Protein AF-0000000072469603 (afdb_homodimer)

Sequence (844 aa):
MTFILDPLVYPNVIKQSRQLDFHEFSNKVSPVTFGYPPVDHRFPGLKEDISRTFKLLQGDSLTPLTESMMGNLMMVLRQDHLEEGGGWRSCSMFQFCYAIMFEATFLTMYGGPAPGQRHSGMDQLRENFIKFDNMFPLLIAQIPIWLLGRTSANREMLLNYLLPKKLSHWTNTSQFIKRRSELFDRYDSLRDIDKAAHHFAVLWASAGNTTPATFWAMYYLVSHPEALQVVRQELHDVLKLSGVEFSGSEDVALSREQLDRLLCLESSINESLRLCSSSMNIRVAQEDFSLRLDAERSVDVRKGDVVTLYPKRMHLDPDIYPDPETFRFDRYMQDGAEKTDFYKDGQKLKYYLMPFGSGSTMCPGRYFALNEIKQFLSLLLLYFDLELEEGQARATLDPGRAGLGILLPAADVRFRYRMRRVMTFILDPLVYPNVIKQSRQLDFHEFSNKVSPVTFGYPPVDHRFPGLKEDISRTFKLLQGDSLTPLTESMMGNLMMVLRQDHLEEGGGWRSCSMFQFCYAIMFEATFLTMYGGPAPGQRHSGMDQLRENFIKFDNMFPLLIAQIPIWLLGRTSANREMLLNYLLPKKLSHWTNTSQFIKRRSELFDRYDSLRDIDKAAHHFAVLWASAGNTTPATFWAMYYLVSHPEALQVVRQELHDVLKLSGVEFSGSEDVALSREQLDRLLCLESSINESLRLCSSSMNIRVAQEDFSLRLDAERSVDVRKGDVVTLYPKRMHLDPDIYPDPETFRFDRYMQDGAEKTDFYKDGQKLKYYLMPFGSGSTMCPGRYFALNEIKQFLSLLLLYFDLELEEGQARATLDPGRAGLGILLPAADVRFRYRMRRV

pLDDT: mean 95.2, std 4.29, range [66.5, 98.94]

Organism: Betta splendens (NCBI:txid158456)

Nearest PDB structures (foldseek):
  3v8d-assembly1_A  TM=9.490E-01  e=1.876E-37  Homo sapiens
  3sn5-assembly1_A  TM=9.528E-01  e=4.565E-37  Homo sapiens
  3v8d-assembly1_B  TM=9.501E-01  e=5.505E-37  Homo sapiens
  3dax-assembly1_B  TM=9.534E-01  e=1.859E-36  Homo sapiens
  3b99-assembly1_A  TM=8.969E-01  e=4.036E-24  Danio rerio

Foldseek 3Di:
DAEDEDLQLVVLVLVPPVFWDPCVLCLVQLCQLLPADRPDPLPPCLVVLLVVLLCCLDDPNVFLLLQQLLVLLLLLCCVPPLDPPDDKDKDFLLVVLLLRLLQSLCCSAQNALDVSDGDPCSVVLSVLLVLLLLCVVVSSVVDRQVVVPCNVVSSQVQLVCQFPVNSVNGPNHRPSNVSLVVSVVVPPPQDRSNSSSVVVSVSCVRRVFLSQLLSLLVQQLQVPVVLLVVLLVLLCVLCVVVVHDDDLVDRDGDGPVSLVLSALSLLSSLLSLLQFWQAKAKIFGQAWDWRDSDPPDIDTDHGGDIYIYTCNSLQQDCQFPPVSNDRDSCSQPDPSDGRQFTDHPRHGRPPNGQQQYDHPPGHSNVSVSSSSSSSNSSVCSSFKDKHWDPDDDDWDFDCSCRNPHGTHTPDTTMMMMDTDRD/DAEDEDLQLVVLVQVPPVFWDPCVLCLVQLCQLLPADRPDPLPPCLVVLLVVLLCCLDDPNVFLLLQQLLVLLLLLCCVPPLDPPDDKDKDFLLVVLLLRLLQSLCCSAQNALDVSDGDDCSVVLSVLLVLLLLCVVVSSVVDRQVVVPCNVVSSQVQLVCQFPVNSVNGPNHRPSLVSLVVSVVVPPPQDRSNSSSVVVSVSCVRRVFLSQLLSLLLQQLQVPVVLLVVLLVLLCVLCVVVVHDDDLVDRDGDGPVSLVLSALSLLSSLLSLLQFWQAKAKIFGQAWDWRDSDPPDIDTDHHGDIYIYTCNSLQQDCQFPPVSNDRDSCSQPDPSDGRQFTDHPRHGRPPNGQQQYDHPPGHSNVSVSSSSSSSNSNVCSRFKDKHWDPDDDDWDFDCSCRNPHGTHTPDTTMMMMDTDRD

Structure (mmCIF, N/CA/C/O backbone):
data_AF-0000000072469603-model_v1
#
loop_
_entity.id
_entity.type
_entity.pdbx_description
1 polymer 'Cytochrome P450 7A1 isoform X3'
#
loop_
_atom_site.group_PDB
_atom_site.id
_atom_site.type_symbol
_atom_site.label_atom_id
_atom_site.label_alt_id
_atom_site.label_comp_id
_atom_site.label_asym_id
_atom_site.label_entity_id
_atom_site.label_seq_id
_atom_site.pdbx_PDB_ins_code
_atom_site.Cartn_x
_atom_site.Cartn_y
_atom_site.Cartn_z
_atom_site.occupancy
_atom_site.B_iso_or_equiv
_atom_site.auth_seq_id
_atom_site.auth_comp_id
_atom_site.auth_asym_id
_atom_site.auth_atom_id
_atom_site.pdbx_PDB_model_num
ATOM 1 N N . MET A 1 1 ? 19 0.831 10.367 1 82.31 1 MET A N 1
ATOM 2 C CA . MET A 1 1 ? 18.094 1.813 10.953 1 82.31 1 MET A CA 1
ATOM 3 C C . MET A 1 1 ? 17.875 1.544 12.438 1 82.31 1 MET A C 1
ATOM 5 O O . MET A 1 1 ? 17.688 0.396 12.844 1 82.31 1 MET A O 1
ATOM 9 N N . THR A 1 2 ? 18.094 2.562 13.242 1 88.94 2 THR A N 1
ATOM 10 C CA . THR A 1 2 ? 17.906 2.484 14.688 1 88.94 2 THR A CA 1
ATOM 11 C C . THR A 1 2 ? 16.672 3.254 15.117 1 88.94 2 THR A C 1
ATOM 13 O O . THR A 1 2 ? 16.5 4.426 14.773 1 88.94 2 THR A O 1
ATOM 16 N N . PHE A 1 3 ? 15.789 2.588 15.883 1 91.94 3 PHE A N 1
ATOM 17 C CA . PHE A 1 3 ? 14.586 3.219 16.422 1 91.94 3 PHE A CA 1
ATOM 18 C C . PHE A 1 3 ? 14.766 3.564 17.891 1 91.94 3 PHE A C 1
ATOM 20 O O . PHE A 1 3 ? 15.125 2.703 18.703 1 91.94 3 PHE A O 1
ATOM 27 N N . ILE A 1 4 ? 14.578 4.789 18.172 1 94.19 4 ILE A N 1
ATOM 28 C CA . ILE A 1 4 ? 14.547 5.234 19.562 1 94.19 4 ILE A CA 1
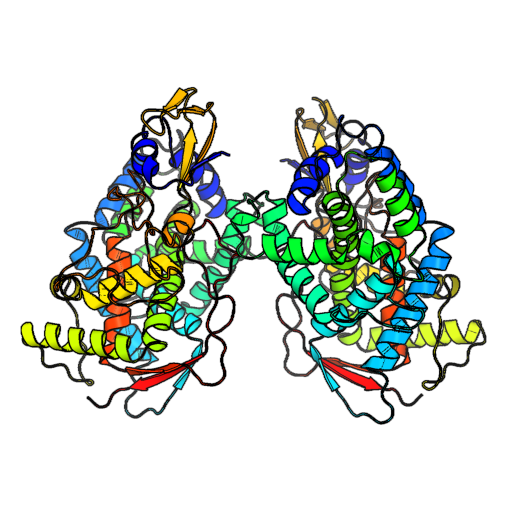ATOM 29 C C . ILE A 1 4 ? 13.094 5.305 20.031 1 94.19 4 ILE A C 1
ATOM 31 O O . ILE A 1 4 ? 12.328 6.16 19.594 1 94.19 4 ILE A O 1
ATOM 35 N N . LEU A 1 5 ? 12.711 4.488 21.047 1 92.88 5 LEU A N 1
ATOM 36 C CA . LEU A 1 5 ? 11.297 4.336 21.375 1 92.88 5 LEU A CA 1
ATOM 37 C C . LEU A 1 5 ? 10.992 4.938 22.75 1 92.88 5 LEU A C 1
ATOM 39 O O . LEU A 1 5 ? 9.828 5.156 23.094 1 92.88 5 LEU A O 1
ATOM 43 N N . ASP A 1 6 ? 12.023 5.211 23.609 1 95.06 6 ASP A N 1
ATOM 44 C CA . ASP A 1 6 ? 11.836 5.836 24.906 1 95.06 6 ASP A CA 1
ATOM 45 C C . ASP A 1 6 ? 11.688 7.352 24.781 1 95.06 6 ASP A C 1
ATOM 47 O O . ASP A 1 6 ? 12.656 8.047 24.469 1 95.06 6 ASP A O 1
ATOM 51 N N . PRO A 1 7 ? 10.453 7.871 25.078 1 97.12 7 PRO A N 1
ATOM 52 C CA . PRO A 1 7 ? 10.25 9.305 24.875 1 97.12 7 PRO A CA 1
ATOM 53 C C . PRO A 1 7 ? 11.07 10.156 25.844 1 97.12 7 PRO A C 1
ATOM 55 O O . PRO A 1 7 ? 11.266 11.352 25.609 1 97.12 7 PRO A O 1
ATOM 58 N N . LEU A 1 8 ? 11.57 9.539 26.922 1 97.19 8 LEU A N 1
ATOM 59 C CA . LEU A 1 8 ? 12.367 10.273 27.891 1 97.19 8 LEU A CA 1
ATOM 60 C C . LEU A 1 8 ? 13.695 10.719 27.281 1 97.19 8 LEU A C 1
ATOM 62 O O . LEU A 1 8 ? 14.289 11.703 27.734 1 97.19 8 LEU A O 1
ATOM 66 N N . VAL A 1 9 ? 14.133 10.094 26.25 1 97.25 9 VAL A N 1
ATOM 67 C CA . VAL A 1 9 ? 15.438 10.422 25.688 1 97.25 9 VAL A CA 1
ATOM 68 C C . VAL A 1 9 ? 15.258 11.188 24.375 1 97.25 9 VAL A C 1
ATOM 70 O O . VAL A 1 9 ? 16.25 11.586 23.75 1 97.25 9 VAL A O 1
ATOM 73 N N . TYR A 1 10 ? 14 11.508 23.938 1 97.44 10 TYR A N 1
ATOM 74 C CA . TYR A 1 10 ? 13.742 12.234 22.703 1 97.44 10 TYR A CA 1
ATOM 75 C C . TYR A 1 10 ? 14.477 13.57 22.688 1 97.44 10 TYR A C 1
ATOM 77 O O . TYR A 1 10 ? 15.102 13.938 21.703 1 97.44 10 TYR A O 1
ATOM 85 N N . PRO A 1 11 ? 14.438 14.359 23.812 1 97.31 11 PRO A N 1
ATOM 86 C CA . PRO A 1 11 ? 15.109 15.664 23.812 1 97.31 11 PRO A CA 1
ATOM 87 C C . PRO A 1 11 ? 16.594 15.555 23.5 1 97.31 11 PRO A C 1
ATOM 89 O O . PRO A 1 11 ? 17.141 16.391 22.766 1 97.31 11 PRO A O 1
ATOM 92 N N . ASN A 1 12 ? 17.25 14.508 23.953 1 96.69 12 ASN A N 1
ATOM 93 C CA . ASN A 1 12 ? 18.688 14.336 23.734 1 96.69 12 ASN A CA 1
ATOM 94 C C . ASN A 1 12 ? 19 13.992 22.281 1 96.69 12 ASN A C 1
ATOM 96 O O . ASN A 1 12 ? 20.047 14.383 21.766 1 96.69 12 ASN A O 1
ATOM 100 N N . VAL A 1 13 ? 18.125 13.297 21.672 1 96.75 13 VAL A N 1
ATOM 101 C CA . VAL A 1 13 ? 18.312 12.93 20.266 1 96.75 13 VAL A CA 1
ATOM 102 C C . VAL A 1 13 ? 18.016 14.133 19.375 1 96.75 13 VAL A C 1
ATOM 104 O O . VAL A 1 13 ? 18.781 14.43 18.453 1 96.75 13 VAL A O 1
ATOM 107 N N . ILE A 1 14 ? 16.922 14.859 19.703 1 96.81 14 ILE A N 1
ATOM 108 C CA . ILE A 1 14 ? 16.422 15.961 18.875 1 96.81 14 ILE A CA 1
ATOM 109 C C . ILE A 1 14 ? 17.422 17.125 18.922 1 96.81 14 ILE A C 1
ATOM 111 O O . ILE A 1 14 ? 17.578 17.844 17.938 1 96.81 14 ILE A O 1
ATOM 115 N N . LYS A 1 15 ? 18.172 17.25 19.938 1 94.88 15 LYS A N 1
ATOM 116 C CA . LYS A 1 15 ? 19.125 18.344 20.125 1 94.88 15 LYS A CA 1
ATOM 117 C C . LYS A 1 15 ? 20.359 18.156 19.25 1 94.88 15 LYS A C 1
ATOM 119 O O . LYS A 1 15 ? 21.109 19.094 19.016 1 94.88 15 LYS A O 1
ATOM 124 N N . GLN A 1 16 ? 20.547 16.938 18.734 1 93.88 16 GLN A N 1
ATOM 125 C CA . GLN A 1 16 ? 21.734 16.641 17.938 1 93.88 16 GLN A CA 1
ATOM 126 C C . GLN A 1 16 ? 21.5 17.016 16.469 1 93.88 16 GLN A C 1
ATOM 128 O O . GLN A 1 16 ? 21.75 16.203 15.578 1 93.88 16 GLN A O 1
ATOM 133 N N . SER A 1 17 ? 21.172 18.234 16.203 1 89.25 17 SER A N 1
ATOM 134 C CA . SER A 1 17 ? 20.734 18.656 14.883 1 89.25 17 SER A CA 1
ATOM 135 C C . SER A 1 17 ? 21.906 18.766 13.914 1 89.25 17 SER A C 1
ATOM 137 O O . SER A 1 17 ? 21.734 18.688 12.695 1 89.25 17 SER A O 1
ATOM 139 N N . ARG A 1 18 ? 23.094 18.875 14.406 1 91.06 18 ARG A N 1
ATOM 140 C CA . ARG A 1 18 ? 24.266 18.953 13.539 1 91.06 18 ARG A CA 1
ATOM 141 C C . ARG A 1 18 ? 24.656 17.578 13.016 1 91.06 18 ARG A C 1
ATOM 143 O O . ARG A 1 18 ? 25.031 17.438 11.844 1 91.06 18 ARG A O 1
ATOM 150 N N . GLN A 1 19 ? 24.516 16.609 13.891 1 94.62 19 GLN A N 1
ATOM 151 C CA . GLN A 1 19 ? 24.969 15.273 13.547 1 94.62 19 GLN A CA 1
ATOM 152 C C . GLN A 1 19 ? 23.844 14.453 12.922 1 94.62 19 GLN A C 1
ATOM 154 O O . GLN A 1 19 ? 24.094 13.5 12.188 1 94.62 19 GLN A O 1
ATOM 159 N N . LEU A 1 20 ? 22.625 14.781 13.234 1 95.44 20 LEU A N 1
ATOM 160 C CA . LEU A 1 20 ? 21.453 14.062 12.75 1 95.44 20 LEU A CA 1
ATOM 161 C C . LEU A 1 20 ? 20.578 14.977 11.883 1 95.44 20 LEU A C 1
ATOM 163 O O . LEU A 1 20 ? 19.953 15.914 12.383 1 95.44 20 LEU A O 1
ATOM 167 N N . ASP A 1 21 ? 20.516 14.578 10.578 1 93.69 21 ASP A N 1
ATOM 168 C CA . ASP A 1 21 ? 19.938 15.508 9.625 1 93.69 21 ASP A CA 1
ATOM 169 C C . ASP A 1 21 ? 18.75 14.875 8.898 1 93.69 21 ASP A C 1
ATOM 171 O O . ASP A 1 21 ? 18.859 13.781 8.336 1 93.69 21 ASP A O 1
ATOM 175 N N . PHE A 1 22 ? 17.656 15.578 8.906 1 93.31 22 PHE A N 1
ATOM 176 C CA . PHE A 1 22 ? 16.469 15.125 8.195 1 93.31 22 PHE A CA 1
ATOM 177 C C . PHE A 1 22 ? 16.594 15.391 6.699 1 93.31 22 PHE A C 1
ATOM 179 O O . PHE A 1 22 ? 16.109 14.617 5.879 1 93.31 22 PHE A O 1
ATOM 186 N N . HIS A 1 23 ? 17.266 16.375 6.242 1 90.88 23 HIS A N 1
ATOM 187 C CA . HIS A 1 23 ? 17.297 16.844 4.863 1 90.88 23 HIS A CA 1
ATOM 188 C C . HIS A 1 23 ? 18.047 15.867 3.965 1 90.88 23 HIS A C 1
ATOM 190 O O . HIS A 1 23 ? 17.766 15.781 2.766 1 90.88 23 HIS A O 1
ATOM 196 N N . GLU A 1 24 ? 18.953 15.141 4.574 1 90.88 24 GLU A N 1
ATOM 197 C CA . GLU A 1 24 ? 19.609 14.109 3.791 1 90.88 24 GLU A CA 1
ATOM 198 C C . GLU A 1 24 ? 18.609 13.078 3.266 1 90.88 24 GLU A C 1
ATOM 200 O O . GLU A 1 24 ? 18.734 12.625 2.127 1 90.88 24 GLU A O 1
ATOM 205 N N . PHE A 1 25 ? 17.719 12.797 4.031 1 91.88 25 PHE A N 1
ATOM 206 C CA . PHE A 1 25 ? 16.672 11.867 3.645 1 91.88 25 PHE A CA 1
ATOM 207 C C . PHE A 1 25 ? 15.703 12.508 2.664 1 91.88 25 PHE A C 1
ATOM 209 O O . PHE A 1 25 ? 15.43 11.961 1.598 1 91.88 25 PHE A O 1
ATOM 216 N N . SER A 1 26 ? 15.102 13.656 3.074 1 93.12 26 SER A N 1
ATOM 217 C CA . SER A 1 26 ? 14.078 14.305 2.266 1 93.12 26 SER A CA 1
ATOM 218 C C . SER A 1 26 ? 14.609 14.672 0.884 1 93.12 26 SER A C 1
ATOM 220 O O . SER A 1 26 ? 13.875 14.602 -0.106 1 93.12 26 SER A O 1
ATOM 222 N N . ASN A 1 27 ? 15.867 15.039 0.778 1 92.06 27 ASN A N 1
ATOM 223 C CA . ASN A 1 27 ? 16.453 15.398 -0.506 1 92.06 27 ASN A CA 1
ATOM 224 C C . ASN A 1 27 ? 16.625 14.18 -1.41 1 92.06 27 ASN A C 1
ATOM 226 O O . ASN A 1 27 ? 16.734 14.32 -2.631 1 92.06 27 ASN A O 1
ATOM 230 N N . LYS A 1 28 ? 16.656 13.141 -0.795 1 90.75 28 LYS A N 1
ATOM 231 C CA . LYS A 1 28 ? 16.781 11.906 -1.57 1 90.75 28 LYS A CA 1
ATOM 232 C C . LYS A 1 28 ? 15.43 11.477 -2.133 1 90.75 28 LYS A C 1
ATOM 234 O O . LYS A 1 28 ? 15.344 11 -3.268 1 90.75 28 LYS A O 1
ATOM 239 N N . VAL A 1 29 ? 14.391 11.664 -1.43 1 93.38 29 VAL A N 1
ATOM 240 C CA . VAL A 1 29 ? 13.141 11.023 -1.809 1 93.38 29 VAL A CA 1
ATOM 241 C C . VAL A 1 29 ? 12.203 12.047 -2.447 1 93.38 29 VAL A C 1
ATOM 243 O O . VAL A 1 29 ? 11.438 11.719 -3.355 1 93.38 29 VAL A O 1
ATOM 246 N N . SER A 1 30 ? 12.227 13.289 -2.045 1 96.06 30 SER A N 1
ATOM 247 C CA . SER A 1 30 ? 11.25 14.289 -2.469 1 96.06 30 SER A CA 1
ATOM 248 C C . SER A 1 30 ? 11.383 14.586 -3.957 1 96.06 30 SER A C 1
ATOM 250 O O . SER A 1 30 ? 10.383 14.594 -4.684 1 96.06 30 SER A O 1
ATOM 252 N N . PRO A 1 31 ? 12.617 14.812 -4.504 1 96.25 31 PRO A N 1
ATOM 253 C CA . PRO A 1 31 ? 12.734 15.133 -5.93 1 96.25 31 PRO A CA 1
ATOM 254 C C . PRO A 1 31 ? 12.18 14.031 -6.832 1 96.25 31 PRO A C 1
ATOM 256 O O . PRO A 1 31 ? 11.445 14.32 -7.777 1 96.25 31 PRO A O 1
ATOM 259 N N . VAL A 1 32 ? 12.422 12.82 -6.453 1 94.62 32 VAL A N 1
ATOM 260 C CA . VAL A 1 32 ? 11.984 11.695 -7.277 1 94.62 32 VAL A CA 1
ATOM 261 C C . VAL A 1 32 ? 10.477 11.516 -7.145 1 94.62 32 VAL A C 1
ATOM 263 O O . VAL A 1 32 ? 9.797 11.164 -8.109 1 94.62 32 VAL A O 1
ATOM 266 N N . THR A 1 33 ? 9.984 11.75 -6.008 1 97.06 33 THR A N 1
ATOM 267 C CA . THR A 1 33 ? 8.555 11.586 -5.738 1 97.06 33 THR A CA 1
ATOM 268 C C . THR A 1 33 ? 7.738 12.633 -6.492 1 97.06 33 THR A C 1
ATOM 270 O O . THR A 1 33 ? 6.785 12.289 -7.195 1 97.06 33 THR A O 1
ATOM 273 N N . PHE A 1 34 ? 8.172 13.859 -6.449 1 98.31 34 PHE A N 1
ATOM 274 C CA . PHE A 1 34 ? 7.324 14.938 -6.953 1 98.31 34 PHE A CA 1
ATOM 275 C C . PHE A 1 34 ? 7.754 15.352 -8.359 1 98.31 34 PHE A C 1
ATOM 277 O O . PHE A 1 34 ? 7.004 16.031 -9.062 1 98.31 34 PHE A O 1
ATOM 284 N N . GLY A 1 35 ? 8.914 15.055 -8.75 1 96.88 35 GLY A N 1
ATOM 285 C CA . GLY A 1 35 ? 9.289 15.211 -10.141 1 96.88 35 GLY A CA 1
ATOM 286 C C . GLY A 1 35 ? 10.102 16.469 -10.406 1 96.88 35 GLY A C 1
ATOM 287 O O . GLY A 1 35 ? 9.984 17.078 -11.469 1 96.88 35 GLY A O 1
ATOM 288 N N . TYR A 1 36 ? 10.828 16.984 -9.445 1 96.94 36 TYR A N 1
ATOM 289 C CA . TYR A 1 36 ? 11.758 18.094 -9.672 1 96.94 36 TYR A CA 1
ATOM 290 C C . TYR A 1 36 ? 13.203 17.641 -9.5 1 96.94 36 TYR A C 1
ATOM 292 O O . TYR A 1 36 ? 13.453 16.578 -8.906 1 96.94 36 TYR A O 1
ATOM 300 N N . PRO A 1 37 ? 14.141 18.391 -10.023 1 95.5 37 PRO A N 1
ATOM 301 C CA . PRO A 1 37 ? 15.547 18 -9.859 1 95.5 37 PRO A CA 1
ATOM 302 C C . PRO A 1 37 ? 16.031 18.125 -8.422 1 95.5 37 PRO A C 1
ATOM 304 O O . PRO A 1 37 ? 15.508 18.953 -7.66 1 95.5 37 PRO A O 1
ATOM 307 N N . PRO A 1 38 ? 17.016 17.297 -8.109 1 93.69 38 PRO A N 1
ATOM 308 C CA . PRO A 1 38 ? 17.609 17.438 -6.77 1 93.69 38 PRO A CA 1
ATOM 309 C C . PRO A 1 38 ? 18.094 18.859 -6.492 1 93.69 38 PRO A C 1
ATOM 311 O O . PRO A 1 38 ? 18.672 19.5 -7.375 1 93.69 38 PRO A O 1
ATOM 314 N N . VAL A 1 39 ? 17.812 19.297 -5.344 1 92.56 39 VAL A N 1
ATOM 315 C CA . VAL A 1 39 ? 18.25 20.641 -4.934 1 92.56 39 VAL A CA 1
ATOM 316 C C . VAL A 1 39 ? 19.672 20.562 -4.367 1 92.56 39 VAL A C 1
ATOM 318 O O . VAL A 1 39 ? 19.844 20.438 -3.154 1 92.56 39 VAL A O 1
ATOM 321 N N . ASP A 1 40 ? 20.578 20.641 -5.242 1 89.12 40 ASP A N 1
ATOM 322 C CA . ASP A 1 40 ? 21.984 20.484 -4.883 1 89.12 40 ASP A CA 1
ATOM 323 C C . ASP A 1 40 ? 22.812 21.641 -5.414 1 89.12 40 ASP A C 1
ATOM 325 O O . ASP A 1 40 ? 22.328 22.781 -5.508 1 89.12 40 ASP A O 1
ATOM 329 N N . HIS A 1 41 ? 24.109 21.344 -5.652 1 84.62 41 HIS A N 1
ATOM 330 C CA . HIS A 1 41 ? 25.062 22.375 -6.008 1 84.62 41 HIS A CA 1
ATOM 331 C C . HIS A 1 41 ? 24.703 23.047 -7.328 1 84.62 41 HIS A C 1
ATOM 333 O O . HIS A 1 41 ? 25.156 24.156 -7.617 1 84.62 41 HIS A O 1
ATOM 339 N N . ARG A 1 42 ? 23.812 22.531 -8.07 1 87.12 42 ARG A N 1
ATOM 340 C CA . ARG A 1 42 ? 23.391 23.094 -9.344 1 87.12 42 ARG A CA 1
ATOM 341 C C . ARG A 1 42 ? 22.453 24.281 -9.125 1 87.12 42 ARG A C 1
ATOM 343 O O . ARG A 1 42 ? 22.266 25.109 -10.023 1 87.12 42 ARG A O 1
ATOM 350 N N . PHE A 1 43 ? 21.891 24.312 -7.93 1 91.69 43 PHE A N 1
ATOM 351 C CA . PHE A 1 43 ? 20.984 25.391 -7.547 1 91.69 43 PHE A CA 1
ATOM 352 C C . PHE A 1 43 ? 21.453 26.062 -6.258 1 91.69 43 PHE A C 1
ATOM 354 O O . PHE A 1 43 ? 20.797 25.953 -5.219 1 91.69 43 PHE A O 1
ATOM 361 N N . PRO A 1 44 ? 22.516 26.797 -6.422 1 91.38 44 PRO A N 1
ATOM 362 C CA . PRO A 1 44 ? 23.094 27.375 -5.207 1 91.38 44 PRO A CA 1
ATOM 363 C C . PRO A 1 44 ? 22.141 28.312 -4.484 1 91.38 44 PRO A C 1
ATOM 365 O O . PRO A 1 44 ? 21.578 29.219 -5.105 1 91.38 44 PRO A O 1
ATOM 368 N N . GLY A 1 45 ? 21.906 28.016 -3.252 1 93.56 45 GLY A N 1
ATOM 369 C CA . GLY A 1 45 ? 21.109 28.906 -2.416 1 93.56 45 GLY A CA 1
ATOM 370 C C . GLY A 1 45 ? 19.641 28.547 -2.422 1 93.56 45 GLY A C 1
ATOM 371 O O . GLY A 1 45 ? 18.875 29.047 -1.593 1 93.56 45 GLY A O 1
ATOM 372 N N . LEU A 1 46 ? 19.266 27.75 -3.287 1 95 46 LEU A N 1
ATOM 373 C CA . LEU A 1 46 ? 17.844 27.469 -3.471 1 95 46 LEU A CA 1
ATOM 374 C C . LEU A 1 46 ? 17.25 26.828 -2.219 1 95 46 LEU A C 1
ATOM 376 O O . LEU A 1 46 ? 16.156 27.172 -1.796 1 95 46 LEU A O 1
ATOM 380 N N . LYS A 1 47 ? 18.031 25.906 -1.638 1 93.81 47 LYS A N 1
ATOM 381 C CA . LYS A 1 47 ? 17.562 25.234 -0.434 1 93.81 47 LYS A CA 1
ATOM 382 C C . LYS A 1 47 ? 17.266 26.234 0.681 1 93.81 47 LYS A C 1
ATOM 384 O O . LYS A 1 47 ? 16.203 26.172 1.308 1 93.81 47 LYS A O 1
ATOM 389 N N . GLU A 1 48 ? 18.141 27.141 0.894 1 93.75 48 GLU A N 1
ATOM 390 C CA . GLU A 1 48 ? 18 28.156 1.934 1 93.75 48 GLU A CA 1
ATOM 391 C C . GLU A 1 48 ? 16.844 29.109 1.612 1 93.75 48 GLU A C 1
ATOM 393 O O . GLU A 1 48 ? 16.094 29.5 2.502 1 93.75 48 GLU A O 1
ATOM 398 N N . ASP A 1 49 ? 16.781 29.453 0.386 1 95.81 49 ASP A N 1
A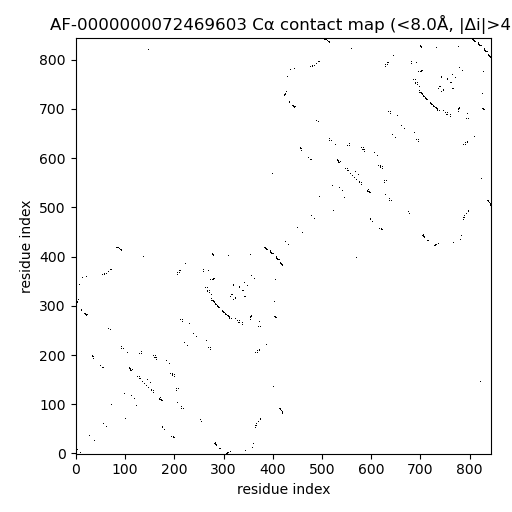TOM 399 C CA . ASP A 1 49 ? 15.734 30.391 -0.033 1 95.81 49 ASP A CA 1
ATOM 400 C C . ASP A 1 49 ? 14.344 29.766 0.133 1 95.81 49 ASP A C 1
ATOM 402 O O . ASP A 1 49 ? 13.406 30.438 0.566 1 95.81 49 ASP A O 1
ATOM 406 N N . ILE A 1 50 ? 14.266 28.531 -0.226 1 95.94 50 ILE A N 1
ATOM 407 C CA . ILE A 1 50 ? 13 27.812 -0.039 1 95.94 50 ILE A CA 1
ATOM 408 C C . ILE A 1 50 ? 12.633 27.797 1.443 1 95.94 50 ILE A C 1
ATOM 410 O O . ILE A 1 50 ? 11.492 28.078 1.812 1 95.94 50 ILE A O 1
ATOM 414 N N . SER A 1 51 ? 13.602 27.484 2.297 1 94.44 51 SER A N 1
ATOM 415 C CA . SER A 1 51 ? 13.391 27.422 3.738 1 94.44 51 SER A CA 1
ATOM 416 C C . SER A 1 51 ? 12.883 28.75 4.285 1 94.44 51 SER A C 1
ATOM 418 O O . SER A 1 51 ? 12.023 28.781 5.168 1 94.44 51 SER A O 1
ATOM 420 N N . ARG A 1 52 ? 13.289 29.812 3.756 1 95.56 52 ARG A N 1
ATOM 421 C CA . ARG A 1 52 ? 12.906 31.156 4.211 1 95.56 52 ARG A CA 1
ATOM 422 C C . ARG A 1 52 ? 11.453 31.453 3.875 1 95.56 52 ARG A C 1
ATOM 424 O O . ARG A 1 52 ? 10.773 32.156 4.617 1 95.56 52 ARG A O 1
ATOM 431 N N . THR A 1 53 ? 11.023 30.906 2.814 1 97.06 53 THR A N 1
ATOM 432 C CA . THR A 1 53 ? 9.648 31.188 2.414 1 97.06 53 THR A CA 1
ATOM 433 C C . THR A 1 53 ? 8.664 30.609 3.424 1 97.06 53 THR A C 1
ATOM 435 O O . THR A 1 53 ? 7.539 31.094 3.549 1 97.06 53 THR A O 1
ATOM 438 N N . PHE A 1 54 ? 9.078 29.609 4.16 1 96.69 54 PHE A N 1
ATOM 439 C CA . PHE A 1 54 ? 8.164 28.938 5.086 1 96.69 54 PHE A CA 1
ATOM 440 C C . PHE A 1 54 ? 7.832 29.844 6.262 1 96.69 54 PHE A C 1
ATOM 442 O O . PHE A 1 54 ? 6.855 29.609 6.977 1 96.69 54 PHE A O 1
ATOM 449 N N . LYS A 1 55 ? 8.555 30.922 6.453 1 95.38 55 LYS A N 1
ATOM 450 C CA . LYS A 1 55 ? 8.25 31.906 7.488 1 95.38 55 LYS A CA 1
ATOM 451 C C . LYS A 1 55 ? 6.918 32.594 7.219 1 95.38 55 LYS A C 1
ATOM 453 O O . LYS A 1 55 ? 6.27 33.094 8.148 1 95.38 55 LYS A O 1
ATOM 458 N N . LEU A 1 56 ? 6.52 32.562 5.977 1 96.88 56 LEU A N 1
ATOM 459 C CA . LEU A 1 56 ? 5.277 33.188 5.57 1 96.88 56 LEU A CA 1
ATOM 460 C C . LEU A 1 56 ? 4.07 32.375 5.988 1 96.88 56 LEU A C 1
ATOM 462 O O . LEU A 1 56 ? 2.928 32.812 5.836 1 96.88 56 LEU A O 1
ATOM 466 N N . LEU A 1 57 ? 4.355 31.203 6.566 1 96.88 57 LEU A N 1
ATOM 467 C CA . LEU A 1 57 ? 3.285 30.359 7.105 1 96.88 57 LEU A CA 1
ATOM 468 C C . LEU A 1 57 ? 3.176 30.531 8.617 1 96.88 57 LEU A C 1
ATOM 470 O O . LEU A 1 57 ? 2.395 29.844 9.266 1 96.88 57 LEU A O 1
ATOM 474 N N . GLN A 1 58 ? 3.934 31.484 9.18 1 94.62 58 GLN A N 1
ATOM 475 C CA . GLN A 1 58 ? 4.031 31.656 10.625 1 94.62 58 GLN A CA 1
ATOM 476 C C . GLN A 1 58 ? 3.906 33.125 11.016 1 94.62 58 GLN A C 1
ATOM 478 O O . GLN A 1 58 ? 3.895 34 10.141 1 94.62 58 GLN A O 1
ATOM 483 N N . GLY A 1 59 ? 3.695 33.312 12.289 1 93.38 59 GLY A N 1
ATOM 484 C CA . GLY A 1 59 ? 3.727 34.688 12.82 1 93.38 59 GLY A CA 1
ATOM 485 C C . GLY A 1 59 ? 2.645 35.562 12.242 1 93.38 59 GLY A C 1
ATOM 486 O O . GLY A 1 59 ? 1.489 35.156 12.125 1 93.38 59 GLY A O 1
ATOM 487 N N . ASP A 1 60 ? 3.037 36.719 11.844 1 94 60 ASP A N 1
ATOM 488 C CA . ASP A 1 60 ? 2.098 37.719 11.383 1 94 60 ASP A CA 1
ATOM 489 C C . ASP A 1 60 ? 1.5 37.344 10.031 1 94 60 ASP A C 1
ATOM 491 O O . ASP A 1 60 ? 0.36 37.719 9.727 1 94 60 ASP A O 1
ATOM 495 N N . SER A 1 61 ? 2.26 36.625 9.336 1 94.81 61 SER A N 1
ATOM 496 C CA . SER A 1 61 ? 1.805 36.25 8.008 1 94.81 61 SER A CA 1
ATOM 497 C C . SER A 1 61 ? 0.678 35.219 8.078 1 94.81 61 SER A C 1
ATOM 499 O O . SER A 1 61 ? -0.025 34.969 7.098 1 94.81 61 SER A O 1
ATOM 501 N N . LEU A 1 62 ? 0.482 34.688 9.227 1 96.31 62 LEU A N 1
ATOM 502 C CA . LEU A 1 62 ? -0.551 33.656 9.43 1 96.31 62 LEU A CA 1
ATOM 503 C C . LEU A 1 62 ? -1.94 34.312 9.383 1 96.31 62 LEU A C 1
ATOM 505 O O . LEU A 1 62 ? -2.91 33.656 8.992 1 96.31 62 LEU A O 1
ATOM 509 N N . THR A 1 63 ? -2.068 35.5 9.781 1 96.44 63 THR A N 1
ATOM 510 C CA . THR A 1 63 ? -3.359 36.188 9.922 1 96.44 63 THR A CA 1
ATOM 511 C C . THR A 1 63 ? -4.062 36.281 8.57 1 96.44 63 THR A C 1
ATOM 513 O O . THR A 1 63 ? -5.188 35.781 8.414 1 96.44 63 THR A O 1
ATOM 516 N N . PRO A 1 64 ? -3.348 36.844 7.586 1 96.62 64 PRO A N 1
ATOM 517 C CA . PRO A 1 64 ? -4.039 36.938 6.297 1 96.62 64 PRO A CA 1
ATOM 518 C C . PRO A 1 64 ? -4.355 35.562 5.719 1 96.62 64 PRO A C 1
ATOM 520 O O . PRO A 1 64 ? -5.383 35.375 5.062 1 96.62 64 PRO A O 1
ATOM 523 N N . LEU A 1 65 ? -3.49 34.625 5.887 1 97.06 65 LEU A N 1
ATOM 524 C CA . LEU A 1 65 ? -3.727 33.25 5.414 1 97.06 65 LEU A CA 1
ATOM 525 C C . LEU A 1 65 ? -4.957 32.656 6.082 1 97.06 65 LEU A C 1
ATOM 527 O O . LEU A 1 65 ? -5.781 32 5.422 1 97.06 65 LEU A O 1
ATOM 531 N N . THR A 1 66 ? -5.105 32.812 7.367 1 97.94 66 THR A N 1
ATOM 532 C CA . THR A 1 66 ? -6.23 32.312 8.148 1 97.94 66 THR A CA 1
ATOM 533 C C . THR A 1 66 ? -7.535 32.969 7.691 1 97.94 66 THR A C 1
ATOM 535 O O . THR A 1 66 ? -8.555 32.281 7.547 1 97.94 66 THR A O 1
ATOM 538 N N . GLU A 1 67 ? -7.449 34.219 7.449 1 97.81 67 GLU A N 1
ATOM 539 C CA . GLU A 1 67 ? -8.633 34.938 7 1 97.81 67 GLU A CA 1
ATOM 540 C C . GLU A 1 67 ? -9.078 34.469 5.621 1 97.81 67 GLU A C 1
ATOM 542 O O . GLU A 1 67 ? -10.273 34.281 5.379 1 97.81 67 GLU A O 1
ATOM 547 N N . SER A 1 68 ? -8.102 34.344 4.781 1 97.44 68 SER A N 1
ATOM 548 C CA . SER A 1 68 ? -8.406 33.844 3.443 1 97.44 68 SER A CA 1
ATOM 549 C C . SER A 1 68 ? -9.039 32.438 3.502 1 97.44 68 SER A C 1
ATOM 551 O O . SER A 1 68 ? -10.016 32.188 2.805 1 97.44 68 SER A O 1
ATOM 553 N N . MET A 1 69 ? -8.516 31.609 4.301 1 98.31 69 MET A N 1
ATOM 554 C CA . MET A 1 69 ? -9.031 30.25 4.465 1 98.31 69 MET A CA 1
ATOM 555 C C . MET A 1 69 ? -10.461 30.266 4.988 1 98.31 69 MET A C 1
ATOM 557 O O . MET A 1 69 ? -11.32 29.531 4.508 1 98.31 69 MET A O 1
ATOM 561 N N . MET A 1 70 ? -10.742 31.125 5.961 1 98.19 70 MET A N 1
ATOM 562 C CA . MET A 1 70 ? -12.078 31.266 6.523 1 98.19 70 MET A CA 1
ATOM 563 C C . MET A 1 70 ? -13.094 31.625 5.441 1 98.19 70 MET A C 1
ATOM 565 O O . M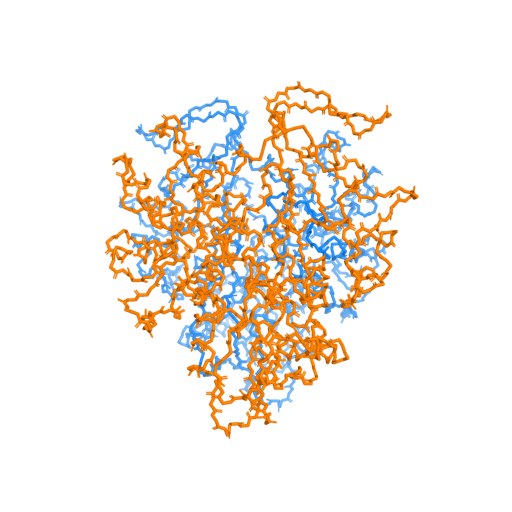ET A 1 70 ? -14.164 31.031 5.371 1 98.19 70 MET A O 1
ATOM 569 N N . GLY A 1 71 ? -12.695 32.594 4.617 1 97 71 GLY A N 1
ATOM 570 C CA . GLY A 1 71 ? -13.57 33 3.529 1 97 71 GLY A CA 1
ATOM 571 C C . GLY A 1 71 ? -13.82 31.891 2.518 1 97 71 GLY A C 1
ATOM 572 O O . GLY A 1 71 ? -14.953 31.688 2.07 1 97 71 GLY A O 1
ATOM 573 N N . ASN A 1 72 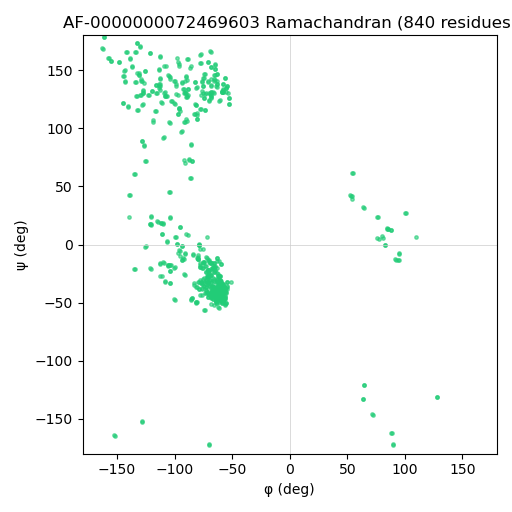? -12.781 31.219 2.145 1 97.81 72 ASN A N 1
ATOM 574 C CA . ASN A 1 72 ? -12.898 30.156 1.148 1 97.81 72 ASN A CA 1
ATOM 575 C C . ASN A 1 72 ? -13.695 28.969 1.681 1 97.81 72 ASN A C 1
ATOM 577 O O . ASN A 1 72 ? -14.492 28.375 0.952 1 97.81 72 ASN A O 1
ATOM 581 N N . LEU A 1 73 ? -13.484 28.594 2.941 1 98.25 73 LEU A N 1
ATOM 582 C CA . LEU A 1 73 ? -14.281 27.547 3.561 1 98.25 73 LEU A CA 1
ATOM 583 C C . LEU A 1 73 ? -15.766 27.906 3.555 1 98.25 73 LEU A C 1
ATOM 585 O O . LEU A 1 73 ? -16.609 27.078 3.199 1 98.25 73 LEU A O 1
ATOM 589 N N . MET A 1 74 ? -16.062 29.125 3.965 1 96.75 74 MET A N 1
ATOM 590 C CA . MET A 1 74 ? -17.438 29.594 4.012 1 96.75 74 MET A CA 1
ATOM 591 C C . MET A 1 74 ? -18.078 29.562 2.625 1 96.75 74 MET A C 1
ATOM 593 O O . MET A 1 74 ? -19.219 29.141 2.473 1 96.75 74 MET A O 1
ATOM 597 N N . MET A 1 75 ? -17.297 29.969 1.646 1 95.5 75 MET A N 1
ATOM 598 C CA . MET A 1 75 ? -17.797 30 0.275 1 95.5 75 MET A CA 1
ATOM 599 C C . MET A 1 75 ? -18.141 28.594 -0.21 1 95.5 75 MET A C 1
ATOM 601 O O . MET A 1 75 ? -19.234 28.359 -0.74 1 95.5 75 MET A O 1
ATOM 605 N N . VAL A 1 76 ? -17.219 27.641 -0.041 1 96.38 76 VAL A N 1
ATOM 606 C CA . VAL A 1 76 ? -17.422 26.266 -0.501 1 96.38 76 VAL A CA 1
ATOM 607 C C . VAL A 1 76 ? -18.609 25.641 0.234 1 96.38 76 VAL A C 1
ATOM 609 O O . VAL A 1 76 ? -19.469 25.016 -0.385 1 96.38 76 VAL A O 1
ATOM 612 N N . LEU A 1 77 ? -18.672 25.859 1.553 1 95.56 77 LEU A N 1
ATOM 613 C CA . LEU A 1 77 ? -19.75 25.297 2.354 1 95.56 77 LEU A CA 1
ATOM 614 C C . LEU A 1 77 ? -21.094 25.891 1.968 1 95.56 77 LEU A C 1
ATOM 616 O O . LEU A 1 77 ? -22.094 25.188 1.862 1 95.56 77 LEU A O 1
ATOM 620 N N . ARG A 1 78 ? -21.141 27.172 1.795 1 92.56 78 ARG A N 1
ATOM 621 C CA . ARG A 1 78 ? -22.359 27.875 1.447 1 92.56 78 ARG A CA 1
ATOM 622 C C . ARG A 1 78 ? -22.906 27.391 0.102 1 92.56 78 ARG A C 1
ATOM 624 O O . ARG A 1 78 ? -24.094 27.125 -0.031 1 92.56 78 ARG A O 1
ATOM 631 N N . GLN A 1 79 ? -22.062 27.234 -0.844 1 92.56 79 GLN A N 1
ATOM 632 C CA . GLN A 1 79 ? -22.469 26.922 -2.207 1 92.56 79 GLN A CA 1
ATOM 633 C C . GLN A 1 79 ? -22.859 25.453 -2.33 1 92.56 79 GLN A C 1
ATOM 635 O O . GLN A 1 79 ? -23.781 25.109 -3.059 1 92.56 79 GLN A O 1
ATOM 640 N N . ASP A 1 80 ? -22.234 24.625 -1.579 1 93.62 80 ASP A N 1
ATOM 641 C CA . ASP A 1 80 ? -22.406 23.203 -1.832 1 93.62 80 ASP A CA 1
ATOM 642 C C . ASP A 1 80 ? -23.328 22.578 -0.795 1 93.62 80 ASP A C 1
ATOM 644 O O . ASP A 1 80 ? -23.953 21.531 -1.055 1 93.62 80 ASP A O 1
ATOM 648 N N . HIS A 1 81 ? -23.438 23.203 0.365 1 92.94 81 HIS A N 1
ATOM 649 C CA . HIS A 1 81 ? -24.047 22.406 1.423 1 92.94 81 HIS A CA 1
ATOM 650 C C . HIS A 1 81 ? -25.094 23.203 2.189 1 92.94 81 HIS A C 1
ATOM 652 O O . HIS A 1 81 ? -25.938 22.641 2.889 1 92.94 81 HIS A O 1
ATOM 658 N N . LEU A 1 82 ? -24.953 24.562 2.086 1 88.31 82 LEU A N 1
ATOM 659 C CA . LEU A 1 82 ? -25.906 25.359 2.854 1 88.31 82 LEU A CA 1
ATOM 660 C C . LEU A 1 82 ? -27.141 25.703 2.025 1 88.31 82 LEU A C 1
ATOM 662 O O . LEU A 1 82 ? -27.094 26.594 1.172 1 88.31 82 LEU A O 1
ATOM 666 N N . GLU A 1 83 ? -27.938 24.734 1.812 1 78.12 83 GLU A N 1
ATOM 667 C CA . GLU A 1 83 ? -29.219 24.969 1.147 1 78.12 83 GLU A CA 1
ATOM 668 C C . GLU A 1 83 ? -30.359 25.078 2.16 1 78.12 83 GLU A C 1
ATOM 670 O O . GLU A 1 83 ? -30.5 24.219 3.037 1 78.12 83 GLU A O 1
ATOM 675 N N . GLU A 1 84 ? -31.078 26.125 1.983 1 68.75 84 GLU A N 1
ATOM 676 C CA . GLU A 1 84 ? -32.188 26.344 2.92 1 68.75 84 GLU A CA 1
ATOM 677 C C . GLU A 1 84 ? -33.281 25.312 2.744 1 68.75 84 GLU A C 1
ATOM 679 O O . GLU A 1 84 ? -33.688 25 1.619 1 68.75 84 GLU A O 1
ATOM 684 N N . GLY A 1 85 ? -33.688 24.734 3.871 1 66.5 85 GLY A N 1
ATOM 685 C CA . GLY A 1 85 ? -34.875 23.891 3.902 1 66.5 85 GLY A CA 1
ATOM 686 C C . GLY A 1 85 ? -34.594 22.453 3.516 1 66.5 85 GLY A C 1
ATOM 687 O O . GLY A 1 85 ? -35.531 21.672 3.25 1 66.5 85 GLY A O 1
ATOM 688 N N . GLY A 1 86 ? -33.375 22.125 3.484 1 70.81 86 GLY A N 1
ATOM 689 C CA . GLY A 1 86 ? -33.125 20.766 3.043 1 70.81 86 GLY A CA 1
ATOM 690 C C . GLY A 1 86 ? -33.125 19.766 4.18 1 70.81 86 GLY A C 1
ATOM 691 O O . GLY A 1 86 ? -32.938 20.141 5.34 1 70.81 86 GLY A O 1
ATOM 692 N N . GLY A 1 87 ? -33.625 18.531 4.125 1 88 87 GLY A N 1
ATOM 693 C CA . GLY A 1 87 ? -33.594 17.438 5.082 1 88 87 GLY A CA 1
ATOM 694 C C . GLY A 1 87 ? -32.219 16.812 5.254 1 88 87 GLY A C 1
ATOM 695 O O . GLY A 1 87 ? -31.219 17.453 4.98 1 88 87 GLY A O 1
ATOM 696 N N . TRP A 1 88 ? -32.188 15.797 5.93 1 94.19 88 TRP A N 1
ATOM 697 C CA . TRP A 1 88 ? -30.953 15.062 6.172 1 94.19 88 TRP A CA 1
ATOM 698 C C . TRP A 1 88 ? -30.328 14.609 4.859 1 94.19 88 TRP A C 1
ATOM 700 O O . TRP A 1 88 ? -31.016 14.109 3.969 1 94.19 88 TRP A O 1
ATOM 710 N N . ARG A 1 89 ? -29.078 14.867 4.754 1 95.25 89 ARG A N 1
ATOM 711 C CA . ARG A 1 89 ? -28.266 14.336 3.668 1 95.25 89 ARG A CA 1
ATOM 712 C C . ARG A 1 89 ? -27.234 13.344 4.191 1 95.25 89 ARG A C 1
ATOM 714 O O . ARG A 1 89 ? -26.656 13.555 5.258 1 95.25 89 ARG A O 1
ATOM 721 N N . SER A 1 90 ? -27.094 12.273 3.438 1 96.31 90 SER A N 1
ATOM 722 C CA . SER A 1 90 ? -26.156 11.234 3.828 1 96.31 90 SER A CA 1
ATOM 723 C C . SER A 1 90 ? -24.984 11.141 2.842 1 96.31 90 SER A C 1
ATOM 725 O O . SER A 1 90 ? -25.188 11.258 1.631 1 96.31 90 SER A O 1
ATOM 727 N N . CYS A 1 91 ? -23.75 11.008 3.389 1 96.12 91 CYS A N 1
ATOM 728 C CA . CYS A 1 91 ? -22.609 10.82 2.496 1 96.12 91 CYS A CA 1
ATOM 729 C C . CYS A 1 91 ? -21.422 10.242 3.25 1 96.12 91 CYS A C 1
ATOM 731 O O . CYS A 1 91 ? -21.516 9.938 4.441 1 96.12 91 CYS A O 1
ATOM 733 N N . SER A 1 92 ? -20.328 9.992 2.531 1 97.81 92 SER A N 1
ATOM 734 C CA . SER A 1 92 ? -19.047 9.594 3.109 1 97.81 92 SER A CA 1
ATOM 735 C C . SER A 1 92 ? -18.391 10.75 3.861 1 97.81 92 SER A C 1
ATOM 737 O O . SER A 1 92 ? -18.188 11.828 3.299 1 97.81 92 SER A O 1
ATOM 739 N N . MET A 1 93 ? -18.094 10.516 5.141 1 98.44 93 MET A N 1
ATOM 740 C CA . MET A 1 93 ? -17.5 11.578 5.953 1 98.44 93 MET A CA 1
ATOM 741 C C . MET A 1 93 ? -16.125 11.977 5.422 1 98.44 93 MET A C 1
ATOM 743 O O . MET A 1 93 ? -15.797 13.164 5.379 1 98.44 93 MET A O 1
ATOM 747 N N . PHE A 1 94 ? -15.375 10.961 5.027 1 98.06 94 PHE A N 1
ATOM 748 C CA . PHE A 1 94 ? -14.031 11.219 4.52 1 98.06 94 PHE A CA 1
ATOM 749 C C . PHE A 1 94 ? -14.086 12.031 3.23 1 98.06 94 PHE A C 1
ATOM 751 O O . PHE A 1 94 ? -13.336 13 3.07 1 98.06 94 PHE A O 1
ATOM 758 N N . GLN A 1 95 ? -14.953 11.68 2.33 1 97.06 95 GLN A N 1
ATOM 759 C CA . GLN A 1 95 ? -15.086 12.391 1.064 1 97.06 95 GLN A CA 1
ATOM 760 C C . GLN A 1 95 ? -15.594 13.812 1.283 1 97.06 95 GLN A C 1
ATOM 762 O O . GLN A 1 95 ? -15.195 14.734 0.572 1 97.06 95 GLN A O 1
ATOM 767 N N . PHE A 1 96 ? -16.5 13.922 2.266 1 98.19 96 PHE A N 1
ATOM 768 C CA . PHE A 1 96 ? -17.016 15.227 2.637 1 98.19 96 PHE A CA 1
ATOM 769 C C . PHE A 1 96 ? -15.883 16.156 3.07 1 98.19 96 PHE A C 1
ATOM 771 O O . PHE A 1 96 ? -15.766 17.281 2.562 1 98.19 96 PHE A O 1
ATOM 778 N N . CYS A 1 97 ? -15.039 15.695 3.965 1 98.44 97 CYS A N 1
ATOM 779 C CA . CYS A 1 97 ? -13.906 16.484 4.445 1 98.44 97 CYS A CA 1
ATOM 780 C C . CYS A 1 97 ? -12.93 16.781 3.316 1 98.44 97 CYS A C 1
ATOM 782 O O . CYS A 1 97 ? -12.469 17.922 3.178 1 98.44 97 CYS A O 1
ATOM 784 N N . TYR A 1 98 ? -12.68 15.773 2.535 1 97.69 98 TYR A N 1
ATOM 785 C CA . TYR A 1 98 ? -11.695 15.922 1.47 1 97.69 98 TYR A CA 1
ATOM 786 C C . TYR A 1 98 ? -12.156 16.953 0.44 1 97.69 98 TYR A C 1
ATOM 788 O O . TYR A 1 98 ? -11.375 17.781 -0.008 1 97.69 98 TYR A O 1
ATOM 796 N N . ALA A 1 99 ? -13.406 16.891 0.047 1 97.75 99 ALA A N 1
ATOM 797 C CA . ALA A 1 99 ? -13.938 17.797 -0.975 1 97.75 99 ALA A CA 1
ATOM 798 C C . ALA A 1 99 ? -13.844 19.25 -0.527 1 97.75 99 ALA A C 1
ATOM 800 O O . ALA A 1 99 ? -13.414 20.109 -1.293 1 97.75 99 ALA A O 1
ATOM 801 N N . ILE A 1 100 ? -14.148 19.5 0.665 1 98.38 100 ILE A N 1
ATOM 802 C CA . ILE A 1 100 ? -14.211 20.875 1.157 1 98.38 100 ILE A CA 1
ATOM 803 C C . ILE A 1 100 ? -12.805 21.375 1.481 1 98.38 100 ILE A C 1
ATOM 805 O O . ILE A 1 100 ? -12.398 22.438 1.009 1 98.38 100 ILE A O 1
ATOM 809 N N . MET A 1 101 ? -12.055 20.578 2.227 1 98.62 101 MET A N 1
ATOM 810 C CA . MET A 1 101 ? -10.742 21.016 2.699 1 98.62 101 MET A CA 1
ATOM 811 C C . MET A 1 101 ? -9.766 21.156 1.538 1 98.62 101 MET A C 1
ATOM 813 O O . MET A 1 101 ? -8.961 22.078 1.506 1 98.62 101 MET A O 1
ATOM 817 N N . PHE A 1 102 ? -9.82 20.188 0.611 1 98.62 102 PHE A N 1
ATOM 818 C CA . PHE A 1 102 ? -8.906 20.25 -0.521 1 98.62 102 PHE A CA 1
ATOM 819 C C . PHE A 1 102 ? -9.125 21.516 -1.332 1 98.62 102 PHE A C 1
ATOM 821 O O . PHE A 1 102 ? -8.172 22.234 -1.645 1 98.62 102 PHE A O 1
ATOM 828 N N . GLU A 1 103 ? -10.359 21.828 -1.626 1 98.38 103 GLU A N 1
ATOM 829 C CA . GLU A 1 103 ? -10.656 22.984 -2.459 1 98.38 103 GLU A CA 1
ATOM 830 C C . GLU A 1 103 ? -10.383 24.297 -1.711 1 98.38 103 GLU A C 1
ATOM 832 O O . GLU A 1 103 ? -9.797 25.219 -2.268 1 98.38 103 GLU A O 1
ATOM 837 N N . ALA A 1 104 ? -10.812 24.359 -0.501 1 98.38 104 ALA A N 1
ATOM 838 C CA . ALA A 1 104 ? -10.594 25.578 0.276 1 98.38 104 ALA A CA 1
ATOM 839 C C . ALA A 1 104 ? -9.102 25.859 0.453 1 98.38 104 ALA A C 1
ATOM 841 O O . ALA A 1 104 ? -8.656 27 0.351 1 98.38 104 ALA A O 1
ATOM 842 N N . THR A 1 105 ? -8.336 24.781 0.75 1 98.5 105 THR A N 1
ATOM 843 C CA . THR A 1 105 ? -6.887 24.922 0.898 1 98.5 105 THR A CA 1
ATOM 844 C C . THR A 1 105 ? -6.25 25.359 -0.418 1 98.5 105 THR A C 1
ATOM 846 O O . THR A 1 105 ? -5.391 26.25 -0.435 1 98.5 105 THR A O 1
ATOM 849 N N . PHE A 1 106 ? -6.711 24.797 -1.501 1 98.5 106 PHE A N 1
ATOM 850 C CA . PHE A 1 106 ? -6.184 25.141 -2.814 1 98.5 106 PHE A CA 1
ATOM 851 C C . PHE A 1 106 ? -6.445 26.609 -3.129 1 98.5 106 PHE A C 1
ATOM 853 O O . PHE A 1 106 ? -5.535 27.344 -3.531 1 98.5 106 PHE A O 1
ATOM 860 N N . LEU A 1 107 ? -7.648 27.062 -2.906 1 98.25 107 LEU A N 1
ATOM 861 C CA . LEU A 1 107 ? -8.023 28.453 -3.156 1 98.25 107 LEU A CA 1
ATOM 862 C C . LEU A 1 107 ? -7.211 29.391 -2.281 1 98.25 107 LEU A C 1
ATOM 864 O O . LEU A 1 107 ? -6.832 30.484 -2.721 1 98.25 107 LEU A O 1
ATOM 868 N N . THR A 1 108 ? -6.969 28.953 -1.094 1 98.31 108 THR A N 1
ATOM 869 C CA . THR A 1 108 ? -6.262 29.797 -0.14 1 98.31 108 THR A CA 1
ATOM 870 C C . THR A 1 108 ? -4.789 29.938 -0.519 1 98.31 108 THR A C 1
ATOM 872 O O . THR A 1 108 ? -4.211 31.016 -0.434 1 98.31 108 THR A O 1
ATOM 875 N N . MET A 1 109 ? -4.199 28.844 -0.953 1 98.06 109 MET A N 1
ATOM 876 C CA . MET A 1 109 ? -2.775 28.828 -1.277 1 98.06 109 MET A CA 1
ATOM 877 C C . MET A 1 109 ? -2.531 29.391 -2.676 1 98.06 109 MET A C 1
ATOM 879 O O . MET A 1 109 ? -1.761 30.344 -2.846 1 98.06 109 MET A O 1
ATOM 883 N N . TYR A 1 110 ? -3.248 28.922 -3.633 1 97.94 110 TYR A N 1
ATOM 884 C CA . TYR A 1 110 ? -2.904 29.172 -5.027 1 97.94 110 TYR A CA 1
ATOM 885 C C . TYR A 1 110 ? -3.855 30.188 -5.641 1 97.94 110 TYR A C 1
ATOM 887 O O . TYR A 1 110 ? -3.561 30.781 -6.691 1 97.94 110 TYR A O 1
ATOM 895 N N . GLY A 1 111 ? -4.965 30.391 -5.02 1 97 111 GLY A N 1
ATOM 896 C CA . GLY A 1 111 ? -5.93 31.344 -5.559 1 97 111 GLY A CA 1
ATOM 897 C C . GLY A 1 111 ? -6.918 30.703 -6.52 1 97 111 GLY A C 1
ATOM 898 O O . GLY A 1 111 ? -7.062 29.484 -6.551 1 97 111 GLY A O 1
ATOM 899 N N . GLY A 1 112 ? -7.727 31.594 -7.18 1 95.5 112 GLY A N 1
ATOM 900 C CA . GLY A 1 112 ? -8.75 31.172 -8.117 1 95.5 112 GLY A CA 1
ATOM 901 C C . GLY A 1 112 ? -8.727 31.953 -9.422 1 95.5 112 GLY A C 1
ATOM 902 O O . GLY A 1 112 ? -7.934 32.875 -9.578 1 95.5 112 GLY A O 1
ATOM 903 N N . PRO A 1 113 ? -9.562 31.5 -10.336 1 94.12 113 PRO A N 1
ATOM 904 C CA . PRO A 1 113 ? -9.562 32.156 -11.641 1 94.12 113 PRO A CA 1
ATOM 905 C C . PRO A 1 113 ? -9.969 33.625 -11.555 1 94.12 113 PRO A C 1
ATOM 907 O O . PRO A 1 113 ? -9.461 34.469 -12.312 1 94.12 113 PRO A O 1
ATOM 910 N N . ALA A 1 114 ? -10.945 33.875 -10.68 1 91.56 114 ALA A N 1
ATOM 911 C CA . ALA A 1 114 ? -11.391 35.25 -10.367 1 91.56 114 ALA A CA 1
ATOM 912 C C . ALA A 1 114 ? -11.875 35.344 -8.922 1 91.56 114 ALA A C 1
ATOM 914 O O . ALA A 1 114 ? -12.148 34.312 -8.281 1 91.56 114 ALA A O 1
ATOM 915 N N . PRO A 1 115 ? -11.82 36.594 -8.469 1 85.75 115 PRO A N 1
ATOM 916 C CA . PRO A 1 115 ? -12.297 36.719 -7.09 1 85.75 115 PRO A CA 1
ATOM 917 C C . PRO A 1 115 ? -13.688 36.125 -6.883 1 85.75 115 PRO A C 1
ATOM 919 O O . PRO A 1 115 ? -14.617 36.438 -7.637 1 85.75 115 PRO A O 1
ATOM 922 N N . GLY A 1 116 ? -13.797 35.281 -5.984 1 84.62 116 GLY A N 1
ATOM 923 C CA . GLY A 1 116 ? -15.078 34.688 -5.645 1 84.62 116 GLY A CA 1
ATOM 924 C C . GLY A 1 116 ? -15.453 33.531 -6.551 1 84.62 116 GLY A C 1
ATOM 925 O O . GLY A 1 116 ? -16.484 32.875 -6.348 1 84.62 116 GLY A O 1
ATOM 926 N N . GLN A 1 117 ? -14.625 33.25 -7.457 1 90.5 117 GLN A N 1
ATOM 927 C CA . GLN A 1 117 ? -14.922 32.156 -8.383 1 90.5 117 GLN A CA 1
ATOM 928 C C . GLN A 1 117 ? -14.102 30.906 -8.047 1 90.5 117 GLN A C 1
ATOM 930 O O . GLN A 1 117 ? -12.93 31.016 -7.676 1 90.5 117 GLN A O 1
ATOM 935 N N . ARG A 1 118 ? -14.719 29.797 -8.234 1 94.06 118 ARG A N 1
ATOM 936 C CA . ARG A 1 118 ? -14.094 28.5 -7.965 1 94.06 118 ARG A CA 1
ATOM 937 C C . ARG A 1 118 ? -13.547 27.891 -9.242 1 94.06 118 ARG A C 1
ATOM 939 O O . ARG A 1 118 ? -13.945 28.281 -10.344 1 94.06 118 ARG A O 1
ATOM 946 N N . HIS A 1 119 ? -12.656 26.969 -9.141 1 94.25 119 HIS A N 1
ATOM 947 C CA . HIS A 1 119 ? -12.055 26.297 -10.281 1 94.25 119 HIS A CA 1
ATOM 948 C C . HIS A 1 119 ? -13.008 25.266 -10.891 1 94.25 119 HIS A C 1
ATOM 950 O O . HIS A 1 119 ? -13.68 24.531 -10.156 1 94.25 119 HIS A O 1
ATOM 956 N N . SER A 1 120 ? -13.281 25.172 -12.312 1 89.19 120 SER A N 1
ATOM 957 C CA . SER A 1 120 ? -14.141 24.203 -12.984 1 89.19 120 SER A CA 1
ATOM 958 C C . SER A 1 120 ? -13.5 22.812 -12.992 1 89.19 120 SER A C 1
ATOM 960 O O . SER A 1 120 ? -14.18 21.812 -13.195 1 89.19 120 SER A O 1
ATOM 962 N N . GLY A 1 121 ? -12.5 22.312 -12.484 1 91.19 121 GLY A N 1
ATOM 963 C CA . GLY A 1 121 ? -11.797 21.047 -12.555 1 91.19 121 GLY A CA 1
ATOM 964 C C . GLY A 1 121 ? -11.297 20.562 -11.211 1 91.19 121 GLY A C 1
ATOM 965 O O . GLY A 1 121 ? -10.414 19.703 -11.141 1 91.19 121 GLY A O 1
ATOM 966 N N . MET A 1 122 ? -11.906 21.016 -10.242 1 95.12 122 MET A N 1
ATOM 967 C CA . MET A 1 122 ? -11.422 20.734 -8.891 1 95.12 122 MET A CA 1
ATOM 968 C C . MET A 1 122 ? -11.648 19.266 -8.531 1 95.12 122 MET A C 1
ATOM 970 O O . MET A 1 122 ? -10.82 18.656 -7.852 1 95.12 122 MET A O 1
ATOM 974 N N . ASP A 1 123 ? -12.727 18.688 -9.031 1 95.5 123 ASP A N 1
ATOM 975 C CA . ASP A 1 123 ? -13.023 17.281 -8.758 1 95.5 123 ASP A CA 1
ATOM 976 C C . ASP A 1 123 ? -11.961 16.375 -9.352 1 95.5 123 ASP A C 1
ATOM 978 O O . ASP A 1 123 ? -11.484 15.445 -8.688 1 95.5 123 ASP A O 1
ATOM 982 N N . GLN A 1 124 ? -11.648 16.688 -10.531 1 95.88 124 GLN A N 1
ATOM 983 C CA . GLN A 1 124 ? -10.633 15.883 -11.203 1 95.88 124 GLN A CA 1
ATOM 984 C C . GLN A 1 124 ? -9.273 16.062 -10.547 1 95.88 124 GLN A C 1
ATOM 986 O O . GLN A 1 124 ? -8.523 15.094 -10.391 1 95.88 124 GLN A O 1
ATOM 991 N N . LEU A 1 125 ? -8.93 17.297 -10.211 1 97.25 125 LEU A N 1
ATOM 992 C CA . LEU A 1 125 ? -7.672 17.578 -9.539 1 97.25 125 LEU A CA 1
ATOM 993 C C . LEU A 1 125 ? -7.578 16.812 -8.219 1 97.25 125 LEU A C 1
ATOM 995 O O . LEU A 1 125 ? -6.539 16.219 -7.914 1 97.25 125 LEU A O 1
ATOM 999 N N . ARG A 1 126 ? -8.648 16.812 -7.531 1 97.62 126 ARG A N 1
ATOM 1000 C CA . ARG A 1 126 ? -8.719 16.109 -6.25 1 97.62 126 ARG A CA 1
ATOM 1001 C C . ARG A 1 126 ? -8.57 14.602 -6.441 1 97.62 126 ARG A C 1
ATOM 1003 O O . ARG A 1 126 ? -7.832 13.945 -5.699 1 97.62 126 ARG A O 1
ATOM 1010 N N . GLU A 1 127 ? -9.227 14.062 -7.395 1 96.31 127 GLU A N 1
ATOM 1011 C CA . GLU A 1 127 ? -9.148 12.633 -7.676 1 96.31 127 GLU A CA 1
ATOM 1012 C C . GLU A 1 127 ? -7.727 12.219 -8.039 1 96.31 127 GLU A C 1
ATOM 1014 O O . GLU A 1 127 ? -7.234 11.195 -7.566 1 96.31 127 GLU A O 1
ATOM 1019 N N . ASN A 1 128 ? -7.086 13 -8.906 1 96.88 128 ASN A N 1
ATOM 1020 C CA . ASN A 1 128 ? -5.703 12.727 -9.281 1 96.88 128 ASN A CA 1
ATOM 1021 C C . ASN A 1 128 ? -4.773 12.812 -8.07 1 96.88 128 ASN A C 1
ATOM 1023 O O . ASN A 1 128 ? -3.832 12.023 -7.949 1 96.88 128 ASN A O 1
ATOM 1027 N N . PHE A 1 129 ? -5.078 13.742 -7.246 1 98.25 129 PHE A N 1
ATOM 1028 C CA . PHE A 1 129 ? -4.301 13.914 -6.027 1 98.25 129 PHE A CA 1
ATOM 1029 C C . PHE A 1 129 ? -4.414 12.688 -5.129 1 98.25 129 PHE A C 1
ATOM 1031 O O . PHE A 1 129 ? -3.408 12.188 -4.625 1 98.25 129 PHE A O 1
ATOM 1038 N N . ILE A 1 130 ? -5.625 12.25 -4.977 1 96.44 130 ILE A N 1
ATOM 1039 C CA . ILE A 1 130 ? -5.887 11.102 -4.109 1 96.44 130 ILE A CA 1
ATOM 1040 C C . ILE A 1 130 ? -5.195 9.859 -4.672 1 96.44 130 ILE A C 1
ATOM 1042 O O . ILE A 1 130 ? -4.555 9.109 -3.932 1 96.44 130 ILE A O 1
ATOM 1046 N N . LYS A 1 131 ? -5.324 9.641 -5.953 1 94.62 131 LYS A N 1
ATOM 1047 C CA . LYS A 1 131 ? -4.688 8.5 -6.602 1 94.62 131 LYS A CA 1
ATOM 1048 C C . LYS A 1 131 ? -3.172 8.539 -6.426 1 94.62 131 LYS A C 1
ATOM 1050 O O . LYS A 1 131 ? -2.541 7.512 -6.18 1 94.62 131 LYS A O 1
ATOM 1055 N N . PHE A 1 132 ? -2.562 9.711 -6.559 1 97.38 132 PHE A N 1
ATOM 1056 C CA . PHE A 1 132 ? -1.13 9.875 -6.344 1 97.38 132 PHE A CA 1
ATOM 1057 C C . PHE A 1 132 ? -0.763 9.586 -4.895 1 97.38 132 PHE A C 1
ATOM 1059 O O . PHE A 1 132 ? 0.195 8.859 -4.621 1 97.38 132 PHE A O 1
ATOM 1066 N N . ASP A 1 133 ? -1.525 10.18 -3.996 1 96.62 133 ASP A N 1
ATOM 1067 C CA . ASP A 1 133 ? -1.251 10.047 -2.568 1 96.62 133 ASP A CA 1
ATOM 1068 C C . ASP A 1 133 ? -1.354 8.586 -2.123 1 96.62 133 ASP A C 1
ATOM 1070 O O . ASP A 1 133 ? -0.627 8.156 -1.226 1 96.62 133 ASP A O 1
ATOM 1074 N N . ASN A 1 134 ? -2.238 7.859 -2.723 1 92.75 134 ASN A N 1
ATOM 1075 C CA . ASN A 1 134 ? -2.396 6.445 -2.398 1 92.75 134 ASN A CA 1
ATOM 1076 C C . ASN A 1 134 ? -1.114 5.66 -2.67 1 92.75 134 ASN A C 1
ATOM 1078 O O . ASN A 1 134 ? -0.869 4.629 -2.043 1 92.75 134 ASN A O 1
ATOM 1082 N N . MET A 1 135 ? -0.319 6.129 -3.598 1 94.12 135 MET A N 1
ATOM 1083 C CA . MET A 1 135 ? 0.917 5.449 -3.973 1 94.12 135 MET A CA 1
ATOM 1084 C C . MET A 1 135 ? 2.117 6.07 -3.266 1 94.12 135 MET A C 1
ATOM 1086 O O . MET A 1 135 ? 3.242 5.582 -3.398 1 94.12 135 MET A O 1
ATOM 1090 N N . PHE A 1 136 ? 1.908 7.07 -2.457 1 95.25 136 PHE A N 1
ATOM 1091 C CA . PHE A 1 136 ? 2.965 7.852 -1.822 1 95.25 136 PHE A CA 1
ATOM 1092 C C . PHE A 1 136 ? 3.855 6.957 -0.966 1 95.25 136 PHE A C 1
ATOM 1094 O O . PHE A 1 136 ? 5.082 7.098 -0.98 1 95.25 136 PHE A O 1
ATOM 1101 N N . PRO A 1 137 ? 3.264 5.949 -0.165 1 91.69 137 PRO A N 1
ATOM 1102 C CA . PRO A 1 137 ? 4.125 5.094 0.654 1 91.69 137 PRO A CA 1
ATOM 1103 C C . PRO A 1 137 ? 5.141 4.312 -0.175 1 91.69 137 PRO A C 1
ATOM 1105 O O . PRO A 1 137 ? 6.301 4.184 0.225 1 91.69 137 PRO A O 1
ATOM 1108 N N . LEU A 1 138 ? 4.742 3.896 -1.336 1 90.88 138 LEU A N 1
ATOM 1109 C CA . LEU A 1 138 ? 5.645 3.146 -2.203 1 90.88 138 LEU A CA 1
ATOM 1110 C C . LEU A 1 138 ? 6.66 4.074 -2.863 1 90.88 138 LEU A C 1
ATOM 1112 O O . LEU A 1 138 ? 7.809 3.689 -3.08 1 90.88 138 LEU A O 1
ATOM 1116 N N . LEU A 1 139 ? 6.242 5.285 -3.156 1 93.81 139 LEU A N 1
ATOM 1117 C CA . LEU A 1 139 ? 7.156 6.27 -3.723 1 93.81 139 LEU A CA 1
ATOM 1118 C C . LEU A 1 139 ? 8.25 6.637 -2.725 1 93.81 139 LEU A C 1
ATOM 1120 O O . LEU A 1 139 ? 9.43 6.699 -3.082 1 93.81 139 LEU A O 1
ATOM 1124 N N . ILE A 1 140 ? 7.836 6.781 -1.461 1 92 140 ILE A N 1
ATOM 1125 C CA . ILE A 1 140 ? 8.789 7.145 -0.417 1 92 140 ILE A CA 1
ATOM 1126 C C . ILE A 1 140 ? 9.719 5.965 -0.14 1 92 140 ILE A C 1
ATOM 1128 O O . ILE A 1 140 ? 10.883 6.156 0.234 1 92 140 ILE A O 1
ATOM 1132 N N . ALA A 1 141 ? 9.227 4.793 -0.401 1 86.88 141 ALA A N 1
ATOM 1133 C CA . ALA A 1 141 ? 10.055 3.592 -0.299 1 86.88 141 ALA A CA 1
ATOM 1134 C C . ALA A 1 141 ? 10.953 3.441 -1.521 1 86.88 141 ALA A C 1
ATOM 1136 O O . ALA A 1 141 ? 11.641 2.426 -1.674 1 86.88 141 ALA A O 1
ATOM 1137 N N . GLN A 1 142 ? 10.852 4.395 -2.477 1 86.62 142 GLN A N 1
ATOM 1138 C CA . GLN A 1 142 ? 11.734 4.535 -3.631 1 86.62 142 GLN A CA 1
ATOM 1139 C C . GLN A 1 142 ? 11.406 3.5 -4.703 1 86.62 142 GLN A C 1
ATOM 1141 O O . GLN A 1 142 ? 12.281 3.084 -5.461 1 86.62 142 GLN A O 1
ATOM 1146 N N . ILE A 1 143 ? 10.195 3.004 -4.691 1 85.12 143 ILE A N 1
ATOM 1147 C CA . ILE A 1 143 ? 9.727 2.24 -5.84 1 85.12 143 ILE A CA 1
ATOM 1148 C C . ILE A 1 143 ? 9.562 3.166 -7.043 1 85.12 143 ILE A C 1
ATOM 1150 O O . ILE A 1 143 ? 8.93 4.219 -6.945 1 85.12 143 ILE A O 1
ATOM 1154 N N . PRO A 1 144 ? 10.195 2.809 -8.18 1 88.56 144 PRO A N 1
ATOM 1155 C CA . PRO A 1 144 ? 10.086 3.684 -9.344 1 88.56 144 PRO A CA 1
ATOM 1156 C C . PRO A 1 144 ? 8.641 3.961 -9.742 1 88.56 144 PRO A C 1
ATOM 1158 O O . PRO A 1 144 ? 7.824 3.035 -9.82 1 88.56 144 PRO A O 1
ATOM 1161 N N . ILE A 1 145 ? 8.359 5.195 -10.016 1 92.88 145 ILE A N 1
ATOM 1162 C CA . ILE A 1 145 ? 6.988 5.645 -10.234 1 92.88 145 ILE A CA 1
ATOM 1163 C C . ILE A 1 145 ? 6.402 4.953 -11.461 1 92.88 145 ILE A C 1
ATOM 1165 O O . ILE A 1 145 ? 5.199 4.691 -11.523 1 92.88 145 ILE A O 1
ATOM 1169 N N . TRP A 1 146 ? 7.191 4.633 -12.438 1 88.38 146 TRP A N 1
ATOM 1170 C CA . TRP A 1 146 ? 6.699 4.035 -13.672 1 88.38 146 TRP A CA 1
ATOM 1171 C C . TRP A 1 146 ? 6.199 2.615 -13.438 1 88.38 146 TRP A C 1
ATOM 1173 O O . TRP A 1 146 ? 5.504 2.043 -14.273 1 88.38 146 TRP A O 1
ATOM 1183 N N . LEU A 1 147 ? 6.555 2.012 -12.289 1 85.25 147 LEU A N 1
ATOM 1184 C CA . LEU A 1 147 ? 6.066 0.684 -11.93 1 85.25 147 LEU A CA 1
ATOM 1185 C C . LEU A 1 147 ? 4.699 0.769 -11.266 1 85.25 147 LEU A C 1
ATOM 1187 O O . LEU A 1 147 ? 4.039 -0.254 -11.055 1 85.25 147 LEU A O 1
ATOM 1191 N N . LEU A 1 148 ? 4.277 1.938 -10.984 1 90.44 148 LEU A N 1
ATOM 1192 C CA . LEU A 1 148 ? 3.092 2.125 -10.156 1 90.44 148 LEU A CA 1
ATOM 1193 C C . LEU A 1 148 ? 1.896 2.537 -11.008 1 90.44 148 LEU A C 1
ATOM 1195 O O . LEU A 1 148 ? 1.204 3.508 -10.688 1 90.44 148 LEU A O 1
ATOM 1199 N N . GLY A 1 149 ? 1.718 1.901 -12.07 1 85.81 149 GLY A N 1
ATOM 1200 C CA . GLY A 1 149 ? 0.538 2.09 -12.898 1 85.81 149 GLY A CA 1
ATOM 1201 C C . GLY A 1 149 ? 0.446 3.48 -13.5 1 85.81 149 GLY A C 1
ATOM 1202 O O . GLY A 1 149 ? 1.386 3.947 -14.148 1 85.81 149 GLY A O 1
ATOM 1203 N N . ARG A 1 150 ? -0.672 4.145 -13.156 1 90.44 150 ARG A N 1
ATOM 1204 C CA . ARG A 1 150 ? -0.943 5.445 -13.75 1 90.44 150 ARG A CA 1
ATOM 1205 C C . ARG A 1 150 ? -0.454 6.574 -12.844 1 90.44 150 ARG A C 1
ATOM 1207 O O . ARG A 1 150 ? -0.832 7.734 -13.031 1 90.44 150 ARG A O 1
ATOM 1214 N N . THR A 1 151 ? 0.368 6.238 -11.891 1 95.44 151 THR A N 1
ATOM 1215 C CA . THR A 1 151 ? 0.801 7.238 -10.922 1 95.44 151 THR A CA 1
ATOM 1216 C C . THR A 1 151 ? 1.615 8.336 -11.602 1 95.44 151 THR A C 1
ATOM 1218 O O . THR A 1 151 ? 1.502 9.508 -11.242 1 95.44 151 THR A O 1
ATOM 1221 N N . SER A 1 152 ? 2.455 7.988 -12.586 1 95.62 152 SER A N 1
ATOM 1222 C CA . SER A 1 152 ? 3.223 8.977 -13.336 1 95.62 152 SER A CA 1
ATOM 1223 C C . SER A 1 152 ? 2.305 9.938 -14.086 1 95.62 152 SER A C 1
ATOM 1225 O O . SER A 1 152 ? 2.533 11.148 -14.086 1 95.62 152 SER A O 1
ATOM 1227 N N . ALA A 1 153 ? 1.308 9.367 -14.688 1 95.62 153 ALA A N 1
ATOM 1228 C CA . ALA A 1 153 ? 0.341 10.188 -15.414 1 95.62 153 ALA A CA 1
ATOM 1229 C C . ALA A 1 153 ? -0.431 11.102 -14.461 1 95.62 153 ALA A C 1
ATOM 1231 O O . ALA A 1 153 ? -0.697 12.258 -14.789 1 95.62 153 ALA A O 1
ATOM 1232 N N . ASN A 1 154 ? -0.827 10.531 -13.305 1 96.81 154 ASN A N 1
ATOM 1233 C CA . ASN A 1 154 ? -1.496 11.344 -12.297 1 96.81 154 ASN A CA 1
ATOM 1234 C C . ASN A 1 154 ? -0.625 12.516 -11.859 1 96.81 154 ASN A C 1
ATOM 1236 O O . ASN A 1 154 ? -1.109 13.641 -11.734 1 96.81 154 ASN A O 1
ATOM 1240 N N . ARG A 1 155 ? 0.625 12.227 -11.617 1 98.12 155 ARG A N 1
ATOM 1241 C CA . ARG A 1 155 ? 1.551 13.289 -11.234 1 98.12 155 ARG A CA 1
ATOM 1242 C C . ARG A 1 155 ? 1.645 14.352 -12.328 1 98.12 155 ARG A C 1
ATOM 1244 O O . ARG A 1 155 ? 1.635 15.547 -12.039 1 98.12 155 ARG A O 1
ATOM 1251 N N . GLU A 1 156 ? 1.729 13.922 -13.562 1 97.88 156 GLU A N 1
ATOM 1252 C CA . GLU A 1 156 ? 1.843 14.852 -14.68 1 97.88 156 GLU A CA 1
ATOM 1253 C C . GLU A 1 156 ? 0.619 15.758 -14.773 1 97.88 156 GLU A C 1
ATOM 1255 O O . GLU A 1 156 ? 0.741 16.953 -15.078 1 97.88 156 GLU A O 1
ATOM 1260 N N . MET A 1 157 ? -0.491 15.164 -14.539 1 97.56 157 MET A N 1
ATOM 1261 C CA . MET A 1 157 ? -1.719 15.953 -14.57 1 97.56 157 MET A CA 1
ATOM 1262 C C . MET A 1 157 ? -1.722 17 -13.469 1 97.56 157 MET A C 1
ATOM 1264 O O . MET A 1 157 ? -2.141 18.141 -13.68 1 97.56 157 MET A O 1
ATOM 1268 N N . LEU A 1 158 ? -1.251 16.625 -12.32 1 98.38 158 LEU A N 1
ATOM 1269 C CA . LEU A 1 158 ? -1.165 17.547 -11.203 1 98.38 158 LEU A CA 1
ATOM 1270 C C . LEU A 1 158 ? -0.158 18.656 -11.484 1 98.38 158 LEU A C 1
ATOM 1272 O O . LEU A 1 158 ? -0.424 19.828 -11.211 1 98.38 158 LEU A O 1
ATOM 1276 N N . LEU A 1 159 ? 0.975 18.297 -12.094 1 98.62 159 LEU A N 1
ATOM 1277 C CA . LEU A 1 159 ? 1.995 19.281 -12.438 1 98.62 159 LEU A CA 1
ATOM 1278 C C . LEU A 1 159 ? 1.474 20.25 -13.492 1 98.62 159 LEU A C 1
ATOM 1280 O O . LEU A 1 159 ? 1.681 21.469 -13.375 1 98.62 159 LEU A O 1
ATOM 1284 N N . ASN A 1 160 ? 0.78 19.703 -14.422 1 97.81 160 ASN A N 1
ATOM 1285 C CA . ASN A 1 160 ? 0.261 20.547 -15.492 1 97.81 160 ASN A CA 1
ATOM 1286 C C . ASN A 1 160 ? -0.728 21.578 -14.961 1 97.81 160 ASN A C 1
ATOM 1288 O O . ASN A 1 160 ? -0.808 22.688 -15.484 1 97.81 160 ASN A O 1
ATOM 1292 N N . TYR A 1 161 ? -1.388 21.203 -13.922 1 96.94 161 TYR A N 1
ATOM 1293 C CA . TYR A 1 161 ? -2.363 22.125 -13.336 1 96.94 161 TYR A CA 1
ATOM 1294 C C . TYR A 1 161 ? -1.669 23.266 -12.609 1 96.94 161 TYR A C 1
ATOM 1296 O O . TYR A 1 161 ? -2.264 24.328 -12.398 1 96.94 161 TYR A O 1
ATOM 1304 N N . LEU A 1 162 ? -0.394 23.109 -12.266 1 97.94 162 LEU A N 1
ATOM 1305 C CA . LEU A 1 162 ? 0.304 24.078 -11.43 1 97.94 162 LEU A CA 1
ATOM 1306 C C . LEU A 1 162 ? 1.43 24.75 -12.203 1 97.94 162 LEU A C 1
ATOM 1308 O O . LEU A 1 162 ? 2.363 25.297 -11.602 1 97.94 162 LEU A O 1
ATOM 1312 N N . LEU A 1 163 ? 1.328 24.688 -13.492 1 98.19 163 LEU A N 1
ATOM 1313 C CA . LEU A 1 163 ? 2.322 25.375 -14.32 1 98.19 163 LEU A CA 1
ATOM 1314 C C . LEU A 1 163 ? 2.279 26.875 -14.102 1 98.19 163 LEU A C 1
ATOM 1316 O O . LEU A 1 163 ? 1.205 27.453 -13.906 1 98.19 163 LEU A O 1
ATOM 1320 N N . PRO A 1 164 ? 3.439 27.516 -14.195 1 97.25 164 PRO A N 1
ATOM 1321 C CA . PRO A 1 164 ? 3.512 28.969 -13.984 1 97.25 164 PRO A CA 1
ATOM 1322 C C . PRO A 1 164 ? 2.545 29.75 -14.875 1 97.25 164 PRO A C 1
ATOM 1324 O O . PRO A 1 164 ? 1.971 30.75 -14.438 1 97.25 164 PRO A O 1
ATOM 1327 N N . LYS A 1 165 ? 2.361 29.281 -16.062 1 96.06 165 LYS A N 1
ATOM 1328 C CA . LYS A 1 165 ? 1.46 29.969 -16.984 1 96.06 165 LYS A CA 1
ATOM 1329 C C . LYS A 1 165 ? 0.036 30 -16.438 1 96.06 165 LYS A C 1
ATOM 1331 O O . LYS A 1 165 ? -0.695 30.969 -16.672 1 96.06 165 LYS A O 1
ATOM 1336 N N . LYS A 1 166 ? -0.348 29.031 -15.703 1 94.69 166 LYS A N 1
ATOM 1337 C CA . LYS A 1 166 ? -1.674 29 -15.094 1 94.69 166 LYS A CA 1
ATOM 1338 C C . LYS A 1 166 ? -1.694 29.766 -13.773 1 94.69 166 LYS A C 1
ATOM 1340 O O . LYS A 1 166 ? -2.578 30.594 -13.547 1 94.69 166 LYS A O 1
ATOM 1345 N N . LEU A 1 167 ? -0.706 29.516 -12.984 1 95.38 167 LEU A N 1
ATOM 1346 C CA . LEU A 1 167 ? -0.621 30.125 -11.664 1 95.38 167 LEU A CA 1
ATOM 1347 C C . LEU A 1 167 ? -0.619 31.641 -11.766 1 95.38 167 LEU A C 1
ATOM 1349 O O . LEU A 1 167 ? -1.192 32.344 -10.914 1 95.38 167 LEU A O 1
ATOM 1353 N N . SER A 1 168 ? -0.006 32.125 -12.789 1 94.56 168 SER A N 1
ATOM 1354 C CA . SER A 1 168 ? 0.155 33.594 -12.938 1 94.56 168 SER A CA 1
ATOM 1355 C C . SER A 1 168 ? -1.18 34.25 -13.227 1 94.56 168 SER A C 1
ATOM 1357 O O . SER A 1 168 ? -1.323 35.469 -13.031 1 94.56 168 SER A O 1
ATOM 1359 N N . HIS A 1 169 ? -2.182 33.5 -13.617 1 94.12 169 HIS A N 1
ATOM 1360 C CA . HIS A 1 169 ? -3.475 34.062 -13.992 1 94.12 169 HIS A CA 1
ATOM 1361 C C . HIS A 1 169 ? -4.449 34 -12.82 1 94.12 169 HIS A C 1
ATOM 1363 O O . HIS A 1 169 ? -5.535 34.594 -12.883 1 94.12 169 HIS A O 1
ATOM 1369 N N . TRP A 1 170 ? -4.074 33.375 -11.797 1 96.25 170 TRP A N 1
ATOM 1370 C CA . TRP A 1 170 ? -5.004 33.219 -10.68 1 96.25 170 TRP A CA 1
ATOM 1371 C C . TRP A 1 170 ? -4.922 34.406 -9.742 1 96.25 170 TRP 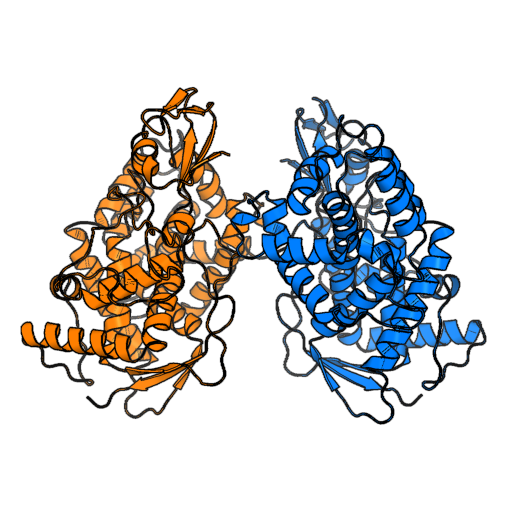A C 1
ATOM 1373 O O . TRP A 1 170 ? -3.912 35.125 -9.719 1 96.25 170 TRP A O 1
ATOM 1383 N N . THR A 1 171 ? -6.039 34.625 -9.117 1 95.81 171 THR A N 1
ATOM 1384 C CA . THR A 1 171 ? -6.164 35.75 -8.227 1 95.81 171 THR A CA 1
ATOM 1385 C C . THR A 1 171 ? -6.184 35.312 -6.766 1 95.81 171 THR A C 1
ATOM 1387 O O . THR A 1 171 ? -6.512 34.156 -6.469 1 95.81 171 THR A O 1
ATOM 1390 N N . ASN A 1 172 ? -5.734 36.25 -5.832 1 95.44 172 ASN A N 1
ATOM 1391 C CA . ASN A 1 172 ? -5.758 36.031 -4.391 1 95.44 172 ASN A CA 1
ATOM 1392 C C . ASN A 1 172 ? -4.844 34.875 -3.982 1 95.44 172 ASN A C 1
ATOM 1394 O O . ASN A 1 172 ? -5.195 34.094 -3.113 1 95.44 172 ASN A O 1
ATOM 1398 N N . THR A 1 173 ? -3.787 34.781 -4.766 1 97 173 THR A N 1
ATOM 1399 C CA . THR A 1 173 ? -2.75 33.812 -4.387 1 97 173 THR A CA 1
ATOM 1400 C C . THR A 1 173 ? -2.088 34.25 -3.074 1 97 173 THR A C 1
ATOM 1402 O O . THR A 1 173 ? -1.862 35.438 -2.832 1 97 173 THR A O 1
ATOM 1405 N N . SER A 1 174 ? -1.771 33.344 -2.252 1 97.88 174 SER A N 1
ATOM 1406 C CA . SER A 1 174 ? -1.148 33.656 -0.971 1 97.88 174 SER A CA 1
ATOM 1407 C C . SER A 1 174 ? 0.23 34.281 -1.165 1 97.88 174 SER A C 1
ATOM 1409 O O . SER A 1 174 ? 0.89 34.031 -2.178 1 97.88 174 SER A O 1
ATOM 1411 N N . GLN A 1 175 ? 0.624 35.062 -0.147 1 97.5 175 GLN A N 1
ATOM 1412 C CA . GLN A 1 175 ? 1.966 35.656 -0.186 1 97.5 175 GLN A CA 1
ATOM 1413 C C . GLN A 1 175 ? 3.029 34.562 -0.228 1 97.5 175 GLN A C 1
ATOM 1415 O O . GLN A 1 175 ? 4.078 34.719 -0.856 1 97.5 175 GLN A O 1
ATOM 1420 N N . PHE A 1 176 ? 2.775 33.438 0.349 1 98.12 176 PHE A N 1
ATOM 1421 C CA . PHE A 1 176 ? 3.684 32.312 0.39 1 98.12 176 PHE A CA 1
ATOM 1422 C C . PHE A 1 176 ? 3.947 31.766 -1.013 1 98.12 176 PHE A C 1
ATOM 1424 O O . PHE A 1 176 ? 5.102 31.656 -1.429 1 98.12 176 PHE A O 1
ATOM 1431 N N . ILE A 1 177 ? 2.904 31.547 -1.779 1 98.31 177 ILE A N 1
ATOM 1432 C CA . ILE A 1 177 ? 3.029 31 -3.123 1 98.31 177 ILE A CA 1
ATOM 1433 C C . ILE A 1 177 ? 3.609 32.062 -4.062 1 98.31 177 ILE A C 1
ATOM 1435 O O . ILE A 1 177 ? 4.418 31.734 -4.941 1 98.31 177 ILE A O 1
ATOM 1439 N N . LYS A 1 178 ? 3.225 33.312 -3.855 1 97.75 178 LYS A N 1
ATOM 1440 C CA . LYS A 1 178 ? 3.777 34.375 -4.672 1 97.75 178 LYS A CA 1
ATOM 1441 C C . LYS A 1 178 ? 5.293 34.469 -4.508 1 97.75 178 LYS A C 1
ATOM 1443 O O . LYS A 1 178 ? 6.023 34.562 -5.496 1 97.75 178 LYS A O 1
ATOM 1448 N N . ARG A 1 179 ? 5.691 34.438 -3.256 1 97.94 179 ARG A N 1
ATOM 1449 C CA . ARG A 1 179 ? 7.121 34.531 -2.979 1 97.94 179 ARG A CA 1
ATOM 1450 C C . ARG A 1 179 ? 7.871 33.344 -3.555 1 97.94 179 ARG A C 1
ATOM 1452 O O . ARG A 1 179 ? 8.977 33.5 -4.082 1 97.94 179 ARG A O 1
ATOM 1459 N N . ARG A 1 180 ? 7.348 32.188 -3.482 1 97.88 180 ARG A N 1
ATOM 1460 C CA . ARG A 1 180 ? 7.969 30.984 -4.023 1 97.88 180 ARG A CA 1
ATOM 1461 C C . ARG A 1 180 ? 8.062 31.047 -5.547 1 97.88 180 ARG A C 1
ATOM 1463 O O . ARG A 1 180 ? 9.086 30.688 -6.125 1 97.88 180 ARG A O 1
ATOM 1470 N N . SER A 1 181 ? 6.977 31.547 -6.145 1 97.75 181 SER A N 1
ATOM 1471 C CA . SER A 1 181 ? 6.992 31.703 -7.594 1 97.75 181 SER A CA 1
ATOM 1472 C C . SER A 1 181 ? 8.094 32.656 -8.031 1 97.75 181 SER A C 1
ATOM 1474 O O . SER A 1 181 ? 8.82 32.406 -8.984 1 97.75 181 SER A O 1
ATOM 1476 N N . GLU A 1 182 ? 8.211 33.719 -7.336 1 97.38 182 GLU A N 1
ATOM 1477 C CA . GLU A 1 182 ? 9.258 34.688 -7.625 1 97.38 182 GLU A CA 1
ATOM 1478 C C . GLU A 1 182 ? 10.648 34.094 -7.438 1 97.38 182 GLU A C 1
ATOM 1480 O O . GLU A 1 182 ? 11.547 34.344 -8.242 1 97.38 182 GLU A O 1
ATOM 1485 N N . LEU A 1 183 ? 10.719 33.375 -6.359 1 97.62 183 LEU A N 1
ATOM 1486 C CA . LEU A 1 183 ? 11.984 32.719 -6.059 1 97.62 183 LEU A CA 1
ATOM 1487 C C . LEU A 1 183 ? 12.398 31.781 -7.199 1 97.62 183 LEU A C 1
ATOM 1489 O O . LEU A 1 183 ? 13.539 31.844 -7.668 1 97.62 183 LEU A O 1
ATOM 1493 N N . PHE A 1 184 ? 11.516 30.938 -7.668 1 97.38 184 PHE A N 1
ATOM 1494 C CA . PHE A 1 184 ? 11.836 29.953 -8.695 1 97.38 184 PHE A CA 1
ATOM 1495 C C . PHE A 1 184 ? 12.148 30.625 -10.023 1 97.38 184 PHE A C 1
ATOM 1497 O O . PHE A 1 184 ? 12.953 30.125 -10.805 1 97.38 184 PHE A O 1
ATOM 1504 N N . ASP A 1 185 ? 11.578 31.766 -10.266 1 95.75 185 ASP A N 1
ATOM 1505 C CA . ASP A 1 185 ? 11.82 32.531 -11.492 1 95.75 185 ASP A CA 1
ATOM 1506 C C . ASP A 1 185 ? 13.258 33.031 -11.555 1 95.75 185 ASP A C 1
ATOM 1508 O O . ASP A 1 185 ? 13.758 33.344 -12.633 1 95.75 185 ASP A O 1
ATOM 1512 N N . ARG A 1 186 ? 13.898 33.094 -10.461 1 95.19 186 ARG A N 1
ATOM 1513 C CA . ARG A 1 186 ? 15.273 33.562 -10.414 1 95.19 186 ARG A CA 1
ATOM 1514 C C . ARG A 1 186 ? 16.25 32.469 -10.891 1 95.19 186 ARG A C 1
ATOM 1516 O O . ARG A 1 186 ? 17.406 32.75 -11.172 1 95.19 186 ARG A O 1
ATOM 1523 N N . TYR A 1 187 ? 15.742 31.297 -10.922 1 94.75 187 TYR A N 1
ATOM 1524 C CA . TYR A 1 187 ? 16.578 30.188 -11.344 1 94.75 187 TYR A CA 1
ATOM 1525 C C . TYR A 1 187 ? 16.219 29.734 -12.758 1 94.75 187 TYR A C 1
ATOM 1527 O O . TYR A 1 187 ? 15.312 28.922 -12.945 1 94.75 187 TYR A O 1
ATOM 1535 N N . ASP A 1 188 ? 17.031 30.062 -13.719 1 90.69 188 ASP A N 1
ATOM 1536 C CA . ASP A 1 188 ? 16.766 29.828 -15.133 1 90.69 188 ASP A CA 1
ATOM 1537 C C . ASP A 1 188 ? 16.844 28.344 -15.469 1 90.69 188 ASP A C 1
ATOM 1539 O O . ASP A 1 188 ? 16.219 27.875 -16.422 1 90.69 188 ASP A O 1
ATOM 1543 N N . SER A 1 189 ? 17.531 27.641 -14.656 1 92.12 189 SER A N 1
ATOM 1544 C CA . SER A 1 189 ? 17.734 26.219 -14.938 1 92.12 189 SER A CA 1
ATOM 1545 C C . SER A 1 189 ? 16.531 25.391 -14.523 1 92.12 189 SER A C 1
ATOM 1547 O O . SER A 1 189 ? 16.391 24.234 -14.914 1 92.12 189 SER A O 1
ATOM 1549 N N . LEU A 1 190 ? 15.617 26 -13.773 1 95.81 190 LEU A N 1
ATOM 1550 C CA . LEU A 1 190 ? 14.367 25.328 -13.445 1 95.81 190 LEU A CA 1
ATOM 1551 C C . LEU A 1 190 ? 13.352 25.469 -14.57 1 95.81 190 LEU A C 1
ATOM 1553 O O . LEU A 1 190 ? 12.93 26.594 -14.891 1 95.81 190 LEU A O 1
ATOM 1557 N N . ARG A 1 191 ? 13.062 24.438 -15.164 1 96.75 191 ARG A N 1
ATOM 1558 C CA . ARG A 1 191 ? 12.016 24.438 -16.188 1 96.75 191 ARG A CA 1
ATOM 1559 C C . ARG A 1 191 ? 10.648 24.672 -15.57 1 96.75 191 ARG A C 1
ATOM 1561 O O . ARG A 1 191 ? 10.477 24.547 -14.352 1 96.75 191 ARG A O 1
ATOM 1568 N N . ASP A 1 192 ? 9.672 24.984 -16.375 1 98 192 ASP A N 1
ATOM 1569 C CA . ASP A 1 192 ? 8.312 25.234 -15.898 1 98 192 ASP A CA 1
ATOM 1570 C C . ASP A 1 192 ? 7.758 24.016 -15.172 1 98 192 ASP A C 1
ATOM 1572 O O . ASP A 1 192 ? 7.109 24.141 -14.125 1 98 192 ASP A O 1
ATOM 1576 N N . ILE A 1 193 ? 8.008 22.859 -15.664 1 98.19 193 ILE A N 1
ATOM 1577 C CA . ILE A 1 193 ? 7.492 21.641 -15.055 1 98.19 193 ILE A CA 1
ATOM 1578 C C . ILE A 1 193 ? 8.18 21.406 -13.703 1 98.19 193 ILE A C 1
ATOM 1580 O O . ILE A 1 193 ? 7.566 20.875 -12.781 1 98.19 193 ILE A O 1
ATOM 1584 N N . ASP A 1 194 ? 9.445 21.812 -13.594 1 98 194 ASP A N 1
ATOM 1585 C CA . ASP A 1 194 ? 10.148 21.719 -12.32 1 98 194 ASP A CA 1
ATOM 1586 C C . ASP A 1 194 ? 9.523 22.625 -11.273 1 98 194 ASP A C 1
ATOM 1588 O O . ASP A 1 194 ? 9.352 22.234 -10.125 1 98 194 ASP A O 1
ATOM 1592 N N . LYS A 1 195 ? 9.234 23.844 -11.711 1 98.44 195 LYS A N 1
ATOM 1593 C CA . LYS A 1 195 ? 8.578 24.797 -10.82 1 98.44 195 LYS A CA 1
ATOM 1594 C C . LYS A 1 195 ? 7.219 24.281 -10.367 1 98.44 195 LYS A C 1
ATOM 1596 O O . LYS A 1 195 ? 6.879 24.359 -9.188 1 98.44 195 LYS A O 1
ATOM 1601 N N . ALA A 1 196 ? 6.5 23.719 -11.289 1 98.75 196 ALA A N 1
ATOM 1602 C CA . ALA A 1 196 ? 5.207 23.109 -10.977 1 98.75 196 ALA A CA 1
ATOM 1603 C C . ALA A 1 196 ? 5.359 21.984 -9.969 1 98.75 196 ALA A C 1
ATOM 1605 O O . ALA A 1 196 ? 4.527 21.828 -9.07 1 98.75 196 ALA A O 1
ATOM 1606 N N . ALA A 1 197 ? 6.41 21.219 -10.117 1 98.69 197 ALA A N 1
ATOM 1607 C CA . ALA A 1 197 ? 6.664 20.094 -9.219 1 98.69 197 ALA A CA 1
ATOM 1608 C C . ALA A 1 197 ? 6.91 20.578 -7.793 1 98.69 197 ALA A C 1
ATOM 1610 O O . ALA A 1 197 ? 6.453 19.953 -6.832 1 98.69 197 ALA A O 1
ATOM 1611 N N . HIS A 1 198 ? 7.602 21.672 -7.66 1 98.38 198 HIS A N 1
ATOM 1612 C CA . HIS A 1 198 ? 7.801 22.266 -6.348 1 98.38 198 HIS A CA 1
ATOM 1613 C C . HIS A 1 198 ? 6.477 22.719 -5.738 1 98.38 198 HIS A C 1
ATOM 1615 O O . HIS A 1 198 ? 6.242 22.531 -4.539 1 98.38 198 HIS A O 1
ATOM 1621 N N . HIS A 1 199 ? 5.66 23.312 -6.551 1 98.62 199 HIS A N 1
ATOM 1622 C CA . HIS A 1 199 ? 4.352 23.75 -6.07 1 98.62 199 HIS A CA 1
ATOM 1623 C C . HIS A 1 199 ? 3.469 22.547 -5.723 1 98.62 199 HIS A C 1
ATOM 1625 O O . HIS A 1 199 ? 2.695 22.609 -4.762 1 98.62 199 HIS A O 1
ATOM 1631 N N . PHE A 1 200 ? 3.604 21.531 -6.469 1 98.69 200 PHE A N 1
ATOM 1632 C CA . PHE A 1 200 ? 2.84 20.312 -6.168 1 98.69 200 PHE A CA 1
ATOM 1633 C C . PHE A 1 200 ? 3.273 19.719 -4.832 1 98.69 200 PHE A C 1
ATOM 1635 O O . PHE A 1 200 ? 2.438 19.25 -4.055 1 98.69 200 PHE A O 1
ATOM 1642 N N . ALA A 1 201 ? 4.555 19.719 -4.598 1 98.38 201 ALA A N 1
ATOM 1643 C CA . ALA A 1 201 ? 5.051 19.234 -3.309 1 98.38 201 ALA A CA 1
ATOM 1644 C C . ALA A 1 201 ? 4.402 20.016 -2.16 1 98.38 201 ALA A C 1
ATOM 1646 O O . ALA A 1 201 ? 4.066 19.422 -1.126 1 98.38 201 ALA A O 1
ATOM 1647 N N . VAL A 1 202 ? 4.207 21.25 -2.346 1 98.44 202 VAL A N 1
ATOM 1648 C CA . VAL A 1 202 ? 3.57 22.078 -1.333 1 98.44 202 VAL A CA 1
ATOM 1649 C C . VAL A 1 202 ? 2.092 21.719 -1.214 1 98.44 202 VAL A C 1
ATOM 1651 O O . VAL A 1 202 ? 1.546 21.672 -0.11 1 98.44 202 VAL A O 1
ATOM 1654 N N . LEU A 1 203 ? 1.479 21.531 -2.332 1 98.56 203 LEU A N 1
ATOM 1655 C CA . LEU A 1 203 ? 0.077 21.125 -2.295 1 98.56 203 LEU A CA 1
ATOM 1656 C C . LEU A 1 203 ? -0.096 19.844 -1.504 1 98.56 203 LEU A C 1
ATOM 1658 O O . LEU A 1 203 ? -1.003 19.734 -0.676 1 98.56 203 LEU A O 1
ATOM 1662 N N . TRP A 1 204 ? 0.772 18.891 -1.815 1 98.38 204 TRP A N 1
ATOM 1663 C CA . TRP A 1 204 ? 0.713 17.625 -1.091 1 98.38 204 TRP A CA 1
ATOM 1664 C C . TRP A 1 204 ? 0.929 17.844 0.403 1 98.38 204 TRP A C 1
ATOM 1666 O O . TRP A 1 204 ? 0.189 17.297 1.229 1 98.38 204 TRP A O 1
ATOM 1676 N N . ALA A 1 205 ? 1.925 18.625 0.756 1 97.5 205 ALA A N 1
ATOM 1677 C CA . ALA A 1 205 ? 2.232 18.906 2.156 1 97.5 205 ALA A CA 1
ATOM 1678 C C . ALA A 1 205 ? 1.055 19.594 2.85 1 97.5 205 ALA A C 1
ATOM 1680 O O . ALA A 1 205 ? 0.824 19.391 4.043 1 97.5 205 ALA A O 1
ATOM 1681 N N . SER A 1 206 ? 0.315 20.344 2.127 1 97.31 206 SER A N 1
ATOM 1682 C CA . SER A 1 206 ? -0.774 21.141 2.686 1 97.31 206 SER A CA 1
ATOM 1683 C C . SER A 1 206 ? -2.039 20.312 2.855 1 97.31 206 SER A C 1
ATOM 1685 O O . SER A 1 206 ? -2.787 20.5 3.816 1 97.31 206 SER A O 1
ATOM 1687 N N . ALA A 1 207 ? -2.209 19.406 1.966 1 97 207 ALA A N 1
ATOM 1688 C CA . ALA A 1 207 ? -3.506 18.75 1.943 1 97 207 ALA A CA 1
ATOM 1689 C C . ALA A 1 207 ? -3.375 17.281 2.365 1 97 207 ALA A C 1
ATOM 1691 O O . ALA A 1 207 ? -4.324 16.688 2.893 1 97 207 ALA A O 1
ATOM 1692 N N . GLY A 1 208 ? -2.264 16.719 2.164 1 96.69 208 GLY A N 1
ATOM 1693 C CA . GLY A 1 208 ? -2.084 15.281 2.318 1 96.69 208 GLY A CA 1
ATOM 1694 C C . GLY A 1 208 ? -2.336 14.797 3.734 1 96.69 208 GLY A C 1
ATOM 1695 O O . GLY A 1 208 ? -2.838 13.688 3.938 1 96.69 208 GLY A O 1
ATOM 1696 N N . ASN A 1 209 ? -1.985 15.617 4.688 1 97.38 209 ASN A N 1
ATOM 1697 C CA . ASN A 1 209 ? -2.15 15.219 6.082 1 97.38 209 ASN A CA 1
ATOM 1698 C C . ASN A 1 209 ? -3.283 15.984 6.754 1 97.38 209 ASN A C 1
ATOM 1700 O O . ASN A 1 209 ? -3.998 15.438 7.594 1 97.38 209 ASN A O 1
ATOM 1704 N N . THR A 1 210 ? -3.498 17.188 6.359 1 98.31 210 THR A N 1
ATOM 1705 C CA . THR A 1 210 ? -4.5 18.031 7.008 1 98.31 210 THR A CA 1
ATOM 1706 C C . THR A 1 210 ? -5.906 17.5 6.742 1 98.31 210 THR A C 1
ATOM 1708 O O . THR A 1 210 ? -6.77 17.547 7.621 1 98.31 210 THR A O 1
ATOM 1711 N N . THR A 1 211 ? -6.121 16.984 5.59 1 97.88 211 THR A N 1
ATOM 1712 C CA . THR A 1 211 ? -7.449 16.516 5.234 1 97.88 211 THR A CA 1
ATOM 1713 C C . THR A 1 211 ? -7.824 15.289 6.066 1 97.88 211 THR A C 1
ATOM 1715 O O . THR A 1 211 ? -8.875 15.266 6.711 1 97.88 211 THR A O 1
ATOM 1718 N N . PRO A 1 212 ? -6.98 14.273 6.113 1 98.38 212 PRO A N 1
ATOM 1719 C CA . PRO A 1 212 ? -7.355 13.156 6.988 1 98.38 212 PRO A CA 1
ATOM 1720 C C . PRO A 1 212 ? -7.375 13.547 8.461 1 98.38 212 PRO A C 1
ATOM 1722 O O . PRO A 1 212 ? -8.164 13 9.234 1 98.38 212 PRO A O 1
ATOM 1725 N N . ALA A 1 213 ? -6.535 14.469 8.898 1 98.81 213 ALA A N 1
ATOM 1726 C CA . ALA A 1 213 ? -6.602 14.961 10.273 1 98.81 213 ALA A CA 1
ATOM 1727 C C . ALA A 1 213 ? -7.961 15.594 10.562 1 98.81 213 ALA A C 1
ATOM 1729 O O . ALA A 1 213 ? -8.523 15.398 11.641 1 98.81 213 ALA A O 1
ATOM 1730 N N . THR A 1 214 ? -8.453 16.297 9.602 1 98.88 214 THR A N 1
ATOM 1731 C CA . THR A 1 214 ? -9.773 16.922 9.719 1 98.88 214 THR A CA 1
ATOM 1732 C C . THR A 1 214 ? -10.859 15.859 9.844 1 98.88 214 THR A C 1
ATOM 1734 O O . THR A 1 214 ? -11.758 15.984 10.68 1 98.88 214 THR A O 1
ATOM 1737 N N . PHE A 1 215 ? -10.766 14.828 9.062 1 98.81 215 PHE A N 1
ATOM 1738 C CA . PHE A 1 215 ? -11.711 13.719 9.141 1 98.81 215 PHE A CA 1
ATOM 1739 C C . PHE A 1 215 ? -11.758 13.148 10.555 1 98.81 215 PHE A C 1
ATOM 1741 O O . PHE A 1 215 ? -12.836 12.969 11.125 1 98.81 215 PHE A O 1
ATOM 1748 N N . TRP A 1 216 ? -10.602 12.859 11.086 1 98.88 216 TRP A N 1
ATOM 1749 C CA . TRP A 1 216 ? -10.555 12.203 12.391 1 98.88 216 TRP A CA 1
ATOM 1750 C C . TRP A 1 216 ? -11.102 13.117 13.484 1 98.88 216 TRP A C 1
ATOM 1752 O O . TRP A 1 216 ? -11.836 12.672 14.367 1 98.88 216 TRP A O 1
ATOM 1762 N N . ALA A 1 217 ? -10.727 14.391 13.414 1 98.94 217 ALA A N 1
ATOM 1763 C CA . ALA A 1 217 ? -11.258 15.336 14.398 1 98.94 217 ALA A CA 1
ATOM 1764 C C . ALA A 1 217 ? -12.781 15.414 14.32 1 98.94 217 ALA A C 1
ATOM 1766 O O . ALA A 1 217 ? -13.461 15.406 15.344 1 98.94 217 ALA A O 1
ATOM 1767 N N . MET A 1 218 ? -13.289 15.445 13.117 1 98.94 218 MET A N 1
ATOM 1768 C CA . MET A 1 218 ? -14.734 15.453 12.922 1 98.94 218 MET A CA 1
ATOM 1769 C C . MET A 1 218 ? -15.359 14.156 13.43 1 98.94 218 MET A C 1
ATOM 1771 O O . MET A 1 218 ? -16.359 14.188 14.141 1 98.94 218 MET A O 1
ATOM 1775 N N . TYR A 1 219 ? -14.789 13.023 13.047 1 98.88 219 TYR A N 1
ATOM 1776 C CA . TYR A 1 219 ? -15.312 11.711 13.414 1 98.88 219 TYR A CA 1
ATOM 1777 C C . TYR A 1 219 ? -15.43 11.57 14.922 1 98.88 219 TYR A C 1
ATOM 1779 O O . TYR A 1 219 ? -16.469 11.141 15.438 1 98.88 219 TYR A O 1
ATOM 1787 N N . TYR A 1 220 ? -14.375 11.977 15.633 1 98.81 220 TYR A N 1
ATOM 1788 C CA . TYR A 1 220 ? -14.367 11.773 17.078 1 98.81 220 TYR A CA 1
ATOM 1789 C C . TYR A 1 220 ? -15.375 12.695 17.766 1 98.81 220 TYR A C 1
ATOM 1791 O O . TYR A 1 220 ? -16.031 12.305 18.734 1 98.81 220 TYR A O 1
ATOM 1799 N N . LEU A 1 221 ? -15.539 13.875 17.266 1 98.75 221 LEU A N 1
ATOM 1800 C CA . LEU A 1 221 ? -16.547 14.766 17.844 1 98.75 221 LEU A CA 1
ATOM 1801 C C . LEU A 1 221 ? -17.953 14.25 17.578 1 98.75 221 LEU A C 1
ATOM 1803 O O . LEU A 1 221 ? -18.781 14.195 18.484 1 98.75 221 LEU A O 1
ATOM 1807 N N . VAL A 1 222 ? -18.203 13.828 16.312 1 98.62 222 VAL A N 1
ATOM 1808 C CA . VAL A 1 222 ? -19.531 13.383 15.93 1 98.62 222 VAL A CA 1
ATOM 1809 C C . VAL A 1 222 ? -19.859 12.07 16.625 1 98.62 222 VAL A C 1
ATOM 1811 O O . VAL A 1 222 ? -21.016 11.82 16.984 1 98.62 222 VAL A O 1
ATOM 1814 N N . SER A 1 223 ? -18.875 11.289 16.891 1 98.25 223 SER A N 1
ATOM 1815 C CA . SER A 1 223 ? -19.078 10 17.547 1 98.25 223 SER A CA 1
ATOM 1816 C C . SER A 1 223 ? -19.25 10.18 19.047 1 98.25 223 SER A C 1
ATOM 1818 O O . SER A 1 223 ? -19.594 9.227 19.766 1 98.25 223 SER A O 1
ATOM 1820 N N . HIS A 1 224 ? -19 11.352 19.594 1 98.12 224 HIS A N 1
ATOM 1821 C CA . HIS A 1 224 ? -19.172 11.688 21 1 98.12 224 HIS A CA 1
ATOM 1822 C C . HIS A 1 224 ? -20.047 12.922 21.172 1 98.12 224 HIS A C 1
ATOM 1824 O O . HIS A 1 224 ? -19.547 14.016 21.438 1 98.12 224 HIS A O 1
ATOM 1830 N N . PRO A 1 225 ? -21.344 12.711 21.188 1 97.25 225 PRO A N 1
ATOM 1831 C CA . PRO A 1 225 ? -22.281 13.836 21.172 1 97.25 225 PRO A CA 1
ATOM 1832 C C . PRO A 1 225 ? -22.078 14.781 22.359 1 97.25 225 PRO A C 1
ATOM 1834 O O . PRO A 1 225 ? -22.297 15.992 22.219 1 97.25 225 PRO A O 1
ATOM 1837 N N . GLU A 1 226 ? -21.719 14.266 23.469 1 97.38 226 GLU A N 1
ATOM 1838 C CA . GLU A 1 226 ? -21.484 15.133 24.625 1 97.38 226 GLU A CA 1
ATOM 1839 C C . GLU A 1 226 ? -20.297 16.078 24.375 1 97.38 226 GLU A C 1
ATOM 1841 O O . GLU A 1 226 ? -20.375 17.266 24.672 1 97.38 226 GLU A O 1
ATOM 1846 N N . ALA A 1 227 ? -19.219 15.531 23.844 1 98.19 227 ALA A N 1
ATOM 1847 C CA . ALA A 1 227 ? -18.062 16.344 23.484 1 98.19 227 ALA A CA 1
ATOM 1848 C C . ALA A 1 227 ? -18.422 17.375 22.422 1 98.19 227 ALA A C 1
ATOM 1850 O O . ALA A 1 227 ? -18.016 18.531 22.516 1 98.19 227 ALA A O 1
ATOM 1851 N N . LEU A 1 228 ? -19.203 16.938 21.469 1 98.69 228 LEU A N 1
ATOM 1852 C CA . LEU A 1 228 ? -19.641 17.812 20.391 1 98.69 228 LEU A CA 1
ATOM 1853 C C . LEU A 1 228 ? -20.422 19 20.953 1 98.69 228 LEU A C 1
ATOM 1855 O O . LEU A 1 228 ? -20.203 20.141 20.531 1 98.69 228 LEU A O 1
ATOM 1859 N N . GLN A 1 229 ? -21.266 18.75 21.875 1 98.25 229 GLN A N 1
ATOM 1860 C CA . GLN A 1 229 ? -22.109 19.797 22.469 1 98.25 229 GLN A CA 1
ATOM 1861 C C . GLN A 1 229 ? -21.266 20.797 23.266 1 98.25 229 GLN A C 1
ATOM 1863 O O . GLN A 1 229 ? -21.547 21.984 23.281 1 98.25 229 GLN A O 1
ATOM 1868 N N . VAL A 1 230 ? -20.297 20.297 23.938 1 98.38 230 VAL A N 1
ATOM 1869 C CA . VAL A 1 230 ? -19.406 21.172 24.703 1 98.38 230 VAL A CA 1
ATOM 1870 C C . VAL A 1 230 ? -18.672 22.125 23.766 1 98.38 230 VAL A C 1
ATOM 1872 O O . VAL A 1 230 ? -18.578 23.328 24.031 1 98.38 230 VAL A O 1
ATOM 1875 N N . VAL A 1 231 ? -18.141 21.578 22.703 1 98.62 231 VAL A N 1
ATOM 1876 C CA . VAL A 1 231 ? -17.391 22.391 21.75 1 98.62 231 VAL A CA 1
ATOM 1877 C C . VAL A 1 231 ? -18.328 23.375 21.062 1 98.62 231 VAL A C 1
ATOM 1879 O O . VAL A 1 231 ? -17.969 24.531 20.828 1 98.62 231 VAL A O 1
ATOM 1882 N N . ARG A 1 232 ? -19.531 22.938 20.75 1 97.94 232 ARG A N 1
ATOM 1883 C CA . ARG A 1 232 ? -20.516 23.828 20.141 1 97.94 232 ARG A CA 1
ATOM 1884 C C . ARG A 1 232 ? -20.828 25 21.062 1 97.94 232 ARG A C 1
ATOM 1886 O O . ARG A 1 232 ? -20.891 26.156 20.609 1 97.94 232 ARG A O 1
ATOM 1893 N N . GLN A 1 233 ? -21.047 24.703 22.281 1 97.5 233 GLN A N 1
ATOM 1894 C CA . GLN A 1 233 ? -21.328 25.75 23.25 1 97.5 233 GLN A CA 1
ATOM 1895 C C . GLN A 1 233 ? -20.141 26.719 23.391 1 97.5 233 GLN A C 1
ATOM 1897 O O . GLN A 1 233 ? -20.328 27.922 23.484 1 97.5 233 GLN A O 1
ATOM 1902 N N . GLU A 1 234 ? -18.953 26.156 23.391 1 97.88 234 GLU A N 1
ATOM 1903 C CA . GLU A 1 234 ? -17.75 27 23.438 1 97.88 234 GLU A CA 1
ATOM 1904 C C . GLU A 1 234 ? -17.719 27.984 22.266 1 97.88 234 GLU A C 1
ATOM 1906 O O . GLU A 1 234 ? -17.375 29.141 22.438 1 97.88 234 GLU A O 1
ATOM 1911 N N . LEU A 1 235 ? -18.094 27.531 21.156 1 97.44 235 LEU A N 1
ATOM 1912 C CA . LEU A 1 235 ? -18.125 28.359 19.953 1 97.44 235 LEU A CA 1
ATOM 1913 C C . LEU A 1 235 ? -19.109 29.516 20.125 1 97.44 235 LEU A C 1
ATOM 1915 O O . LEU A 1 235 ? -18.797 30.656 19.797 1 97.44 235 LEU A O 1
ATOM 1919 N N . HIS A 1 236 ? -20.25 29.219 20.625 1 96 236 HIS A N 1
ATOM 1920 C CA . HIS A 1 236 ? -21.25 30.25 20.859 1 96 236 HIS A CA 1
ATOM 1921 C C . HIS A 1 236 ? -20.766 31.266 21.891 1 96 236 HIS A C 1
ATOM 1923 O O . HIS A 1 236 ? -20.969 32.469 21.719 1 96 236 HIS A O 1
ATOM 1929 N N . ASP A 1 237 ? -20.141 30.797 22.859 1 96.69 237 ASP A N 1
ATOM 1930 C CA . ASP A 1 237 ? -19.641 31.672 23.906 1 96.69 237 ASP A CA 1
ATOM 1931 C C . ASP A 1 237 ? -18.578 32.625 23.375 1 96.69 237 ASP A C 1
ATOM 1933 O O . ASP A 1 237 ? -18.578 33.812 23.703 1 96.69 237 ASP A O 1
ATOM 1937 N N . VAL A 1 238 ? -17.688 32.094 22.578 1 96.88 238 VAL A N 1
ATOM 1938 C CA . VAL A 1 238 ? -16.609 32.906 22.016 1 96.88 238 VAL A CA 1
ATOM 1939 C C . VAL A 1 238 ? -17.203 33.969 21.094 1 96.88 238 VAL A C 1
ATOM 1941 O O . VAL A 1 238 ? -16.75 35.125 21.094 1 96.88 238 VAL A O 1
ATOM 1944 N N . LEU A 1 239 ? -18.188 33.625 20.312 1 95.31 239 LEU A N 1
ATOM 1945 C CA . LEU A 1 239 ? -18.844 34.562 19.406 1 95.31 239 LEU A CA 1
ATOM 1946 C C . LEU A 1 239 ? -19.578 35.625 20.203 1 95.31 239 LEU A C 1
ATOM 1948 O O . LEU A 1 239 ? -19.5 36.812 19.875 1 95.31 239 LEU A O 1
ATOM 1952 N N . LYS A 1 240 ? -20.234 35.25 21.203 1 93.88 240 LYS A N 1
ATOM 1953 C CA . LYS A 1 240 ? -20.984 36.188 22.047 1 93.88 240 LYS A CA 1
ATOM 1954 C C . LYS A 1 240 ? -20.047 37.188 22.719 1 93.88 240 LYS A C 1
ATOM 1956 O O . LYS A 1 240 ? -20.375 38.375 22.812 1 93.88 240 LYS A O 1
ATOM 1961 N N . LEU A 1 241 ? -18.984 36.719 23.203 1 92.69 241 LEU A N 1
ATOM 1962 C CA . LEU A 1 241 ? -18 37.562 23.875 1 92.69 241 LEU A CA 1
ATOM 1963 C C . LEU A 1 241 ? -17.453 38.594 22.906 1 92.69 241 LEU A C 1
ATOM 1965 O O . LEU A 1 241 ? -17.047 39.688 23.328 1 92.69 241 LEU A O 1
ATOM 1969 N N . SER A 1 242 ? -17.469 38.281 21.641 1 89.88 242 SER A N 1
ATOM 1970 C CA . SER A 1 242 ? -16.969 39.188 20.641 1 89.88 242 SER A CA 1
ATOM 1971 C C . SER A 1 242 ? -18.078 40.062 20.062 1 89.88 242 SER A C 1
ATOM 1973 O O . SER A 1 242 ? -17.875 40.781 19.078 1 89.88 242 SER A O 1
ATOM 1975 N N . GLY A 1 243 ? -19.328 39.844 20.531 1 88.25 243 GLY A N 1
ATOM 1976 C CA . GLY A 1 243 ? -20.453 40.656 20.125 1 88.25 243 GLY A CA 1
ATOM 1977 C C . GLY A 1 243 ? -21.141 40.156 18.875 1 88.25 243 GLY A C 1
ATOM 1978 O O . GLY A 1 243 ? -21.875 40.875 18.203 1 88.25 243 GLY A O 1
ATOM 1979 N N . VAL A 1 244 ? -20.812 39.031 18.531 1 85.75 244 VAL A N 1
ATOM 1980 C CA . VAL A 1 244 ? -21.422 38.438 17.344 1 85.75 244 VAL A CA 1
ATOM 1981 C C . VAL A 1 244 ? -22.609 37.562 17.719 1 85.75 244 VAL A C 1
ATOM 1983 O O . VAL A 1 244 ? -22.453 36.625 18.516 1 85.75 244 VAL A O 1
ATOM 1986 N N . GLU A 1 245 ? -23.797 37.969 17.297 1 84.5 245 GLU A N 1
ATOM 1987 C CA . GLU A 1 245 ? -24.953 37.094 17.406 1 84.5 245 GLU A CA 1
ATOM 1988 C C . GLU A 1 245 ? -25.094 36.219 16.172 1 84.5 245 GLU A C 1
ATOM 1990 O O . GLU A 1 245 ? -25.5 36.688 15.109 1 84.5 245 GLU A O 1
ATOM 1995 N N . PHE A 1 246 ? -24.781 34.969 16.328 1 87.94 246 PHE A N 1
ATOM 1996 C CA . PHE A 1 246 ? -24.766 34.062 15.195 1 87.94 246 PHE A CA 1
ATOM 1997 C C . PHE A 1 246 ? -26.172 33.719 14.734 1 87.94 246 PHE A C 1
ATOM 1999 O O . PHE A 1 246 ? -27.062 33.5 15.562 1 87.94 246 PHE A O 1
ATOM 2006 N N . SER A 1 247 ? -26.344 33.875 13.438 1 84.81 247 SER A N 1
ATOM 2007 C CA . SER A 1 247 ? -27.562 33.438 12.758 1 84.81 247 SER A CA 1
ATOM 2008 C C . SER A 1 247 ? -27.234 32.531 11.578 1 84.81 247 SER A C 1
ATOM 2010 O O . SER A 1 247 ? -26.266 32.781 10.844 1 84.81 247 SER A O 1
ATOM 2012 N N . GLY A 1 248 ? -27.969 31.531 11.398 1 82.31 248 GLY A N 1
ATOM 2013 C CA . GLY A 1 248 ? -27.75 30.562 10.344 1 82.31 248 GLY A CA 1
ATOM 2014 C C . GLY A 1 248 ? -27.844 31.172 8.953 1 82.31 248 GLY A C 1
ATOM 2015 O O . GLY A 1 248 ? -27.375 30.578 7.98 1 82.31 248 GLY A O 1
ATOM 2016 N N . SER A 1 249 ? -28.359 32.312 8.883 1 81.75 249 SER A N 1
ATOM 2017 C CA . SER A 1 249 ? -28.594 32.938 7.59 1 81.75 249 SER A CA 1
ATOM 2018 C C . SER A 1 249 ? -27.422 33.812 7.18 1 81.75 249 SER A C 1
ATOM 2020 O O . SER A 1 249 ? -27.297 34.219 6.016 1 81.75 249 SER A O 1
ATOM 2022 N N . GLU A 1 250 ? -26.578 34.031 8.117 1 86.44 250 GLU A N 1
ATOM 2023 C CA . GLU A 1 250 ? -25.453 34.938 7.816 1 86.44 250 GLU A CA 1
ATOM 2024 C C . GLU A 1 250 ? -24.125 34.156 7.832 1 86.44 250 GLU A C 1
ATOM 2026 O O . GLU A 1 250 ? -23.969 33.188 8.586 1 86.44 250 GLU A O 1
ATOM 2031 N N . ASP A 1 251 ? -23.25 34.719 7.012 1 91.56 251 ASP A N 1
ATOM 2032 C CA . ASP A 1 251 ? -21.906 34.125 7 1 91.56 251 ASP A CA 1
ATOM 2033 C C . ASP A 1 251 ? -21.109 34.531 8.234 1 91.56 251 ASP A C 1
ATOM 2035 O O . ASP A 1 251 ? -21.219 35.688 8.695 1 91.56 251 ASP A O 1
ATOM 2039 N N . VAL A 1 252 ? -20.422 33.656 8.742 1 92.25 252 VAL A N 1
ATOM 2040 C CA . VAL A 1 252 ? -19.609 33.938 9.914 1 92.25 252 VAL A CA 1
ATOM 2041 C C . VAL A 1 252 ? -18.125 33.844 9.555 1 92.25 252 VAL A C 1
ATOM 2043 O O . VAL A 1 252 ? -17.75 33.094 8.664 1 92.25 252 VAL A O 1
ATOM 2046 N N . ALA A 1 253 ? -17.375 34.719 10.148 1 94.06 253 ALA A N 1
ATOM 2047 C CA . ALA A 1 253 ? -15.922 34.688 10.039 1 94.06 253 ALA A CA 1
ATOM 2048 C C . ALA A 1 253 ? -15.266 34.719 11.422 1 94.06 253 ALA A C 1
ATOM 2050 O O . ALA A 1 253 ? -15.492 35.656 12.195 1 94.06 253 ALA A O 1
ATOM 2051 N N . LEU A 1 254 ? -14.508 33.719 11.719 1 96.38 254 LEU A N 1
ATOM 2052 C CA . LEU A 1 254 ? -13.766 33.688 12.977 1 96.38 254 LEU A CA 1
ATOM 2053 C C . LEU A 1 254 ? -12.375 34.281 12.805 1 96.38 254 LEU A C 1
ATOM 2055 O O . LEU A 1 254 ? -11.648 33.938 11.875 1 96.38 254 LEU A O 1
ATOM 2059 N N . SER A 1 255 ? -12.016 35.188 13.68 1 95.19 255 SER A N 1
ATOM 2060 C CA . SER A 1 255 ? -10.672 35.781 13.68 1 95.19 255 SER A CA 1
ATOM 2061 C C . SER A 1 255 ? -9.664 34.812 14.312 1 95.19 255 SER A C 1
ATOM 2063 O O . SER A 1 255 ? -10.055 33.844 14.984 1 95.19 255 SER A O 1
ATOM 2065 N N . ARG A 1 256 ? -8.438 35.094 14.047 1 95.19 256 ARG A N 1
ATOM 2066 C CA . ARG A 1 256 ? -7.375 34.312 14.656 1 95.19 256 ARG A CA 1
ATOM 2067 C C . ARG A 1 256 ? -7.477 34.344 16.172 1 95.19 256 ARG A C 1
ATOM 2069 O O . ARG A 1 256 ? -7.262 33.312 16.828 1 95.19 256 ARG A O 1
ATOM 2076 N N . GLU A 1 257 ? -7.836 35.469 16.703 1 94.31 257 GLU A N 1
ATOM 2077 C CA . GLU A 1 257 ? -7.98 35.594 18.141 1 94.31 257 GLU A CA 1
ATOM 2078 C C . GLU A 1 257 ? -9.117 34.75 18.672 1 94.31 257 GLU A C 1
ATOM 2080 O O . GLU A 1 257 ? -9 34.125 19.734 1 94.31 257 GLU A O 1
ATOM 2085 N N . GLN A 1 258 ? -10.172 34.75 18.031 1 96.81 258 GLN A N 1
ATOM 2086 C CA . GLN A 1 258 ? -11.297 33.906 18.406 1 96.81 258 GLN A CA 1
ATOM 2087 C C . GLN A 1 258 ? -10.922 32.438 18.344 1 96.81 258 GLN A C 1
ATOM 2089 O O . GLN A 1 258 ? -11.297 31.656 19.234 1 96.81 258 GLN A O 1
ATOM 2094 N N . LEU A 1 259 ? -10.188 32.062 17.297 1 97.94 259 LEU A N 1
ATOM 2095 C CA . LEU A 1 259 ? -9.734 30.688 17.172 1 97.94 259 LEU A CA 1
ATOM 2096 C C . LEU A 1 259 ? -8.844 30.297 18.344 1 97.94 259 LEU A C 1
ATOM 2098 O O . LEU A 1 259 ? -8.93 29.172 18.844 1 97.94 259 LEU A O 1
ATOM 2102 N N . ASP A 1 260 ? -8 31.219 18.766 1 95.75 260 ASP A N 1
ATOM 2103 C CA . ASP A 1 260 ? -7.074 30.969 19.859 1 95.75 260 ASP A CA 1
ATOM 2104 C C . ASP A 1 260 ? -7.824 30.734 21.156 1 95.75 260 ASP A C 1
ATOM 2106 O O . ASP A 1 260 ? -7.289 30.109 22.094 1 95.75 260 ASP A O 1
ATOM 2110 N N . ARG A 1 261 ? -9.07 31.156 21.25 1 96.56 261 ARG A N 1
ATOM 2111 C CA . ARG A 1 261 ? -9.852 31.031 22.484 1 96.56 261 ARG A CA 1
ATOM 2112 C C . ARG A 1 261 ? -10.633 29.719 22.516 1 96.56 261 ARG A C 1
ATOM 2114 O O . ARG A 1 261 ? -11.211 29.375 23.547 1 96.56 261 ARG A O 1
ATOM 2121 N N . LEU A 1 262 ? -10.617 29 21.453 1 98.12 262 LEU A N 1
ATOM 2122 C CA . LEU A 1 262 ? -11.352 27.734 21.375 1 98.12 262 LEU A CA 1
ATOM 2123 C C . LEU A 1 262 ? -10.516 26.594 21.953 1 98.12 262 LEU A C 1
ATOM 2125 O O . LEU A 1 262 ? -10.141 25.672 21.234 1 98.12 262 LEU A O 1
ATOM 2129 N N . LEU A 1 263 ? -10.375 26.594 23.234 1 98.12 263 LEU A N 1
ATOM 2130 C CA . LEU A 1 263 ? -9.445 25.703 23.922 1 98.12 263 LEU A CA 1
ATOM 2131 C C . LEU A 1 263 ? -9.961 24.266 23.922 1 98.12 263 LEU A C 1
ATOM 2133 O O . LEU A 1 263 ? -9.18 23.312 23.781 1 98.12 263 LEU A O 1
ATOM 2137 N N . CYS A 1 264 ? -11.273 24.078 24.109 1 98.31 264 CYS A N 1
ATOM 2138 C CA . CYS A 1 264 ? -11.844 22.734 24.078 1 98.31 264 CYS A CA 1
ATOM 2139 C C . CYS A 1 264 ? -11.75 22.125 22.688 1 98.31 264 CYS A C 1
ATOM 2141 O O . CYS A 1 264 ? -11.453 20.938 22.547 1 98.31 264 CYS A O 1
ATOM 2143 N N . LEU A 1 265 ? -12.023 22.938 21.719 1 98.81 265 LEU A N 1
ATOM 2144 C CA . LEU A 1 265 ? -11.875 22.484 20.344 1 98.81 265 LEU A CA 1
ATOM 2145 C C . LEU A 1 265 ? -10.43 22.094 20.062 1 98.81 265 LEU A C 1
ATOM 2147 O O . LEU A 1 265 ? -10.164 21.062 19.438 1 98.81 265 LEU A O 1
ATOM 2151 N N . GLU A 1 266 ? -9.516 22.922 20.469 1 98.62 266 GLU A N 1
ATOM 2152 C CA . GLU A 1 266 ? -8.102 22.641 20.266 1 98.62 266 GLU A CA 1
ATOM 2153 C C . GLU A 1 266 ? -7.691 21.344 20.969 1 98.62 266 GLU A C 1
ATOM 2155 O O . GLU A 1 266 ? -6.945 20.531 20.406 1 98.62 266 GLU A O 1
ATOM 2160 N N . SER A 1 267 ? -8.18 21.172 22.188 1 98.75 267 SER A N 1
ATOM 2161 C CA . SER A 1 267 ? -7.91 19.938 22.906 1 98.75 267 SER A CA 1
ATOM 2162 C C . SER A 1 267 ? -8.453 18.734 22.156 1 98.75 267 SER A C 1
ATOM 2164 O O . SER A 1 267 ? -7.793 17.688 22.078 1 98.75 267 SER A O 1
ATOM 2166 N N . SER A 1 268 ? -9.633 18.844 21.578 1 98.88 268 SER A N 1
ATOM 2167 C CA . SER A 1 268 ? -10.25 17.766 20.812 1 98.88 268 SER A CA 1
ATOM 2168 C C . SER A 1 268 ? -9.414 17.438 19.562 1 98.88 268 SER A C 1
ATOM 2170 O O . SER A 1 268 ? -9.234 16.266 19.234 1 98.88 268 SER A O 1
ATOM 2172 N N . ILE A 1 269 ? -8.906 18.438 18.922 1 98.88 269 ILE A N 1
ATOM 2173 C CA . ILE A 1 269 ? -8.086 18.266 17.734 1 98.88 269 ILE A CA 1
ATOM 2174 C C . ILE A 1 269 ? -6.758 17.609 18.109 1 98.88 269 ILE A C 1
ATOM 2176 O O . ILE A 1 269 ? -6.324 16.656 17.453 1 98.88 269 ILE A O 1
ATOM 2180 N N . ASN A 1 270 ? -6.141 18.078 19.188 1 98.81 270 ASN A N 1
ATOM 2181 C CA . ASN A 1 270 ? -4.887 17.484 19.641 1 98.81 270 ASN A CA 1
ATOM 2182 C C . ASN A 1 270 ? -5.055 16.016 20.016 1 98.81 270 ASN A C 1
ATOM 2184 O O . ASN A 1 270 ? -4.191 15.195 19.703 1 98.81 270 ASN A O 1
ATOM 2188 N N . GLU A 1 271 ? -6.184 15.719 20.656 1 98.88 271 GLU A N 1
ATOM 2189 C CA . GLU A 1 271 ? -6.477 14.328 21.016 1 98.88 271 GLU A CA 1
ATOM 2190 C C . GLU A 1 271 ? -6.672 13.469 19.766 1 98.88 271 GLU A C 1
ATOM 2192 O O . GLU A 1 271 ? -6.227 12.32 19.719 1 98.88 271 GLU A O 1
ATOM 2197 N N . SER A 1 272 ? -7.359 14.023 18.797 1 98.88 272 SER A N 1
ATOM 2198 C CA . SER A 1 272 ? -7.531 13.312 17.531 1 98.88 272 SER A CA 1
ATOM 2199 C C . SER A 1 272 ? -6.188 13.07 16.844 1 98.88 272 SER A C 1
ATOM 2201 O O . SER A 1 272 ? -5.938 11.984 16.328 1 98.88 272 SER A O 1
ATOM 2203 N N . LEU A 1 273 ? -5.344 14.07 16.844 1 98.88 273 LEU A N 1
ATOM 2204 C CA . LEU A 1 273 ? -4.012 13.945 16.25 1 98.88 273 LEU A CA 1
ATOM 2205 C C . LEU A 1 273 ? -3.188 12.898 17 1 98.88 273 LEU A C 1
ATOM 2207 O O . LEU A 1 273 ? -2.463 12.125 16.375 1 98.88 273 LEU A O 1
ATOM 2211 N N . ARG A 1 274 ? -3.289 12.891 18.328 1 98.75 274 ARG A N 1
ATOM 2212 C CA . ARG A 1 274 ? -2.59 11.883 19.125 1 98.75 274 ARG A CA 1
ATOM 2213 C C . ARG A 1 274 ? -2.971 10.469 18.672 1 98.75 274 ARG A C 1
ATOM 2215 O O . ARG A 1 274 ? -2.111 9.594 18.578 1 98.75 274 ARG A O 1
ATOM 2222 N N . LEU A 1 275 ? -4.207 10.305 18.391 1 98.38 275 LEU A N 1
ATOM 2223 C CA . LEU A 1 275 ? -4.758 8.984 18.109 1 98.38 275 LEU A CA 1
ATOM 2224 C C . LEU A 1 275 ? -4.441 8.57 16.672 1 98.38 275 LEU A C 1
ATOM 2226 O O . LEU A 1 275 ? -4.176 7.391 16.406 1 98.38 275 LEU A O 1
ATOM 2230 N N . CYS A 1 276 ? -4.367 9.523 15.734 1 98.12 276 CYS A N 1
ATOM 2231 C CA . CYS A 1 276 ? -4.355 9.125 14.336 1 98.12 276 CYS A CA 1
ATOM 2232 C C . CYS A 1 276 ? -2.988 9.367 13.711 1 98.12 276 CYS A C 1
ATOM 2234 O O . CYS A 1 276 ? -2.697 8.852 12.625 1 98.12 276 CYS A O 1
ATOM 2236 N N . SER A 1 277 ? -2.104 10.141 14.312 1 97.81 277 SER A N 1
ATOM 2237 C CA . SER A 1 277 ? -0.794 10.43 13.734 1 97.81 277 SER A CA 1
ATOM 2238 C C . SER A 1 277 ? 0.146 9.234 13.875 1 97.81 277 SER A C 1
ATOM 2240 O O . SER A 1 277 ? 0.145 8.555 14.906 1 97.81 277 SER A O 1
ATOM 2242 N N . SER A 1 278 ? 0.864 8.93 12.844 1 95.62 278 SER A N 1
ATOM 2243 C CA . SER A 1 278 ? 1.857 7.859 12.844 1 95.62 278 SER A CA 1
ATOM 2244 C C . SER A 1 278 ? 3.113 8.273 12.078 1 95.62 278 SER A C 1
ATOM 2246 O O . SER A 1 278 ? 3.689 7.469 11.344 1 95.62 278 SER A O 1
ATOM 2248 N N . SER A 1 279 ? 3.559 9.461 12.258 1 93.62 279 SER A N 1
ATOM 2249 C CA . SER A 1 279 ? 4.738 9.977 11.57 1 93.62 279 SER A CA 1
ATOM 2250 C C . SER A 1 279 ? 6.02 9.531 12.266 1 93.62 279 SER A C 1
ATOM 2252 O O . SER A 1 279 ? 6.09 9.516 13.492 1 93.62 279 SER A O 1
ATOM 2254 N N . MET A 1 280 ? 7.012 9.18 11.508 1 94.56 280 MET A N 1
ATOM 2255 C CA . MET A 1 280 ? 8.367 8.945 11.992 1 94.56 280 MET A CA 1
ATOM 2256 C C . MET A 1 280 ? 9.219 10.203 11.867 1 94.56 280 MET A C 1
ATOM 2258 O O . MET A 1 280 ? 9.086 10.953 10.898 1 94.56 280 MET A O 1
ATOM 2262 N N . ASN A 1 281 ? 9.984 10.43 12.836 1 96.38 281 ASN A N 1
ATOM 2263 C CA . ASN A 1 281 ? 11.031 11.445 12.734 1 96.38 281 ASN A CA 1
ATOM 2264 C C . ASN A 1 281 ? 12.367 10.844 12.305 1 96.38 281 ASN A C 1
ATOM 2266 O O . ASN A 1 281 ? 13.141 10.375 13.148 1 96.38 281 ASN A O 1
ATOM 2270 N N . ILE A 1 282 ? 12.656 10.922 11.062 1 94.94 282 ILE A N 1
ATOM 2271 C CA . ILE A 1 282 ? 13.82 10.273 10.469 1 94.94 282 ILE A CA 1
ATOM 2272 C C . ILE A 1 282 ? 15 11.242 10.461 1 94.94 282 ILE A C 1
ATOM 2274 O O . ILE A 1 282 ? 14.852 12.406 10.07 1 94.94 282 ILE A O 1
ATOM 2278 N N . ARG A 1 283 ? 16.188 10.758 10.883 1 96.12 283 ARG A N 1
ATOM 2279 C CA . ARG A 1 283 ? 17.438 11.492 10.844 1 96.12 283 ARG A CA 1
ATOM 2280 C C . ARG A 1 283 ? 18.562 10.617 10.297 1 96.12 283 ARG A C 1
ATOM 2282 O O . ARG A 1 283 ? 18.641 9.422 10.602 1 96.12 283 ARG A O 1
ATOM 2289 N N . VAL A 1 284 ? 19.359 11.227 9.516 1 95.88 284 VAL A N 1
ATOM 2290 C CA . VAL A 1 284 ? 20.516 10.516 8.977 1 95.88 284 VAL A CA 1
ATOM 2291 C C . VAL A 1 284 ? 21.797 11.055 9.625 1 95.88 284 VAL A C 1
ATOM 2293 O O . VAL A 1 284 ? 22.031 12.266 9.648 1 95.88 284 VAL A O 1
ATOM 2296 N N . ALA A 1 285 ? 22.609 10.125 10.094 1 97.06 285 ALA A N 1
ATOM 2297 C CA . ALA A 1 285 ? 23.875 10.5 10.734 1 97.06 285 ALA A CA 1
ATOM 2298 C C . ALA A 1 285 ? 24.859 11.07 9.719 1 97.06 285 ALA A C 1
ATOM 2300 O O . ALA A 1 285 ? 25.125 10.445 8.688 1 97.06 285 ALA A O 1
ATOM 2301 N N . GLN A 1 286 ? 25.406 12.227 10.055 1 96.44 286 GLN A N 1
ATOM 2302 C CA . GLN A 1 286 ? 26.297 12.93 9.133 1 96.44 286 GLN A CA 1
ATOM 2303 C C . GLN A 1 286 ? 27.75 12.562 9.398 1 96.44 286 GLN A C 1
ATOM 2305 O O . GLN A 1 286 ? 28.625 12.836 8.57 1 96.44 286 GLN A O 1
ATOM 2310 N N . GLU A 1 287 ? 28.047 11.953 10.477 1 96.94 287 GLU A N 1
ATOM 2311 C CA . GLU A 1 287 ? 29.375 11.516 10.891 1 96.94 287 GLU A CA 1
ATOM 2312 C C . GLU A 1 287 ? 29.297 10.383 11.906 1 96.94 287 GLU A C 1
ATOM 2314 O O . GLU A 1 287 ? 28.234 10.102 12.453 1 96.94 287 GLU A O 1
ATOM 2319 N N . ASP A 1 288 ? 30.453 9.688 11.992 1 96.12 288 ASP A N 1
ATOM 2320 C CA . ASP A 1 288 ? 30.531 8.703 13.07 1 96.12 288 ASP A CA 1
ATOM 2321 C C . ASP A 1 288 ? 30.562 9.391 14.438 1 96.12 288 ASP A C 1
ATOM 2323 O O . ASP A 1 288 ? 31.328 10.336 14.648 1 96.12 288 ASP A O 1
ATOM 2327 N N . PHE A 1 289 ? 29.688 8.977 15.352 1 95.81 289 PHE A N 1
ATOM 2328 C CA . PHE A 1 289 ? 29.734 9.555 16.688 1 95.81 289 PHE A CA 1
ATOM 2329 C C . PHE A 1 289 ? 28.969 8.672 17.672 1 95.81 289 PHE A C 1
ATOM 2331 O O . PHE A 1 289 ? 28.344 7.688 17.281 1 95.81 289 PHE A O 1
ATOM 2338 N N . SER A 1 290 ? 29.156 8.992 18.938 1 95.75 290 SER A N 1
ATOM 2339 C CA . SER A 1 290 ? 28.406 8.328 20 1 95.75 290 SER A CA 1
ATOM 2340 C C . SER A 1 290 ? 27.203 9.156 20.422 1 95.75 290 SER A C 1
ATOM 2342 O O . SER A 1 290 ? 27.359 10.242 21 1 95.75 290 SER A O 1
ATOM 2344 N N . LEU A 1 291 ? 26.031 8.633 20.125 1 96.5 291 LEU A N 1
ATOM 2345 C CA . LEU A 1 291 ? 24.797 9.32 20.484 1 96.5 291 LEU A CA 1
ATOM 2346 C C . LEU A 1 291 ? 24.453 9.07 21.953 1 96.5 291 LEU A C 1
ATOM 2348 O O . LEU A 1 291 ? 24.062 7.957 22.328 1 96.5 291 LEU A O 1
ATOM 2352 N N . ARG A 1 292 ? 24.609 10.047 22.688 1 94.88 292 ARG A N 1
ATOM 2353 C CA . ARG A 1 292 ? 24.266 9.945 24.109 1 94.88 292 ARG A CA 1
ATOM 2354 C C . ARG A 1 292 ? 22.766 10.031 24.312 1 94.88 292 ARG A C 1
ATOM 2356 O O . ARG A 1 292 ? 22.141 11.055 24 1 94.88 292 ARG A O 1
ATOM 2363 N N . LEU A 1 293 ? 22.109 9.008 24.812 1 95.62 293 LEU A N 1
ATOM 2364 C CA . LEU A 1 293 ? 20.672 8.961 25.062 1 95.62 293 LEU A CA 1
ATOM 2365 C C . LEU A 1 293 ? 20.328 9.547 26.438 1 95.62 293 LEU A C 1
ATOM 2367 O O . LEU A 1 293 ? 19.359 10.281 26.578 1 95.62 293 LEU A O 1
ATOM 2371 N N . ASP A 1 294 ? 21.016 9.148 27.375 1 94 294 ASP A N 1
ATOM 2372 C CA . ASP A 1 294 ? 20.953 9.719 28.719 1 94 294 ASP A CA 1
ATOM 2373 C C . ASP A 1 294 ? 22.297 9.562 29.438 1 94 294 ASP A C 1
ATOM 2375 O O . ASP A 1 294 ? 23.328 9.383 28.797 1 94 294 ASP A O 1
ATOM 2379 N N . ALA A 1 295 ? 22.234 9.758 30.812 1 92.56 295 ALA A N 1
ATOM 2380 C CA . ALA A 1 295 ? 23.484 9.773 31.594 1 92.56 295 ALA A CA 1
ATOM 2381 C C . ALA A 1 295 ? 24.188 8.422 31.531 1 92.56 295 ALA A C 1
ATOM 2383 O O . ALA A 1 295 ? 25.406 8.352 31.609 1 92.56 295 ALA A O 1
ATOM 2384 N N . GLU A 1 296 ? 23.469 7.332 31.188 1 92.88 296 GLU A N 1
ATOM 2385 C CA . GLU A 1 296 ? 24.031 5.988 31.328 1 92.88 296 GLU A CA 1
ATOM 2386 C C . GLU A 1 296 ? 24.062 5.266 29.984 1 92.88 296 GLU A C 1
ATOM 2388 O O . GLU A 1 296 ? 24.781 4.27 29.828 1 92.88 296 GLU A O 1
ATOM 2393 N N . ARG A 1 297 ? 23.266 5.711 29.094 1 93.56 297 ARG A N 1
ATOM 2394 C CA . ARG A 1 297 ? 23.078 4.965 27.844 1 93.56 297 ARG A CA 1
ATOM 2395 C C . ARG A 1 297 ? 23.578 5.766 26.641 1 93.56 297 ARG A C 1
ATOM 2397 O O . ARG A 1 297 ? 23.281 6.957 26.531 1 93.56 297 ARG A O 1
ATOM 2404 N N . SER A 1 298 ? 24.422 5.082 25.781 1 94.56 298 SER A N 1
ATOM 2405 C CA . SER A 1 298 ? 24.844 5.637 24.5 1 94.56 298 SER A CA 1
ATOM 2406 C C . SER A 1 298 ? 24.797 4.578 23.406 1 94.56 298 SER A C 1
ATOM 2408 O O . SER A 1 298 ? 24.812 3.379 23.688 1 94.56 298 SER A O 1
ATOM 2410 N N . VAL A 1 299 ? 24.609 5.086 22.234 1 93.88 299 VAL A N 1
ATOM 2411 C CA . VAL A 1 299 ? 24.609 4.191 21.078 1 93.88 299 VAL A CA 1
ATOM 2412 C C . VAL A 1 299 ? 25.578 4.707 20.031 1 93.88 299 VAL A C 1
ATOM 2414 O O . VAL A 1 299 ? 25.578 5.895 19.703 1 93.88 299 VAL A O 1
ATOM 2417 N N . ASP A 1 300 ? 26.453 3.803 19.547 1 94.69 300 ASP A N 1
ATOM 2418 C CA . ASP A 1 300 ? 27.328 4.176 18.453 1 94.69 300 ASP A CA 1
ATOM 2419 C C . ASP A 1 300 ? 26.578 4.23 17.125 1 94.69 300 ASP A C 1
ATOM 2421 O O . ASP A 1 300 ? 25.828 3.303 16.797 1 94.69 300 ASP A O 1
ATOM 2425 N N . VAL A 1 301 ? 26.734 5.387 16.5 1 95.19 301 VAL A N 1
ATOM 2426 C CA . VAL A 1 301 ? 26.094 5.613 15.203 1 95.19 301 VAL A CA 1
ATOM 2427 C C . VAL A 1 301 ? 27.141 5.902 14.141 1 95.19 301 VAL A C 1
ATOM 2429 O O . VAL A 1 301 ? 28.094 6.645 14.383 1 95.19 301 VAL A O 1
ATOM 2432 N N . ARG A 1 302 ? 27.094 5.297 13.047 1 94.62 302 ARG A N 1
ATOM 2433 C CA . ARG A 1 302 ? 28.016 5.527 11.93 1 94.62 302 ARG A CA 1
ATOM 2434 C C . ARG A 1 302 ? 27.406 6.492 10.914 1 94.62 302 ARG A C 1
ATOM 2436 O O . ARG A 1 302 ? 26.188 6.582 10.789 1 94.62 302 ARG A O 1
ATOM 2443 N N . LYS A 1 303 ? 28.328 7.102 10.18 1 94.44 303 LYS A N 1
ATOM 2444 C CA . LYS A 1 303 ? 27.859 7.965 9.094 1 94.44 303 LYS A CA 1
ATOM 2445 C C . LYS A 1 303 ? 26.938 7.207 8.148 1 94.44 303 LYS A C 1
ATOM 2447 O O . LYS A 1 303 ? 27.234 6.082 7.742 1 94.44 303 LYS A O 1
ATOM 2452 N N . GLY A 1 304 ? 25.828 7.867 7.891 1 92.88 304 GLY A N 1
ATOM 2453 C CA . GLY A 1 304 ? 24.875 7.262 6.965 1 92.88 304 GLY A CA 1
ATOM 2454 C C . GLY A 1 304 ? 23.797 6.457 7.656 1 92.88 304 GLY A C 1
ATOM 2455 O O . GLY A 1 304 ? 22.781 6.133 7.051 1 92.88 304 GLY A O 1
ATOM 2456 N N . ASP A 1 305 ? 23.984 6.168 8.961 1 92.38 305 ASP A N 1
ATOM 2457 C CA . ASP A 1 305 ? 22.969 5.445 9.711 1 92.38 305 ASP A CA 1
ATOM 2458 C C . ASP A 1 305 ? 21.688 6.277 9.836 1 92.38 305 ASP A C 1
ATOM 2460 O O . ASP A 1 305 ? 21.734 7.508 9.867 1 92.38 305 ASP A O 1
ATOM 2464 N N . VAL A 1 306 ? 20.609 5.59 9.828 1 93.12 306 VAL A N 1
ATOM 2465 C CA . VAL A 1 306 ? 19.312 6.242 10.023 1 93.12 306 VAL A CA 1
ATOM 2466 C C . VAL A 1 306 ? 18.859 6.059 11.469 1 93.12 306 VAL A C 1
ATOM 2468 O O . VAL A 1 306 ? 18.797 4.934 11.969 1 93.12 306 VAL A O 1
ATOM 2471 N N . VAL A 1 307 ? 18.656 7.129 12.133 1 95.19 307 VAL A N 1
ATOM 2472 C CA . VAL A 1 307 ? 18.078 7.16 13.477 1 95.19 307 VAL A CA 1
ATOM 2473 C C . VAL A 1 307 ? 16.641 7.688 13.414 1 95.19 307 VAL A C 1
ATOM 2475 O O . VAL A 1 307 ? 16.391 8.758 12.859 1 95.19 307 VAL A O 1
ATOM 2478 N N . THR A 1 308 ? 15.68 6.93 14.008 1 95.5 308 THR A N 1
ATOM 2479 C CA . THR A 1 308 ? 14.273 7.277 13.836 1 95.5 308 THR A CA 1
ATOM 2480 C C . THR A 1 308 ? 13.562 7.324 15.188 1 95.5 308 THR A C 1
ATOM 2482 O O . THR A 1 308 ? 13.742 6.43 16.016 1 95.5 308 THR A O 1
ATOM 2485 N N . LEU A 1 309 ? 12.852 8.43 15.461 1 96.25 309 LEU A N 1
ATOM 2486 C CA . LEU A 1 309 ? 11.875 8.477 16.547 1 96.25 309 LEU A CA 1
ATOM 2487 C C . LEU A 1 309 ? 10.492 8.062 16.047 1 96.25 309 LEU A C 1
ATOM 2489 O O . LEU A 1 309 ? 10.125 8.352 14.906 1 96.25 309 LEU A O 1
ATOM 2493 N N . TYR A 1 310 ? 9.719 7.387 16.891 1 94.75 310 TYR A N 1
ATOM 2494 C CA . TYR A 1 310 ? 8.367 6.969 16.531 1 94.75 310 TYR A CA 1
ATOM 2495 C C . TYR A 1 310 ? 7.367 7.398 17.594 1 94.75 310 TYR A C 1
ATOM 2497 O O . TYR A 1 310 ? 6.918 6.578 18.391 1 94.75 310 TYR A O 1
ATOM 2505 N N . PRO A 1 311 ? 6.844 8.578 17.453 1 97.19 311 PRO A N 1
ATOM 2506 C CA . PRO A 1 311 ? 5.996 9.203 18.469 1 97.19 311 PRO A CA 1
ATOM 2507 C C . PRO A 1 311 ? 4.715 8.414 18.734 1 97.19 311 PRO A C 1
ATOM 2509 O O . PRO A 1 311 ? 4.164 8.477 19.844 1 97.19 311 PRO A O 1
ATOM 2512 N N . LYS A 1 312 ? 4.227 7.695 17.844 1 95.75 312 LYS A N 1
ATOM 2513 C CA . LYS A 1 312 ? 2.977 6.965 18.031 1 95.75 312 LYS A CA 1
ATOM 2514 C C . LYS A 1 312 ? 3.064 6.047 19.25 1 95.75 312 LYS A C 1
ATOM 2516 O O . LYS A 1 312 ? 2.078 5.859 19.969 1 95.75 312 LYS A O 1
ATOM 2521 N N . ARG A 1 313 ? 4.219 5.449 19.453 1 93.88 313 ARG A N 1
ATOM 2522 C CA . ARG A 1 313 ? 4.406 4.602 20.625 1 93.88 313 ARG A CA 1
ATOM 2523 C C . ARG A 1 313 ? 4.203 5.395 21.922 1 93.88 313 ARG A C 1
ATOM 2525 O O . ARG A 1 313 ? 3.578 4.906 22.859 1 93.88 313 ARG A O 1
ATOM 2532 N N . MET A 1 314 ? 4.773 6.551 21.906 1 97.25 314 MET A N 1
ATOM 2533 C CA . MET A 1 314 ? 4.586 7.449 23.047 1 97.25 314 MET A CA 1
ATOM 2534 C C . MET A 1 314 ? 3.127 7.891 23.156 1 97.25 314 MET A C 1
ATOM 2536 O O . MET A 1 314 ? 2.564 7.918 24.25 1 97.25 314 MET A O 1
ATOM 2540 N N . HIS A 1 315 ? 2.443 8.164 22.109 1 98.06 315 HIS A N 1
ATOM 2541 C CA . HIS A 1 315 ? 1.056 8.609 22.078 1 98.06 315 HIS A CA 1
ATOM 2542 C C . HIS A 1 315 ? 0.122 7.547 22.641 1 98.06 315 HIS A C 1
ATOM 2544 O O . HIS A 1 315 ? -0.954 7.871 23.156 1 98.06 315 HIS A O 1
ATOM 2550 N N . LEU A 1 316 ? 0.557 6.305 22.594 1 96.5 316 LEU A N 1
ATOM 2551 C CA . LEU A 1 316 ? -0.311 5.211 23.016 1 96.5 316 LEU A CA 1
ATOM 2552 C C . LEU A 1 316 ? 0.198 4.586 24.312 1 96.5 316 LEU A C 1
ATOM 2554 O O . LEU A 1 316 ? -0.272 3.521 24.719 1 96.5 316 LEU A O 1
ATOM 2558 N N . ASP A 1 317 ? 1.147 5.199 24.906 1 97.38 317 ASP A N 1
ATOM 2559 C CA . ASP A 1 317 ? 1.718 4.711 26.172 1 97.38 317 ASP A CA 1
ATOM 2560 C C . ASP A 1 317 ? 0.767 4.949 27.328 1 97.38 317 ASP A C 1
ATOM 2562 O O . ASP A 1 317 ? 0.51 6.098 27.703 1 97.38 317 ASP A O 1
ATOM 2566 N N . PRO A 1 318 ? 0.281 3.91 27.953 1 97.38 318 PRO A N 1
ATOM 2567 C CA . PRO A 1 318 ? -0.685 4.078 29.047 1 97.38 318 PRO A CA 1
ATOM 2568 C C . PRO A 1 318 ? -0.076 4.746 30.266 1 97.38 318 PRO A C 1
ATOM 2570 O O . PRO A 1 318 ? -0.802 5.297 31.109 1 97.38 318 PRO A O 1
ATOM 2573 N N . ASP A 1 319 ? 1.237 4.711 30.375 1 97.06 319 ASP A N 1
ATOM 2574 C CA . ASP A 1 319 ? 1.891 5.402 31.484 1 97.06 319 ASP A CA 1
ATOM 2575 C C . ASP A 1 319 ? 1.805 6.914 31.328 1 97.06 319 ASP A C 1
ATOM 2577 O O . ASP A 1 319 ? 1.873 7.66 32.312 1 97.06 319 ASP A O 1
ATOM 2581 N N . ILE A 1 320 ? 1.633 7.379 30.156 1 98.31 320 ILE A N 1
ATOM 2582 C CA . ILE A 1 320 ? 1.584 8.805 29.828 1 98.31 320 ILE A CA 1
ATOM 2583 C C . ILE A 1 320 ? 0.132 9.25 29.688 1 98.31 320 ILE A C 1
ATOM 2585 O O . ILE A 1 320 ? -0.273 10.273 30.25 1 98.31 320 ILE A O 1
ATOM 2589 N N . TYR A 1 321 ? -0.582 8.445 28.938 1 98.38 321 TYR A N 1
ATOM 2590 C CA . TYR A 1 321 ? -1.984 8.734 28.656 1 98.38 321 TYR A CA 1
ATOM 2591 C C . TYR A 1 321 ? -2.887 7.629 29.188 1 98.38 321 TYR A C 1
ATOM 2593 O O . TYR A 1 321 ? -2.998 6.559 28.578 1 98.38 321 TYR A O 1
ATOM 2601 N N . PRO A 1 322 ? -3.604 7.922 30.281 1 96.62 322 PRO A N 1
ATOM 2602 C CA . PRO A 1 322 ? -4.57 6.918 30.734 1 96.62 322 PRO A CA 1
ATOM 2603 C C . PRO A 1 322 ? -5.609 6.582 29.672 1 96.62 322 PRO A C 1
ATOM 2605 O O . PRO A 1 322 ? -6.172 7.484 29.047 1 96.62 322 PRO A O 1
ATOM 2608 N N . ASP A 1 323 ? -5.871 5.328 29.391 1 97.12 323 ASP A N 1
ATOM 2609 C CA . ASP A 1 323 ? -6.762 4.848 28.344 1 97.12 323 ASP A CA 1
ATOM 2610 C C . ASP A 1 323 ? -6.375 5.438 26.984 1 97.12 323 ASP A C 1
ATOM 2612 O O . ASP A 1 323 ? -7.191 6.09 26.328 1 97.12 323 ASP A O 1
ATOM 2616 N N . PRO A 1 324 ? -5.18 5.129 26.562 1 97.88 324 PRO A N 1
ATOM 2617 C CA . PRO A 1 324 ? -4.594 5.852 25.422 1 97.88 324 PRO A CA 1
ATOM 2618 C C . PRO A 1 324 ? -5.348 5.609 24.125 1 97.88 324 PRO A C 1
ATOM 2620 O O . PRO A 1 324 ? -5.199 6.379 23.172 1 97.88 324 PRO A O 1
ATOM 2623 N N . GLU A 1 325 ? -6.203 4.602 24 1 96.38 325 GLU A N 1
ATOM 2624 C CA . GLU A 1 325 ? -6.902 4.297 22.75 1 96.38 325 GLU A CA 1
ATOM 2625 C C . GLU A 1 325 ? -8.289 4.93 22.734 1 96.38 325 GLU A C 1
ATOM 2627 O O . GLU A 1 325 ? -8.984 4.895 21.703 1 96.38 325 GLU A O 1
ATOM 2632 N N . THR A 1 326 ? -8.633 5.504 23.828 1 97.25 326 THR A N 1
ATOM 2633 C CA . THR A 1 326 ? -9.953 6.113 23.953 1 97.25 326 THR A CA 1
ATOM 2634 C C . THR A 1 326 ? -9.875 7.621 23.734 1 97.25 326 THR A C 1
ATOM 2636 O O . THR A 1 326 ? -9 8.297 24.281 1 97.25 326 THR A O 1
ATOM 2639 N N . PHE A 1 327 ? -10.828 8.109 22.969 1 98.31 327 PHE A N 1
ATOM 2640 C CA . PHE A 1 327 ? -10.898 9.547 22.719 1 98.31 327 PHE A CA 1
ATOM 2641 C C . PHE A 1 327 ? -11.445 10.281 23.938 1 98.31 327 PHE A C 1
ATOM 2643 O O . PHE A 1 327 ? -12.469 9.891 24.5 1 98.31 327 PHE A O 1
ATOM 2650 N N . ARG A 1 328 ? -10.695 11.297 24.281 1 98.25 328 ARG A N 1
ATOM 2651 C CA . ARG A 1 328 ? -11.117 12.219 25.344 1 98.25 328 ARG A CA 1
ATOM 2652 C C . ARG A 1 328 ? -10.938 13.672 24.891 1 98.25 328 ARG A C 1
ATOM 2654 O O . ARG A 1 328 ? -9.805 14.156 24.781 1 98.25 328 ARG A O 1
ATOM 2661 N N . PHE A 1 329 ? -12.031 14.398 24.766 1 98.19 329 PHE A N 1
ATOM 2662 C CA . PHE A 1 329 ? -12 15.711 24.125 1 98.19 329 PHE A CA 1
ATOM 2663 C C . PHE A 1 329 ? -11.281 16.734 25 1 98.19 329 PHE A C 1
ATOM 2665 O O . PHE A 1 329 ? -10.766 17.734 24.5 1 98.19 329 PHE A O 1
ATOM 2672 N N . ASP A 1 330 ? -11.172 16.516 26.312 1 97.81 330 ASP A N 1
ATOM 2673 C CA . ASP A 1 330 ? -10.609 17.5 27.219 1 97.81 330 ASP A CA 1
ATOM 2674 C C . ASP A 1 330 ? -9.273 17.031 27.797 1 97.81 330 ASP A C 1
ATOM 2676 O O . ASP A 1 330 ? -8.852 17.484 28.859 1 97.81 330 ASP A O 1
ATOM 2680 N N . ARG A 1 331 ? -8.641 16.031 27.141 1 97.88 331 ARG A N 1
ATOM 2681 C CA . ARG A 1 331 ? -7.398 15.445 27.625 1 97.88 331 ARG A CA 1
ATOM 2682 C C . ARG A 1 331 ? -6.332 16.516 27.844 1 97.88 331 ARG A C 1
ATOM 2684 O O . ARG A 1 331 ? -5.492 16.391 28.734 1 97.88 331 ARG A O 1
ATOM 2691 N N . TYR A 1 332 ? -6.348 17.547 27.062 1 98.56 332 TYR A N 1
ATOM 2692 C CA . TYR A 1 332 ? -5.312 18.578 27.109 1 98.56 332 TYR A CA 1
ATOM 2693 C C . TYR A 1 332 ? -5.824 19.828 27.812 1 98.56 332 TYR A C 1
ATOM 2695 O O . TYR A 1 332 ? -5.359 20.938 27.516 1 98.56 332 TYR A O 1
ATOM 2703 N N . MET A 1 333 ? -6.777 19.656 28.594 1 97.44 333 MET A N 1
ATOM 2704 C CA . MET A 1 333 ? -7.312 20.75 29.391 1 97.44 333 MET A CA 1
ATOM 2705 C C . MET A 1 333 ? -7.121 20.484 30.891 1 97.44 333 MET A C 1
ATOM 2707 O O . MET A 1 333 ? -7.25 19.344 31.328 1 97.44 333 MET A O 1
ATOM 2711 N N . GLN A 1 334 ? -6.727 21.5 31.547 1 96.12 334 GLN A N 1
ATOM 2712 C CA . GLN A 1 334 ? -6.656 21.469 33 1 96.12 334 GLN A CA 1
ATOM 2713 C C . GLN A 1 334 ? -7.016 22.844 33.594 1 96.12 334 GLN A C 1
ATOM 2715 O O . GLN A 1 334 ? -6.379 23.844 33.281 1 96.12 334 GLN A O 1
ATOM 2720 N N . ASP A 1 335 ? -8.023 22.906 34.438 1 94.12 335 ASP A N 1
ATOM 2721 C CA . ASP A 1 335 ? -8.469 24.109 35.156 1 94.12 335 ASP A CA 1
ATOM 2722 C C . ASP A 1 335 ? -8.742 25.25 34.156 1 94.12 335 ASP A C 1
ATOM 2724 O O . ASP A 1 335 ? -8.25 26.359 34.344 1 94.12 335 ASP A O 1
ATOM 2728 N N . GLY A 1 336 ? -9.359 24.875 33.062 1 91.06 336 GLY A N 1
ATOM 2729 C CA . GLY A 1 336 ? -9.797 25.875 32.125 1 91.06 336 GLY A CA 1
ATOM 2730 C C . GLY A 1 336 ? -8.672 26.359 31.203 1 91.06 336 GLY A C 1
ATOM 2731 O O . GLY A 1 336 ? -8.859 27.297 30.438 1 91.06 336 GLY A O 1
ATOM 2732 N N . ALA A 1 337 ? -7.551 25.703 31.344 1 94.56 337 ALA A N 1
ATOM 2733 C CA . ALA A 1 337 ? -6.395 26.078 30.531 1 94.56 337 ALA A CA 1
ATOM 2734 C C . ALA A 1 337 ? -5.781 24.859 29.859 1 94.56 337 ALA A C 1
ATOM 2736 O O . ALA A 1 337 ? -6.18 23.719 30.125 1 94.56 337 ALA A O 1
ATOM 2737 N N . GLU A 1 338 ? -4.875 25.172 28.953 1 95.94 338 GLU A N 1
ATOM 2738 C CA . GLU A 1 338 ? -4.184 24.094 28.266 1 95.94 338 GLU A CA 1
ATOM 2739 C C . GLU A 1 338 ? -3.312 23.281 29.219 1 95.94 338 GLU A C 1
ATOM 2741 O O . GLU A 1 338 ? -2.596 23.859 30.047 1 95.94 338 GLU A O 1
ATOM 2746 N N . LYS A 1 339 ? -3.449 22.047 29.156 1 97.38 339 LYS A N 1
ATOM 2747 C CA . LYS A 1 339 ? -2.625 21.125 29.922 1 97.38 339 LYS A CA 1
ATOM 2748 C C . LYS A 1 339 ? -1.356 20.75 29.172 1 97.38 339 LYS A C 1
ATOM 2750 O O . LYS A 1 339 ? -1.421 20.297 28.031 1 97.38 339 LYS A O 1
ATOM 2755 N N . THR A 1 340 ? -0.202 20.891 29.828 1 95.12 340 THR A N 1
ATOM 2756 C CA . THR A 1 340 ? 1.064 20.547 29.188 1 95.12 340 THR A CA 1
ATOM 2757 C C . THR A 1 340 ? 1.851 19.562 30.047 1 95.12 340 THR A C 1
ATOM 2759 O O . THR A 1 340 ? 2.932 19.109 29.656 1 95.12 340 THR A O 1
ATOM 2762 N N . ASP A 1 341 ? 1.244 19.25 31.219 1 95.88 341 ASP A N 1
ATOM 2763 C CA . ASP A 1 341 ? 1.954 18.375 32.156 1 95.88 341 ASP A CA 1
ATOM 2764 C C . ASP A 1 341 ? 1.604 16.906 31.906 1 95.88 341 ASP A C 1
ATOM 2766 O O . ASP A 1 341 ? 0.517 16.453 32.281 1 95.88 341 ASP A O 1
ATOM 2770 N N . PHE A 1 342 ? 2.424 16.156 31.344 1 98.12 342 PHE A N 1
ATOM 2771 C CA . PHE A 1 342 ? 2.383 14.719 31.141 1 98.12 342 PHE A CA 1
ATOM 2772 C C . PHE A 1 342 ? 3.674 14.062 31.609 1 98.12 342 PHE A C 1
ATOM 2774 O O . PHE A 1 342 ? 4.754 14.648 31.484 1 98.12 342 PHE A O 1
ATOM 2781 N N . TYR A 1 343 ? 3.566 12.906 32.219 1 97.88 343 TYR A N 1
ATOM 2782 C CA . TYR A 1 343 ? 4.711 12.328 32.906 1 97.88 343 TYR A CA 1
ATOM 2783 C C . TYR A 1 343 ? 4.91 10.867 32.5 1 97.88 343 TYR A C 1
ATOM 2785 O O . TYR A 1 343 ? 3.949 10.18 32.156 1 97.88 343 TYR A O 1
ATOM 2793 N N . LYS A 1 344 ? 6.074 10.422 32.469 1 97.44 344 LYS A N 1
ATOM 2794 C CA . LYS A 1 344 ? 6.477 9.023 32.406 1 97.44 344 LYS A CA 1
ATOM 2795 C C . LYS A 1 344 ? 7.57 8.727 33.438 1 97.44 344 LYS A C 1
ATOM 2797 O O . LYS A 1 344 ? 8.562 9.453 33.531 1 97.44 344 LYS A O 1
ATOM 2802 N N . ASP A 1 345 ? 7.344 7.68 34.25 1 95.44 345 ASP A N 1
ATOM 2803 C CA . ASP A 1 345 ? 8.281 7.281 35.281 1 95.44 345 ASP A CA 1
ATOM 2804 C C . ASP A 1 345 ? 8.617 8.461 36.219 1 95.44 345 ASP A C 1
ATOM 2806 O O . ASP A 1 345 ? 9.789 8.703 36.5 1 95.44 345 ASP A O 1
ATOM 2810 N N . GLY A 1 346 ? 7.637 9.211 36.5 1 95.5 346 GLY A N 1
ATOM 2811 C CA . GLY A 1 346 ? 7.781 10.32 37.438 1 95.5 346 GLY A CA 1
ATOM 2812 C C . GLY A 1 346 ? 8.469 11.531 36.812 1 95.5 346 GLY A C 1
ATOM 2813 O O . GLY A 1 346 ? 8.688 12.539 37.5 1 95.5 346 GLY A O 1
ATOM 2814 N N . GLN A 1 347 ? 8.766 11.547 35.562 1 96.62 347 GLN A N 1
ATOM 2815 C CA . GLN A 1 347 ? 9.445 12.648 34.906 1 96.62 347 GLN A CA 1
ATOM 2816 C C . GLN A 1 347 ? 8.523 13.328 33.906 1 96.62 347 GLN A C 1
ATOM 2818 O O . GLN A 1 347 ? 7.828 12.664 33.125 1 96.62 347 GLN A O 1
ATOM 2823 N N . LYS A 1 348 ? 8.539 14.688 33.969 1 97.38 348 LYS A N 1
ATOM 2824 C CA . LYS A 1 348 ? 7.734 15.453 33 1 97.38 348 LYS A CA 1
ATOM 2825 C C . LYS A 1 348 ? 8.289 15.328 31.594 1 97.38 348 LYS A C 1
ATOM 2827 O O . LYS A 1 348 ? 9.5 15.438 31.391 1 97.38 348 LYS A O 1
ATOM 2832 N N . LEU A 1 349 ? 7.438 15.148 30.672 1 98.19 349 LEU A N 1
ATOM 2833 C CA . LEU A 1 349 ? 7.852 14.984 29.281 1 98.19 349 LEU A CA 1
ATOM 2834 C C . LEU A 1 349 ? 7.895 16.328 28.562 1 98.19 349 LEU A C 1
ATOM 2836 O O . LEU A 1 349 ? 6.949 17.109 28.641 1 98.19 349 LEU A O 1
ATOM 2840 N N . LYS A 1 350 ? 8.969 16.562 27.922 1 96.5 350 LYS A N 1
ATOM 2841 C CA . LYS A 1 350 ? 9.047 17.719 27.031 1 96.5 350 LYS A CA 1
ATOM 2842 C C . LYS A 1 350 ? 8.227 17.484 25.75 1 96.5 350 LYS A C 1
ATOM 2844 O O . LYS A 1 350 ? 7.555 18.391 25.281 1 96.5 350 LYS A O 1
ATOM 2849 N N . TYR A 1 351 ? 8.375 16.281 25.281 1 97.38 351 TYR A N 1
ATOM 2850 C CA . TYR A 1 351 ? 7.652 15.867 24.078 1 97.38 351 TYR A CA 1
ATOM 2851 C C . TYR A 1 351 ? 6.562 14.859 24.422 1 97.38 351 TYR A C 1
ATOM 2853 O O . TYR A 1 351 ? 6.805 13.648 24.406 1 97.38 351 TYR A O 1
ATOM 2861 N N . TYR A 1 352 ? 5.418 15.359 24.656 1 98.06 352 TYR A N 1
ATOM 2862 C CA . TYR A 1 352 ? 4.309 14.477 25 1 98.06 352 TYR A CA 1
ATOM 2863 C C . TYR A 1 352 ? 3.346 14.336 23.828 1 98.06 352 TYR A C 1
ATOM 2865 O O . TYR A 1 352 ? 2.523 13.414 23.797 1 98.06 352 TYR A O 1
ATOM 2873 N N . LEU A 1 353 ? 3.361 15.203 22.875 1 98.44 353 LEU A N 1
ATOM 2874 C CA . LEU A 1 353 ? 2.559 15.203 21.656 1 98.44 353 LEU A CA 1
ATOM 2875 C C . LEU A 1 353 ? 3.387 15.664 20.453 1 98.44 353 LEU A C 1
ATOM 2877 O O . LEU A 1 353 ? 3.938 16.766 20.469 1 98.44 353 LEU A O 1
ATOM 2881 N N . MET A 1 354 ? 3.523 14.766 19.453 1 98.06 354 MET A N 1
ATOM 2882 C CA . MET A 1 354 ? 4.422 15.078 18.344 1 98.06 354 MET A CA 1
ATOM 2883 C C . MET A 1 354 ? 3.766 14.75 17.016 1 98.06 354 MET A C 1
ATOM 2885 O O . MET A 1 354 ? 4.32 13.992 16.219 1 98.06 354 MET A O 1
ATOM 2889 N N . PRO A 1 355 ? 2.635 15.398 16.703 1 98 355 PRO A N 1
ATOM 2890 C CA . PRO A 1 355 ? 2.014 15.125 15.398 1 98 355 PRO A CA 1
ATOM 2891 C C . PRO A 1 355 ? 2.697 15.867 14.25 1 98 355 PRO A C 1
ATOM 2893 O O . PRO A 1 355 ? 2.463 15.555 13.086 1 98 355 PRO A O 1
ATOM 2896 N N . PHE A 1 356 ? 3.582 16.859 14.5 1 98.12 356 PHE A N 1
ATOM 2897 C CA . PHE A 1 356 ? 4.102 17.75 13.469 1 98.12 356 PHE A CA 1
ATOM 2898 C C . PHE A 1 356 ? 5.617 17.641 13.375 1 98.12 356 PHE A C 1
ATOM 2900 O O . PHE A 1 356 ? 6.281 18.562 12.883 1 98.12 356 PHE A O 1
ATOM 2907 N N . GLY A 1 357 ? 6.176 16.594 13.914 1 96.31 357 GLY A N 1
ATOM 2908 C CA . GLY A 1 357 ? 7.625 16.453 13.906 1 96.31 357 GLY A CA 1
ATOM 2909 C C . GLY A 1 357 ? 8.297 17.094 15.109 1 96.31 357 GLY A C 1
ATOM 2910 O O . GLY A 1 357 ? 7.668 17.266 16.156 1 96.31 357 GLY A O 1
ATOM 2911 N N . SER A 1 358 ? 9.609 17.312 14.953 1 96.12 358 SER A N 1
ATOM 2912 C CA . SER A 1 358 ? 10.359 17.828 16.094 1 96.12 358 SER A CA 1
ATOM 2913 C C . SER A 1 358 ? 11.609 18.578 15.641 1 96.12 358 SER A C 1
ATOM 2915 O O . SER A 1 358 ? 12.031 18.453 14.492 1 96.12 358 SER A O 1
ATOM 2917 N N . GLY A 1 359 ? 12.039 19.438 16.562 1 93.44 359 GLY A N 1
ATOM 2918 C CA . GLY A 1 359 ? 13.32 20.094 16.344 1 93.44 359 GLY A CA 1
ATOM 2919 C C . GLY A 1 359 ? 13.273 21.141 15.25 1 93.44 359 GLY A C 1
ATOM 2920 O O . GLY A 1 359 ? 12.258 21.812 15.078 1 93.44 359 GLY A O 1
ATOM 2921 N N . SER A 1 360 ? 14.352 21.266 14.555 1 90.25 360 SER A N 1
ATOM 2922 C CA . SER A 1 360 ? 14.516 22.312 13.562 1 90.25 360 SER A CA 1
ATOM 2923 C C . SER A 1 360 ? 13.711 22.016 12.297 1 90.25 360 SER A C 1
ATOM 2925 O O . SER A 1 360 ? 13.477 22.906 11.477 1 90.25 360 SER A O 1
ATOM 2927 N N . THR A 1 361 ? 13.289 20.781 12.188 1 92 361 THR A N 1
ATOM 2928 C CA . THR A 1 361 ? 12.578 20.422 10.969 1 92 361 THR A CA 1
ATOM 2929 C C . THR A 1 361 ? 11.102 20.172 11.25 1 92 361 THR A C 1
ATOM 2931 O O . THR A 1 361 ? 10.414 19.516 10.477 1 92 361 THR A O 1
ATOM 2934 N N . MET A 1 362 ? 10.672 20.688 12.391 1 95.5 362 MET A N 1
ATOM 2935 C CA . MET A 1 362 ? 9.25 20.641 12.711 1 95.5 362 MET A CA 1
ATOM 2936 C C . MET A 1 362 ? 8.422 21.312 11.609 1 95.5 362 MET A C 1
ATOM 2938 O O . MET A 1 362 ? 8.844 22.328 11.039 1 95.5 362 MET A O 1
ATOM 2942 N N . CYS A 1 363 ? 7.273 20.781 11.32 1 96.94 363 CYS A N 1
ATOM 2943 C CA . CYS A 1 363 ? 6.434 21.234 10.219 1 96.94 363 CYS A CA 1
ATOM 2944 C C . CYS A 1 363 ? 6.184 22.734 10.297 1 96.94 363 CYS A C 1
ATOM 2946 O O . CYS A 1 363 ? 5.574 23.219 11.25 1 96.94 363 CYS A O 1
ATOM 2948 N N . PRO A 1 364 ? 6.547 23.453 9.336 1 96.44 364 PRO A N 1
ATOM 2949 C CA . PRO A 1 364 ? 6.332 24.906 9.367 1 96.44 364 PRO A CA 1
ATOM 2950 C C . PRO A 1 364 ? 4.867 25.297 9.172 1 96.44 364 PRO A C 1
ATOM 2952 O O . PRO A 1 364 ? 4.461 26.391 9.547 1 96.44 364 PRO A O 1
ATOM 2955 N N . GLY A 1 365 ? 4.105 24.438 8.555 1 97.25 365 GLY A N 1
ATOM 2956 C CA . GLY A 1 365 ? 2.709 24.719 8.258 1 97.25 365 GLY A CA 1
ATOM 2957 C C . GLY A 1 365 ? 1.765 24.312 9.375 1 97.25 365 GLY A C 1
ATOM 2958 O O . GLY A 1 365 ? 0.544 24.359 9.211 1 97.25 365 GLY A O 1
ATOM 2959 N N . ARG A 1 366 ? 2.295 23.938 10.492 1 97.88 366 ARG A N 1
ATOM 2960 C CA . ARG A 1 366 ? 1.501 23.328 11.547 1 97.88 366 ARG A CA 1
ATOM 2961 C C . ARG A 1 366 ? 0.455 24.297 12.086 1 97.88 366 ARG A C 1
ATOM 2963 O O . ARG A 1 366 ? -0.67 23.891 12.398 1 97.88 366 ARG A O 1
ATOM 2970 N N . TYR A 1 367 ? 0.732 25.625 12.203 1 97.56 367 TYR A N 1
ATOM 2971 C CA . TYR A 1 367 ? -0.214 26.594 12.75 1 97.56 367 TYR A CA 1
ATOM 2972 C C . TYR A 1 367 ? -1.379 26.812 11.789 1 97.56 367 TYR A C 1
ATOM 2974 O O . TYR A 1 367 ? -2.533 26.906 12.211 1 97.56 367 TYR A O 1
ATOM 2982 N N . PHE A 1 368 ? -1.023 26.906 10.547 1 98.06 368 PHE A N 1
ATOM 2983 C CA . PHE A 1 368 ? -2.066 27.047 9.531 1 98.06 368 PHE A CA 1
ATOM 2984 C C . PHE A 1 368 ? -2.957 25.812 9.5 1 98.06 368 PHE A C 1
ATOM 2986 O O . PHE A 1 368 ? -4.18 25.922 9.398 1 98.06 368 PHE A O 1
ATOM 2993 N N . ALA A 1 369 ? -2.326 24.641 9.586 1 98.5 369 ALA A N 1
ATOM 2994 C CA . ALA A 1 369 ? -3.076 23.375 9.586 1 98.5 369 ALA A CA 1
ATOM 2995 C C . ALA A 1 369 ? -4.082 23.344 10.734 1 98.5 369 ALA A C 1
ATOM 2997 O O . ALA A 1 369 ? -5.246 22.984 10.531 1 98.5 369 ALA A O 1
ATOM 2998 N N . LEU A 1 370 ? -3.664 23.703 11.914 1 98.5 370 LEU A N 1
ATOM 2999 C CA . LEU A 1 370 ? -4.551 23.719 13.07 1 98.5 370 LEU A CA 1
ATOM 3000 C C . LEU A 1 370 ? -5.688 24.703 12.883 1 98.5 370 LEU A C 1
ATOM 3002 O O . LEU A 1 370 ? -6.84 24.406 13.203 1 98.5 370 LEU A O 1
ATOM 3006 N N . ASN A 1 371 ? -5.344 25.844 12.367 1 98.38 371 ASN A N 1
ATOM 3007 C CA . ASN A 1 371 ? -6.375 26.859 12.133 1 98.38 371 ASN A CA 1
ATOM 3008 C C . ASN A 1 371 ? -7.406 26.375 11.117 1 98.38 371 ASN A C 1
ATOM 3010 O O . ASN A 1 371 ? -8.609 26.594 11.289 1 98.38 371 ASN A O 1
ATOM 3014 N N . GLU A 1 372 ? -6.926 25.688 10.047 1 98.25 372 GLU A N 1
ATOM 3015 C CA . GLU A 1 372 ? -7.824 25.156 9.039 1 98.25 372 GLU A CA 1
ATOM 3016 C C . GLU A 1 372 ? -8.82 24.172 9.648 1 98.25 372 GLU A C 1
ATOM 3018 O O . GLU A 1 372 ? -10.023 24.234 9.359 1 98.25 372 GLU A O 1
ATOM 3023 N N . ILE A 1 373 ? -8.312 23.344 10.445 1 98.88 373 ILE A N 1
ATOM 3024 C CA . ILE A 1 373 ? -9.148 22.312 11.039 1 98.88 373 ILE A CA 1
ATOM 3025 C C . ILE A 1 373 ? -10.156 22.953 11.992 1 98.88 373 ILE A C 1
ATOM 3027 O O . ILE A 1 373 ? -11.336 22.609 11.977 1 98.88 373 ILE A O 1
ATOM 3031 N N . LYS A 1 374 ? -9.711 23.938 12.789 1 98.88 374 LYS A N 1
ATOM 3032 C CA . LYS A 1 374 ? -10.609 24.641 13.695 1 98.88 374 LYS A CA 1
ATOM 3033 C C . LYS A 1 374 ? -11.719 25.344 12.938 1 98.88 374 LYS A C 1
ATOM 3035 O O . LYS A 1 374 ? -12.891 25.297 13.328 1 98.88 374 LYS A O 1
ATOM 3040 N N . GLN A 1 375 ? -11.297 26.031 11.906 1 98.88 375 GLN A N 1
ATOM 3041 C CA . GLN A 1 375 ? -12.273 26.781 11.125 1 98.88 375 GLN A CA 1
ATOM 3042 C C . GLN A 1 375 ? -13.312 25.859 10.5 1 98.88 375 GLN A C 1
ATOM 3044 O O . GLN A 1 375 ? -14.516 26.141 10.562 1 98.88 375 GLN A O 1
ATOM 3049 N N . PHE A 1 376 ? -12.859 24.812 9.898 1 98.88 376 PHE A N 1
ATOM 3050 C CA . PHE A 1 376 ? -13.75 23.844 9.273 1 98.88 376 PHE A CA 1
ATOM 3051 C C . PHE A 1 376 ? -14.758 23.297 10.289 1 98.88 376 PHE A C 1
ATOM 3053 O O . PHE A 1 376 ? -15.961 23.328 10.039 1 98.88 376 PHE A O 1
ATOM 3060 N N . LEU A 1 377 ? -14.266 22.828 11.406 1 98.94 377 LEU A N 1
ATOM 3061 C CA . LEU A 1 377 ? -15.125 22.234 12.422 1 98.94 377 LEU A CA 1
ATOM 3062 C C . LEU A 1 377 ? -16.062 23.266 13.023 1 98.94 377 LEU A C 1
ATOM 3064 O O . LEU A 1 377 ? -17.219 22.969 13.328 1 98.94 377 LEU A O 1
ATOM 3068 N N . SER A 1 378 ? -15.578 24.484 13.234 1 98.62 378 SER A N 1
ATOM 3069 C CA . SER A 1 378 ? -16.422 25.547 13.758 1 98.62 378 SER A CA 1
ATOM 3070 C C . SER A 1 378 ? -17.625 25.797 12.852 1 98.62 378 SER A C 1
ATOM 3072 O O . SER A 1 378 ? -18.766 25.891 13.328 1 98.62 378 SER A O 1
ATOM 3074 N N . LEU A 1 379 ? -17.359 25.906 11.602 1 98.12 379 LEU A N 1
ATOM 3075 C CA . LEU A 1 379 ? -18.453 26.125 10.656 1 98.12 379 LEU A CA 1
ATOM 3076 C C . LEU A 1 379 ? -19.422 24.953 10.672 1 98.12 379 LEU A C 1
ATOM 3078 O O . LEU A 1 379 ? -20.641 25.156 10.672 1 98.12 379 LEU A O 1
ATOM 3082 N N . LEU A 1 380 ? -18.922 23.75 10.664 1 98.12 380 LEU A N 1
ATOM 3083 C CA . LEU A 1 380 ? -19.797 22.578 10.68 1 98.12 380 LEU A CA 1
ATOM 3084 C C . LEU A 1 380 ? -20.703 22.594 11.906 1 98.12 380 LEU A C 1
ATOM 3086 O O . LEU A 1 380 ? -21.906 22.328 11.805 1 98.12 380 LEU A O 1
ATOM 3090 N N . LEU A 1 381 ? -20.109 22.906 13.062 1 97.75 381 LEU A N 1
ATOM 3091 C CA . LEU A 1 381 ? -20.844 22.812 14.32 1 97.75 381 LEU A CA 1
ATOM 3092 C C . LEU A 1 381 ? -21.844 23.953 14.461 1 97.75 381 LEU A C 1
ATOM 3094 O O . LEU A 1 381 ? -22.875 23.797 15.109 1 97.75 381 LEU A O 1
ATOM 3098 N N . LEU A 1 382 ? -21.531 25.062 13.859 1 96.56 382 LEU A N 1
ATOM 3099 C CA . LEU A 1 382 ? -22.453 26.203 13.922 1 96.56 382 LEU A CA 1
ATOM 3100 C C . LEU A 1 382 ? -23.641 26 12.992 1 96.56 382 LEU A C 1
ATOM 3102 O O . LEU A 1 382 ? -24.781 26.297 13.367 1 96.56 382 LEU A O 1
ATOM 3106 N N . TYR A 1 383 ? -23.438 25.406 11.82 1 95.81 383 TYR A N 1
ATOM 3107 C CA . TYR A 1 383 ? -24.469 25.469 10.781 1 95.81 383 TYR A CA 1
ATOM 3108 C C . TYR A 1 383 ? -25.219 24.156 10.672 1 95.81 383 TYR A C 1
ATOM 3110 O O . TYR A 1 383 ? -26.297 24.094 10.078 1 95.81 383 TYR A O 1
ATOM 3118 N N . PHE A 1 384 ? -24.641 23.031 11.227 1 96.12 384 PHE A N 1
ATOM 3119 C CA . PHE A 1 384 ? -25.25 21.75 10.906 1 96.12 384 PHE A CA 1
ATOM 3120 C C . PHE A 1 384 ? -25.484 20.922 12.172 1 96.12 384 PHE A C 1
ATOM 3122 O O . PHE A 1 384 ? -24.719 21.016 13.133 1 96.12 384 PHE A O 1
ATOM 3129 N N . ASP A 1 385 ? -26.578 20.172 12.117 1 96.19 385 ASP A N 1
ATOM 3130 C CA . ASP A 1 385 ? -26.672 18.953 12.93 1 96.19 385 ASP A CA 1
ATOM 3131 C C . ASP A 1 385 ? -25.938 17.797 12.273 1 96.19 385 ASP A C 1
ATOM 3133 O O . ASP A 1 385 ? -26 17.625 11.055 1 96.19 385 ASP A O 1
ATOM 3137 N N . LEU A 1 386 ? -25.188 17.078 13.047 1 97.81 386 LEU A N 1
ATOM 3138 C CA . LEU A 1 386 ? -24.344 15.992 12.531 1 97.81 386 LEU A CA 1
ATOM 3139 C C . LEU A 1 386 ? -24.609 14.703 13.297 1 97.81 386 LEU A C 1
ATOM 3141 O O . LEU A 1 386 ? -24.656 14.703 14.531 1 97.81 386 LEU A O 1
ATOM 3145 N N . GLU A 1 387 ? -24.797 13.555 12.523 1 97.94 387 GLU A N 1
ATOM 3146 C CA . GLU A 1 387 ? -24.953 12.242 13.148 1 97.94 387 GLU A CA 1
ATOM 3147 C C . GLU A 1 387 ? -24.281 11.148 12.32 1 97.94 387 GLU A C 1
ATOM 3149 O O . GLU A 1 387 ? -24.328 11.188 11.094 1 97.94 387 GLU A O 1
ATOM 3154 N N . LEU A 1 388 ? -23.625 10.188 13.062 1 98.06 388 LEU A N 1
ATOM 3155 C CA . LEU A 1 388 ? -23.188 8.992 12.352 1 98.06 388 LEU A CA 1
ATOM 3156 C C . LEU A 1 388 ? -24.375 8.117 11.961 1 98.06 388 LEU A C 1
ATOM 3158 O O . LEU A 1 388 ? -25.328 7.988 12.727 1 98.06 388 LEU A O 1
ATOM 3162 N N . GLU A 1 389 ? -24.266 7.602 10.812 1 97.06 389 GLU A N 1
ATOM 3163 C CA . GLU A 1 389 ? -25.297 6.637 10.461 1 97.06 389 GLU A CA 1
ATOM 3164 C C . GLU A 1 389 ? -25.234 5.398 11.352 1 97.06 389 GLU A C 1
ATOM 3166 O O . GLU A 1 389 ? -24.141 4.988 11.766 1 97.06 389 GLU A O 1
ATOM 3171 N N . GLU A 1 390 ? -26.453 4.758 11.555 1 93.88 390 GLU A N 1
ATOM 3172 C CA . GLU A 1 390 ? -26.547 3.619 12.461 1 93.88 390 GLU A CA 1
ATOM 3173 C C . GLU A 1 390 ? -26 2.35 11.812 1 93.88 390 GLU A C 1
ATOM 3175 O O . GLU A 1 390 ? -25.922 2.26 10.586 1 93.88 390 GLU A O 1
ATOM 3180 N N . GLY A 1 391 ? -25.594 1.437 12.648 1 92.5 391 GLY A N 1
ATOM 3181 C CA . GLY A 1 391 ? -25.25 0.098 12.188 1 92.5 391 GLY A CA 1
ATOM 3182 C C . GLY A 1 391 ? -23.828 -0.011 11.672 1 92.5 391 GLY A C 1
ATOM 3183 O O . GLY A 1 391 ? -23.484 -0.974 10.984 1 92.5 391 GLY A O 1
ATOM 3184 N N . GLN A 1 392 ? -22.969 1.016 11.945 1 92.81 392 GLN A N 1
ATOM 3185 C CA . GLN A 1 392 ? -21.594 0.949 11.477 1 92.81 392 GLN A CA 1
ATOM 3186 C C . GLN A 1 392 ? -20.625 0.629 12.617 1 92.81 392 GLN A C 1
ATOM 3188 O O . GLN A 1 392 ? -20.859 1.035 13.758 1 92.81 392 GLN A O 1
ATOM 3193 N N . ALA A 1 393 ? -19.656 -0.089 12.242 1 91.12 393 ALA A N 1
ATOM 3194 C CA . ALA A 1 393 ? -18.609 -0.337 13.219 1 91.12 393 ALA A CA 1
ATOM 3195 C C . ALA A 1 393 ? -17.797 0.927 13.484 1 91.12 393 ALA A C 1
ATOM 3197 O O . ALA A 1 393 ? -17.812 1.86 12.672 1 91.12 393 ALA A O 1
ATOM 3198 N N . ARG A 1 394 ? -17.156 0.961 14.656 1 95.31 394 ARG A N 1
ATOM 3199 C CA . ARG A 1 394 ? -16.25 2.064 14.953 1 95.31 394 ARG A CA 1
ATOM 3200 C C . ARG A 1 394 ? -15.148 2.17 13.914 1 95.31 394 ARG A C 1
ATOM 3202 O O . ARG A 1 394 ? -14.617 1.153 13.453 1 95.31 394 ARG A O 1
ATOM 3209 N N . ALA A 1 395 ? -14.852 3.381 13.523 1 96.19 395 ALA A N 1
ATOM 3210 C CA . ALA A 1 395 ? -13.789 3.607 12.547 1 96.19 395 ALA A CA 1
ATOM 3211 C C . ALA A 1 395 ? -12.438 3.152 13.086 1 96.19 395 ALA A C 1
ATOM 3213 O O . ALA A 1 395 ? -12.133 3.361 14.266 1 96.19 395 ALA A O 1
ATOM 3214 N N . THR A 1 396 ? -11.656 2.506 12.258 1 94.31 396 THR A N 1
ATOM 3215 C CA . THR A 1 396 ? -10.312 2.07 12.609 1 94.31 396 THR A CA 1
ATOM 3216 C C . THR A 1 396 ? -9.281 2.68 11.664 1 94.31 396 THR A C 1
ATOM 3218 O O . THR A 1 396 ? -9.641 3.23 10.617 1 94.31 396 THR A O 1
ATOM 3221 N N . LEU A 1 397 ? -8.008 2.617 12.07 1 95.19 397 LEU A N 1
ATOM 3222 C CA . LEU A 1 397 ? -6.918 3.23 11.312 1 95.19 397 LEU A CA 1
ATOM 3223 C C . LEU A 1 397 ? -6.367 2.268 10.266 1 95.19 397 LEU A C 1
ATOM 3225 O O . LEU A 1 397 ? -6.211 1.074 10.539 1 95.19 397 LEU A O 1
ATOM 3229 N N . ASP A 1 398 ? -6.172 2.748 9.062 1 93.19 398 ASP A N 1
ATOM 3230 C CA . ASP A 1 398 ? -5.461 2.006 8.023 1 93.19 398 ASP A CA 1
ATOM 3231 C C . ASP A 1 398 ? -3.949 2.135 8.195 1 93.19 398 ASP A C 1
ATOM 3233 O O . ASP A 1 398 ? -3.4 3.234 8.094 1 93.19 398 ASP A O 1
ATOM 3237 N N . PRO A 1 399 ? -3.258 1.062 8.375 1 91 399 PRO A N 1
ATOM 3238 C CA . PRO A 1 399 ? -1.818 1.166 8.625 1 91 399 PRO A CA 1
ATOM 3239 C C . PRO A 1 399 ? -1.015 1.411 7.348 1 91 399 PRO A C 1
ATOM 3241 O O . PRO A 1 399 ? 0.206 1.581 7.406 1 91 399 PRO A O 1
ATOM 3244 N N . GLY A 1 400 ? -1.59 1.487 6.258 1 87.19 400 GLY A N 1
ATOM 3245 C CA . GLY A 1 400 ? -0.927 1.57 4.969 1 87.19 400 GLY A CA 1
ATOM 3246 C C . GLY A 1 400 ? -0.017 2.777 4.84 1 87.19 400 GLY A C 1
ATOM 3247 O O . GLY A 1 400 ? 0.842 2.822 3.957 1 87.19 400 GLY A O 1
ATOM 3248 N N . ARG A 1 401 ? -0.19 3.779 5.73 1 90.75 401 ARG A N 1
ATOM 3249 C CA . ARG A 1 401 ? 0.642 4.977 5.684 1 90.75 401 ARG A CA 1
ATOM 3250 C C . ARG A 1 401 ? 1.412 5.164 6.984 1 90.75 401 ARG A C 1
ATOM 3252 O O . ARG A 1 401 ? 1.801 6.281 7.332 1 90.75 401 ARG A O 1
ATOM 3259 N N . ALA A 1 402 ? 1.591 4.098 7.645 1 89 402 ALA A N 1
ATOM 3260 C CA . ALA A 1 402 ? 2.326 4.195 8.906 1 89 402 ALA A CA 1
ATOM 3261 C C . ALA A 1 402 ? 3.721 4.77 8.68 1 89 402 ALA A C 1
ATOM 3263 O O . ALA A 1 402 ? 4.41 4.391 7.734 1 89 402 ALA A O 1
ATOM 3264 N N . GLY A 1 403 ? 4.016 5.738 9.516 1 91.12 403 GLY A N 1
ATOM 3265 C CA . GLY A 1 403 ? 5.324 6.371 9.438 1 91.12 403 GLY A CA 1
ATOM 3266 C C . GLY A 1 403 ? 5.332 7.633 8.594 1 91.12 403 GLY A C 1
ATOM 3267 O O . GLY A 1 403 ? 6.297 8.398 8.625 1 91.12 403 GLY A O 1
ATOM 3268 N N . LEU A 1 404 ? 4.188 7.91 7.91 1 92.81 404 LEU A N 1
ATOM 3269 C CA . LEU A 1 404 ? 4.246 8.953 6.891 1 92.81 404 LEU A CA 1
ATOM 3270 C C . LEU A 1 404 ? 3.244 10.062 7.191 1 92.81 404 LEU A C 1
ATOM 3272 O O . LEU A 1 404 ? 2.871 10.828 6.297 1 92.81 404 LEU A O 1
ATOM 3276 N N . GLY A 1 405 ? 2.768 10.125 8.398 1 95.06 405 GLY A N 1
ATOM 3277 C CA . GLY A 1 405 ? 1.85 11.195 8.742 1 95.06 405 GLY A CA 1
ATOM 3278 C C . GLY A 1 405 ? 0.562 10.703 9.375 1 95.06 405 GLY A C 1
ATOM 3279 O O . GLY A 1 405 ? 0.593 9.945 10.352 1 95.06 405 GLY A O 1
ATOM 3280 N N . ILE A 1 406 ? -0.558 11.203 8.852 1 98.06 406 ILE A N 1
ATOM 3281 C CA . ILE A 1 406 ? -1.868 10.883 9.406 1 98.06 406 ILE A CA 1
ATOM 3282 C C . ILE A 1 406 ? -2.422 9.633 8.727 1 98.06 406 ILE A C 1
ATOM 3284 O O . ILE A 1 406 ? -2.424 9.539 7.496 1 98.06 406 ILE A O 1
ATOM 3288 N N . LEU A 1 407 ? -2.812 8.672 9.531 1 97.19 407 LEU A N 1
ATOM 3289 C CA . LEU A 1 407 ? -3.393 7.445 9 1 97.19 407 LEU A CA 1
ATOM 3290 C C . LEU A 1 407 ? -4.812 7.688 8.5 1 97.19 407 LEU A C 1
ATOM 3292 O O . LEU A 1 407 ? -5.543 8.508 9.062 1 97.19 407 LEU A O 1
ATOM 3296 N N . LEU A 1 408 ? -5.188 6.965 7.457 1 97 408 LEU A N 1
ATOM 3297 C CA . LEU A 1 408 ? -6.523 7.066 6.875 1 97 408 LEU A CA 1
ATOM 3298 C C . LEU A 1 408 ? -7.484 6.094 7.551 1 97 408 LEU A C 1
ATOM 3300 O O . LEU A 1 408 ? -7.055 5.188 8.266 1 97 408 LEU A O 1
ATOM 3304 N N . PRO A 1 409 ? -8.82 6.363 7.434 1 97.06 409 PRO A N 1
ATOM 3305 C CA . PRO A 1 409 ? -9.75 5.332 7.902 1 97.06 409 PRO A CA 1
ATOM 3306 C C . PRO A 1 409 ? -9.672 4.047 7.074 1 97.06 409 PRO A C 1
ATOM 3308 O O . PRO A 1 409 ? -9.5 4.105 5.855 1 97.06 409 PRO A O 1
ATOM 3311 N N . ALA A 1 410 ? -9.773 2.949 7.738 1 91.94 410 ALA A N 1
ATOM 3312 C CA . ALA A 1 410 ? -9.648 1.644 7.094 1 91.94 410 ALA A CA 1
ATOM 3313 C C . ALA A 1 410 ? -10.875 1.337 6.238 1 91.94 410 ALA A C 1
ATOM 3315 O O . ALA A 1 410 ? -10.805 0.533 5.309 1 91.94 410 ALA A O 1
ATOM 3316 N N . ALA A 1 411 ? -12.023 1.915 6.613 1 90.88 411 ALA A N 1
ATOM 3317 C CA . ALA A 1 411 ? -13.281 1.73 5.902 1 90.88 411 ALA A CA 1
ATOM 3318 C C . ALA A 1 411 ? -14.055 3.043 5.801 1 90.88 411 ALA A C 1
ATOM 3320 O O . ALA A 1 411 ? -13.766 3.998 6.527 1 90.88 411 ALA A O 1
ATOM 3321 N N . ASP A 1 412 ? -14.938 3.037 4.875 1 94.62 412 ASP A N 1
ATOM 3322 C CA . ASP A 1 412 ? -15.773 4.219 4.707 1 94.62 412 ASP A CA 1
ATOM 3323 C C . ASP A 1 412 ? -16.641 4.457 5.941 1 94.62 412 ASP A C 1
ATOM 3325 O O . ASP A 1 412 ? -17.156 3.508 6.543 1 94.62 412 ASP A O 1
ATOM 3329 N N . VAL A 1 413 ? -16.734 5.652 6.375 1 97.75 413 VAL A N 1
ATOM 3330 C CA . VAL A 1 413 ? -17.609 6.074 7.465 1 97.75 413 VAL A CA 1
ATOM 3331 C C . VAL A 1 413 ? -18.719 6.965 6.918 1 97.75 413 VAL A C 1
ATOM 3333 O O . VAL A 1 413 ? -18.453 8.023 6.34 1 97.75 413 VAL A O 1
ATOM 3336 N N . ARG A 1 414 ? -19.953 6.543 7.152 1 98 414 ARG A N 1
ATOM 3337 C CA . ARG A 1 414 ? -21.094 7.309 6.668 1 98 414 ARG A CA 1
ATOM 3338 C C . ARG A 1 414 ? -21.703 8.148 7.785 1 98 414 ARG A C 1
ATOM 3340 O O . ARG A 1 414 ? -21.812 7.695 8.93 1 98 414 ARG A O 1
ATOM 3347 N N . PHE A 1 415 ? -22.109 9.367 7.422 1 98.38 415 PHE A N 1
ATOM 3348 C CA . PHE A 1 415 ? -22.781 10.25 8.367 1 98.38 415 PHE A CA 1
ATOM 3349 C C . PHE A 1 415 ? -23.891 11.031 7.68 1 98.38 415 PHE A C 1
ATOM 3351 O O . PHE A 1 415 ? -24 11.016 6.453 1 98.38 415 PHE A O 1
ATOM 3358 N N . ARG A 1 416 ? -24.734 11.617 8.445 1 97.69 416 ARG A N 1
ATOM 3359 C CA . ARG A 1 416 ? -25.781 12.484 7.922 1 97.69 416 ARG A CA 1
ATOM 3360 C C . ARG A 1 416 ? -25.734 13.859 8.586 1 97.69 416 ARG A C 1
ATOM 3362 O O . ARG A 1 416 ? -25.281 13.992 9.719 1 97.69 416 ARG A O 1
ATOM 3369 N N . TYR A 1 417 ? -26.141 14.898 7.816 1 96.88 417 TYR A N 1
ATOM 3370 C CA . TYR A 1 417 ? -26.125 16.266 8.312 1 96.88 417 TYR A CA 1
ATOM 3371 C C . TYR A 1 417 ? -27.328 17.047 7.777 1 96.88 417 TYR A C 1
ATOM 3373 O O . TYR A 1 417 ? -27.875 16.719 6.723 1 96.88 417 TYR A O 1
ATOM 3381 N N . ARG A 1 418 ? -27.797 18.016 8.531 1 95.25 418 ARG A N 1
ATOM 3382 C CA . ARG A 1 418 ? -28.844 18.953 8.141 1 95.25 418 ARG A CA 1
ATOM 3383 C C . ARG A 1 418 ? -28.594 20.328 8.727 1 95.25 418 ARG A C 1
ATOM 3385 O O . ARG A 1 418 ? -28.031 20.469 9.812 1 95.25 418 ARG A O 1
ATOM 3392 N N . MET A 1 419 ? -28.953 21.344 7.957 1 93.31 419 MET A N 1
ATOM 3393 C CA . MET A 1 419 ? -28.797 22.719 8.445 1 93.31 419 MET A CA 1
ATOM 3394 C C . MET A 1 419 ? -29.562 22.938 9.742 1 93.31 419 MET A C 1
ATOM 3396 O O . MET A 1 419 ? -30.703 22.469 9.883 1 93.31 419 MET A O 1
ATOM 3400 N N . ARG A 1 420 ? -28.875 23.531 10.625 1 90.69 420 ARG A N 1
ATOM 3401 C CA . ARG A 1 420 ? -29.516 23.828 11.906 1 90.69 420 ARG A CA 1
ATOM 3402 C C . ARG A 1 420 ? -30.484 25 11.773 1 90.69 420 ARG A C 1
ATOM 3404 O O . ARG A 1 420 ? -30.266 25.922 10.992 1 90.69 420 ARG A O 1
ATOM 3411 N N . ARG A 1 421 ? -31.656 24.875 12.555 1 79.75 421 ARG A N 1
ATOM 3412 C CA . ARG A 1 421 ? -32.594 25.984 12.633 1 79.75 421 ARG A CA 1
ATOM 3413 C C . ARG A 1 421 ? -32.219 26.953 13.75 1 79.75 421 ARG A C 1
ATOM 3415 O O . ARG A 1 421 ? -32.438 26.656 14.93 1 79.75 421 ARG A O 1
ATOM 3422 N N . VAL A 1 422 ? -31.203 27.688 13.539 1 70.81 422 VAL A N 1
ATOM 3423 C CA . VAL A 1 422 ? -30.797 28.594 14.609 1 70.81 422 VAL A CA 1
ATOM 3424 C C . VAL A 1 422 ? -31.266 30.016 14.305 1 70.81 422 VAL A C 1
ATOM 3426 O O . VAL A 1 422 ? -31.312 30.422 13.141 1 70.81 422 VAL A O 1
ATOM 3429 N N . MET B 1 1 ? 19.969 0.649 -8.617 1 82.44 1 MET B N 1
ATOM 3430 C CA . MET B 1 1 ? 19.172 -0.386 -9.273 1 82.44 1 MET B CA 1
ATOM 3431 C C . MET B 1 1 ? 19.094 -0.134 -10.773 1 82.44 1 MET B C 1
ATOM 3433 O O . MET B 1 1 ? 18.859 0.998 -11.203 1 82.44 1 MET B O 1
ATOM 3437 N N . THR B 1 2 ? 19.438 -1.146 -11.547 1 88.81 2 THR B N 1
ATOM 3438 C CA . THR B 1 2 ? 19.391 -1.082 -13.008 1 88.81 2 THR B CA 1
ATOM 3439 C C . THR B 1 2 ? 18.234 -1.928 -13.547 1 88.81 2 THR B C 1
ATOM 3441 O O . THR B 1 2 ? 18.125 -3.109 -13.219 1 88.81 2 THR B O 1
ATOM 3444 N N . PHE B 1 3 ? 17.391 -1.315 -14.398 1 91.88 3 PHE B N 1
ATOM 3445 C CA . PHE B 1 3 ? 16.297 -2.02 -15.047 1 91.88 3 PHE B CA 1
ATOM 3446 C C . PHE B 1 3 ? 16.625 -2.348 -16.5 1 91.88 3 PHE B C 1
ATOM 3448 O O . PHE B 1 3 ? 17 -1.461 -17.266 1 91.88 3 PHE B O 1
ATOM 3455 N N . ILE B 1 4 ? 16.547 -3.576 -16.781 1 94.25 4 ILE B N 1
ATOM 3456 C CA . ILE B 1 4 ? 16.672 -4.02 -18.172 1 94.25 4 ILE B CA 1
ATOM 3457 C C . ILE B 1 4 ? 15.289 -4.184 -18.781 1 94.25 4 ILE B C 1
ATOM 3459 O O . ILE B 1 4 ? 14.547 -5.09 -18.422 1 94.25 4 ILE B O 1
ATOM 3463 N N . LEU B 1 5 ? 14.961 -3.395 -19.828 1 92.88 5 LEU B N 1
ATOM 3464 C CA . LEU B 1 5 ? 13.578 -3.332 -20.297 1 92.88 5 LEU B CA 1
ATOM 3465 C C . LEU B 1 5 ? 13.453 -3.951 -21.688 1 92.88 5 LEU B C 1
ATOM 3467 O O . LEU B 1 5 ? 12.344 -4.242 -22.141 1 92.88 5 LEU B O 1
ATOM 3471 N N . ASP B 1 6 ? 14.57 -4.148 -22.438 1 95 6 ASP B N 1
ATOM 3472 C CA . ASP B 1 6 ? 14.547 -4.781 -23.75 1 95 6 ASP B CA 1
ATOM 3473 C C . ASP B 1 6 ? 14.492 -6.301 -23.625 1 95 6 ASP B C 1
ATOM 3475 O O . ASP B 1 6 ? 15.469 -6.938 -23.234 1 95 6 ASP B O 1
ATOM 3479 N N . PRO B 1 7 ? 13.328 -6.91 -24.062 1 97.12 7 PRO B N 1
ATOM 3480 C CA . PRO B 1 7 ? 13.203 -8.359 -23.875 1 97.12 7 PRO B CA 1
ATOM 3481 C C . PRO B 1 7 ? 14.172 -9.148 -24.766 1 97.12 7 PRO B C 1
ATOM 3483 O O . PRO B 1 7 ? 14.43 -10.328 -24.5 1 97.12 7 PRO B O 1
ATOM 3486 N N . LEU B 1 8 ? 14.742 -8.492 -25.781 1 97.19 8 LEU B N 1
ATOM 3487 C CA . LEU B 1 8 ? 15.672 -9.172 -26.672 1 97.19 8 LEU B CA 1
ATOM 3488 C C . LEU B 1 8 ? 16.969 -9.531 -25.938 1 97.19 8 LEU B C 1
ATOM 3490 O O . LEU B 1 8 ? 17.656 -10.469 -26.328 1 97.19 8 LEU B O 1
ATOM 3494 N N . VAL B 1 9 ? 17.25 -8.875 -24.859 1 97.25 9 VAL B N 1
ATOM 3495 C CA . VAL B 1 9 ? 18.516 -9.117 -24.172 1 97.25 9 VAL B CA 1
ATOM 3496 C C . VAL B 1 9 ? 18.25 -9.898 -22.891 1 97.25 9 VAL B C 1
ATOM 3498 O O . VAL B 1 9 ? 19.203 -10.234 -22.156 1 97.25 9 VAL B O 1
ATOM 3501 N N . TYR B 1 10 ? 17 -10.297 -22.562 1 97.5 10 TYR B N 1
ATOM 3502 C CA . TYR B 1 10 ? 16.672 -11.047 -21.359 1 97.5 10 TYR B CA 1
ATOM 3503 C C . TYR B 1 10 ? 17.484 -12.336 -21.281 1 97.5 10 TYR B C 1
ATOM 3505 O O . TYR B 1 10 ? 18.031 -12.664 -20.219 1 97.5 10 TYR B O 1
ATOM 3513 N N . PRO B 1 11 ? 17.609 -13.109 -22.406 1 97.38 11 PRO B N 1
ATOM 3514 C CA . PRO B 1 11 ? 18.359 -14.367 -22.344 1 97.38 11 PRO B CA 1
ATOM 3515 C C . PRO B 1 11 ? 19.812 -14.164 -21.875 1 97.38 11 PRO B C 1
ATOM 3517 O O . PRO B 1 11 ? 20.328 -14.961 -21.094 1 97.38 11 PRO B O 1
ATOM 3520 N N . ASN B 1 12 ? 20.422 -13.07 -22.266 1 96.69 12 ASN B N 1
ATOM 3521 C CA . ASN B 1 12 ? 21.812 -12.805 -21.922 1 96.69 12 ASN B CA 1
ATOM 3522 C C . ASN B 1 12 ? 21.969 -12.445 -20.438 1 96.69 12 ASN B C 1
ATOM 3524 O O . ASN B 1 12 ? 22.984 -12.758 -19.812 1 96.69 12 ASN B O 1
ATOM 3528 N N . VAL B 1 13 ? 20.969 -11.82 -19.906 1 96.88 13 VAL B N 1
ATOM 3529 C CA . VAL B 1 13 ? 21 -11.445 -18.5 1 96.88 13 VAL B CA 1
ATOM 3530 C C . VAL B 1 13 ? 20.703 -12.672 -17.641 1 96.88 13 VAL B C 1
ATOM 3532 O O . VAL B 1 13 ? 21.391 -12.922 -16.641 1 96.88 13 VAL B O 1
ATOM 3535 N N . ILE B 1 14 ? 19.703 -13.461 -18.062 1 96.88 14 ILE B N 1
ATOM 3536 C CA . ILE B 1 14 ? 19.203 -14.594 -17.281 1 96.88 14 ILE B CA 1
ATOM 3537 C C . ILE B 1 14 ? 20.266 -15.688 -17.234 1 96.88 14 ILE B C 1
ATOM 3539 O O . ILE B 1 14 ? 20.391 -16.406 -16.234 1 96.88 14 ILE B O 1
ATOM 3543 N N . LYS B 1 15 ? 21.125 -15.758 -18.188 1 94.94 15 LYS B N 1
ATOM 3544 C CA . LYS B 1 15 ? 22.156 -16.797 -18.266 1 94.94 15 LYS B CA 1
ATOM 3545 C C . LYS B 1 15 ? 23.281 -16.531 -17.281 1 94.94 15 LYS B C 1
ATOM 3547 O O . LYS B 1 15 ? 24.078 -17.422 -16.969 1 94.94 15 LYS B O 1
ATOM 3552 N N . GLN B 1 16 ? 23.344 -15.289 -16.75 1 94.06 16 GLN B N 1
ATOM 3553 C CA . GLN B 1 16 ? 24.422 -14.93 -15.828 1 94.06 16 GLN B CA 1
ATOM 3554 C C . GLN B 1 16 ? 24.078 -15.328 -14.398 1 94.06 16 GLN B C 1
ATOM 3556 O O . GLN B 1 16 ? 24.156 -14.508 -13.484 1 94.06 16 GLN B O 1
ATOM 3561 N N . SER B 1 17 ? 23.812 -16.578 -14.164 1 89.5 17 SER B N 1
ATOM 3562 C CA . SER B 1 17 ? 23.266 -17.031 -12.891 1 89.5 17 SER B CA 1
ATOM 3563 C C . SER B 1 17 ? 24.344 -17.062 -11.805 1 89.5 17 SER B C 1
ATOM 3565 O O . SER B 1 17 ? 24.031 -17.016 -10.617 1 89.5 17 SER B O 1
ATOM 3567 N N . ARG B 1 18 ? 25.578 -17.094 -12.164 1 91.25 18 ARG B N 1
ATOM 3568 C CA . ARG B 1 18 ? 26.656 -17.094 -11.18 1 91.25 18 ARG B CA 1
ATOM 3569 C C . ARG B 1 18 ? 26.906 -15.695 -10.625 1 91.25 18 ARG B C 1
ATOM 3571 O O . ARG B 1 18 ? 27.141 -15.531 -9.43 1 91.25 18 ARG B O 1
ATOM 3578 N N . GLN B 1 19 ? 26.797 -14.734 -11.523 1 94.81 19 GLN B N 1
ATOM 3579 C CA . GLN B 1 19 ? 27.125 -13.367 -11.141 1 94.81 19 GLN B CA 1
ATOM 3580 C C . GLN B 1 19 ? 25.891 -12.625 -10.633 1 94.81 19 GLN B C 1
ATOM 3582 O O . GLN B 1 19 ? 26 -11.648 -9.891 1 94.81 19 GLN B O 1
ATOM 3587 N N . LEU B 1 20 ? 24.734 -13.023 -11.062 1 95.5 20 LEU B N 1
ATOM 3588 C CA . LEU B 1 20 ? 23.469 -12.391 -10.695 1 95.5 20 LEU B CA 1
ATOM 3589 C C . LEU B 1 20 ? 22.594 -13.359 -9.914 1 95.5 20 LEU B C 1
ATOM 3591 O O . LEU B 1 20 ? 22.094 -14.336 -10.469 1 95.5 20 LEU B O 1
ATOM 3595 N N . ASP B 1 21 ? 22.375 -12.953 -8.625 1 93.88 21 ASP B N 1
ATOM 3596 C CA . ASP B 1 21 ? 21.75 -13.93 -7.73 1 93.88 21 ASP B CA 1
ATOM 3597 C C . ASP B 1 21 ? 20.469 -13.383 -7.129 1 93.88 21 ASP B C 1
ATOM 3599 O O . ASP B 1 21 ? 20.453 -12.289 -6.562 1 93.88 21 ASP B O 1
ATOM 3603 N N . PHE B 1 22 ? 19.422 -14.156 -7.238 1 93.5 22 PHE B N 1
ATOM 3604 C CA . PHE B 1 22 ? 18.141 -13.789 -6.645 1 93.5 22 PHE B CA 1
ATOM 3605 C C . PHE B 1 22 ? 18.156 -14.039 -5.141 1 93.5 22 PHE B C 1
ATOM 3607 O O . PHE B 1 22 ? 17.531 -13.297 -4.379 1 93.5 22 PHE B O 1
ATOM 3614 N N . HIS B 1 23 ? 18.828 -15 -4.621 1 91.06 23 HIS B N 1
ATOM 3615 C CA . HIS B 1 23 ? 18.766 -15.461 -3.24 1 91.06 23 HIS B CA 1
ATOM 3616 C C . HIS B 1 23 ? 19.359 -14.438 -2.281 1 91.06 23 HIS B C 1
ATOM 3618 O O . HIS B 1 23 ? 18.969 -14.367 -1.114 1 91.06 23 HIS B O 1
ATOM 3624 N N . GLU B 1 24 ? 20.266 -13.648 -2.803 1 91 24 GLU B N 1
ATOM 3625 C CA . GLU B 1 24 ? 20.797 -12.57 -1.969 1 91 24 GLU B CA 1
ATOM 3626 C C . GLU B 1 24 ? 19.688 -11.609 -1.549 1 91 24 GLU B C 1
ATOM 3628 O O . GLU B 1 24 ? 19.656 -11.133 -0.411 1 91 24 GLU B O 1
ATOM 3633 N N . PHE B 1 25 ? 18.844 -11.391 -2.393 1 91.94 25 PHE B N 1
ATOM 3634 C CA . PHE B 1 25 ? 17.703 -10.531 -2.115 1 91.94 25 PHE B CA 1
ATOM 3635 C C . PHE B 1 25 ? 16.688 -11.242 -1.227 1 91.94 25 PHE B C 1
ATOM 3637 O O . PHE B 1 25 ? 16.281 -10.711 -0.191 1 91.94 25 PHE B O 1
ATOM 3644 N N . SER B 1 26 ? 16.203 -12.43 -1.688 1 93.19 26 SER B N 1
ATOM 3645 C CA . SER B 1 26 ? 15.141 -13.141 -0.982 1 93.19 26 SER B CA 1
ATOM 3646 C C . SER B 1 26 ? 15.562 -13.484 0.445 1 93.19 26 SER B C 1
ATOM 3648 O O . SER B 1 26 ? 14.734 -13.469 1.359 1 93.19 26 SER B O 1
ATOM 3650 N N . ASN B 1 27 ? 16.828 -13.766 0.672 1 92.12 27 ASN B N 1
ATOM 3651 C CA . ASN B 1 27 ? 17.312 -14.094 2.008 1 92.12 27 ASN B CA 1
ATOM 3652 C C . ASN B 1 27 ? 17.312 -12.875 2.924 1 92.12 27 ASN B C 1
ATOM 3654 O O . ASN B 1 27 ? 17.312 -13.008 4.148 1 92.12 27 ASN B O 1
ATOM 3658 N N . LYS B 1 28 ? 17.328 -11.82 2.309 1 90.81 28 LYS B N 1
ATOM 3659 C CA . LYS B 1 28 ? 17.297 -10.586 3.092 1 90.81 28 LYS B CA 1
ATOM 3660 C C . LYS B 1 28 ? 15.867 -10.25 3.516 1 90.81 28 LYS B C 1
ATOM 3662 O O . LYS B 1 28 ? 15.641 -9.789 4.637 1 90.81 28 LYS B O 1
ATOM 3667 N N . VAL B 1 29 ? 14.922 -10.5 2.717 1 93.38 29 VAL B N 1
ATOM 3668 C CA . VAL B 1 29 ? 13.594 -9.953 2.967 1 93.38 29 VAL B CA 1
ATOM 3669 C C . VAL B 1 29 ? 12.672 -11.039 3.518 1 93.38 29 VAL B C 1
ATOM 3671 O O . VAL B 1 29 ? 11.805 -10.766 4.348 1 93.38 29 VAL B O 1
ATOM 3674 N N . SER B 1 30 ? 12.82 -12.266 3.135 1 96.12 30 SER B N 1
ATOM 3675 C CA . SER B 1 30 ? 11.875 -13.336 3.465 1 96.12 30 SER B CA 1
ATOM 3676 C C . SER B 1 30 ? 11.883 -13.633 4.961 1 96.12 30 SER B C 1
ATOM 3678 O O . SER B 1 30 ? 10.82 -13.711 5.586 1 96.12 30 SER B O 1
ATOM 3680 N N . PRO B 1 31 ? 13.07 -13.781 5.625 1 96.25 31 PRO B N 1
ATOM 3681 C CA . PRO B 1 31 ? 13.078 -14.094 7.055 1 96.25 31 PRO B CA 1
ATOM 3682 C C . PRO B 1 31 ? 12.352 -13.039 7.891 1 96.25 31 PRO B C 1
ATOM 3684 O O . PRO B 1 31 ? 11.547 -13.375 8.758 1 96.25 31 PRO B O 1
ATOM 3687 N N . VAL B 1 32 ? 12.547 -11.805 7.535 1 94.69 32 VAL B N 1
ATOM 3688 C CA . VAL B 1 32 ? 11.953 -10.719 8.312 1 94.69 32 VAL B CA 1
ATOM 3689 C C . VAL B 1 32 ? 10.461 -10.641 8.023 1 94.69 32 VAL B C 1
ATOM 3691 O O . VAL B 1 32 ? 9.664 -10.344 8.922 1 94.69 32 VAL B O 1
ATOM 3694 N N . THR B 1 33 ? 10.102 -10.906 6.848 1 97.12 33 THR B N 1
ATOM 3695 C CA . THR B 1 33 ? 8.703 -10.836 6.441 1 97.12 33 THR B CA 1
ATOM 3696 C C . THR B 1 33 ? 7.887 -11.938 7.117 1 97.12 33 THR B C 1
ATOM 3698 O O . THR B 1 33 ? 6.848 -11.664 7.723 1 97.12 33 THR B O 1
ATOM 3701 N N . PHE B 1 34 ? 8.398 -13.141 7.113 1 98.31 34 PHE B N 1
ATOM 3702 C CA . PHE B 1 34 ? 7.582 -14.273 7.531 1 98.31 34 PHE B CA 1
ATOM 3703 C C . PHE B 1 34 ? 7.898 -14.664 8.969 1 98.31 34 PHE B C 1
ATOM 3705 O O . PHE B 1 34 ? 7.133 -15.391 9.602 1 98.31 34 PHE B O 1
ATOM 3712 N N . GLY B 1 35 ? 8.984 -14.289 9.477 1 96.88 35 GLY B N 1
ATOM 3713 C CA . GLY B 1 35 ? 9.234 -14.43 10.898 1 96.88 35 GLY B CA 1
ATOM 3714 C C . GLY B 1 35 ? 10.094 -15.633 11.242 1 96.88 35 GLY B C 1
ATOM 3715 O O . GLY B 1 35 ? 9.914 -16.25 12.297 1 96.88 35 GLY B O 1
ATOM 3716 N N . TYR B 1 36 ? 10.953 -16.094 10.359 1 97 36 TYR B N 1
ATOM 3717 C CA . TYR B 1 36 ? 11.922 -17.141 10.688 1 97 36 TYR B CA 1
ATOM 3718 C C . TYR B 1 36 ? 13.344 -16.578 10.648 1 97 36 TYR B C 1
ATOM 3720 O O . TYR B 1 36 ? 13.586 -15.508 10.086 1 97 36 TYR B O 1
ATOM 3728 N N . PRO B 1 37 ? 14.273 -17.281 11.266 1 95.5 37 PRO B N 1
ATOM 3729 C CA . PRO B 1 37 ? 15.656 -16.797 11.242 1 95.5 37 PRO B CA 1
ATOM 3730 C C . PRO B 1 37 ? 16.281 -16.875 9.859 1 95.5 37 PRO B C 1
ATOM 3732 O O . PRO B 1 37 ? 15.906 -17.734 9.055 1 95.5 37 PRO B O 1
ATOM 3735 N N . PRO B 1 38 ? 17.234 -15.977 9.641 1 93.69 38 PRO B N 1
ATOM 3736 C CA . PRO B 1 38 ? 17.969 -16.078 8.367 1 93.69 38 PRO B CA 1
ATOM 3737 C C . PRO B 1 38 ? 18.578 -17.453 8.141 1 93.69 38 PRO B C 1
ATOM 3739 O O . PRO B 1 38 ? 19.094 -18.062 9.078 1 93.69 38 PRO B O 1
ATOM 3742 N N . VAL B 1 39 ? 18.438 -17.922 6.969 1 92.56 39 VAL B N 1
ATOM 3743 C CA . VAL B 1 39 ? 19 -19.219 6.609 1 92.56 39 VAL B CA 1
ATOM 3744 C C . VAL B 1 39 ? 20.453 -19.047 6.18 1 92.56 39 VAL B C 1
ATOM 3746 O O . VAL B 1 39 ? 20.75 -18.906 4.988 1 92.56 39 VAL B O 1
ATOM 3749 N N . ASP B 1 40 ? 21.297 -19.062 7.137 1 89.06 40 ASP B N 1
ATOM 3750 C CA . ASP B 1 40 ? 22.703 -18.797 6.91 1 89.06 40 ASP B CA 1
ATOM 3751 C C . ASP B 1 40 ? 23.562 -19.906 7.523 1 89.06 40 ASP B C 1
ATOM 3753 O O . ASP B 1 40 ? 23.156 -21.062 7.57 1 89.06 40 ASP B O 1
ATOM 3757 N N . HIS B 1 41 ? 24.797 -19.5 7.898 1 84.62 41 HIS B N 1
ATOM 3758 C CA . HIS B 1 41 ? 25.781 -20.469 8.344 1 84.62 41 HIS B CA 1
ATOM 3759 C C . HIS B 1 41 ? 25.328 -21.172 9.625 1 84.62 41 HIS B C 1
ATOM 3761 O O . HIS B 1 41 ? 25.844 -22.25 9.961 1 84.62 41 HIS B O 1
ATOM 3767 N N . ARG B 1 42 ? 24.344 -20.734 10.273 1 87.12 42 ARG B N 1
ATOM 3768 C CA . ARG B 1 42 ? 23.828 -21.344 11.492 1 87.12 42 ARG B CA 1
ATOM 3769 C C . ARG B 1 42 ? 23 -22.578 11.18 1 87.12 42 ARG B C 1
ATOM 3771 O O . ARG B 1 42 ? 22.781 -23.422 12.055 1 87.12 42 ARG B O 1
ATOM 3778 N N . PHE B 1 43 ? 22.578 -22.641 9.945 1 91.62 43 PHE B N 1
ATOM 3779 C CA . PHE B 1 43 ? 21.797 -23.781 9.477 1 91.62 43 PHE B CA 1
ATOM 3780 C C . PHE B 1 43 ? 22.438 -24.406 8.242 1 91.62 43 PHE B C 1
ATOM 3782 O O . PHE B 1 43 ? 21.875 -24.344 7.145 1 91.62 43 PHE B O 1
ATOM 3789 N N . PRO B 1 44 ? 23.516 -25.047 8.516 1 91.31 44 PRO B N 1
ATOM 3790 C CA . PRO B 1 44 ? 24.25 -25.594 7.363 1 91.31 44 PRO B CA 1
ATOM 3791 C C . PRO B 1 44 ? 23.422 -26.594 6.559 1 91.31 44 PRO B C 1
ATOM 3793 O O . PRO B 1 44 ? 22.875 -27.547 7.125 1 91.31 44 PRO B O 1
ATO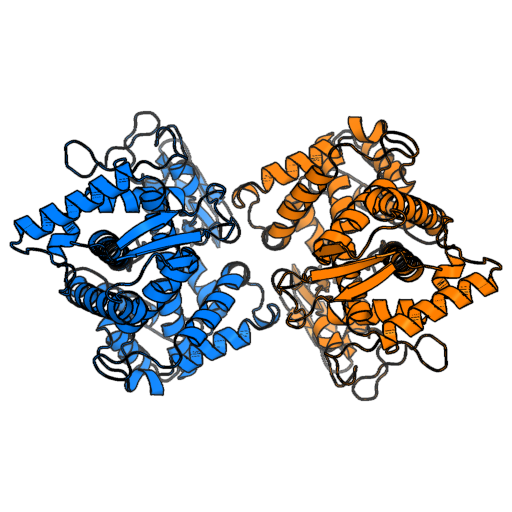M 3796 N N . GLY B 1 45 ? 23.297 -26.312 5.312 1 93.56 45 GLY B N 1
ATOM 3797 C CA . GLY B 1 45 ? 22.656 -27.25 4.406 1 93.56 45 GLY B CA 1
ATOM 3798 C C . GLY B 1 45 ? 21.156 -27 4.27 1 93.56 45 GLY B C 1
ATOM 3799 O O . GLY B 1 45 ? 20.516 -27.547 3.373 1 93.56 45 GLY B O 1
ATOM 3800 N N . LEU B 1 46 ? 20.656 -26.234 5.098 1 95 46 LEU B N 1
ATOM 3801 C CA . LEU B 1 46 ? 19.203 -26.047 5.141 1 95 46 LEU B CA 1
ATOM 3802 C C . LEU B 1 46 ? 18.703 -25.438 3.838 1 95 46 LEU B C 1
ATOM 3804 O O . LEU B 1 46 ? 17.672 -25.875 3.311 1 95 46 LEU B O 1
ATOM 3808 N N . LYS B 1 47 ? 19.453 -24.484 3.328 1 93.81 47 LYS B N 1
ATOM 3809 C CA . LYS B 1 47 ? 19.062 -23.828 2.082 1 93.81 47 LYS B CA 1
ATOM 3810 C C . LYS B 1 47 ? 18.938 -24.844 0.946 1 93.81 47 LYS B C 1
ATOM 3812 O O . LYS B 1 47 ? 17.953 -24.844 0.221 1 93.81 47 LYS B O 1
ATOM 3817 N N . GLU B 1 48 ? 19.906 -25.688 0.822 1 93.75 48 GLU B N 1
ATOM 3818 C CA . GLU B 1 48 ? 19.922 -26.703 -0.223 1 93.75 48 GLU B CA 1
ATOM 3819 C C . GLU B 1 48 ? 18.828 -27.75 -0.01 1 93.75 48 GLU B C 1
ATOM 3821 O O . GLU B 1 48 ? 18.188 -28.172 -0.967 1 93.75 48 GLU B O 1
ATOM 3826 N N . ASP B 1 49 ? 18.656 -28.094 1.194 1 95.75 49 ASP B N 1
ATOM 3827 C CA . ASP B 1 49 ? 17.641 -29.094 1.516 1 95.75 49 ASP B CA 1
ATOM 3828 C C . ASP B 1 49 ? 16.25 -28.562 1.213 1 95.75 49 ASP B C 1
ATOM 3830 O O . ASP B 1 49 ? 15.406 -29.297 0.689 1 95.75 49 ASP B O 1
ATOM 3834 N N . ILE B 1 50 ? 16.047 -27.328 1.568 1 95.94 50 ILE B N 1
ATOM 3835 C CA . ILE B 1 50 ? 14.758 -26.719 1.259 1 95.94 50 ILE B CA 1
ATOM 3836 C C . ILE B 1 50 ? 14.539 -26.719 -0.252 1 95.94 50 ILE B C 1
ATOM 3838 O O . ILE B 1 50 ? 13.461 -27.078 -0.729 1 95.94 50 ILE B O 1
ATOM 3842 N N . SER B 1 51 ? 15.555 -26.328 -1.012 1 94.5 51 SER B N 1
ATOM 3843 C CA . SER B 1 51 ? 15.477 -26.266 -2.467 1 94.5 51 SER B CA 1
ATOM 3844 C C . SER B 1 51 ? 15.117 -27.625 -3.059 1 94.5 51 SER B C 1
ATOM 3846 O O . SER B 1 51 ? 14.352 -27.719 -4.02 1 94.5 51 SER B O 1
ATOM 3848 N N . ARG B 1 52 ? 15.539 -28.672 -2.498 1 95.56 52 ARG B N 1
ATOM 3849 C CA . ARG B 1 52 ? 15.305 -30.016 -2.986 1 95.56 52 ARG B CA 1
ATOM 3850 C C . ARG B 1 52 ? 13.844 -30.422 -2.791 1 95.56 52 ARG B C 1
ATOM 3852 O O . ARG B 1 52 ? 13.289 -31.172 -3.592 1 95.56 52 ARG B O 1
ATOM 3859 N N . THR B 1 53 ? 13.281 -29.922 -1.772 1 97.06 53 THR B N 1
ATOM 3860 C CA . THR B 1 53 ? 11.891 -30.297 -1.507 1 97.06 53 THR B CA 1
ATOM 3861 C C . THR B 1 53 ? 10.969 -29.781 -2.607 1 97.06 53 THR B C 1
ATOM 3863 O O . THR B 1 53 ? 9.898 -30.344 -2.842 1 97.06 53 THR B O 1
ATOM 3866 N N . PHE B 1 54 ? 11.383 -28.75 -3.314 1 96.69 54 PHE B N 1
ATOM 3867 C CA . PHE B 1 54 ? 10.523 -28.141 -4.324 1 96.69 54 PHE B CA 1
ATOM 3868 C C . PHE B 1 54 ? 10.367 -29.062 -5.527 1 96.69 54 PHE B C 1
ATOM 3870 O O . PHE B 1 54 ? 9.453 -28.891 -6.336 1 96.69 54 PHE B O 1
ATOM 3877 N N . LYS B 1 55 ? 11.172 -30.094 -5.645 1 95.38 55 LYS B N 1
ATOM 3878 C CA . LYS B 1 55 ? 11.039 -31.094 -6.699 1 95.38 55 LYS B CA 1
ATOM 3879 C C . LYS B 1 55 ? 9.734 -31.859 -6.559 1 95.38 55 LYS B C 1
ATOM 3881 O O . LYS B 1 55 ? 9.211 -32.406 -7.539 1 95.38 55 LYS B O 1
ATOM 3886 N N . LEU B 1 56 ? 9.211 -31.844 -5.359 1 96.88 56 LEU B N 1
ATOM 3887 C CA . LEU B 1 56 ? 7.984 -32.594 -5.07 1 96.88 56 LEU B CA 1
ATOM 3888 C C . LEU B 1 56 ? 6.77 -31.828 -5.609 1 96.88 56 LEU B C 1
ATOM 3890 O O . LEU B 1 56 ? 5.648 -32.344 -5.566 1 96.88 56 LEU B O 1
ATOM 3894 N N . LEU B 1 57 ? 7.027 -30.641 -6.148 1 96.81 57 LEU B N 1
ATOM 3895 C CA . LEU B 1 57 ? 5.961 -29.891 -6.797 1 96.81 57 LEU B CA 1
ATOM 3896 C C . LEU B 1 57 ? 6.012 -30.062 -8.312 1 96.81 57 LEU B C 1
ATOM 3898 O O . LEU B 1 57 ? 5.254 -29.406 -9.039 1 96.81 57 LEU B O 1
ATOM 3902 N N . GLN B 1 58 ? 6.879 -30.938 -8.797 1 94.62 58 GLN B N 1
ATOM 3903 C CA . GLN B 1 58 ? 7.129 -31.109 -10.227 1 94.62 58 GLN B CA 1
ATOM 3904 C C . GLN B 1 58 ? 7.145 -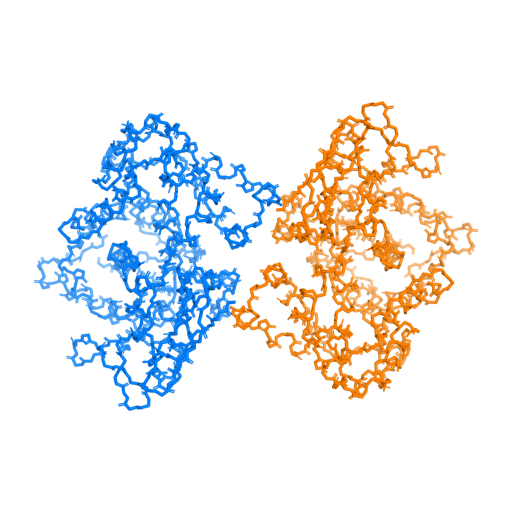32.594 -10.617 1 94.62 58 GLN B C 1
ATOM 3906 O O . GLN B 1 58 ? 7.098 -33.469 -9.75 1 94.62 58 GLN B O 1
ATOM 3911 N N . GLY B 1 59 ? 7.074 -32.812 -11.906 1 93.38 59 GLY B N 1
ATOM 3912 C CA . GLY B 1 59 ? 7.25 -34.156 -12.422 1 93.38 59 GLY B CA 1
ATOM 3913 C C . GLY B 1 59 ? 6.176 -35.094 -11.953 1 93.38 59 GLY B C 1
ATOM 3914 O O . GLY B 1 59 ? 4.988 -34.781 -11.953 1 93.38 59 GLY B O 1
ATOM 3915 N N . ASP B 1 60 ? 6.605 -36.219 -11.508 1 93.94 60 ASP B N 1
ATOM 3916 C CA . ASP B 1 60 ? 5.691 -37.312 -11.141 1 93.94 60 ASP B CA 1
ATOM 3917 C C . ASP B 1 60 ? 4.938 -36.969 -9.852 1 93.94 60 ASP B C 1
ATOM 3919 O O . ASP B 1 60 ? 3.797 -37.406 -9.664 1 93.94 60 ASP B O 1
ATOM 3923 N N . SER B 1 61 ? 5.574 -36.188 -9.086 1 94.75 61 SER B N 1
ATOM 3924 C CA . SER B 1 61 ? 4.969 -35.844 -7.805 1 94.75 61 SER B CA 1
ATOM 3925 C C . SER B 1 61 ? 3.789 -34.875 -7.996 1 94.75 61 SER B C 1
ATOM 3927 O O . SER B 1 61 ? 2.979 -34.719 -7.082 1 94.75 61 SER B O 1
ATOM 3929 N N . LEU B 1 62 ? 3.674 -34.375 -9.156 1 96.25 62 LEU B N 1
ATOM 3930 C CA . LEU B 1 62 ? 2.602 -33.438 -9.461 1 96.25 62 LEU B CA 1
ATOM 3931 C C . LEU B 1 62 ? 1.26 -34.156 -9.555 1 96.25 62 LEU B C 1
ATOM 3933 O O . LEU B 1 62 ? 0.215 -33.562 -9.266 1 96.25 62 LEU B O 1
ATOM 3937 N N . THR B 1 63 ? 1.252 -35.375 -9.961 1 96.44 63 THR B N 1
ATOM 3938 C CA . THR B 1 63 ? 0.027 -36.125 -10.219 1 96.44 63 THR B CA 1
ATOM 3939 C C . THR B 1 63 ? -0.796 -36.281 -8.938 1 96.44 63 THR B C 1
ATOM 3941 O O . THR B 1 63 ? -1.959 -35.875 -8.891 1 96.44 63 THR B O 1
ATOM 3944 N N . PRO B 1 64 ? -0.143 -36.812 -7.891 1 96.62 64 PRO B N 1
ATOM 3945 C CA . PRO B 1 64 ? -0.95 -36.938 -6.676 1 96.62 64 PRO B CA 1
ATOM 3946 C C . PRO B 1 64 ? -1.412 -35.562 -6.133 1 96.62 64 PRO B C 1
ATOM 3948 O O . PRO B 1 64 ? -2.51 -35.469 -5.582 1 96.62 64 PRO B O 1
ATOM 3951 N N . LEU B 1 65 ? -0.598 -34.562 -6.223 1 97.06 65 LEU B N 1
ATOM 3952 C CA . LEU B 1 65 ? -0.967 -33.25 -5.777 1 97.06 65 LEU B CA 1
ATOM 3953 C C . LEU B 1 65 ? -2.164 -32.719 -6.562 1 97.06 65 LEU B C 1
ATOM 3955 O O . LEU B 1 65 ? -3.088 -32.125 -5.988 1 97.06 65 LEU B O 1
ATOM 3959 N N . THR B 1 66 ? -2.176 -32.875 -7.852 1 97.94 66 THR B N 1
ATOM 3960 C CA . THR B 1 66 ? -3.25 -32.469 -8.742 1 97.94 66 THR B CA 1
ATOM 3961 C C . THR B 1 66 ? -4.547 -33.188 -8.406 1 97.94 66 THR B C 1
ATOM 3963 O O . THR B 1 66 ? -5.617 -32.594 -8.367 1 97.94 66 THR B O 1
ATOM 3966 N N . GLU B 1 67 ? -4.402 -34.438 -8.164 1 97.81 67 GLU B N 1
ATOM 3967 C CA . GLU B 1 67 ? -5.57 -35.25 -7.828 1 97.81 67 GLU B CA 1
ATOM 3968 C C . GLU B 1 67 ? -6.184 -34.812 -6.5 1 97.81 67 GLU B C 1
ATOM 3970 O O . GLU B 1 67 ? -7.406 -34.719 -6.379 1 97.81 67 GLU B O 1
ATOM 3975 N N . SER B 1 68 ? -5.301 -34.594 -5.57 1 97.44 68 SER B N 1
ATOM 3976 C CA . SER B 1 68 ? -5.773 -34.125 -4.273 1 97.44 68 SER B CA 1
ATOM 3977 C C . SER B 1 68 ? -6.484 -32.781 -4.398 1 97.44 68 SER B C 1
ATOM 3979 O O . SER B 1 68 ? -7.543 -32.594 -3.801 1 97.44 68 SER B O 1
ATOM 3981 N N . MET B 1 69 ? -5.941 -31.906 -5.145 1 98.38 69 MET B N 1
ATOM 3982 C CA . MET B 1 69 ? -6.527 -30.594 -5.367 1 98.38 69 MET B CA 1
ATOM 3983 C C . MET B 1 69 ? -7.898 -30.719 -6.027 1 98.38 69 MET B C 1
ATOM 3985 O O . MET B 1 69 ? -8.844 -30.031 -5.637 1 98.38 69 MET B O 1
ATOM 3989 N N . MET B 1 70 ? -8.023 -31.594 -7.008 1 98.19 70 MET B N 1
ATOM 3990 C CA . MET B 1 70 ? -9.289 -31.812 -7.699 1 98.19 70 MET B CA 1
ATOM 3991 C C . MET B 1 70 ? -10.383 -32.25 -6.719 1 98.19 70 MET B C 1
ATOM 3993 O O . MET B 1 70 ? -11.492 -31.719 -6.754 1 98.19 70 MET B O 1
ATOM 3997 N N . GLY B 1 71 ? -10.008 -33.188 -5.859 1 97.06 71 GLY B N 1
ATOM 3998 C CA . GLY B 1 71 ? -10.953 -33.656 -4.859 1 97.06 71 GLY B CA 1
ATOM 3999 C C . GLY B 1 71 ? -11.375 -32.562 -3.881 1 97.06 71 GLY B C 1
ATOM 4000 O O . GLY B 1 71 ? -12.555 -32.438 -3.547 1 97.06 71 GLY B O 1
ATOM 4001 N N . ASN B 1 72 ? -10.422 -31.828 -3.41 1 97.81 72 ASN B N 1
ATOM 4002 C CA . ASN B 1 72 ? -10.703 -30.781 -2.434 1 97.81 72 ASN B CA 1
ATOM 4003 C C . ASN B 1 72 ? -11.523 -29.641 -3.043 1 97.81 72 ASN B C 1
ATOM 4005 O O . ASN B 1 72 ? -12.43 -29.109 -2.398 1 97.81 72 ASN B O 1
ATOM 4009 N N . LEU B 1 73 ? -11.219 -29.266 -4.277 1 98.25 73 LEU B N 1
ATOM 4010 C CA . LEU B 1 73 ? -12.016 -28.25 -4.973 1 98.25 73 LEU B CA 1
ATOM 4011 C C . LEU B 1 73 ? -13.461 -28.703 -5.113 1 98.25 73 LEU B C 1
ATOM 4013 O O . LEU B 1 73 ? -14.383 -27.938 -4.84 1 98.25 73 LEU B O 1
ATOM 4017 N N . MET B 1 74 ? -13.633 -29.953 -5.543 1 96.75 74 MET B N 1
ATOM 4018 C CA . MET B 1 74 ? -14.969 -30.5 -5.723 1 96.75 74 MET B CA 1
ATOM 4019 C C . MET B 1 74 ? -15.734 -30.516 -4.406 1 96.75 74 MET B C 1
ATOM 4021 O O . MET B 1 74 ? -16.922 -30.188 -4.367 1 96.75 74 MET B O 1
ATOM 4025 N N . MET B 1 75 ? -15.039 -30.875 -3.355 1 95.5 75 MET B N 1
ATOM 4026 C CA . MET B 1 75 ? -15.664 -30.953 -2.037 1 95.5 75 MET B CA 1
ATOM 4027 C C . MET B 1 75 ? -16.141 -29.562 -1.593 1 95.5 75 MET B C 1
ATOM 4029 O O . MET B 1 75 ? -17.297 -29.406 -1.171 1 95.5 75 MET B O 1
ATOM 4033 N N . VAL B 1 76 ? -15.281 -28.562 -1.671 1 96.44 76 VAL B N 1
ATOM 4034 C CA . VAL B 1 76 ? -15.617 -27.203 -1.236 1 96.44 76 VAL B CA 1
ATOM 4035 C C . VAL B 1 76 ? -16.766 -26.656 -2.084 1 96.44 76 VAL B C 1
ATOM 4037 O O . VAL B 1 76 ? -17.719 -26.094 -1.554 1 96.44 76 VAL B O 1
ATOM 4040 N N . LEU B 1 77 ? -16.688 -26.875 -3.408 1 95.56 77 LEU B N 1
ATOM 4041 C CA . LEU B 1 77 ? -17.719 -26.375 -4.312 1 95.56 77 LEU B CA 1
ATOM 4042 C C . LEU B 1 77 ? -19.047 -27.062 -4.055 1 95.56 77 LEU B C 1
ATOM 4044 O O . LEU B 1 77 ? -20.094 -26.422 -4.047 1 95.56 77 LEU B O 1
ATOM 4048 N N . ARG B 1 78 ? -19.016 -28.344 -3.887 1 92.56 78 ARG B N 1
ATOM 4049 C CA . ARG B 1 78 ? -20.234 -29.125 -3.656 1 92.56 78 ARG B CA 1
ATOM 4050 C C . ARG B 1 78 ? -20.922 -28.688 -2.373 1 92.56 78 ARG B C 1
ATOM 4052 O O . ARG B 1 78 ? -22.141 -28.5 -2.357 1 92.56 78 ARG B O 1
ATOM 4059 N N . GLN B 1 79 ? -20.188 -28.484 -1.349 1 92.62 79 GLN B N 1
ATOM 4060 C CA . GLN B 1 79 ? -20.75 -28.188 -0.035 1 92.62 79 GLN B CA 1
ATOM 4061 C C . GLN B 1 79 ? -21.25 -26.75 0.046 1 92.62 79 GLN B C 1
ATOM 4063 O O . GLN B 1 79 ? -22.266 -26.469 0.683 1 92.62 79 GLN B O 1
ATOM 4068 N N . ASP B 1 80 ? -20.609 -25.891 -0.646 1 93.69 80 ASP B N 1
ATOM 4069 C CA . ASP B 1 80 ? -20.906 -24.469 -0.419 1 93.69 80 ASP B CA 1
ATOM 4070 C C . ASP B 1 80 ? -21.766 -23.906 -1.545 1 93.69 80 ASP B C 1
ATOM 4072 O O . ASP B 1 80 ? -22.469 -22.906 -1.353 1 93.69 80 ASP B O 1
ATOM 4076 N N . HIS B 1 81 ? -21.719 -24.547 -2.703 1 93.06 81 HIS B N 1
ATOM 4077 C CA . HIS B 1 81 ? -22.281 -23.781 -3.818 1 93.06 81 HIS B CA 1
ATOM 4078 C C . HIS B 1 81 ? -23.188 -24.656 -4.68 1 93.06 81 HIS B C 1
ATOM 4080 O O . HIS B 1 81 ? -24 -24.156 -5.457 1 93.06 81 HIS B O 1
ATOM 4086 N N . LEU B 1 82 ? -22.969 -26 -4.566 1 88.38 82 LEU B N 1
ATOM 4087 C CA . LEU B 1 82 ? -23.766 -26.875 -5.422 1 88.38 82 LEU B CA 1
ATOM 4088 C C . LEU B 1 82 ? -25.047 -27.297 -4.719 1 88.38 82 LEU B C 1
ATOM 4090 O O . LEU B 1 82 ? -25.031 -28.219 -3.898 1 88.38 82 LEU B O 1
ATOM 4094 N N . GLU B 1 83 ? -25.938 -26.391 -4.543 1 78.19 83 GLU B N 1
ATOM 4095 C CA . GLU B 1 83 ? -27.25 -26.703 -4.004 1 78.19 83 GLU B CA 1
ATOM 4096 C C . GLU B 1 83 ? -28.281 -26.875 -5.117 1 78.19 83 GLU B C 1
ATOM 4098 O O . GLU B 1 83 ? -28.391 -26.016 -6 1 78.19 83 GLU B O 1
ATOM 4103 N N . GLU B 1 84 ? -28.953 -27.969 -5.027 1 68.75 84 GLU B N 1
ATOM 4104 C CA . GLU B 1 84 ? -29.938 -28.266 -6.062 1 68.75 84 GLU B CA 1
ATOM 4105 C C . GLU B 1 84 ? -31.109 -27.297 -5.992 1 68.75 84 GLU B C 1
ATOM 4107 O O . GLU B 1 84 ? -31.625 -27.016 -4.91 1 68.75 84 GLU B O 1
ATOM 4112 N N . GLY B 1 85 ? -31.453 -26.75 -7.152 1 66.5 85 GLY B N 1
ATOM 4113 C CA . GLY B 1 85 ? -32.688 -25.984 -7.293 1 66.5 85 GLY B CA 1
ATOM 4114 C C . GLY B 1 85 ? -32.531 -24.531 -6.895 1 66.5 85 GLY B C 1
ATOM 4115 O O . GLY B 1 85 ? -33.531 -23.828 -6.715 1 66.5 85 GLY B O 1
ATOM 4116 N N . GLY B 1 86 ? -31.344 -24.125 -6.762 1 70.69 86 GLY B N 1
ATOM 4117 C CA . GLY B 1 86 ? -31.234 -22.75 -6.309 1 70.69 86 GLY B CA 1
ATOM 4118 C C . GLY B 1 86 ? -31.172 -21.75 -7.449 1 70.69 86 GLY B C 1
ATOM 4119 O O . GLY B 1 86 ? -30.844 -22.109 -8.586 1 70.69 86 GLY B O 1
ATOM 4120 N N . GLY B 1 87 ? -31.766 -20.562 -7.457 1 88.12 87 GLY B N 1
ATOM 4121 C CA . GLY B 1 87 ? -31.719 -19.469 -8.414 1 88.12 87 GLY B CA 1
ATOM 4122 C C . GLY B 1 87 ? -30.391 -18.75 -8.453 1 88.12 87 GLY B C 1
ATOM 4123 O O . GLY B 1 87 ? -29.359 -19.312 -8.078 1 88.12 87 GLY B O 1
ATOM 4124 N N . TRP B 1 88 ? -30.359 -17.734 -9.133 1 94.19 88 TRP B N 1
ATOM 4125 C CA . TRP B 1 88 ? -29.156 -16.906 -9.258 1 94.19 88 TRP B CA 1
ATOM 4126 C C . TRP B 1 88 ? -28.703 -16.422 -7.891 1 94.19 88 TRP B C 1
ATOM 4128 O O . TRP B 1 88 ? -29.5 -15.969 -7.074 1 94.19 88 TRP B O 1
ATOM 4138 N N . ARG B 1 89 ? -27.453 -16.594 -7.656 1 95.25 89 ARG B N 1
ATOM 4139 C CA . ARG B 1 89 ? -26.781 -16.016 -6.496 1 95.25 89 ARG B CA 1
ATOM 4140 C C . ARG B 1 89 ? -25.781 -14.953 -6.918 1 95.25 89 ARG B C 1
ATOM 4142 O O . ARG B 1 89 ? -25.078 -15.117 -7.918 1 95.25 89 ARG B O 1
ATOM 4149 N N . SER B 1 90 ? -25.781 -13.883 -6.16 1 96.31 90 SER B N 1
ATOM 4150 C CA . SER B 1 90 ? -24.875 -12.773 -6.457 1 96.31 90 SER B CA 1
ATOM 4151 C C . SER B 1 90 ? -23.828 -12.609 -5.363 1 96.31 90 SER B C 1
ATOM 4153 O O . SER B 1 90 ? -24.141 -12.742 -4.176 1 96.31 90 SER B O 1
ATOM 4155 N N . CYS B 1 91 ? -22.547 -12.391 -5.789 1 96.12 91 CYS B N 1
ATOM 4156 C CA . CYS B 1 91 ? -21.516 -12.133 -4.793 1 96.12 91 CYS B CA 1
ATOM 4157 C C . CYS B 1 91 ? -20.297 -11.469 -5.43 1 96.12 91 CYS B C 1
ATOM 4159 O O . CYS B 1 91 ? -20.312 -11.164 -6.621 1 96.12 91 CYS B O 1
ATOM 4161 N N . SER B 1 92 ? -19.297 -11.148 -4.605 1 97.81 92 SER B N 1
ATOM 4162 C CA . SER B 1 92 ? -18 -10.664 -5.055 1 97.81 92 SER B CA 1
ATOM 4163 C C . SER B 1 92 ? -17.203 -11.773 -5.738 1 97.81 92 SER B C 1
ATOM 4165 O O . SER B 1 92 ? -17 -12.844 -5.156 1 97.81 92 SER B O 1
ATOM 4167 N N . MET B 1 93 ? -16.781 -11.516 -6.98 1 98.44 93 MET B N 1
ATOM 4168 C CA . MET B 1 93 ? -16.047 -12.531 -7.73 1 98.44 93 MET B CA 1
ATOM 4169 C C . MET B 1 93 ? -14.711 -12.836 -7.062 1 98.44 93 MET B C 1
ATOM 4171 O O . MET B 1 93 ? -14.305 -13.992 -6.98 1 98.44 93 MET B O 1
ATOM 4175 N N . PHE B 1 94 ? -14.062 -11.766 -6.602 1 98.06 94 PHE B N 1
ATOM 4176 C CA . PHE B 1 94 ? -12.766 -11.93 -5.965 1 98.06 94 PHE B CA 1
ATOM 4177 C C . PHE B 1 94 ? -12.891 -12.75 -4.684 1 98.06 94 PHE B C 1
ATOM 4179 O O . PHE B 1 94 ? -12.102 -13.664 -4.445 1 98.06 94 PHE B O 1
ATOM 4186 N N . GLN B 1 95 ? -13.867 -12.461 -3.873 1 97.12 95 GLN B N 1
ATOM 4187 C CA . GLN B 1 95 ? -14.078 -13.188 -2.623 1 97.12 95 GLN B CA 1
ATOM 4188 C C . GLN B 1 95 ? -14.469 -14.633 -2.885 1 97.12 95 GLN B C 1
ATOM 4190 O O . GLN B 1 95 ? -14.078 -15.531 -2.135 1 97.12 95 GLN B O 1
ATOM 4195 N N . PHE B 1 96 ? -15.258 -14.805 -3.955 1 98.19 96 PHE B N 1
ATOM 4196 C CA . PHE B 1 96 ? -15.648 -16.141 -4.371 1 98.19 96 PHE B CA 1
ATOM 4197 C C . PHE B 1 96 ? -14.422 -17 -4.688 1 98.19 96 PHE B C 1
ATOM 4199 O O . PHE B 1 96 ? -14.273 -18.109 -4.164 1 98.19 96 PHE B O 1
ATOM 4206 N N . CYS B 1 97 ? -13.523 -16.484 -5.496 1 98.44 97 CYS B N 1
ATOM 4207 C CA . CYS B 1 97 ? -12.297 -17.188 -5.859 1 98.44 97 CYS B CA 1
ATOM 4208 C C . CYS B 1 97 ? -11.422 -17.422 -4.637 1 98.44 97 CYS B C 1
ATOM 4210 O O . CYS B 1 97 ? -10.906 -18.531 -4.453 1 98.44 97 CYS B O 1
ATOM 4212 N N . TYR B 1 98 ? -11.32 -16.406 -3.832 1 97.69 98 TYR B N 1
ATOM 4213 C CA . TYR B 1 98 ? -10.438 -16.484 -2.674 1 97.69 98 TYR B CA 1
ATOM 4214 C C . TYR B 1 98 ? -10.93 -17.547 -1.692 1 97.69 98 TYR B C 1
ATOM 4216 O O . TYR B 1 98 ? -10.141 -18.328 -1.164 1 97.69 98 TYR B O 1
ATOM 4224 N N . ALA B 1 99 ? -12.211 -17.578 -1.423 1 97.75 99 ALA B N 1
ATOM 4225 C CA . ALA B 1 99 ? -12.781 -18.516 -0.456 1 97.75 99 ALA B CA 1
ATOM 4226 C C . ALA B 1 99 ? -12.547 -19.953 -0.888 1 97.75 99 ALA B C 1
ATOM 4228 O O . ALA B 1 99 ? -12.141 -20.797 -0.08 1 97.75 99 ALA B O 1
ATOM 4229 N N . ILE B 1 100 ? -12.703 -20.219 -2.104 1 98.31 100 ILE B N 1
ATOM 4230 C CA . ILE B 1 100 ? -12.625 -21.594 -2.598 1 98.31 100 ILE B CA 1
ATOM 4231 C C . ILE B 1 100 ? -11.164 -22 -2.781 1 98.31 100 ILE B C 1
ATOM 4233 O O . ILE B 1 100 ? -10.727 -23.031 -2.266 1 98.31 100 ILE B O 1
ATOM 4237 N N . MET B 1 101 ? -10.398 -21.156 -3.459 1 98.62 101 MET B N 1
ATOM 4238 C CA . MET B 1 101 ? -9.023 -21.5 -3.803 1 98.62 101 MET B CA 1
ATOM 4239 C C . MET B 1 101 ? -8.148 -21.578 -2.551 1 98.62 101 MET B C 1
ATOM 4241 O O . MET B 1 101 ? -7.293 -22.453 -2.438 1 98.62 101 MET B O 1
ATOM 4245 N N . PHE B 1 102 ? -8.367 -20.625 -1.634 1 98.62 102 PHE B N 1
ATOM 4246 C CA . PHE B 1 102 ? -7.562 -20.625 -0.418 1 98.62 102 PHE B CA 1
ATOM 4247 C C . PHE B 1 102 ? -7.773 -21.906 0.373 1 98.62 102 PHE B C 1
ATOM 4249 O O . PHE B 1 102 ? -6.809 -22.562 0.776 1 98.62 102 PHE B O 1
ATOM 4256 N N . GLU B 1 103 ? -9.008 -22.297 0.548 1 98.38 103 GLU B N 1
ATOM 4257 C CA . GLU B 1 103 ? -9.305 -23.484 1.354 1 98.38 103 GLU B CA 1
ATOM 4258 C C . GLU B 1 103 ? -8.875 -24.75 0.64 1 98.38 103 GLU B C 1
ATOM 4260 O O . GLU B 1 103 ? -8.281 -25.641 1.253 1 98.38 103 GLU B O 1
ATOM 4265 N N . ALA B 1 104 ? -9.188 -24.844 -0.613 1 98.38 104 ALA B N 1
ATOM 4266 C CA . ALA B 1 104 ? -8.812 -26.047 -1.361 1 98.38 104 ALA B CA 1
ATOM 4267 C C . ALA B 1 104 ? -7.293 -26.219 -1.393 1 98.38 104 ALA B C 1
ATOM 4269 O O . ALA B 1 104 ? -6.789 -27.344 -1.239 1 98.38 104 ALA B O 1
ATOM 4270 N N . THR B 1 105 ? -6.57 -25.109 -1.616 1 98.5 105 THR B N 1
ATOM 4271 C CA . THR B 1 105 ? -5.113 -25.156 -1.624 1 98.5 105 THR B CA 1
ATOM 4272 C C . THR B 1 105 ? -4.578 -25.562 -0.251 1 98.5 105 THR B C 1
ATOM 4274 O O . THR B 1 105 ? -3.668 -26.375 -0.148 1 98.5 105 THR B O 1
ATOM 4277 N N . PHE B 1 106 ? -5.18 -25.016 0.786 1 98.5 106 PHE B N 1
ATOM 4278 C CA . PHE B 1 106 ? -4.758 -25.328 2.145 1 98.5 106 PHE B CA 1
ATOM 4279 C C . PHE B 1 106 ? -4.949 -26.812 2.439 1 98.5 106 PHE B C 1
ATOM 4281 O O . PHE B 1 106 ? -4.035 -27.484 2.93 1 98.5 106 PHE B O 1
ATOM 4288 N N . LEU B 1 107 ? -6.094 -27.344 2.098 1 98.25 107 LEU B N 1
ATOM 4289 C CA . LEU B 1 107 ? -6.395 -28.75 2.316 1 98.25 107 LEU B CA 1
ATOM 4290 C C . LEU B 1 107 ? -5.441 -29.641 1.526 1 98.25 107 LEU B C 1
ATOM 4292 O O . LEU B 1 107 ? -5.031 -30.703 2.006 1 98.25 107 LEU B O 1
ATOM 4296 N N . THR B 1 108 ? -5.117 -29.188 0.365 1 98.31 108 THR B N 1
ATOM 4297 C CA . THR B 1 108 ? -4.266 -29.984 -0.513 1 98.31 108 THR B CA 1
ATOM 4298 C C . THR B 1 108 ? -2.832 -30.016 0.008 1 98.31 108 THR B C 1
ATOM 4300 O O . THR B 1 108 ? -2.182 -31.062 -0.013 1 98.31 108 THR B O 1
ATOM 4303 N N . MET B 1 109 ? -2.361 -28.891 0.49 1 98.06 109 MET B N 1
ATOM 4304 C CA . MET B 1 109 ? -0.98 -28.781 0.952 1 98.06 109 MET B CA 1
ATOM 4305 C C . MET B 1 109 ? -0.839 -29.328 2.369 1 98.06 109 MET B C 1
ATOM 4307 O O . MET B 1 109 ? -0.031 -30.234 2.617 1 98.06 109 MET B O 1
ATOM 4311 N N . TYR B 1 110 ? -1.673 -28.906 3.256 1 97.94 110 TYR B N 1
ATOM 4312 C CA . TYR B 1 110 ? -1.448 -29.141 4.68 1 97.94 110 TYR B CA 1
ATOM 4313 C C . TYR B 1 110 ? -2.385 -30.219 5.203 1 97.94 110 TYR B C 1
ATOM 4315 O O . TYR B 1 110 ? -2.152 -30.781 6.277 1 97.94 110 TYR B O 1
ATOM 4323 N N . GLY B 1 111 ? -3.416 -30.5 4.48 1 97.06 111 GLY B N 1
ATOM 4324 C CA . GLY B 1 111 ? -4.359 -31.5 4.93 1 97.06 111 GLY B CA 1
ATOM 4325 C C . GLY B 1 111 ? -5.477 -30.938 5.789 1 97.06 111 GLY B C 1
ATOM 4326 O O . GLY B 1 111 ? -5.699 -29.719 5.805 1 97.06 111 GLY B O 1
ATOM 4327 N N . GLY B 1 112 ? -6.289 -31.875 6.367 1 95.5 112 GLY B N 1
ATOM 4328 C CA . GLY B 1 112 ? -7.422 -31.531 7.203 1 95.5 112 GLY B CA 1
ATOM 4329 C C . GLY B 1 112 ? -7.473 -32.312 8.5 1 95.5 112 GLY B C 1
ATOM 4330 O O . GLY B 1 112 ? -6.629 -33.188 8.742 1 95.5 112 GLY B O 1
ATOM 4331 N N . PRO B 1 113 ? -8.422 -31.906 9.344 1 94.06 113 PRO B N 1
ATOM 4332 C CA . PRO B 1 113 ? -8.5 -32.562 10.641 1 94.06 113 PRO B CA 1
ATOM 4333 C C . PRO B 1 113 ? -8.789 -34.062 10.523 1 94.06 113 PRO B C 1
ATOM 4335 O O . PRO B 1 113 ? -8.312 -34.875 11.336 1 94.06 113 PRO B O 1
ATOM 4338 N N . ALA B 1 114 ? -9.656 -34.406 9.555 1 91.5 114 ALA B N 1
ATOM 4339 C CA . ALA B 1 114 ? -9.977 -35.781 9.203 1 91.5 114 ALA B CA 1
ATOM 4340 C C . ALA B 1 114 ? -10.305 -35.906 7.719 1 91.5 114 ALA B C 1
ATOM 4342 O O . ALA B 1 114 ? -10.586 -34.906 7.051 1 91.5 114 ALA B O 1
ATOM 4343 N N . PRO B 1 115 ? -10.117 -37.156 7.281 1 85.81 115 PRO B N 1
ATOM 4344 C CA . PRO B 1 115 ? -10.445 -37.312 5.863 1 85.81 115 PRO B CA 1
ATOM 4345 C C . PRO B 1 115 ? -11.852 -36.812 5.523 1 85.81 115 PRO B C 1
ATOM 4347 O O . PRO B 1 115 ? -12.82 -37.188 6.184 1 85.81 115 PRO B O 1
ATOM 4350 N N . GLY B 1 116 ? -11.93 -35.969 4.598 1 84.81 116 GLY B N 1
ATOM 4351 C CA . GLY B 1 116 ? -13.211 -35.469 4.129 1 84.81 116 GLY B CA 1
ATOM 4352 C C . GLY B 1 116 ? -13.75 -34.344 4.992 1 84.81 116 GLY B C 1
ATOM 4353 O O . GLY B 1 116 ? -14.805 -33.781 4.691 1 84.81 116 GLY B O 1
ATOM 4354 N N . GLN B 1 117 ? -13.039 -34 5.988 1 90.62 117 GLN B N 1
ATOM 4355 C CA . GLN B 1 117 ? -13.492 -32.938 6.875 1 90.62 117 GLN B CA 1
ATOM 4356 C C . GLN B 1 117 ? -12.734 -31.656 6.617 1 90.62 117 GLN B C 1
ATOM 4358 O O . GLN B 1 117 ? -11.531 -31.672 6.359 1 90.62 117 GLN B O 1
ATOM 4363 N N . ARG B 1 118 ? -13.43 -30.609 6.715 1 94.19 118 ARG B N 1
ATOM 4364 C CA . ARG B 1 118 ? -12.875 -29.266 6.504 1 94.19 118 ARG B CA 1
ATOM 4365 C C . ARG B 1 118 ? -12.492 -28.625 7.832 1 94.19 118 ARG B C 1
ATOM 4367 O O . ARG B 1 118 ? -12.969 -29.031 8.891 1 94.19 118 ARG B O 1
ATOM 4374 N N . HIS B 1 119 ? -11.508 -27.688 7.84 1 94 119 HIS B N 1
ATOM 4375 C CA . HIS B 1 119 ? -11.055 -26.984 9.039 1 94 119 HIS B CA 1
ATOM 4376 C C . HIS B 1 119 ? -12.125 -26.047 9.562 1 94 119 HIS B C 1
ATOM 4378 O O . HIS B 1 119 ? -12.797 -25.375 8.773 1 94 119 HIS B O 1
ATOM 4384 N N . SER B 1 120 ? -12.055 -26.109 10.969 1 87.94 120 SER B N 1
ATOM 4385 C CA . SER B 1 120 ? -12.875 -25.078 11.609 1 87.94 120 SER B CA 1
ATOM 4386 C C . SER B 1 120 ? -12.148 -23.75 11.656 1 87.94 120 SER B C 1
ATOM 4388 O O . SER B 1 120 ? -10.922 -23.703 11.688 1 87.94 120 SER B O 1
ATOM 4390 N N . GLY B 1 121 ? -12.57 -22.641 11.125 1 91.38 121 GLY B N 1
ATOM 4391 C CA . GLY B 1 121 ? -11.969 -21.328 11.258 1 91.38 121 GLY B CA 1
ATOM 4392 C C . GLY B 1 121 ? -11.312 -20.828 9.977 1 91.38 121 GLY B C 1
ATOM 4393 O O . GLY B 1 121 ? -10.5 -19.906 10 1 91.38 121 GLY B O 1
ATOM 4394 N N . MET B 1 122 ? -11.516 -21.594 8.961 1 95.06 122 MET B N 1
ATOM 4395 C CA . MET B 1 122 ? -10.906 -21.266 7.676 1 95.06 122 MET B CA 1
ATOM 4396 C C . MET B 1 122 ? -11.188 -19.828 7.281 1 95.06 122 MET B C 1
ATOM 4398 O O . MET B 1 122 ? -10.336 -19.156 6.688 1 95.06 122 MET B O 1
ATOM 4402 N N . ASP B 1 123 ? -12.336 -19.344 7.688 1 95.62 123 ASP B N 1
ATOM 4403 C CA . ASP B 1 123 ? -12.695 -17.969 7.379 1 95.62 123 ASP B CA 1
ATOM 4404 C C . ASP B 1 123 ? -11.766 -16.984 8.078 1 95.62 123 ASP B C 1
ATOM 4406 O O . ASP B 1 123 ? -11.281 -16.031 7.461 1 95.62 123 ASP B O 1
ATOM 4410 N N . GLN B 1 124 ? -11.523 -17.281 9.273 1 95.88 124 GLN B N 1
ATOM 4411 C CA . GLN B 1 124 ? -10.641 -16.406 10.047 1 95.88 124 GLN B CA 1
ATOM 4412 C C . GLN B 1 124 ? -9.203 -16.5 9.523 1 95.88 124 GLN B C 1
ATOM 4414 O O . GLN B 1 124 ? -8.508 -15.484 9.445 1 95.88 124 GLN B O 1
ATOM 4419 N N . LEU B 1 125 ? -8.75 -17.703 9.227 1 97.25 125 LEU B N 1
ATOM 4420 C CA . LEU B 1 125 ? -7.414 -17.891 8.68 1 97.25 125 LEU B CA 1
ATOM 4421 C C . LEU B 1 125 ? -7.242 -17.125 7.375 1 97.25 125 LEU B C 1
ATOM 4423 O O . LEU B 1 125 ? -6.227 -16.453 7.172 1 97.25 125 LEU B O 1
ATOM 4427 N N . ARG B 1 126 ? -8.234 -17.188 6.57 1 97.62 126 ARG B N 1
ATOM 4428 C CA . ARG B 1 126 ? -8.227 -16.5 5.285 1 97.62 126 ARG B CA 1
ATOM 4429 C C . ARG B 1 126 ? -8.195 -14.984 5.48 1 97.62 126 ARG B C 1
ATOM 4431 O O . ARG B 1 126 ? -7.438 -14.281 4.809 1 97.62 126 ARG B O 1
ATOM 4438 N N . GLU B 1 127 ? -8.977 -14.492 6.375 1 96.31 127 GLU B N 1
ATOM 4439 C CA . GLU B 1 127 ? -9.023 -13.055 6.656 1 96.31 127 GLU B CA 1
ATOM 4440 C C . GLU B 1 127 ? -7.672 -12.547 7.152 1 96.31 127 GLU B C 1
ATOM 4442 O O . GLU B 1 127 ? -7.207 -11.492 6.73 1 96.31 127 GLU B O 1
ATOM 4447 N N . ASN B 1 128 ? -7.066 -13.289 8.078 1 96.88 128 ASN B N 1
ATOM 4448 C CA . ASN B 1 128 ? -5.746 -12.922 8.578 1 96.88 128 ASN B CA 1
ATOM 4449 C C . ASN B 1 128 ? -4.699 -12.945 7.473 1 96.88 128 ASN B C 1
ATOM 4451 O O . ASN B 1 128 ? -3.805 -12.094 7.438 1 96.88 128 ASN B O 1
ATOM 4455 N N . PHE B 1 129 ? -4.863 -13.891 6.625 1 98.25 129 PHE B N 1
ATOM 4456 C CA . PHE B 1 129 ? -3.957 -14.008 5.488 1 98.25 129 PHE B CA 1
ATOM 4457 C C . PHE B 1 129 ? -4.066 -12.789 4.578 1 98.25 129 PHE B C 1
ATOM 4459 O O . PHE B 1 129 ? -3.051 -12.219 4.176 1 98.25 129 PHE B O 1
ATOM 4466 N N . ILE B 1 130 ? -5.277 -12.422 4.305 1 96.5 130 ILE B N 1
ATOM 4467 C CA . ILE B 1 130 ? -5.531 -11.297 3.412 1 96.5 130 ILE B CA 1
ATOM 4468 C C . ILE B 1 130 ? -4.984 -10.016 4.035 1 96.5 130 ILE B C 1
ATOM 4470 O O . ILE B 1 130 ? -4.324 -9.219 3.357 1 96.5 130 ILE B O 1
ATOM 4474 N N . LYS B 1 131 ? -5.246 -9.805 5.301 1 94.62 131 LYS B N 1
ATOM 4475 C CA . LYS B 1 131 ? -4.754 -8.625 6.004 1 94.62 131 LYS B CA 1
ATOM 4476 C C . LYS B 1 131 ? -3.229 -8.57 5.977 1 94.62 131 LYS B C 1
ATOM 4478 O O . LYS B 1 131 ? -2.645 -7.496 5.789 1 94.62 131 LYS B O 1
ATOM 4483 N N . PHE B 1 132 ? -2.559 -9.695 6.168 1 97.38 132 PHE B N 1
ATOM 4484 C CA . PHE B 1 132 ? -1.105 -9.773 6.094 1 97.38 132 PHE B CA 1
ATOM 4485 C C . PHE B 1 132 ? -0.618 -9.453 4.684 1 97.38 132 PHE B C 1
ATOM 4487 O O . PHE B 1 132 ? 0.312 -8.664 4.508 1 97.38 132 PHE B O 1
ATOM 4494 N N . ASP B 1 133 ? -1.241 -10.086 3.721 1 96.62 133 ASP B N 1
ATOM 4495 C CA . ASP B 1 133 ? -0.839 -9.938 2.326 1 96.62 133 ASP B CA 1
ATOM 4496 C C . ASP B 1 133 ? -0.991 -8.484 1.865 1 96.62 133 ASP B C 1
ATOM 4498 O O . ASP B 1 133 ? -0.211 -8.008 1.041 1 96.62 133 ASP B O 1
ATOM 4502 N N . ASN B 1 134 ? -1.975 -7.812 2.375 1 92.81 134 ASN B N 1
ATOM 4503 C CA . ASN B 1 134 ? -2.189 -6.41 2.033 1 92.81 134 ASN B CA 1
ATOM 4504 C C . ASN B 1 134 ? -0.995 -5.547 2.426 1 92.81 134 ASN B C 1
ATOM 4506 O O . ASN B 1 134 ? -0.756 -4.496 1.826 1 92.81 134 ASN B O 1
ATOM 4510 N N . MET B 1 135 ? -0.265 -5.973 3.432 1 94.19 135 MET B N 1
ATOM 4511 C CA . MET B 1 135 ? 0.881 -5.215 3.926 1 94.19 135 MET B CA 1
ATOM 4512 C C . MET B 1 135 ? 2.182 -5.754 3.34 1 94.19 135 MET B C 1
ATOM 4514 O O . MET B 1 135 ? 3.256 -5.199 3.584 1 94.19 135 MET B O 1
ATOM 4518 N N . PHE B 1 136 ? 2.115 -6.762 2.518 1 95.25 136 PHE B N 1
ATOM 4519 C CA . PHE B 1 136 ? 3.279 -7.469 1.994 1 95.25 136 PHE B CA 1
ATOM 4520 C C . PHE B 1 136 ? 4.188 -6.516 1.227 1 95.25 136 PHE B C 1
ATOM 4522 O O . PHE B 1 136 ? 5.414 -6.574 1.362 1 95.25 136 PHE B O 1
ATOM 4529 N N . PRO B 1 137 ? 3.623 -5.539 0.362 1 91.75 137 PRO B N 1
ATOM 4530 C CA . PRO B 1 137 ? 4.504 -4.629 -0.369 1 91.75 137 PRO B CA 1
ATOM 4531 C C . PRO B 1 137 ? 5.383 -3.787 0.555 1 91.75 137 PRO B C 1
ATOM 4533 O O . PRO B 1 137 ? 6.566 -3.584 0.273 1 91.75 137 PRO B O 1
ATOM 4536 N N . LEU B 1 138 ? 4.84 -3.393 1.669 1 90.94 138 LEU B N 1
ATOM 4537 C CA . LEU B 1 138 ? 5.602 -2.59 2.619 1 90.94 138 LEU B CA 1
ATOM 4538 C C . LEU B 1 138 ? 6.605 -3.449 3.381 1 90.94 138 LEU B C 1
ATOM 4540 O O . LEU B 1 138 ? 7.695 -2.988 3.717 1 90.94 138 LEU B O 1
ATOM 4544 N N . LEU B 1 139 ? 6.246 -4.684 3.631 1 93.88 139 LEU B N 1
ATOM 4545 C CA . LEU B 1 139 ? 7.164 -5.609 4.285 1 93.88 139 LEU B CA 1
ATOM 4546 C C . LEU B 1 139 ? 8.367 -5.898 3.398 1 93.88 139 LEU B C 1
ATOM 4548 O O . LEU B 1 139 ? 9.508 -5.887 3.867 1 93.88 139 LEU B O 1
ATOM 4552 N N . ILE B 1 140 ? 8.094 -6.066 2.102 1 92.06 140 ILE B N 1
ATOM 4553 C CA . ILE B 1 140 ? 9.164 -6.352 1.153 1 92.06 140 ILE B CA 1
ATOM 4554 C C . ILE B 1 140 ? 10.039 -5.113 0.973 1 92.06 140 ILE B C 1
ATOM 4556 O O . ILE B 1 140 ? 11.242 -5.227 0.719 1 92.06 140 ILE B O 1
ATOM 4560 N N . ALA B 1 141 ? 9.445 -3.977 1.18 1 86.94 141 ALA B N 1
ATOM 4561 C CA . ALA B 1 141 ? 10.195 -2.725 1.162 1 86.94 141 ALA B CA 1
ATOM 4562 C C . ALA B 1 141 ? 10.953 -2.523 2.467 1 86.94 141 ALA B C 1
ATOM 4564 O O . ALA B 1 141 ? 11.555 -1.47 2.688 1 86.94 141 ALA B O 1
ATOM 4565 N N . GLN B 1 142 ? 10.828 -3.492 3.41 1 86.69 142 GLN B N 1
ATOM 4566 C CA . GLN B 1 142 ? 11.594 -3.586 4.648 1 86.69 142 GLN B CA 1
ATOM 4567 C C . GLN B 1 142 ? 11.094 -2.574 5.68 1 86.69 142 GLN B C 1
ATOM 4569 O O . GLN B 1 142 ? 11.867 -2.105 6.516 1 86.69 142 GLN B O 1
ATOM 4574 N N . ILE B 1 143 ? 9.867 -2.162 5.547 1 85.25 143 ILE B N 1
ATOM 4575 C CA . ILE B 1 143 ? 9.234 -1.435 6.641 1 85.25 143 ILE B CA 1
ATOM 4576 C C . ILE B 1 143 ? 9.016 -2.371 7.828 1 85.25 143 ILE B C 1
ATOM 4578 O O . ILE B 1 143 ? 8.469 -3.465 7.672 1 85.25 143 ILE B O 1
ATOM 4582 N N . PRO B 1 144 ? 9.516 -1.97 9.023 1 88.62 144 PRO B N 1
ATOM 4583 C CA . PRO B 1 144 ? 9.344 -2.854 10.18 1 88.62 144 PRO B CA 1
ATOM 4584 C C . PRO B 1 144 ? 7.883 -3.229 10.43 1 88.62 144 PRO B C 1
ATOM 4586 O O . PRO B 1 144 ? 7.012 -2.357 10.422 1 88.62 144 PRO B O 1
ATOM 4589 N N . ILE B 1 145 ? 7.664 -4.484 10.672 1 93 145 ILE B N 1
ATOM 4590 C CA . ILE B 1 145 ? 6.312 -5.027 10.75 1 93 145 ILE B CA 1
ATOM 4591 C C . ILE B 1 145 ? 5.566 -4.379 11.914 1 93 145 ILE B C 1
ATOM 4593 O O . ILE B 1 145 ? 4.348 -4.199 11.852 1 93 145 ILE B O 1
ATOM 4597 N N . TRP B 1 146 ? 6.223 -4.016 12.969 1 88.56 146 TRP B N 1
ATOM 4598 C CA . TRP B 1 146 ? 5.57 -3.455 14.148 1 88.56 146 TRP B CA 1
ATOM 4599 C C . TRP B 1 146 ? 5.004 -2.072 13.852 1 88.56 146 TRP B C 1
ATOM 4601 O O . TRP B 1 146 ? 4.191 -1.552 14.617 1 88.56 146 TRP B O 1
ATOM 4611 N N . LEU B 1 147 ? 5.434 -1.442 12.742 1 85.75 147 LEU B N 1
ATOM 4612 C CA . LEU B 1 147 ? 4.898 -0.149 12.328 1 85.75 147 LEU B CA 1
ATOM 4613 C C . LEU B 1 147 ? 3.609 -0.322 11.539 1 85.75 147 LEU B C 1
ATOM 4615 O O . LEU B 1 147 ? 2.912 0.655 11.258 1 85.75 147 LEU B O 1
ATOM 4619 N N . LEU B 1 148 ? 3.297 -1.517 11.219 1 90.38 148 LEU B N 1
ATOM 4620 C CA . LEU B 1 148 ? 2.211 -1.779 10.281 1 90.38 148 LEU B CA 1
ATOM 4621 C C . LEU B 1 148 ? 0.967 -2.273 11.016 1 90.38 148 LEU B C 1
ATOM 4623 O O . LEU B 1 148 ? 0.376 -3.285 10.633 1 90.38 148 LEU B O 1
ATOM 4627 N N . GLY B 1 149 ? 0.631 -1.649 12.055 1 86.12 149 GLY B N 1
ATOM 4628 C CA . GLY B 1 149 ? -0.607 -1.92 12.766 1 86.12 149 GLY B CA 1
ATOM 4629 C C . GLY B 1 149 ? -0.664 -3.316 13.359 1 86.12 149 GLY B C 1
ATOM 4630 O O . GLY B 1 149 ? 0.238 -3.723 14.094 1 86.12 149 GLY B O 1
ATOM 4631 N N . ARG B 1 150 ? -1.693 -4.047 12.914 1 90.44 150 ARG B N 1
ATOM 4632 C CA . ARG B 1 150 ? -1.929 -5.367 13.484 1 90.44 150 ARG B CA 1
ATOM 4633 C C . ARG B 1 150 ? -1.284 -6.457 12.633 1 90.44 150 ARG B C 1
ATOM 4635 O O . ARG B 1 150 ? -1.6 -7.637 12.781 1 90.44 150 ARG B O 1
ATOM 4642 N N . THR B 1 151 ? -0.4 -6.055 11.758 1 95.44 151 THR B N 1
ATOM 4643 C CA . THR B 1 151 ? 0.191 -7.02 10.836 1 95.44 151 THR B CA 1
ATOM 4644 C C . THR B 1 151 ? 1.005 -8.062 11.594 1 95.44 151 THR B C 1
ATOM 4646 O O . THR B 1 151 ? 1.006 -9.242 11.227 1 95.44 151 THR B O 1
ATOM 4649 N N . SER B 1 152 ? 1.728 -7.66 12.656 1 95.69 152 SER B N 1
ATOM 4650 C CA . SER B 1 152 ? 2.482 -8.602 13.477 1 95.69 152 SER B CA 1
ATOM 4651 C C . SER B 1 152 ? 1.562 -9.625 14.133 1 95.69 152 SER B C 1
ATOM 4653 O O . SER B 1 152 ? 1.87 -10.82 14.164 1 95.69 152 SER B O 1
ATOM 4655 N N . ALA B 1 153 ? 0.469 -9.133 14.633 1 95.69 153 ALA B N 1
ATOM 4656 C CA . ALA B 1 153 ? -0.506 -10.016 15.266 1 95.69 153 ALA B CA 1
ATOM 4657 C C . ALA B 1 153 ? -1.119 -10.969 14.242 1 95.69 153 ALA B C 1
ATOM 4659 O O . ALA B 1 153 ? -1.337 -12.148 14.539 1 95.69 153 ALA B O 1
ATOM 4660 N N . ASN B 1 154 ? -1.442 -10.422 13.055 1 96.88 154 ASN B N 1
ATOM 4661 C CA . ASN B 1 154 ? -1.953 -11.273 11.984 1 96.88 154 ASN B CA 1
ATOM 4662 C C . ASN B 1 154 ? -0.966 -12.383 11.633 1 96.88 154 ASN B C 1
ATOM 4664 O O . ASN B 1 154 ? -1.358 -13.539 11.469 1 96.88 154 ASN B O 1
ATOM 4668 N N . ARG B 1 155 ? 0.28 -12.016 11.516 1 98.12 155 ARG B N 1
ATOM 4669 C CA . ARG B 1 155 ? 1.31 -13.008 11.234 1 98.12 155 ARG B CA 1
ATOM 4670 C C . ARG B 1 155 ? 1.366 -14.062 12.328 1 98.12 155 ARG B C 1
ATOM 4672 O O . ARG B 1 155 ? 1.464 -15.258 12.039 1 98.12 155 ARG B O 1
ATOM 4679 N N . GLU B 1 156 ? 1.311 -13.633 13.57 1 97.88 156 GLU B N 1
ATOM 4680 C CA . GLU B 1 156 ? 1.38 -14.555 14.695 1 97.88 156 GLU B CA 1
ATOM 4681 C C . GLU B 1 156 ? 0.217 -15.547 14.672 1 97.88 156 GLU B C 1
ATOM 4683 O O . GLU B 1 156 ? 0.391 -16.719 14.992 1 97.88 156 GLU B O 1
ATOM 4688 N N . MET B 1 157 ? -0.911 -15.031 14.336 1 97.56 157 MET B N 1
ATOM 4689 C CA . MET B 1 157 ? -2.078 -15.906 14.25 1 97.56 157 MET B CA 1
ATOM 4690 C C . MET B 1 157 ? -1.901 -16.953 13.148 1 97.56 157 MET B C 1
ATOM 4692 O O . MET B 1 157 ? -2.264 -18.109 13.328 1 97.56 157 MET B O 1
ATOM 4696 N N . LEU B 1 158 ? -1.346 -16.531 12.047 1 98.38 158 LEU B N 1
ATOM 4697 C CA . LEU B 1 158 ? -1.088 -17.453 10.945 1 98.38 158 LEU B CA 1
ATOM 4698 C C . LEU B 1 158 ? -0.041 -18.484 11.328 1 98.38 158 LEU B C 1
ATOM 4700 O O . LEU B 1 158 ? -0.199 -19.672 11.039 1 98.38 158 LEU B O 1
ATOM 4704 N N . LEU B 1 159 ? 0.994 -18.047 12.047 1 98.62 159 LEU B N 1
ATOM 4705 C CA . LEU B 1 159 ? 2.039 -18.953 12.5 1 98.62 159 LEU B CA 1
ATOM 4706 C C . LEU B 1 159 ? 1.482 -19.969 13.492 1 98.62 159 LEU B C 1
ATOM 4708 O O . LEU B 1 159 ? 1.779 -21.172 13.398 1 98.62 159 LEU B O 1
ATOM 4712 N N . ASN B 1 160 ? 0.665 -19.469 14.359 1 97.75 160 ASN B N 1
ATOM 4713 C CA . ASN B 1 160 ? 0.101 -20.344 15.375 1 97.75 160 ASN B CA 1
ATOM 4714 C C . ASN B 1 160 ? -0.761 -21.438 14.75 1 97.75 160 ASN B C 1
ATOM 4716 O O . ASN B 1 160 ? -0.818 -22.562 15.266 1 97.75 160 ASN B O 1
ATOM 4720 N N . TYR B 1 161 ? -1.345 -21.125 13.648 1 96.94 161 TYR B N 1
ATOM 4721 C CA . TYR B 1 161 ? -2.195 -22.094 12.977 1 96.94 161 TYR B CA 1
ATOM 4722 C C . TYR B 1 161 ? -1.359 -23.188 12.32 1 96.94 161 TYR B C 1
ATOM 4724 O O . TYR B 1 161 ? -1.858 -24.281 12.062 1 96.94 161 TYR B O 1
ATOM 4732 N N . LEU B 1 162 ? -0.07 -22.938 12.102 1 97.94 162 LEU B N 1
ATOM 4733 C CA . LEU B 1 162 ? 0.768 -23.859 11.336 1 97.94 162 LEU B CA 1
ATOM 4734 C C . LEU B 1 162 ? 1.853 -24.469 12.219 1 97.94 162 LEU B C 1
ATOM 4736 O O . LEU B 1 162 ? 2.871 -24.953 11.711 1 97.94 162 LEU B O 1
ATOM 4740 N N . LEU B 1 163 ? 1.625 -24.406 13.484 1 98.19 163 LEU B N 1
ATOM 4741 C CA . LEU B 1 163 ? 2.576 -25.016 14.414 1 98.19 163 LEU B CA 1
ATOM 4742 C C . LEU B 1 163 ? 2.654 -26.531 14.195 1 98.19 163 LEU B C 1
ATOM 4744 O O . LEU B 1 163 ? 1.643 -27.172 13.906 1 98.19 163 LEU B O 1
ATOM 4748 N N . PRO B 1 164 ? 3.85 -27.094 14.414 1 97.31 164 PRO B N 1
ATOM 4749 C CA . PRO B 1 164 ? 4.039 -28.531 14.211 1 97.31 164 PRO B CA 1
ATOM 4750 C C . PRO B 1 164 ? 3.041 -29.375 15.008 1 97.31 164 PRO B C 1
ATOM 4752 O O . PRO B 1 164 ? 2.578 -30.422 14.523 1 97.31 164 PRO B O 1
ATOM 4755 N N . LYS B 1 165 ? 2.709 -28.938 16.188 1 96.06 165 LYS B N 1
ATOM 4756 C CA . LYS B 1 165 ? 1.771 -29.672 17.016 1 96.06 165 LYS B CA 1
ATOM 4757 C C . LYS B 1 165 ? 0.412 -29.812 16.328 1 96.06 165 LYS B C 1
ATOM 4759 O O . LYS B 1 165 ? -0.271 -30.828 16.484 1 96.06 165 LYS B O 1
ATOM 4764 N N . LYS B 1 166 ? 0.035 -28.859 15.547 1 94.75 166 LYS B N 1
ATOM 4765 C CA . LYS B 1 166 ? -1.224 -28.906 14.812 1 94.75 166 LYS B CA 1
ATOM 4766 C C . LYS B 1 166 ? -1.062 -29.672 13.5 1 94.75 166 LYS B C 1
ATOM 4768 O O . LYS B 1 166 ? -1.86 -30.562 13.188 1 94.75 166 LYS B O 1
ATOM 4773 N N . LEU B 1 167 ? -0.019 -29.359 12.82 1 95.44 167 LEU B N 1
ATOM 4774 C CA . LEU B 1 167 ? 0.237 -29.969 11.516 1 95.44 167 LEU B CA 1
ATOM 4775 C C . LEU B 1 167 ? 0.332 -31.484 11.625 1 95.44 167 LEU B C 1
ATOM 4777 O O . LEU B 1 167 ? -0.106 -32.219 10.727 1 95.44 167 LEU B O 1
ATOM 4781 N N . SER B 1 168 ? 0.878 -31.938 12.703 1 94.62 168 SER B N 1
ATOM 4782 C CA . SER B 1 168 ? 1.121 -33.375 12.867 1 94.62 168 SER B CA 1
ATOM 4783 C C . SER B 1 168 ? -0.187 -34.125 13.039 1 94.62 168 SER B C 1
ATOM 4785 O O . SER B 1 168 ? -0.23 -35.344 12.836 1 94.62 168 SER B O 1
ATOM 4787 N N . HIS B 1 169 ? -1.277 -33.438 13.328 1 94.19 169 HIS B N 1
ATOM 4788 C CA . HIS B 1 169 ? -2.559 -34.062 13.57 1 94.19 169 HIS B CA 1
ATOM 4789 C C . HIS B 1 169 ? -3.416 -34.094 12.305 1 94.19 169 HIS B C 1
ATOM 4791 O O . HIS B 1 169 ? -4.465 -34.75 12.273 1 94.19 169 HIS B O 1
ATOM 4797 N N . TRP B 1 170 ? -2.988 -33.438 11.336 1 96.31 170 TRP B N 1
ATOM 4798 C CA . TRP B 1 170 ? -3.811 -33.344 10.133 1 96.31 170 TRP B CA 1
ATOM 4799 C C . TRP B 1 170 ? -3.561 -34.531 9.211 1 96.31 170 TRP B C 1
ATOM 4801 O O . TRP B 1 170 ? -2.51 -35.156 9.281 1 96.31 170 TRP B O 1
ATOM 4811 N N . THR B 1 171 ? -4.602 -34.781 8.469 1 95.88 171 THR B N 1
ATOM 4812 C CA . THR B 1 171 ? -4.566 -35.938 7.574 1 95.88 171 THR B CA 1
ATOM 4813 C C . THR B 1 171 ? -4.469 -35.5 6.117 1 95.88 171 THR B C 1
ATOM 4815 O O . THR B 1 171 ? -4.844 -34.375 5.785 1 95.88 171 THR B O 1
ATOM 4818 N N . ASN B 1 172 ? -3.867 -36.406 5.234 1 95.5 172 ASN B N 1
ATOM 4819 C CA . ASN B 1 172 ? -3.766 -36.188 3.795 1 95.5 172 ASN B CA 1
ATOM 4820 C C . ASN B 1 172 ? -2.891 -34.969 3.473 1 95.5 172 ASN B C 1
ATOM 4822 O O . ASN B 1 172 ? -3.205 -34.188 2.57 1 95.5 172 ASN B O 1
ATOM 4826 N N . THR B 1 173 ? -1.933 -34.781 4.367 1 97 173 THR B N 1
ATOM 4827 C CA . THR B 1 173 ? -0.927 -33.781 4.086 1 97 173 THR B CA 1
ATOM 4828 C C . THR B 1 173 ? -0.117 -34.125 2.846 1 97 173 THR B C 1
ATOM 4830 O O . THR B 1 173 ? 0.211 -35.312 2.633 1 97 173 THR B O 1
ATOM 4833 N N . SER B 1 174 ? 0.224 -33.219 2.047 1 97.88 174 SER B N 1
ATOM 4834 C CA . SER B 1 174 ? 0.986 -33.5 0.833 1 97.88 174 SER B CA 1
ATOM 4835 C C . SER B 1 174 ? 2.379 -34.031 1.16 1 97.88 174 SER B C 1
ATOM 4837 O O . SER B 1 174 ? 2.92 -33.719 2.23 1 97.88 174 SER B O 1
ATOM 4839 N N . GLN B 1 175 ? 2.922 -34.781 0.192 1 97.5 175 GLN B N 1
ATOM 4840 C CA . GLN B 1 175 ? 4.289 -35.25 0.362 1 97.5 175 GLN B CA 1
ATOM 4841 C C . GLN B 1 175 ? 5.266 -34.094 0.502 1 97.5 175 GLN B C 1
ATOM 4843 O O . GLN B 1 175 ? 6.258 -34.188 1.23 1 97.5 175 GLN B O 1
ATOM 4848 N N . PHE B 1 176 ? 5.004 -33.031 -0.105 1 98.12 176 PHE B N 1
ATOM 4849 C CA . PHE B 1 176 ? 5.836 -31.812 -0.064 1 98.12 176 PHE B CA 1
ATOM 4850 C C . PHE B 1 176 ? 5.93 -31.266 1.355 1 98.12 176 PHE B C 1
ATOM 4852 O O . PHE B 1 176 ? 7.027 -31.078 1.88 1 98.12 176 PHE B O 1
ATOM 4859 N N . ILE B 1 177 ? 4.797 -31.125 2.016 1 98.31 177 ILE B N 1
ATOM 4860 C CA . ILE B 1 177 ? 4.754 -30.562 3.363 1 98.31 177 ILE B CA 1
ATOM 4861 C C . ILE B 1 177 ? 5.309 -31.578 4.359 1 98.31 177 ILE B C 1
ATOM 4863 O O . ILE B 1 177 ? 6.004 -31.203 5.309 1 98.31 177 ILE B O 1
ATOM 4867 N N . LYS B 1 178 ? 5.031 -32.844 4.129 1 97.75 178 LYS B N 1
ATOM 4868 C CA . LYS B 1 178 ? 5.57 -33.875 5 1 97.75 178 LYS B CA 1
ATOM 4869 C C . LYS B 1 178 ? 7.098 -33.875 4.984 1 97.75 178 LYS B C 1
ATOM 4871 O O . LYS B 1 178 ? 7.734 -33.938 6.039 1 97.75 178 LYS B O 1
ATOM 4876 N N . ARG B 1 179 ? 7.617 -33.844 3.777 1 97.94 179 ARG B N 1
ATOM 4877 C CA . ARG B 1 179 ? 9.07 -33.844 3.639 1 97.94 179 ARG B CA 1
ATOM 4878 C C . ARG B 1 179 ? 9.68 -32.594 4.277 1 97.94 179 ARG B C 1
ATOM 4880 O O . ARG B 1 179 ? 10.742 -32.688 4.906 1 97.94 179 ARG B O 1
ATOM 4887 N N . ARG B 1 180 ? 9.078 -31.469 4.145 1 97.88 180 ARG B N 1
ATOM 4888 C CA . ARG B 1 180 ? 9.57 -30.234 4.738 1 97.88 180 ARG B CA 1
ATOM 4889 C C . ARG B 1 180 ? 9.523 -30.297 6.262 1 97.88 180 ARG B C 1
ATOM 4891 O O . ARG B 1 180 ? 10.461 -29.859 6.938 1 97.88 180 ARG B O 1
ATOM 4898 N N . SER B 1 181 ? 8.43 -30.859 6.754 1 97.75 181 SER B N 1
ATOM 4899 C CA . SER B 1 181 ? 8.312 -31.016 8.203 1 97.75 181 SER B CA 1
ATOM 4900 C C . SER B 1 181 ? 9.43 -31.906 8.742 1 97.75 181 SER B C 1
ATOM 4902 O O . SER B 1 181 ? 10.039 -31.594 9.766 1 97.75 181 SER B O 1
ATOM 4904 N N . GLU B 1 182 ? 9.68 -32.938 8.062 1 97.38 182 GLU B N 1
ATOM 4905 C CA . GLU B 1 182 ? 10.75 -33.844 8.461 1 97.38 182 GLU B CA 1
ATOM 4906 C C . GLU B 1 182 ? 12.109 -33.156 8.398 1 97.38 182 GLU B C 1
ATOM 4908 O O . GLU B 1 182 ? 12.945 -33.344 9.289 1 97.38 182 GLU B O 1
ATOM 4913 N N . LEU B 1 183 ? 12.25 -32.438 7.328 1 97.62 183 LEU B N 1
ATOM 4914 C CA . LEU B 1 183 ? 13.492 -31.703 7.148 1 97.62 183 LEU B CA 1
ATOM 4915 C C . LEU B 1 183 ? 13.734 -30.75 8.32 1 97.62 183 LEU B C 1
ATOM 4917 O O . LEU B 1 183 ? 14.82 -30.734 8.898 1 97.62 183 LEU B O 1
ATOM 4921 N N . PHE B 1 184 ? 12.75 -29.953 8.695 1 97.38 184 PHE B N 1
ATOM 4922 C CA . PHE B 1 184 ? 12.898 -28.953 9.742 1 97.38 184 PHE B CA 1
ATOM 4923 C C . PHE B 1 184 ? 13.133 -29.625 11.094 1 97.38 184 PHE B C 1
ATOM 4925 O O . PHE B 1 184 ? 13.82 -29.078 11.953 1 97.38 184 PHE B O 1
ATOM 4932 N N . ASP B 1 185 ? 12.625 -30.797 11.305 1 95.75 185 ASP B N 1
ATOM 4933 C CA . ASP B 1 185 ? 12.797 -31.531 12.547 1 95.75 185 ASP B CA 1
ATOM 4934 C C . ASP B 1 185 ? 14.258 -31.938 12.75 1 95.75 185 ASP B C 1
ATOM 4936 O O . ASP B 1 185 ? 14.672 -32.25 13.875 1 95.75 185 ASP B O 1
ATOM 4940 N N . ARG B 1 186 ? 15 -31.938 11.719 1 95.12 186 ARG B N 1
ATOM 4941 C CA . ARG B 1 186 ? 16.406 -32.312 11.805 1 95.12 186 ARG B CA 1
ATOM 4942 C C . ARG B 1 186 ? 17.25 -31.188 12.367 1 95.12 186 ARG B C 1
ATOM 4944 O O . ARG B 1 186 ? 18.391 -31.391 12.766 1 95.12 186 ARG B O 1
ATOM 4951 N N . TYR B 1 187 ? 16.672 -30.016 12.336 1 94.62 187 TYR B N 1
ATOM 4952 C CA . TYR B 1 187 ? 17.391 -28.859 12.836 1 94.62 187 TYR B CA 1
ATOM 4953 C C . TYR B 1 187 ? 16.875 -28.438 14.203 1 94.62 187 TYR B C 1
ATOM 4955 O O . TYR B 1 187 ? 15.883 -27.703 14.297 1 94.62 187 TYR B O 1
ATOM 4963 N N . ASP B 1 188 ? 17.594 -28.719 15.258 1 90.56 188 ASP B N 1
ATOM 4964 C CA . ASP B 1 188 ? 17.156 -28.516 16.641 1 90.56 188 ASP B CA 1
ATOM 4965 C C . ASP B 1 188 ? 17.109 -27.016 16.969 1 90.56 188 ASP B C 1
ATOM 4967 O O . ASP B 1 188 ? 16.359 -26.609 17.859 1 90.56 188 ASP B O 1
ATOM 4971 N N . SER B 1 189 ? 17.828 -26.281 16.234 1 92.06 189 SER B N 1
ATOM 4972 C CA . SER B 1 189 ? 17.906 -24.859 16.516 1 92.06 189 SER B CA 1
ATOM 4973 C C . SER B 1 189 ? 16.688 -24.109 15.984 1 92.06 189 SER B C 1
ATOM 4975 O O . SER B 1 189 ? 16.438 -22.953 16.359 1 92.06 189 SER B O 1
ATOM 4977 N N . LEU B 1 190 ? 15.898 -24.766 15.156 1 95.81 190 LEU B N 1
ATOM 4978 C CA . LEU B 1 190 ? 14.641 -24.188 14.703 1 95.81 190 LEU B CA 1
ATOM 4979 C C . LEU B 1 190 ? 13.531 -24.406 15.727 1 95.81 190 LEU B C 1
ATOM 4981 O O . LEU B 1 190 ? 13.164 -25.547 16 1 95.81 190 LEU B O 1
ATOM 4985 N N . ARG B 1 191 ? 13.117 -23.391 16.297 1 96.81 191 ARG B N 1
ATOM 4986 C CA . ARG B 1 191 ? 11.984 -23.484 17.219 1 96.81 191 ARG B CA 1
ATOM 4987 C C . ARG B 1 191 ? 10.695 -23.797 16.469 1 96.81 191 ARG B C 1
ATOM 4989 O O . ARG B 1 191 ? 10.641 -23.688 15.242 1 96.81 191 ARG B O 1
ATOM 4996 N N . ASP B 1 192 ? 9.664 -24.172 17.188 1 98 192 ASP B N 1
ATOM 4997 C CA . ASP B 1 192 ? 8.375 -24.5 16.578 1 98 192 ASP B CA 1
ATOM 4998 C C . ASP B 1 192 ? 7.82 -23.312 15.789 1 98 192 ASP B C 1
ATOM 5000 O O . ASP B 1 192 ? 7.285 -23.5 14.688 1 98 192 ASP B O 1
ATOM 5004 N N . ILE B 1 193 ? 7.938 -22.156 16.297 1 98.25 193 ILE B N 1
ATOM 5005 C CA . ILE B 1 193 ? 7.402 -20.969 15.633 1 98.25 193 ILE B CA 1
ATOM 5006 C C . ILE B 1 193 ? 8.195 -20.688 14.359 1 98.25 193 ILE B C 1
ATOM 5008 O O . ILE B 1 193 ? 7.645 -20.203 13.375 1 98.25 193 ILE B O 1
ATOM 5012 N N . ASP B 1 194 ? 9.5 -21.016 14.375 1 98.06 194 ASP B N 1
ATOM 5013 C CA . ASP B 1 194 ? 10.32 -20.859 13.18 1 98.06 194 ASP B CA 1
ATOM 5014 C C . ASP B 1 194 ? 9.859 -21.812 12.078 1 98.06 194 ASP B C 1
ATOM 5016 O O . ASP B 1 194 ? 9.766 -21.422 10.906 1 98.06 194 ASP B O 1
ATOM 5020 N N . LYS B 1 195 ? 9.609 -23.047 12.484 1 98.44 195 LYS B N 1
ATOM 5021 C CA . LYS B 1 195 ? 9.109 -24.047 11.539 1 98.44 195 LYS B CA 1
ATOM 5022 C C . LYS B 1 195 ? 7.766 -23.609 10.953 1 98.44 195 LYS B C 1
ATOM 5024 O O . LYS B 1 195 ? 7.551 -23.703 9.742 1 98.44 195 LYS B O 1
ATOM 5029 N N . ALA B 1 196 ? 6.918 -23.094 11.805 1 98.75 196 ALA B N 1
ATOM 5030 C CA . ALA B 1 196 ? 5.625 -22.578 11.367 1 98.75 196 ALA B CA 1
ATOM 5031 C C . ALA B 1 196 ? 5.801 -21.438 10.367 1 98.75 196 ALA B C 1
ATOM 5033 O O . ALA B 1 196 ? 5.051 -21.328 9.391 1 98.75 196 ALA B O 1
ATOM 5034 N N . ALA B 1 197 ? 6.781 -20.609 10.617 1 98.75 197 ALA B N 1
ATOM 5035 C CA . ALA B 1 197 ? 7.047 -19.469 9.742 1 98.75 197 ALA B CA 1
ATOM 5036 C C . ALA B 1 197 ? 7.465 -19.922 8.344 1 98.75 197 ALA B C 1
ATOM 5038 O O . ALA B 1 197 ? 7.062 -19.328 7.344 1 98.75 197 ALA B O 1
ATOM 5039 N N . HIS B 1 198 ? 8.242 -20.969 8.297 1 98.38 198 HIS B N 1
ATOM 5040 C CA . HIS B 1 198 ? 8.609 -21.547 7.008 1 98.38 198 HIS B CA 1
ATOM 5041 C C . HIS B 1 198 ? 7.387 -22.078 6.27 1 98.38 198 HIS B C 1
ATOM 5043 O O . HIS B 1 198 ? 7.258 -21.891 5.055 1 98.38 198 HIS B O 1
ATOM 5049 N N . HIS B 1 199 ? 6.527 -22.734 6.996 1 98.62 199 HIS B N 1
ATOM 5050 C CA . HIS B 1 199 ? 5.305 -23.25 6.387 1 98.62 199 HIS B CA 1
ATOM 5051 C C . HIS B 1 199 ? 4.383 -22.109 5.953 1 98.62 199 HIS B C 1
ATOM 5053 O O . HIS B 1 199 ? 3.713 -22.219 4.926 1 98.62 199 HIS B O 1
ATOM 5059 N N . PHE B 1 200 ? 4.367 -21.078 6.719 1 98.69 200 PHE B N 1
ATOM 5060 C CA . PHE B 1 200 ? 3.559 -19.922 6.34 1 98.69 200 PHE B CA 1
ATOM 5061 C C . PHE B 1 200 ? 4.078 -19.297 5.051 1 98.69 200 PHE B C 1
ATOM 5063 O O . PHE B 1 200 ? 3.295 -18.875 4.195 1 98.69 200 PHE B O 1
ATOM 5070 N N . ALA B 1 201 ? 5.383 -19.203 4.938 1 98.38 201 ALA B N 1
ATOM 5071 C CA . ALA B 1 201 ? 5.969 -18.703 3.699 1 98.38 201 ALA B CA 1
ATOM 5072 C C . ALA B 1 201 ? 5.488 -19.5 2.496 1 98.38 201 ALA B C 1
ATOM 5074 O O . ALA B 1 201 ? 5.215 -18.938 1.434 1 98.38 201 ALA B O 1
ATOM 5075 N N . VAL B 1 202 ? 5.355 -20.75 2.662 1 98.44 202 VAL B N 1
ATOM 5076 C CA . VAL B 1 202 ? 4.875 -21.625 1.598 1 98.44 202 VAL B CA 1
ATOM 5077 C C . VAL B 1 202 ? 3.396 -21.359 1.335 1 98.44 202 VAL B C 1
ATOM 5079 O O . VAL B 1 202 ? 2.957 -21.344 0.182 1 98.44 202 VAL B O 1
ATOM 5082 N N . LEU B 1 203 ? 2.662 -21.219 2.387 1 98.56 203 LEU B N 1
ATOM 5083 C CA . LEU B 1 203 ? 1.248 -20.906 2.215 1 98.56 203 LEU B CA 1
ATOM 5084 C C . LEU B 1 203 ? 1.068 -19.641 1.406 1 98.56 203 LEU B C 1
ATOM 5086 O O . LEU B 1 203 ? 0.241 -19.578 0.493 1 98.56 203 LEU B O 1
ATOM 5090 N N . TRP B 1 204 ? 1.84 -18.625 1.798 1 98.38 204 TRP B N 1
ATOM 5091 C CA . TRP B 1 204 ? 1.767 -17.359 1.068 1 98.38 204 TRP B CA 1
ATOM 5092 C C . TRP B 1 204 ? 2.139 -17.562 -0.397 1 98.38 204 TRP B C 1
ATOM 5094 O O . TRP B 1 204 ? 1.45 -17.062 -1.291 1 98.38 204 TRP B O 1
ATOM 5104 N N . ALA B 1 205 ? 3.215 -18.281 -0.654 1 97.56 205 ALA B N 1
ATOM 5105 C CA . ALA B 1 205 ? 3.672 -18.547 -2.018 1 97.56 205 ALA B CA 1
ATOM 5106 C C . ALA B 1 205 ? 2.613 -19.297 -2.818 1 97.56 205 ALA B C 1
ATOM 5108 O O . ALA B 1 205 ? 2.482 -19.094 -4.027 1 97.56 205 ALA B O 1
ATOM 5109 N N . SER B 1 206 ? 1.866 -20.094 -2.172 1 97.31 206 SER B N 1
ATOM 5110 C CA . SER B 1 206 ? 0.891 -20.969 -2.828 1 97.31 206 SER B CA 1
ATOM 5111 C C . SER B 1 206 ? -0.404 -20.219 -3.119 1 97.31 206 SER B C 1
ATOM 5113 O O . SER B 1 206 ? -1.041 -20.438 -4.148 1 97.31 206 SER B O 1
ATOM 5115 N N . ALA B 1 207 ? -0.728 -19.344 -2.242 1 97 207 ALA B N 1
ATOM 5116 C CA . ALA B 1 207 ? -2.062 -18.766 -2.346 1 97 207 ALA B CA 1
ATOM 5117 C C . ALA B 1 207 ? -1.987 -17.297 -2.762 1 97 207 ALA B C 1
ATOM 5119 O O . ALA B 1 207 ? -2.916 -16.766 -3.381 1 97 207 ALA B O 1
ATOM 5120 N N . GLY B 1 208 ? -0.943 -16.641 -2.461 1 96.69 208 GLY B N 1
ATOM 5121 C CA . GLY B 1 208 ? -0.846 -15.203 -2.602 1 96.69 208 GLY B CA 1
ATOM 5122 C C . GLY B 1 208 ? -0.987 -14.727 -4.035 1 96.69 208 GLY B C 1
ATOM 5123 O O . GLY B 1 208 ? -1.543 -13.656 -4.289 1 96.69 208 GLY B O 1
ATOM 5124 N N . ASN B 1 209 ? -0.48 -15.516 -4.941 1 97.38 209 ASN B N 1
ATOM 5125 C CA . ASN B 1 209 ? -0.532 -15.125 -6.348 1 97.38 209 ASN B CA 1
ATOM 5126 C C . ASN B 1 209 ? -1.54 -15.969 -7.125 1 97.38 209 ASN B C 1
ATOM 5128 O O . ASN B 1 209 ? -2.205 -15.469 -8.031 1 97.38 209 ASN B O 1
ATOM 5132 N N . THR B 1 210 ? -1.723 -17.172 -6.754 1 98.31 210 THR B N 1
ATOM 5133 C CA . THR B 1 210 ? -2.596 -18.078 -7.496 1 98.31 210 THR B CA 1
ATOM 5134 C C . THR B 1 210 ? -4.055 -17.641 -7.371 1 98.31 210 THR B C 1
ATOM 5136 O O . THR B 1 210 ? -4.82 -17.75 -8.328 1 98.31 210 THR B O 1
ATOM 5139 N N . THR B 1 211 ? -4.414 -17.172 -6.242 1 97.94 211 THR B N 1
ATOM 5140 C CA . THR B 1 211 ? -5.801 -16.781 -6.023 1 97.94 211 THR B CA 1
ATOM 5141 C C . THR B 1 211 ? -6.176 -15.586 -6.891 1 97.94 211 THR B C 1
ATOM 5143 O O . THR B 1 211 ? -7.156 -15.633 -7.637 1 97.94 211 THR B O 1
ATOM 5146 N N . PRO B 1 212 ? -5.402 -14.508 -6.855 1 98.44 212 PRO B N 1
ATOM 5147 C CA . PRO B 1 212 ? -5.762 -13.422 -7.766 1 98.44 212 PRO B CA 1
ATOM 5148 C C . PRO B 1 212 ? -5.617 -13.805 -9.234 1 98.44 212 PRO B C 1
ATOM 5150 O O . PRO B 1 212 ? -6.363 -13.312 -10.086 1 98.44 212 PRO B O 1
ATOM 5153 N N . ALA B 1 213 ? -4.676 -14.664 -9.586 1 98.81 213 ALA B N 1
ATOM 5154 C CA . ALA B 1 213 ? -4.574 -15.164 -10.961 1 98.81 213 ALA B CA 1
ATOM 5155 C C . ALA B 1 213 ? -5.852 -15.883 -11.375 1 98.81 213 ALA B C 1
ATOM 5157 O O . ALA B 1 213 ? -6.32 -15.719 -12.508 1 98.81 213 ALA B O 1
ATOM 5158 N N . THR B 1 214 ? -6.391 -16.625 -10.477 1 98.88 214 THR B N 1
ATOM 5159 C CA . THR B 1 214 ? -7.645 -17.328 -10.719 1 98.88 214 THR B CA 1
ATOM 5160 C C . THR B 1 214 ? -8.781 -16.344 -10.953 1 98.88 214 THR B C 1
ATOM 5162 O O . THR B 1 214 ? -9.594 -16.531 -11.867 1 98.88 214 THR B O 1
ATOM 5165 N N . PHE B 1 215 ? -8.844 -15.312 -10.156 1 98.81 215 PHE B N 1
ATOM 5166 C CA . PHE B 1 215 ? -9.844 -14.273 -10.336 1 98.81 215 PHE B CA 1
ATOM 5167 C C . PHE B 1 215 ? -9.789 -13.695 -11.742 1 98.81 215 PHE B C 1
ATOM 5169 O O . PHE B 1 215 ? -10.812 -13.586 -12.422 1 98.81 215 PHE B O 1
ATOM 5176 N N . TRP B 1 216 ? -8.609 -13.32 -12.164 1 98.88 216 TRP B N 1
ATOM 5177 C CA . TRP B 1 216 ? -8.477 -12.664 -13.461 1 98.88 216 TRP B CA 1
ATOM 5178 C C . TRP B 1 216 ? -8.852 -13.609 -14.594 1 98.88 216 TRP B C 1
ATOM 5180 O O . TRP B 1 216 ? -9.531 -13.211 -15.547 1 98.88 216 TRP B O 1
ATOM 5190 N N . ALA B 1 217 ? -8.406 -14.852 -14.492 1 98.94 217 ALA B N 1
ATOM 5191 C CA . ALA B 1 217 ? -8.773 -15.828 -15.516 1 98.94 217 ALA B CA 1
ATOM 5192 C C . ALA B 1 217 ? -10.289 -16 -15.586 1 98.94 217 ALA B C 1
ATOM 5194 O O . ALA B 1 217 ? -10.867 -16.047 -16.672 1 98.94 217 ALA B O 1
ATOM 5195 N N . MET B 1 218 ? -10.906 -16.078 -14.445 1 98.94 218 MET B N 1
ATOM 5196 C CA . MET B 1 218 ? -12.359 -16.188 -14.383 1 98.94 218 MET B CA 1
ATOM 5197 C C . MET B 1 218 ? -13.016 -14.93 -14.953 1 98.94 218 MET B C 1
ATOM 5199 O O . MET B 1 218 ? -13.945 -15.023 -15.766 1 98.94 218 MET B O 1
ATOM 5203 N N . TYR B 1 219 ? -12.57 -13.766 -14.523 1 98.88 219 TYR B N 1
ATOM 5204 C CA . TYR B 1 219 ? -13.148 -12.492 -14.945 1 98.88 219 TYR B CA 1
ATOM 5205 C C . TYR B 1 219 ? -13.125 -12.359 -16.469 1 98.88 219 TYR B C 1
ATOM 5207 O O . TYR B 1 219 ? -14.133 -11.992 -17.078 1 98.88 219 TYR B O 1
ATOM 5215 N N . TYR B 1 220 ? -11.969 -12.68 -17.062 1 98.81 220 TYR B N 1
ATOM 5216 C CA . TYR B 1 220 ? -11.844 -12.477 -18.5 1 98.81 220 TYR B CA 1
ATOM 5217 C C . TYR B 1 220 ? -12.711 -13.461 -19.266 1 98.81 220 TYR B C 1
ATOM 5219 O O . TYR B 1 220 ? -13.289 -13.117 -20.297 1 98.81 220 TYR B O 1
ATOM 5227 N N . LEU B 1 221 ? -12.844 -14.656 -18.797 1 98.75 221 LEU B N 1
ATOM 5228 C CA . LEU B 1 221 ? -13.727 -15.609 -19.453 1 98.75 221 LEU B CA 1
ATOM 5229 C C . LEU B 1 221 ? -15.188 -15.188 -19.328 1 98.75 221 LEU B C 1
ATOM 5231 O O . LEU B 1 221 ? -15.922 -15.188 -20.312 1 98.75 221 LEU B O 1
ATOM 5235 N N . VAL B 1 222 ? -15.57 -14.789 -18.109 1 98.62 222 VAL B N 1
ATOM 5236 C CA . VAL B 1 222 ? -16.969 -14.438 -17.859 1 98.62 222 VAL B CA 1
ATOM 5237 C C . VAL B 1 222 ? -17.312 -13.148 -18.594 1 98.62 222 VAL B C 1
ATOM 5239 O O . VAL B 1 222 ? -18.438 -12.977 -19.047 1 98.62 222 VAL B O 1
ATOM 5242 N N . SER B 1 223 ? -16.359 -12.297 -18.75 1 98.25 223 SER B N 1
ATOM 5243 C CA . SER B 1 223 ? -16.594 -11.031 -19.438 1 98.25 223 SER B CA 1
ATOM 5244 C C . SER B 1 223 ? -16.594 -11.203 -20.953 1 98.25 223 SER B C 1
ATOM 5246 O O . SER B 1 223 ? -16.938 -10.281 -21.688 1 98.25 223 SER B O 1
ATOM 5248 N N . HIS B 1 224 ? -16.219 -12.359 -21.453 1 98.12 224 HIS B N 1
ATOM 5249 C CA . HIS B 1 224 ? -16.219 -12.703 -22.875 1 98.12 224 HIS B CA 1
ATOM 5250 C C . HIS B 1 224 ? -17 -13.984 -23.125 1 98.12 224 HIS B C 1
ATOM 5252 O O . HIS B 1 224 ? -16.406 -15.047 -23.328 1 98.12 224 HIS B O 1
ATOM 5258 N N . PRO B 1 225 ? -18.297 -13.875 -23.266 1 97.31 225 PRO B N 1
ATOM 5259 C CA . PRO B 1 225 ? -19.156 -15.055 -23.344 1 97.31 225 PRO B CA 1
ATOM 5260 C C . PRO B 1 225 ? -18.781 -15.984 -24.484 1 97.31 225 PRO B C 1
ATOM 5262 O O . PRO B 1 225 ? -18.922 -17.203 -24.375 1 97.31 225 PRO B O 1
ATOM 5265 N N . GLU B 1 226 ? -18.344 -15.445 -25.578 1 97.38 226 GLU B N 1
ATOM 5266 C CA . GLU B 1 226 ? -17.938 -16.297 -26.688 1 97.38 226 GLU B CA 1
ATOM 5267 C C . GLU B 1 226 ? -16.734 -17.156 -26.328 1 97.38 226 GLU B C 1
ATOM 5269 O O . GLU B 1 226 ? -16.703 -18.344 -26.625 1 97.38 226 GLU B O 1
ATOM 5274 N N . ALA B 1 227 ? -15.742 -16.547 -25.703 1 98.19 227 ALA B N 1
ATOM 5275 C CA . ALA B 1 227 ? -14.578 -17.281 -25.234 1 98.19 227 ALA B CA 1
ATOM 5276 C C . ALA B 1 227 ? -14.969 -18.344 -24.203 1 98.19 227 ALA B C 1
ATOM 5278 O O . ALA B 1 227 ? -14.469 -19.469 -24.234 1 98.19 227 ALA B O 1
ATOM 5279 N N . LEU B 1 228 ? -15.859 -17.938 -23.328 1 98.69 228 LEU B N 1
ATOM 5280 C CA . LEU B 1 228 ? -16.344 -18.844 -22.297 1 98.69 228 LEU B CA 1
ATOM 5281 C C . LEU B 1 228 ? -16.984 -20.078 -22.906 1 98.69 228 LEU B C 1
ATOM 5283 O O . LEU B 1 228 ? -16.734 -21.203 -22.484 1 98.69 228 LEU B O 1
ATOM 5287 N N . GLN B 1 229 ? -17.75 -19.906 -23.938 1 98.25 229 GLN B N 1
ATOM 5288 C CA . GLN B 1 229 ? -18.453 -21 -24.594 1 98.25 229 GLN B CA 1
ATOM 5289 C C . GLN B 1 229 ? -17.469 -21.938 -25.297 1 98.25 229 GLN B C 1
ATOM 5291 O O . GLN B 1 229 ? -17.672 -23.156 -25.328 1 98.25 229 GLN B O 1
ATOM 5296 N N . VAL B 1 230 ? -16.484 -21.375 -25.875 1 98.38 230 VAL B N 1
ATOM 5297 C CA . VAL B 1 230 ? -15.469 -22.188 -26.547 1 98.38 230 VAL B CA 1
ATOM 5298 C C . VAL B 1 230 ? -14.766 -23.078 -25.547 1 98.38 230 VAL B C 1
ATOM 5300 O O . VAL B 1 230 ? -14.578 -24.281 -25.797 1 98.38 230 VAL B O 1
ATOM 5303 N N . VAL B 1 231 ? -14.383 -22.516 -24.438 1 98.62 231 VAL B N 1
ATOM 5304 C CA . VAL B 1 231 ? -13.672 -23.281 -23.406 1 98.62 231 VAL B CA 1
ATOM 5305 C C . VAL B 1 231 ? -14.602 -24.328 -22.812 1 98.62 231 VAL B C 1
ATOM 5307 O O . VAL B 1 231 ? -14.188 -25.453 -22.547 1 98.62 231 VAL B O 1
ATOM 5310 N N . ARG B 1 232 ? -15.859 -23.969 -22.609 1 97.94 232 ARG B N 1
ATOM 5311 C CA . ARG B 1 232 ? -16.828 -24.922 -22.094 1 97.94 232 ARG B CA 1
ATOM 5312 C C . ARG B 1 232 ? -16.984 -26.109 -23.031 1 97.94 232 ARG B C 1
ATOM 5314 O O . ARG B 1 232 ? -17.016 -27.266 -22.594 1 97.94 232 ARG B O 1
ATOM 5321 N N . GLN B 1 233 ? -17.094 -25.828 -24.281 1 97.56 233 GLN B N 1
ATOM 5322 C CA . GLN B 1 233 ? -17.203 -26.891 -25.266 1 97.56 233 GLN B CA 1
ATOM 5323 C C . GLN B 1 233 ? -15.961 -27.766 -25.281 1 97.56 233 GLN B C 1
ATOM 5325 O O . GLN B 1 233 ? -16.047 -29 -25.391 1 97.56 233 GLN B O 1
ATOM 5330 N N . GLU B 1 234 ? -14.797 -27.141 -25.188 1 97.88 234 GLU B N 1
ATOM 5331 C CA . GLU B 1 234 ? -13.547 -27.891 -25.094 1 97.88 234 GLU B CA 1
ATOM 5332 C C . GLU B 1 234 ? -13.578 -28.875 -23.938 1 97.88 234 GLU B C 1
ATOM 5334 O O . GLU B 1 234 ? -13.125 -30.016 -24.062 1 97.88 234 GLU B O 1
ATOM 5339 N N . LEU B 1 235 ? -14.086 -28.453 -22.859 1 97.44 235 LEU B N 1
ATOM 5340 C CA . LEU B 1 235 ? -14.18 -29.297 -21.672 1 97.44 235 LEU B CA 1
ATOM 5341 C C . LEU B 1 235 ? -15.07 -30.5 -21.922 1 97.44 235 LEU B C 1
ATOM 5343 O O . LEU B 1 235 ? -14.703 -31.625 -21.578 1 97.44 235 LEU B O 1
ATOM 5347 N N . HIS B 1 236 ? -16.172 -30.281 -22.531 1 96 236 HIS B N 1
ATOM 5348 C CA . HIS B 1 236 ? -17.078 -31.375 -22.859 1 96 236 HIS B CA 1
ATOM 5349 C C . HIS B 1 236 ? -16.422 -32.344 -23.828 1 96 236 HIS B C 1
ATOM 5351 O O . HIS B 1 236 ? -16.562 -33.562 -23.672 1 96 236 HIS B O 1
ATOM 5357 N N . ASP B 1 237 ? -15.734 -31.844 -24.75 1 96.69 237 ASP B N 1
ATOM 5358 C CA . ASP B 1 237 ? -15.078 -32.688 -25.734 1 96.69 237 ASP B CA 1
ATOM 5359 C C . ASP B 1 237 ? -14.016 -33.562 -25.094 1 96.69 237 ASP B C 1
ATOM 5361 O O . ASP B 1 237 ? -13.906 -34.75 -25.422 1 96.69 237 ASP B O 1
ATOM 5365 N N . VAL B 1 238 ? -13.242 -33 -24.219 1 96.88 238 VAL B N 1
ATOM 5366 C CA . VAL B 1 238 ? -12.172 -33.719 -23.547 1 96.88 238 VAL B CA 1
ATOM 5367 C C . VAL B 1 238 ? -12.773 -34.844 -22.672 1 96.88 238 VAL B C 1
ATOM 5369 O O . VAL B 1 238 ? -12.258 -35.938 -22.625 1 96.88 238 VAL B O 1
ATOM 5372 N N . LEU B 1 239 ? -13.867 -34.531 -22 1 95.38 239 LEU B N 1
ATOM 5373 C CA . LEU B 1 239 ? -14.531 -35.531 -21.172 1 95.38 239 LEU B CA 1
ATOM 5374 C C . LEU B 1 239 ? -15.125 -36.656 -22.016 1 95.38 239 LEU B C 1
ATOM 5376 O O . LEU B 1 239 ? -14.992 -37.812 -21.688 1 95.38 239 LEU B O 1
ATOM 5380 N N . LYS B 1 240 ? -15.703 -36.281 -23.078 1 93.94 240 LYS B N 1
ATOM 5381 C CA . LYS B 1 240 ? -16.297 -37.281 -23.984 1 93.94 240 LYS B CA 1
ATOM 5382 C C . LYS B 1 240 ? -15.242 -38.219 -24.562 1 93.94 240 LYS B C 1
ATOM 5384 O O . LYS B 1 240 ? -15.469 -39.406 -24.688 1 93.94 240 LYS B O 1
ATOM 5389 N N . LEU B 1 241 ? -14.172 -37.656 -24.953 1 92.75 241 LEU B N 1
ATOM 5390 C CA . LEU B 1 241 ? -13.078 -38.438 -25.516 1 92.75 241 LEU B CA 1
ATOM 5391 C C . LEU B 1 241 ? -12.555 -39.438 -24.5 1 92.75 241 LEU B C 1
ATOM 5393 O O . LEU B 1 241 ? -12.039 -40.5 -24.875 1 92.75 241 LEU B O 1
ATOM 5397 N N . SER B 1 242 ? -12.711 -39.125 -23.25 1 89.94 242 SER B N 1
ATOM 5398 C CA . SER B 1 242 ? -12.234 -40 -22.188 1 89.94 242 SER B CA 1
ATOM 5399 C C . SER B 1 242 ? -13.344 -40.938 -21.719 1 89.94 242 SER B C 1
ATOM 5401 O O . SER B 1 242 ? -13.188 -41.625 -20.719 1 89.94 242 SER B O 1
ATOM 5403 N N . GLY B 1 243 ? -14.555 -40.812 -22.312 1 88.38 243 GLY B N 1
ATOM 5404 C CA . GLY B 1 243 ? -15.664 -41.719 -22.016 1 88.38 243 GLY B CA 1
ATOM 5405 C C . GLY B 1 243 ? -16.5 -41.25 -20.828 1 88.38 243 GLY B C 1
ATOM 5406 O O . GLY B 1 243 ? -17.25 -42.031 -20.25 1 88.38 243 GLY B O 1
ATOM 5407 N N . VAL B 1 244 ? -16.281 -40.094 -20.469 1 86 244 VAL B N 1
ATOM 5408 C CA . VAL B 1 244 ? -17.031 -39.562 -19.328 1 86 244 VAL B CA 1
ATOM 5409 C C . VAL B 1 244 ? -18.219 -38.781 -19.844 1 86 244 VAL B C 1
ATOM 5411 O O . VAL B 1 244 ? -18.062 -37.812 -20.609 1 86 244 VAL B O 1
ATOM 5414 N N . GLU B 1 245 ? -19.422 -39.25 -19.531 1 84.62 245 GLU B N 1
ATOM 5415 C CA . GLU B 1 245 ? -20.625 -38.438 -19.75 1 84.62 245 GLU B CA 1
ATOM 5416 C C . GLU B 1 245 ? -20.938 -37.594 -18.531 1 84.62 245 GLU B C 1
ATOM 5418 O O . GLU B 1 245 ? -21.422 -38.094 -17.516 1 84.62 245 GLU B O 1
ATOM 5423 N N . PHE B 1 246 ? -20.703 -36.344 -18.688 1 88.12 246 PHE B N 1
ATOM 5424 C CA . PHE B 1 246 ? -20.859 -35.438 -17.562 1 88.12 246 PHE B CA 1
ATOM 5425 C C . PHE B 1 246 ? -22.328 -35.219 -17.234 1 88.12 246 PHE B C 1
ATOM 5427 O O . PHE B 1 246 ? -23.156 -35.062 -18.141 1 88.12 246 PHE B O 1
ATOM 5434 N N . SER B 1 247 ? -22.609 -35.375 -15.953 1 85.06 247 SER B N 1
ATOM 5435 C CA . SER B 1 247 ? -23.906 -35 -15.398 1 85.06 247 SER B CA 1
ATOM 5436 C C . SER B 1 247 ? -23.75 -34.094 -14.188 1 85.06 247 SER B C 1
ATOM 5438 O O . SER B 1 247 ? -22.859 -34.281 -13.367 1 85.06 247 SER B O 1
ATOM 5440 N N . GLY B 1 248 ? -24.578 -33.156 -14.086 1 82.44 248 GLY B N 1
ATOM 5441 C CA . GLY B 1 248 ? -24.516 -32.156 -13.008 1 82.44 248 GLY B CA 1
ATOM 5442 C C . GLY B 1 248 ? -24.719 -32.781 -11.633 1 82.44 248 GLY B C 1
ATOM 5443 O O . GLY B 1 248 ? -24.391 -32.188 -10.617 1 82.44 248 GLY B O 1
ATOM 5444 N N . SER B 1 249 ? -25.172 -33.969 -11.617 1 81.88 249 SER B N 1
ATOM 5445 C CA . SER B 1 249 ? -25.484 -34.625 -10.352 1 81.88 249 SER B CA 1
ATOM 5446 C C . SER B 1 249 ? -24.297 -35.406 -9.828 1 81.88 249 SER B C 1
ATOM 5448 O O . SER B 1 249 ? -24.266 -35.812 -8.656 1 81.88 249 SER B O 1
ATOM 5450 N N . GLU B 1 250 ? -23.344 -35.562 -10.68 1 86.56 250 GLU B N 1
ATOM 5451 C CA . GLU B 1 250 ? -22.203 -36.375 -10.273 1 86.56 250 GLU B CA 1
ATOM 5452 C C . GLU B 1 250 ? -20.938 -35.531 -10.156 1 86.56 250 GLU B C 1
ATOM 5454 O O . GLU B 1 250 ? -20.781 -34.531 -10.883 1 86.56 250 GLU B O 1
ATOM 5459 N N . ASP B 1 251 ? -20.094 -36 -9.25 1 91.56 251 ASP B N 1
ATOM 5460 C CA . ASP B 1 251 ? -18.812 -35.312 -9.109 1 91.56 251 ASP B CA 1
ATOM 5461 C C . ASP B 1 251 ? -17.875 -35.688 -10.258 1 91.56 251 ASP B C 1
ATOM 5463 O O . ASP B 1 251 ? -17.859 -36.812 -10.719 1 91.56 251 ASP B O 1
ATOM 5467 N N . VAL B 1 252 ? -17.203 -34.75 -10.695 1 92.25 252 VAL B N 1
ATOM 5468 C CA . VAL B 1 252 ? -16.266 -34.969 -11.789 1 92.25 252 VAL B CA 1
ATOM 5469 C C . VAL B 1 252 ? -14.828 -34.781 -11.281 1 92.25 252 VAL B C 1
ATOM 5471 O O . VAL B 1 252 ? -14.586 -34 -10.367 1 92.25 252 VAL B O 1
ATOM 5474 N N . ALA B 1 253 ? -13.969 -35.594 -11.797 1 94.19 253 ALA B N 1
ATOM 5475 C CA . ALA B 1 253 ? -12.531 -35.469 -11.547 1 94.19 253 ALA B CA 1
ATOM 5476 C C . ALA B 1 253 ? -11.75 -35.469 -12.852 1 94.19 253 ALA B C 1
ATOM 5478 O O . ALA B 1 253 ? -11.836 -36.406 -13.648 1 94.19 253 ALA B O 1
ATOM 5479 N N . LEU B 1 254 ? -11.031 -34.406 -13.102 1 96.5 254 LEU B N 1
ATOM 5480 C CA . LEU B 1 254 ? -10.172 -34.344 -14.281 1 96.5 254 LEU B CA 1
ATOM 5481 C C . LEU B 1 254 ? -8.773 -34.844 -13.969 1 96.5 254 LEU B C 1
ATOM 5483 O O . LEU B 1 254 ? -8.164 -34.438 -12.977 1 96.5 254 LEU B O 1
ATOM 5487 N N . SER B 1 255 ? -8.266 -35.719 -14.789 1 95.19 255 SER B N 1
ATOM 5488 C CA . SER B 1 255 ? -6.891 -36.188 -14.664 1 95.19 255 SER B CA 1
ATOM 5489 C C . SER B 1 255 ? -5.895 -35.156 -15.203 1 95.19 255 SER B C 1
ATOM 5491 O O . SER B 1 255 ? -6.277 -34.219 -15.906 1 95.19 255 SER B O 1
ATOM 5493 N N . ARG B 1 256 ? -4.68 -35.375 -14.812 1 95.19 256 ARG B N 1
ATOM 5494 C CA . ARG B 1 256 ? -3.617 -34.531 -15.32 1 95.19 256 ARG B CA 1
ATOM 5495 C C . ARG B 1 256 ? -3.57 -34.531 -16.844 1 95.19 256 ARG B C 1
ATOM 5497 O O . ARG B 1 256 ? -3.361 -33.5 -17.469 1 95.19 256 ARG B O 1
ATOM 5504 N N . GLU B 1 257 ? -3.795 -35.688 -17.406 1 94.31 257 GLU B N 1
ATOM 5505 C CA . GLU B 1 257 ? -3.791 -35.844 -18.859 1 94.31 257 GLU B CA 1
ATOM 5506 C C . GLU B 1 257 ? -4.93 -35.031 -19.5 1 94.31 257 GLU B C 1
ATOM 5508 O O . GLU B 1 257 ? -4.75 -34.438 -20.547 1 94.31 257 GLU B O 1
ATOM 5513 N N . GLN B 1 258 ? -6.039 -35.156 -18.953 1 96.88 258 GLN B N 1
ATOM 5514 C CA . GLN B 1 258 ? -7.176 -34.375 -19.438 1 96.88 258 GLN B CA 1
ATOM 5515 C C . GLN B 1 258 ? -6.91 -32.875 -19.344 1 96.88 258 GLN B C 1
ATOM 5517 O O . GLN B 1 258 ? -7.242 -32.125 -20.266 1 96.88 258 GLN B O 1
ATOM 5522 N N . LEU B 1 259 ? -6.297 -32.469 -18.234 1 98 259 LEU B N 1
ATOM 5523 C CA . LEU B 1 259 ? -5.957 -31.047 -18.062 1 98 259 LEU B CA 1
ATOM 5524 C C . LEU B 1 259 ? -4.98 -30.594 -19.141 1 98 259 LEU B C 1
ATOM 5526 O O . LEU B 1 259 ? -5.094 -29.484 -19.656 1 98 259 LEU B O 1
ATOM 5530 N N . ASP B 1 260 ? -4.043 -31.469 -19.484 1 95.81 260 ASP B N 1
ATOM 5531 C CA . ASP B 1 260 ? -3.035 -31.141 -20.484 1 95.81 260 ASP B CA 1
ATOM 5532 C C . ASP B 1 260 ? -3.672 -30.953 -21.859 1 95.81 260 ASP B C 1
ATOM 5534 O O . ASP B 1 260 ? -3.094 -30.312 -22.734 1 95.81 260 ASP B O 1
ATOM 5538 N N . ARG B 1 261 ? -4.867 -31.453 -22.078 1 96.62 261 ARG B N 1
ATOM 5539 C CA . ARG B 1 261 ? -5.539 -31.406 -23.375 1 96.62 261 ARG B CA 1
ATOM 5540 C C . ARG B 1 261 ? -6.398 -30.141 -23.484 1 96.62 261 ARG B C 1
ATOM 5542 O O . ARG B 1 261 ? -6.906 -29.828 -24.562 1 96.62 261 ARG B O 1
ATOM 5549 N N . LEU B 1 262 ? -6.531 -29.422 -22.422 1 98.12 262 LEU B N 1
ATOM 5550 C CA . LEU B 1 262 ? -7.348 -28.203 -22.422 1 98.12 262 LEU B CA 1
ATOM 5551 C C . LEU B 1 262 ? -6.543 -27.016 -22.922 1 98.12 262 LEU B C 1
ATOM 5553 O O . LEU B 1 262 ? -6.309 -26.062 -22.172 1 98.12 262 LEU B O 1
ATOM 5557 N N . LEU B 1 263 ? -6.273 -27 -24.188 1 98.06 263 LEU B N 1
ATOM 5558 C CA . LEU B 1 263 ? -5.348 -26.047 -24.781 1 98.06 263 LEU B CA 1
ATOM 5559 C C . LEU B 1 263 ? -5.953 -24.641 -24.844 1 98.06 263 LEU B C 1
ATOM 5561 O O . LEU B 1 263 ? -5.258 -23.656 -24.625 1 98.06 263 LEU B O 1
ATOM 5565 N N . CYS B 1 264 ? -7.246 -24.547 -25.156 1 98.31 264 CYS B N 1
ATOM 5566 C CA . CYS B 1 264 ? -7.91 -23.234 -25.188 1 98.31 264 CYS B CA 1
ATOM 5567 C C . CYS B 1 264 ? -7.988 -22.625 -23.797 1 98.31 264 CYS B C 1
ATOM 5569 O O . CYS B 1 264 ? -7.789 -21.422 -23.625 1 98.31 264 CYS B O 1
ATOM 5571 N N . LEU B 1 265 ? -8.305 -23.469 -22.844 1 98.81 265 LEU B N 1
ATOM 5572 C CA . LEU B 1 265 ? -8.32 -23 -21.469 1 98.81 265 LEU B CA 1
ATOM 5573 C C . LEU B 1 265 ? -6.938 -22.516 -21.047 1 98.81 265 LEU B C 1
ATOM 5575 O O . LEU B 1 265 ? -6.805 -21.469 -20.406 1 98.81 265 LEU B O 1
ATOM 5579 N N . GLU B 1 266 ? -5.938 -23.281 -21.359 1 98.62 266 GLU B N 1
ATOM 5580 C CA . GLU B 1 266 ? -4.57 -22.906 -21.016 1 98.62 266 GLU B CA 1
ATOM 5581 C C . GLU B 1 266 ? -4.184 -21.578 -21.672 1 98.62 266 GLU B C 1
ATOM 5583 O O . GLU B 1 266 ? -3.553 -20.719 -21.047 1 98.62 266 GLU B O 1
ATOM 5588 N N . SER B 1 267 ? -4.559 -21.438 -22.938 1 98.75 267 SER B N 1
ATOM 5589 C CA . SER B 1 267 ? -4.305 -20.188 -23.641 1 98.75 267 SER B CA 1
ATOM 5590 C C . SER B 1 267 ? -4.996 -19.016 -22.953 1 98.75 267 SER B C 1
ATOM 5592 O O . SER B 1 267 ? -4.418 -17.938 -22.812 1 98.75 267 SER B O 1
ATOM 5594 N N . SER B 1 268 ? -6.223 -19.219 -22.484 1 98.88 268 SER B N 1
ATOM 5595 C CA . SER B 1 268 ? -6.977 -18.188 -21.781 1 98.88 268 SER B CA 1
ATOM 5596 C C . SER B 1 268 ? -6.293 -17.797 -20.469 1 98.88 268 SER B C 1
ATOM 5598 O O . SER B 1 268 ? -6.227 -16.625 -20.125 1 98.88 268 SER B O 1
ATOM 5600 N N . ILE B 1 269 ? -5.777 -18.766 -19.781 1 98.88 269 ILE B N 1
ATOM 5601 C CA . ILE B 1 269 ? -5.09 -18.547 -18.516 1 98.88 269 ILE B CA 1
ATOM 5602 C C . ILE B 1 269 ? -3.783 -17.797 -18.766 1 98.88 269 ILE B C 1
ATOM 5604 O O . ILE B 1 269 ? -3.48 -16.812 -18.078 1 98.88 269 ILE B O 1
ATOM 5608 N N . ASN B 1 270 ? -3.039 -18.203 -19.766 1 98.81 270 ASN B N 1
ATOM 5609 C CA . ASN B 1 270 ? -1.786 -17.547 -20.109 1 98.81 270 ASN B CA 1
ATOM 5610 C C . ASN B 1 270 ? -2.016 -16.078 -20.5 1 98.81 270 ASN B C 1
ATOM 5612 O O . ASN B 1 270 ? -1.242 -15.203 -20.109 1 98.81 270 ASN B O 1
ATOM 5616 N N . GLU B 1 271 ? -3.094 -15.859 -21.25 1 98.88 271 GLU B N 1
ATOM 5617 C CA . GLU B 1 271 ? -3.439 -14.492 -21.641 1 98.88 271 GLU B CA 1
ATOM 5618 C C . GLU B 1 271 ? -3.816 -13.656 -20.422 1 98.88 271 GLU B C 1
ATOM 5620 O O . GLU B 1 271 ? -3.453 -12.484 -20.344 1 98.88 271 GLU B O 1
ATOM 5625 N N . SER B 1 272 ? -4.555 -14.258 -19.516 1 98.88 272 SER B N 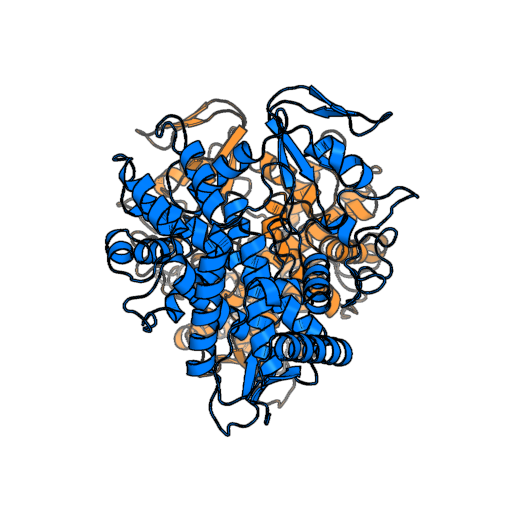1
ATOM 5626 C CA . SER B 1 272 ? -4.898 -13.562 -18.266 1 98.88 272 SER B CA 1
ATOM 5627 C C . SER B 1 272 ? -3.648 -13.234 -17.453 1 98.88 272 SER B C 1
ATOM 5629 O O . SER B 1 272 ? -3.521 -12.133 -16.922 1 98.88 272 SER B O 1
ATOM 5631 N N . LEU B 1 273 ? -2.738 -14.18 -17.375 1 98.88 273 LEU B N 1
ATOM 5632 C CA . LEU B 1 273 ? -1.48 -13.969 -16.672 1 98.88 273 LEU B CA 1
ATOM 5633 C C . LEU B 1 273 ? -0.661 -12.867 -17.328 1 98.88 273 LEU B C 1
ATOM 5635 O O . LEU B 1 273 ? -0.058 -12.039 -16.641 1 98.88 273 LEU B O 1
ATOM 5639 N N . ARG B 1 274 ? -0.634 -12.844 -18.656 1 98.75 274 ARG B N 1
ATOM 5640 C CA . ARG B 1 274 ? 0.07 -11.789 -19.391 1 98.75 274 ARG B CA 1
ATOM 5641 C C . ARG B 1 274 ? -0.447 -10.414 -18.984 1 98.75 274 ARG B C 1
ATOM 5643 O O . ARG B 1 274 ? 0.337 -9.477 -18.797 1 98.75 274 ARG B O 1
ATOM 5650 N N . LEU B 1 275 ? -1.713 -10.328 -18.828 1 98.44 275 LEU B N 1
ATOM 5651 C CA . LEU B 1 275 ? -2.375 -9.047 -18.594 1 98.44 275 LEU B CA 1
ATOM 5652 C C . LEU B 1 275 ? -2.232 -8.609 -17.141 1 98.44 275 LEU B C 1
ATOM 5654 O O . LEU B 1 275 ? -2.072 -7.422 -16.859 1 98.44 275 LEU B O 1
ATOM 5658 N N . CYS B 1 276 ? -2.184 -9.578 -16.203 1 98.12 276 CYS B N 1
ATOM 5659 C CA . CYS B 1 276 ? -2.338 -9.18 -14.805 1 98.12 276 CYS B CA 1
ATOM 5660 C C . CYS B 1 276 ? -1.023 -9.32 -14.047 1 98.12 276 CYS B C 1
ATOM 5662 O O . CYS B 1 276 ? -0.877 -8.797 -12.945 1 98.12 276 CYS B O 1
ATOM 5664 N N . SER B 1 277 ? -0.032 -10.031 -14.555 1 97.81 277 SER B N 1
ATOM 5665 C CA . SER B 1 277 ? 1.229 -10.234 -13.852 1 97.81 277 SER B CA 1
ATOM 5666 C C . SER B 1 277 ? 2.098 -8.984 -13.898 1 97.81 277 SER B C 1
ATOM 5668 O O . SER B 1 277 ? 2.152 -8.305 -14.93 1 97.81 277 SER B O 1
ATOM 5670 N N . SER B 1 278 ? 2.688 -8.625 -12.805 1 95.62 278 SER B N 1
ATOM 5671 C CA . SER B 1 278 ? 3.607 -7.496 -12.711 1 95.62 278 SER B CA 1
ATOM 5672 C C . SER B 1 278 ? 4.805 -7.828 -11.828 1 95.62 278 SER B C 1
ATOM 5674 O O . SER B 1 278 ? 5.246 -6.996 -11.031 1 95.62 278 SER B O 1
ATOM 5676 N N . SER B 1 279 ? 5.348 -8.984 -11.961 1 93.62 279 SER B N 1
ATOM 5677 C CA . SER B 1 279 ? 6.484 -9.422 -11.156 1 93.62 279 SER B CA 1
ATOM 5678 C C . SER B 1 279 ? 7.801 -8.898 -11.727 1 93.62 279 SER B C 1
ATOM 5680 O O . SER B 1 279 ? 7.988 -8.875 -12.945 1 93.62 279 SER B O 1
ATOM 5682 N N . MET B 1 280 ? 8.688 -8.484 -10.883 1 94.62 280 MET B N 1
ATOM 5683 C CA . MET B 1 280 ? 10.062 -8.156 -11.234 1 94.62 280 MET B CA 1
ATOM 5684 C C . MET B 1 280 ? 10.977 -9.359 -11.023 1 94.62 280 MET B C 1
ATOM 5686 O O . MET B 1 280 ? 10.797 -10.125 -10.07 1 94.62 280 MET B O 1
ATOM 5690 N N . ASN B 1 281 ? 11.859 -9.531 -11.906 1 96.44 281 ASN B N 1
ATOM 5691 C CA . ASN B 1 281 ? 12.953 -10.477 -11.703 1 96.44 281 ASN B CA 1
ATOM 5692 C C . ASN B 1 281 ? 14.195 -9.789 -11.148 1 96.44 281 ASN B C 1
ATOM 5694 O O . ASN B 1 281 ? 15.008 -9.266 -11.906 1 96.44 281 ASN B O 1
ATOM 5698 N N . ILE B 1 282 ? 14.359 -9.844 -9.875 1 95.06 282 ILE B N 1
ATOM 5699 C CA . ILE B 1 282 ? 15.422 -9.117 -9.18 1 95.06 282 ILE B CA 1
ATOM 5700 C C . ILE B 1 282 ? 16.656 -10.008 -9.047 1 95.06 282 ILE B C 1
ATOM 5702 O O . ILE B 1 282 ? 16.547 -11.172 -8.664 1 95.06 282 ILE B O 1
ATOM 5706 N N . ARG B 1 283 ? 17.828 -9.445 -9.367 1 96.25 283 ARG B N 1
ATOM 5707 C CA . ARG B 1 283 ? 19.125 -10.094 -9.203 1 96.25 283 ARG B CA 1
ATOM 5708 C C . ARG B 1 283 ? 20.141 -9.148 -8.547 1 96.25 283 ARG B C 1
ATOM 5710 O O . ARG B 1 283 ? 20.156 -7.953 -8.859 1 96.25 283 ARG B O 1
ATOM 5717 N N . VAL B 1 284 ? 20.891 -9.703 -7.691 1 96 284 VAL B N 1
ATOM 5718 C CA . VAL B 1 284 ? 21.938 -8.922 -7.043 1 96 284 VAL B CA 1
ATOM 5719 C C . VAL B 1 284 ? 23.297 -9.367 -7.559 1 96 284 VAL B C 1
ATOM 5721 O O . VAL B 1 284 ? 23.609 -10.555 -7.562 1 96 284 VAL B O 1
ATOM 5724 N N . ALA B 1 285 ? 24.109 -8.391 -7.945 1 97.12 285 ALA B N 1
ATOM 5725 C CA . ALA B 1 285 ? 25.438 -8.68 -8.461 1 97.12 285 ALA B CA 1
ATOM 5726 C C . ALA B 1 285 ? 26.359 -9.188 -7.352 1 97.12 285 ALA B C 1
ATOM 5728 O O . ALA B 1 285 ? 26.484 -8.547 -6.305 1 97.12 285 ALA B O 1
ATOM 5729 N N . GLN B 1 286 ? 27.016 -10.305 -7.633 1 96.5 286 GLN B N 1
ATOM 5730 C CA . GLN B 1 286 ? 27.859 -10.953 -6.633 1 96.5 286 GLN B CA 1
ATOM 5731 C C . GLN B 1 286 ? 29.312 -10.492 -6.75 1 96.5 286 GLN B C 1
ATOM 5733 O O . GLN B 1 286 ? 30.109 -10.711 -5.84 1 96.5 286 GLN B O 1
ATOM 5738 N N . GLU B 1 287 ? 29.656 -9.844 -7.801 1 97.06 287 GLU B N 1
ATOM 5739 C CA . GLU B 1 287 ? 31 -9.32 -8.086 1 97.06 287 GLU B CA 1
ATOM 5740 C C . GLU B 1 287 ? 30.938 -8.188 -9.102 1 97.06 287 GLU B C 1
ATOM 5742 O O . GLU B 1 287 ? 29.906 -7.98 -9.75 1 97.06 287 GLU B O 1
ATOM 5747 N N . ASP B 1 288 ? 32.031 -7.422 -9.078 1 96.25 288 ASP B N 1
ATOM 5748 C CA . ASP B 1 288 ? 32.156 -6.434 -10.148 1 96.25 288 ASP B CA 1
ATOM 5749 C C . ASP B 1 288 ? 32.375 -7.113 -11.5 1 96.25 288 ASP B C 1
ATOM 5751 O O . ASP B 1 288 ? 33.219 -7.996 -11.641 1 96.25 288 ASP B O 1
ATOM 5755 N N . PHE B 1 289 ? 31.562 -6.762 -12.508 1 95.88 289 PHE B N 1
ATOM 5756 C CA . PHE B 1 289 ? 31.766 -7.328 -13.828 1 95.88 289 PHE B CA 1
ATOM 5757 C C . PHE B 1 289 ? 31.047 -6.5 -14.891 1 95.88 289 PHE B C 1
ATOM 5759 O O . PHE B 1 289 ? 30.312 -5.559 -14.562 1 95.88 289 PHE B O 1
ATOM 5766 N N . SER B 1 290 ? 31.375 -6.797 -16.109 1 95.88 290 SER B N 1
ATOM 5767 C CA . SER B 1 290 ? 30.688 -6.184 -17.25 1 95.88 290 SER B CA 1
ATOM 5768 C C . SER B 1 290 ? 29.594 -7.09 -17.781 1 95.88 290 SER B C 1
ATOM 5770 O O . SER B 1 290 ? 29.875 -8.156 -18.328 1 95.88 290 SER B O 1
ATOM 5772 N N . LEU B 1 291 ? 28.359 -6.641 -17.609 1 96.56 291 LEU B N 1
ATOM 5773 C CA . LEU B 1 291 ? 27.203 -7.406 -18.094 1 96.56 291 LEU B CA 1
ATOM 5774 C C . LEU B 1 291 ? 27 -7.176 -19.578 1 96.56 291 LEU B C 1
ATOM 5776 O O . LEU B 1 291 ? 26.562 -6.09 -19.984 1 96.56 291 LEU B O 1
ATOM 5780 N N . ARG B 1 292 ? 27.297 -8.133 -20.297 1 94.94 292 ARG B N 1
ATOM 5781 C CA . ARG B 1 292 ? 27.094 -8.047 -21.75 1 94.94 292 ARG B CA 1
ATOM 5782 C C . ARG B 1 292 ? 25.625 -8.242 -22.109 1 94.94 292 ARG B C 1
ATOM 5784 O O . ARG B 1 292 ? 25.047 -9.297 -21.844 1 94.94 292 ARG B O 1
ATOM 5791 N N . LEU B 1 293 ? 24.953 -7.254 -22.672 1 95.69 293 LEU B N 1
ATOM 5792 C CA . LEU B 1 293 ? 23.547 -7.309 -23.062 1 95.69 293 LEU B CA 1
ATOM 5793 C C . LEU B 1 293 ? 23.391 -7.906 -24.453 1 95.69 293 LEU B C 1
ATOM 5795 O O . LEU B 1 293 ? 22.484 -8.703 -24.688 1 95.69 293 LEU B O 1
ATOM 5799 N N . ASP B 1 294 ? 24.141 -7.473 -25.328 1 94.12 294 ASP B N 1
ATOM 5800 C CA . ASP B 1 294 ? 24.266 -8.039 -26.672 1 94.12 294 ASP B CA 1
ATOM 5801 C C . ASP B 1 294 ? 25.641 -7.789 -27.266 1 94.12 294 ASP B C 1
ATOM 5803 O O . ASP B 1 294 ? 26.609 -7.539 -26.531 1 94.12 294 ASP B O 1
ATOM 5807 N N . ALA B 1 295 ? 25.734 -7.977 -28.641 1 92.69 295 ALA B N 1
ATOM 5808 C CA . ALA B 1 295 ? 27.047 -7.906 -29.281 1 92.69 295 ALA B CA 1
ATOM 5809 C C . ALA B 1 295 ? 27.641 -6.508 -29.172 1 92.69 295 ALA B C 1
ATOM 5811 O O . ALA B 1 295 ? 28.859 -6.348 -29.141 1 92.69 295 ALA B O 1
ATOM 5812 N N . GLU B 1 296 ? 26.828 -5.461 -28.891 1 92.94 296 GLU B N 1
ATOM 5813 C CA . GLU B 1 296 ? 27.297 -4.078 -28.969 1 92.94 296 GLU B CA 1
ATOM 5814 C C . GLU B 1 296 ? 27.141 -3.363 -27.641 1 92.94 296 GLU B C 1
ATOM 5816 O O . GLU B 1 296 ? 27.766 -2.324 -27.406 1 92.94 296 GLU B O 1
ATOM 5821 N N . ARG B 1 297 ? 26.297 -3.877 -26.828 1 93.69 297 ARG B N 1
ATOM 5822 C CA . ARG B 1 297 ? 25.953 -3.148 -25.609 1 93.69 297 ARG B CA 1
ATOM 5823 C C . ARG B 1 297 ? 26.375 -3.924 -24.359 1 93.69 297 ARG B C 1
ATOM 5825 O O . ARG B 1 297 ? 26.156 -5.133 -24.281 1 93.69 297 ARG B O 1
ATOM 5832 N N . SER B 1 298 ? 27.094 -3.189 -23.422 1 94.69 298 SER B N 1
ATOM 5833 C CA . SER B 1 298 ? 27.406 -3.721 -22.094 1 94.69 298 SER B CA 1
ATOM 5834 C C . SER B 1 298 ? 27.188 -2.672 -21.016 1 94.69 298 SER B C 1
ATOM 5836 O O . SER B 1 298 ? 27.141 -1.475 -21.297 1 94.69 298 SER B O 1
ATOM 5838 N N . VAL B 1 299 ? 26.922 -3.188 -19.859 1 94 299 VAL B N 1
ATOM 5839 C CA . VAL B 1 299 ? 26.75 -2.299 -18.719 1 94 299 VAL B CA 1
ATOM 5840 C C . VAL B 1 299 ? 27.656 -2.752 -17.562 1 94 299 VAL B C 1
ATOM 5842 O O . VAL B 1 299 ? 27.703 -3.939 -17.234 1 94 299 VAL B O 1
ATOM 5845 N N . ASP B 1 300 ? 28.406 -1.788 -17.016 1 94.81 300 ASP B N 1
ATOM 5846 C CA . ASP B 1 300 ? 29.203 -2.105 -15.828 1 94.81 300 ASP B CA 1
ATOM 5847 C C . ASP B 1 300 ? 28.328 -2.215 -14.586 1 94.81 300 ASP B C 1
ATOM 5849 O O . ASP B 1 300 ? 27.5 -1.34 -14.328 1 94.81 300 ASP B O 1
ATOM 5853 N N . VAL B 1 301 ? 28.5 -3.377 -13.938 1 95.25 301 VAL B N 1
ATOM 5854 C CA . VAL B 1 301 ? 27.75 -3.648 -12.719 1 95.25 301 VAL B CA 1
ATOM 5855 C C . VAL B 1 301 ? 28.719 -3.873 -11.555 1 95.25 301 VAL B C 1
ATOM 5857 O O . VAL B 1 301 ? 29.734 -4.555 -11.711 1 95.25 301 VAL B O 1
ATOM 5860 N N . ARG B 1 302 ? 28.516 -3.254 -10.453 1 94.81 302 ARG B N 1
ATOM 5861 C CA . ARG B 1 302 ? 29.328 -3.43 -9.258 1 94.81 302 ARG B CA 1
ATOM 5862 C C . ARG B 1 302 ? 28.688 -4.438 -8.305 1 94.81 302 ARG B C 1
ATOM 5864 O O . ARG B 1 302 ? 27.469 -4.609 -8.297 1 94.81 302 ARG B O 1
ATOM 5871 N N . LYS B 1 303 ? 29.594 -5.008 -7.496 1 94.69 303 LYS B N 1
ATOM 5872 C CA . LYS B 1 303 ? 29.094 -5.902 -6.461 1 94.69 303 LYS B CA 1
ATOM 5873 C C . LYS B 1 303 ? 28.031 -5.215 -5.609 1 94.69 303 LYS B C 1
ATOM 5875 O O . LYS B 1 303 ? 28.219 -4.074 -5.176 1 94.69 303 LYS B O 1
ATOM 5880 N N . GLY B 1 304 ? 26.938 -5.938 -5.461 1 93.19 304 GLY B N 1
ATOM 5881 C CA . GLY B 1 304 ? 25.875 -5.398 -4.629 1 93.19 304 GLY B CA 1
ATOM 5882 C C . GLY B 1 304 ? 24.812 -4.664 -5.426 1 93.19 304 GLY B C 1
ATOM 5883 O O . GLY B 1 304 ? 23.703 -4.414 -4.922 1 93.19 304 GLY B O 1
ATOM 5884 N N . ASP B 1 305 ? 25.094 -4.355 -6.707 1 92.5 305 ASP B N 1
ATOM 5885 C CA . ASP B 1 305 ? 24.109 -3.703 -7.555 1 92.5 305 ASP B CA 1
ATOM 5886 C C . ASP B 1 305 ? 22.906 -4.613 -7.797 1 92.5 305 ASP B C 1
ATOM 5888 O O . ASP B 1 305 ? 23.047 -5.84 -7.824 1 92.5 305 ASP B O 1
ATOM 5892 N N . VAL B 1 306 ? 21.781 -4 -7.902 1 93.19 306 VAL B N 1
ATOM 5893 C CA . VAL B 1 306 ? 20.562 -4.738 -8.219 1 93.19 306 VAL B CA 1
ATOM 5894 C C . VAL B 1 306 ? 20.234 -4.582 -9.703 1 93.19 306 VAL B C 1
ATOM 5896 O O . VAL B 1 306 ? 20.156 -3.461 -10.211 1 93.19 306 VAL B O 1
ATOM 5899 N N . VAL B 1 307 ? 20.156 -5.66 -10.375 1 95.19 307 VAL B N 1
ATOM 5900 C CA . VAL B 1 307 ? 19.734 -5.723 -11.766 1 95.19 307 VAL B CA 1
ATOM 5901 C C . VAL B 1 307 ? 18.344 -6.348 -11.844 1 95.19 307 VAL B C 1
ATOM 5903 O O . VAL B 1 307 ? 18.109 -7.438 -11.32 1 95.19 307 VAL B O 1
ATOM 5906 N N . THR B 1 308 ? 17.391 -5.652 -12.531 1 95.5 308 THR B N 1
ATOM 5907 C CA . THR B 1 308 ? 16 -6.09 -12.508 1 95.5 308 THR B CA 1
ATOM 5908 C C . THR B 1 308 ? 15.43 -6.184 -13.914 1 95.5 308 THR B C 1
ATOM 5910 O O . THR B 1 308 ? 15.633 -5.281 -14.734 1 95.5 308 THR B O 1
ATOM 5913 N N . LEU B 1 309 ? 14.812 -7.336 -14.258 1 96.25 309 LEU B N 1
ATOM 5914 C CA . LEU B 1 309 ? 13.953 -7.445 -15.43 1 96.25 309 LEU B CA 1
ATOM 5915 C C . LEU B 1 309 ? 12.508 -7.125 -15.07 1 96.25 309 LEU B C 1
ATOM 5917 O O . LEU B 1 309 ? 12.047 -7.445 -13.977 1 96.25 309 LEU B O 1
ATOM 5921 N N . TYR B 1 310 ? 11.781 -6.492 -15.977 1 94.62 310 TYR B N 1
ATOM 5922 C CA . TYR B 1 310 ? 10.383 -6.164 -15.75 1 94.62 310 TYR B CA 1
ATOM 5923 C C . TYR B 1 310 ? 9.516 -6.656 -16.906 1 94.62 310 TYR B C 1
ATOM 5925 O O . TYR B 1 310 ? 9.102 -5.863 -17.75 1 94.62 310 TYR B O 1
ATOM 5933 N N . PRO B 1 311 ? 9.055 -7.859 -16.812 1 97.19 311 PRO B N 1
ATOM 5934 C CA . PRO B 1 311 ? 8.352 -8.539 -17.906 1 97.19 311 PRO B CA 1
ATOM 5935 C C . PRO B 1 311 ? 7.055 -7.84 -18.312 1 97.19 311 PRO B C 1
ATOM 5937 O O . PRO B 1 311 ? 6.621 -7.938 -19.453 1 97.19 311 PRO B O 1
ATOM 5940 N N . LYS B 1 312 ? 6.438 -7.156 -17.453 1 95.69 312 LYS B N 1
ATOM 5941 C CA . LYS B 1 312 ? 5.168 -6.512 -17.781 1 95.69 312 LYS B CA 1
ATOM 5942 C C . LYS B 1 312 ? 5.316 -5.586 -18.984 1 95.69 312 LYS B C 1
ATOM 5944 O O . LYS B 1 312 ? 4.395 -5.461 -19.797 1 95.69 312 LYS B O 1
ATOM 5949 N N . ARG B 1 313 ? 6.441 -4.914 -19.078 1 93.88 313 ARG B N 1
ATOM 5950 C CA . ARG B 1 313 ? 6.684 -4.051 -20.234 1 93.88 313 ARG B CA 1
ATOM 5951 C C . ARG B 1 313 ? 6.66 -4.852 -21.531 1 93.88 313 ARG B C 1
ATOM 5953 O O . ARG B 1 313 ? 6.098 -4.406 -22.531 1 93.88 313 ARG B O 1
ATOM 5960 N N . MET B 1 314 ? 7.301 -5.977 -21.469 1 97.31 314 MET B N 1
ATOM 5961 C CA . MET B 1 314 ? 7.281 -6.883 -22.609 1 97.31 314 MET B CA 1
ATOM 5962 C C . MET B 1 314 ? 5.875 -7.422 -22.859 1 97.31 314 MET B C 1
ATOM 5964 O O . MET B 1 314 ? 5.426 -7.488 -24 1 97.31 314 MET B O 1
ATOM 5968 N N . HIS B 1 315 ? 5.113 -7.738 -21.875 1 98.12 315 HIS B N 1
ATOM 5969 C CA . HIS B 1 315 ? 3.762 -8.273 -21.969 1 98.12 315 HIS B CA 1
ATOM 5970 C C . HIS B 1 315 ? 2.818 -7.281 -22.641 1 98.12 315 HIS B C 1
ATOM 5972 O O . HIS B 1 315 ? 1.822 -7.676 -23.25 1 98.12 315 HIS B O 1
ATOM 5978 N N . LEU B 1 316 ? 3.154 -6.012 -22.562 1 96.5 316 LEU B N 1
ATOM 5979 C CA . LEU B 1 316 ? 2.262 -4.98 -23.062 1 96.5 316 LEU B CA 1
ATOM 5980 C C . LEU B 1 316 ? 2.85 -4.316 -24.312 1 96.5 316 LEU B C 1
ATOM 5982 O O . LEU B 1 316 ? 2.352 -3.285 -24.766 1 96.5 316 LEU B O 1
ATOM 5986 N N . ASP B 1 317 ? 3.895 -4.859 -24.812 1 97.44 317 ASP B N 1
ATOM 5987 C CA . ASP B 1 317 ? 4.551 -4.328 -26 1 97.44 317 ASP B CA 1
ATOM 5988 C C . ASP B 1 317 ? 3.738 -4.629 -27.25 1 97.44 317 ASP B C 1
ATOM 5990 O O . ASP B 1 317 ? 3.598 -5.789 -27.641 1 97.44 317 ASP B O 1
ATOM 5994 N N . PRO B 1 318 ? 3.246 -3.625 -27.922 1 97.38 318 PRO B N 1
ATOM 5995 C CA . PRO B 1 318 ? 2.404 -3.859 -29.094 1 97.38 318 PRO B CA 1
ATOM 5996 C C . PRO B 1 318 ? 3.176 -4.48 -30.266 1 97.38 318 PRO B C 1
ATOM 5998 O O . PRO B 1 318 ? 2.574 -5.074 -31.156 1 97.38 318 PRO B O 1
ATOM 6001 N N . ASP B 1 319 ? 4.488 -4.352 -30.25 1 97.06 319 ASP B N 1
ATOM 6002 C CA . ASP B 1 319 ? 5.293 -4.988 -31.281 1 97.06 319 ASP B CA 1
ATOM 6003 C C . ASP B 1 319 ? 5.297 -6.508 -31.109 1 97.06 319 ASP B C 1
ATOM 6005 O O . ASP B 1 319 ? 5.52 -7.242 -32.094 1 97.06 319 ASP B O 1
ATOM 6009 N N . ILE B 1 320 ? 5.043 -6.992 -29.969 1 98.38 320 ILE B N 1
ATOM 6010 C CA . ILE B 1 320 ? 5.062 -8.414 -29.656 1 98.38 320 ILE B CA 1
ATOM 6011 C C . ILE B 1 320 ? 3.633 -8.961 -29.641 1 98.38 320 ILE B C 1
ATOM 6013 O O . ILE B 1 320 ? 3.354 -10 -30.234 1 98.38 320 ILE B O 1
ATOM 6017 N N . TYR B 1 321 ? 2.793 -8.211 -28.969 1 98.38 321 TYR B N 1
ATOM 6018 C CA . TYR B 1 321 ? 1.393 -8.586 -28.812 1 98.38 321 TYR B CA 1
ATOM 6019 C C . TYR B 1 321 ? 0.476 -7.543 -29.438 1 98.38 321 TYR B C 1
ATOM 6021 O O . TYR B 1 321 ? 0.229 -6.492 -28.844 1 98.38 321 TYR B O 1
ATOM 6029 N N . PRO B 1 322 ? -0.109 -7.875 -30.609 1 96.69 322 PRO B N 1
ATOM 6030 C CA . PRO B 1 322 ? -1.089 -6.938 -31.156 1 96.69 322 PRO B CA 1
ATOM 6031 C C . PRO B 1 322 ? -2.252 -6.676 -30.203 1 96.69 322 PRO B C 1
ATOM 6033 O O . PRO B 1 322 ? -2.807 -7.613 -29.625 1 96.69 322 PRO B O 1
ATOM 6036 N N . ASP B 1 323 ? -2.619 -5.441 -29.953 1 97.06 323 ASP B N 1
ATOM 6037 C CA . ASP B 1 323 ? -3.641 -5.027 -29 1 97.06 323 ASP B CA 1
ATOM 6038 C C . ASP B 1 323 ? -3.352 -5.59 -27.609 1 97.06 323 ASP B C 1
ATOM 6040 O O . ASP B 1 323 ? -4.18 -6.305 -27.031 1 97.06 323 ASP B O 1
ATOM 6044 N N . PRO B 1 324 ? -2.23 -5.203 -27.062 1 97.88 324 PRO B N 1
ATOM 6045 C CA . PRO B 1 324 ? -1.71 -5.883 -25.875 1 97.88 324 PRO B CA 1
ATOM 6046 C C . PRO B 1 324 ? -2.604 -5.699 -24.656 1 97.88 324 PRO B C 1
ATOM 6048 O O . PRO B 1 324 ? -2.498 -6.457 -23.688 1 97.88 324 PRO B O 1
ATOM 6051 N N . GLU B 1 325 ? -3.533 -4.758 -24.625 1 96.38 325 GLU B N 1
ATOM 6052 C CA . GLU B 1 325 ? -4.371 -4.508 -23.453 1 96.38 325 GLU B CA 1
ATOM 6053 C C . GLU B 1 325 ? -5.707 -5.23 -23.562 1 96.38 325 GLU B C 1
ATOM 6055 O O . GLU B 1 325 ? -6.496 -5.242 -22.625 1 96.38 325 GLU B O 1
ATOM 6060 N N . THR B 1 326 ? -5.891 -5.828 -24.688 1 97.25 326 THR B N 1
ATOM 6061 C CA . THR B 1 326 ? -7.148 -6.531 -24.938 1 97.25 326 THR B CA 1
ATOM 6062 C C . THR B 1 326 ? -6.984 -8.031 -24.688 1 97.25 326 THR B C 1
ATOM 6064 O O . THR B 1 326 ? -6.016 -8.633 -25.141 1 97.25 326 THR B O 1
ATOM 6067 N N . PHE B 1 327 ? -7.984 -8.594 -24.047 1 98.31 327 PHE B N 1
ATOM 6068 C CA . PHE B 1 327 ? -7.98 -10.023 -23.797 1 98.31 327 PHE B CA 1
ATOM 6069 C C . PHE B 1 327 ? -8.359 -10.805 -25.047 1 98.31 327 PHE B C 1
ATOM 6071 O O . PHE B 1 327 ? -9.352 -10.484 -25.703 1 98.31 327 PHE B O 1
ATOM 6078 N N . ARG B 1 328 ? -7.504 -11.75 -25.328 1 98.31 328 ARG B N 1
ATOM 6079 C CA . ARG B 1 328 ? -7.754 -12.695 -26.406 1 98.31 328 ARG B CA 1
ATOM 6080 C C . ARG B 1 328 ? -7.523 -14.133 -25.938 1 98.31 328 ARG B C 1
ATOM 6082 O O . ARG B 1 328 ? -6.383 -14.547 -25.734 1 98.31 328 ARG B O 1
ATOM 6089 N N . PHE B 1 329 ? -8.578 -14.93 -25.922 1 98.19 329 PHE B N 1
ATOM 6090 C CA . PHE B 1 329 ? -8.531 -16.234 -25.266 1 98.19 329 PHE B CA 1
ATOM 6091 C C . PHE B 1 329 ? -7.66 -17.203 -26.062 1 98.19 329 PHE B C 1
ATOM 6093 O O . PHE B 1 329 ? -7.129 -18.172 -25.516 1 98.19 329 PHE B O 1
ATOM 6100 N N . ASP B 1 330 ? -7.441 -16.984 -27.375 1 97.81 330 ASP B N 1
ATOM 6101 C CA . ASP B 1 330 ? -6.727 -17.938 -28.219 1 97.81 330 ASP B CA 1
ATOM 6102 C C . ASP B 1 330 ? -5.379 -17.375 -28.656 1 97.81 330 ASP B C 1
ATOM 6104 O O . ASP B 1 330 ? -4.82 -17.797 -29.672 1 97.81 330 ASP B O 1
ATOM 6108 N N . ARG B 1 331 ? -4.883 -16.344 -27.953 1 97.88 331 ARG B N 1
ATOM 6109 C CA . ARG B 1 331 ? -3.639 -15.664 -28.312 1 97.88 331 ARG B CA 1
ATOM 6110 C C . ARG B 1 331 ? -2.486 -16.656 -28.422 1 97.88 331 ARG B C 1
ATOM 6112 O O . ARG B 1 331 ? -1.571 -16.469 -29.219 1 97.88 331 ARG B O 1
ATOM 6119 N N . TYR B 1 332 ? -2.508 -17.688 -27.641 1 98.56 332 TYR B N 1
ATOM 6120 C CA . TYR B 1 332 ? -1.407 -18.641 -27.594 1 98.56 332 TYR B CA 1
ATOM 6121 C C . TYR B 1 332 ? -1.763 -19.922 -28.328 1 98.56 332 TYR B C 1
ATOM 6123 O O . TYR B 1 332 ? -1.259 -21 -28 1 98.56 332 TYR B O 1
ATOM 6131 N N . MET B 1 333 ? -2.648 -19.812 -29.203 1 97.44 333 MET B N 1
ATOM 6132 C CA . MET B 1 333 ? -3.029 -20.938 -30.047 1 97.44 333 MET B CA 1
ATOM 6133 C C . MET B 1 333 ? -2.715 -20.656 -31.516 1 97.44 333 MET B C 1
ATOM 6135 O O . MET B 1 333 ? -2.875 -19.516 -31.969 1 97.44 333 MET B O 1
ATOM 6139 N N . GLN B 1 334 ? -2.191 -21.641 -32.156 1 96.06 334 GLN B N 1
ATOM 6140 C CA . GLN B 1 334 ? -1.984 -21.609 -33.594 1 96.06 334 GLN B CA 1
ATOM 6141 C C . GLN B 1 334 ? -2.193 -22.984 -34.219 1 96.06 334 GLN B C 1
ATOM 6143 O O . GLN B 1 334 ? -1.531 -23.953 -33.812 1 96.06 334 GLN B O 1
ATOM 6148 N N . ASP B 1 335 ? -3.104 -23.125 -35.156 1 94.06 335 ASP B N 1
ATOM 6149 C CA . ASP B 1 335 ? -3.402 -24.359 -35.875 1 94.06 335 ASP B CA 1
ATOM 6150 C C . ASP B 1 335 ? -3.691 -25.516 -34.906 1 94.06 335 ASP B C 1
ATOM 6152 O O . ASP B 1 335 ? -3.121 -26.594 -35.031 1 94.06 335 ASP B O 1
ATOM 6156 N N . GLY B 1 336 ? -4.434 -25.188 -33.875 1 91 336 GLY B N 1
ATOM 6157 C CA . GLY B 1 336 ? -4.898 -26.203 -32.969 1 91 336 GLY B CA 1
ATOM 6158 C C . GLY B 1 336 ? -3.842 -26.625 -31.953 1 91 336 GLY B C 1
ATOM 6159 O O . GLY B 1 336 ? -4.039 -27.578 -31.203 1 91 336 GLY B O 1
ATOM 6160 N N . ALA B 1 337 ? -2.752 -25.891 -31.984 1 94.44 337 ALA B N 1
ATOM 6161 C CA . ALA B 1 337 ? -1.658 -26.188 -31.062 1 94.44 337 ALA B CA 1
ATOM 6162 C C . ALA B 1 337 ? -1.191 -24.938 -30.328 1 94.44 337 ALA B C 1
ATOM 6164 O O . ALA B 1 337 ? -1.636 -23.828 -30.641 1 94.44 337 ALA B O 1
ATOM 6165 N N . GLU B 1 338 ? -0.359 -25.188 -29.359 1 95.88 338 GLU B N 1
ATOM 6166 C CA . GLU B 1 338 ? 0.189 -24.062 -28.594 1 95.88 338 GLU B CA 1
ATOM 6167 C C . GLU B 1 338 ? 1.092 -23.203 -29.469 1 95.88 338 GLU B C 1
ATOM 6169 O O . GLU B 1 338 ? 1.921 -23.719 -30.219 1 95.88 338 GLU B O 1
ATOM 6174 N N . LYS B 1 339 ? 0.866 -21.969 -29.422 1 97.38 339 LYS B N 1
ATOM 6175 C CA . LYS B 1 339 ? 1.698 -21 -30.125 1 97.38 339 LYS B CA 1
ATOM 6176 C C . LYS B 1 339 ? 2.857 -20.531 -29.25 1 97.38 339 LYS B C 1
ATOM 6178 O O . LYS B 1 339 ? 2.65 -20.094 -28.109 1 97.38 339 LYS B O 1
ATOM 6183 N N . THR B 1 340 ? 4.082 -20.609 -29.781 1 95.12 340 THR B N 1
ATOM 6184 C CA . THR B 1 340 ? 5.254 -20.172 -29.031 1 95.12 340 THR B CA 1
ATOM 6185 C C . THR B 1 340 ? 6.051 -19.141 -29.812 1 95.12 340 THR B C 1
ATOM 6187 O O . THR B 1 340 ? 7.055 -18.625 -29.312 1 95.12 340 THR B O 1
ATOM 6190 N N . ASP B 1 341 ? 5.543 -18.859 -31.031 1 95.94 341 ASP B N 1
ATOM 6191 C CA . ASP B 1 341 ? 6.281 -17.938 -31.891 1 95.94 341 ASP B CA 1
ATOM 6192 C C . ASP B 1 341 ? 5.812 -16.5 -31.688 1 95.94 341 ASP B C 1
ATOM 6194 O O . ASP B 1 341 ? 4.734 -16.125 -32.156 1 95.94 341 ASP B O 1
ATOM 6198 N N . PHE B 1 342 ? 6.516 -15.703 -31.062 1 98.12 342 PHE B N 1
ATOM 6199 C CA . PHE B 1 342 ? 6.359 -14.266 -30.859 1 98.12 342 PHE B CA 1
ATOM 6200 C C . PHE B 1 342 ? 7.645 -13.523 -31.203 1 98.12 342 PHE B C 1
ATOM 6202 O O . PHE B 1 342 ? 8.742 -14.031 -30.969 1 98.12 342 PHE B O 1
ATOM 6209 N N . TYR B 1 343 ? 7.516 -12.367 -31.797 1 97.88 343 TYR B N 1
ATOM 6210 C CA . TYR B 1 343 ? 8.68 -11.711 -32.375 1 97.88 343 TYR B CA 1
ATOM 6211 C C . TYR B 1 343 ? 8.742 -10.242 -31.984 1 97.88 343 TYR B C 1
ATOM 6213 O O . TYR B 1 343 ? 7.711 -9.617 -31.719 1 97.88 343 TYR B O 1
ATOM 6221 N N . LYS B 1 344 ? 9.867 -9.727 -31.844 1 97.44 344 LYS B N 1
ATOM 6222 C CA . LYS B 1 344 ? 10.164 -8.305 -31.75 1 97.44 344 LYS B CA 1
ATOM 6223 C C . LYS B 1 344 ? 11.336 -7.93 -32.656 1 97.44 344 LYS B C 1
ATOM 6225 O O . LYS B 1 344 ? 12.375 -8.594 -32.656 1 97.44 344 LYS B O 1
ATOM 6230 N N . ASP B 1 345 ? 11.125 -6.898 -33.5 1 95.44 345 ASP B N 1
ATOM 6231 C CA . ASP B 1 345 ? 12.125 -6.441 -34.469 1 95.44 345 ASP B CA 1
ATOM 6232 C C . ASP B 1 345 ? 12.625 -7.594 -35.312 1 95.44 345 ASP B C 1
ATOM 6234 O O . ASP B 1 345 ? 13.836 -7.758 -35.5 1 95.44 345 ASP B O 1
ATOM 6238 N N . GLY B 1 346 ? 11.734 -8.414 -35.719 1 95.5 346 GLY B N 1
ATOM 6239 C CA . GLY B 1 346 ? 12.039 -9.508 -36.625 1 95.5 346 GLY B CA 1
ATOM 6240 C C . GLY B 1 346 ? 12.742 -10.664 -35.938 1 95.5 346 GLY B C 1
ATOM 6241 O O . GLY B 1 346 ? 13.086 -11.656 -36.594 1 95.5 346 GLY B O 1
ATOM 6242 N N . GLN B 1 347 ? 12.922 -10.664 -34.656 1 96.62 347 GLN B N 1
ATOM 6243 C CA . GLN B 1 347 ? 13.602 -11.711 -33.906 1 96.62 347 GLN B CA 1
ATOM 6244 C C . GLN B 1 347 ? 12.633 -12.461 -33 1 96.62 347 GLN B C 1
ATOM 6246 O O . GLN B 1 347 ? 11.828 -11.844 -32.312 1 96.62 347 GLN B O 1
ATOM 6251 N N . LYS B 1 348 ? 12.75 -13.812 -33.062 1 97.38 348 LYS B N 1
ATOM 6252 C CA . LYS B 1 348 ? 11.914 -14.633 -32.188 1 97.38 348 LYS B CA 1
ATOM 6253 C C . LYS B 1 348 ? 12.32 -14.477 -30.734 1 97.38 348 LYS B C 1
ATOM 6255 O O . LYS B 1 348 ? 13.508 -14.516 -30.406 1 97.38 348 LYS B O 1
ATOM 6260 N N . LEU B 1 349 ? 11.375 -14.352 -29.891 1 98.19 349 LEU B N 1
ATOM 6261 C CA . LEU B 1 349 ? 11.633 -14.164 -28.469 1 98.19 349 LEU B CA 1
ATOM 6262 C C . LEU B 1 349 ? 11.703 -15.508 -27.75 1 98.19 349 LEU B C 1
ATOM 6264 O O . LEU B 1 349 ? 10.82 -16.359 -27.938 1 98.19 349 LEU B O 1
ATOM 6268 N N . LYS B 1 350 ? 12.719 -15.664 -27 1 96.5 350 LYS B N 1
ATOM 6269 C CA . LYS B 1 350 ? 12.781 -16.812 -26.109 1 96.5 350 LYS B CA 1
ATOM 6270 C C . LYS B 1 350 ? 11.828 -16.641 -24.922 1 96.5 350 LYS B C 1
ATOM 6272 O O . LYS B 1 350 ? 11.172 -17.609 -24.516 1 96.5 350 LYS B O 1
ATOM 6277 N N . TYR B 1 351 ? 11.844 -15.43 -24.438 1 97.44 351 TYR B N 1
ATOM 6278 C CA . TYR B 1 351 ? 10.984 -15.078 -23.312 1 97.44 351 TYR B CA 1
ATOM 6279 C C . TYR B 1 351 ? 9.867 -14.141 -23.75 1 97.44 351 TYR B C 1
ATOM 6281 O O . TYR B 1 351 ? 10.039 -12.914 -23.734 1 97.44 351 TYR B O 1
ATOM 6289 N N . TYR B 1 352 ? 8.797 -14.711 -24.109 1 98.06 352 TYR B N 1
ATOM 6290 C CA . TYR B 1 352 ? 7.668 -13.898 -24.547 1 98.06 352 TYR B CA 1
ATOM 6291 C C . TYR B 1 352 ? 6.586 -13.828 -23.484 1 98.06 352 TYR B C 1
ATOM 6293 O O . TYR B 1 352 ? 5.707 -12.969 -23.531 1 98.06 352 TYR B O 1
ATOM 6301 N N . LEU B 1 353 ? 6.566 -14.703 -22.516 1 98.5 353 LEU B N 1
ATOM 6302 C CA . LEU B 1 353 ? 5.652 -14.766 -21.391 1 98.5 353 LEU B CA 1
ATOM 6303 C C . LEU B 1 353 ? 6.387 -15.164 -20.109 1 98.5 353 LEU B C 1
ATOM 6305 O O . LEU B 1 353 ? 7.008 -16.234 -20.062 1 98.5 353 LEU B O 1
ATOM 6309 N N . MET B 1 354 ? 6.363 -14.258 -19.125 1 98.06 354 MET B N 1
ATOM 6310 C CA . MET B 1 354 ? 7.168 -14.508 -17.922 1 98.06 354 MET B CA 1
ATOM 6311 C C . MET B 1 354 ? 6.363 -14.234 -16.656 1 98.06 354 MET B C 1
ATOM 6313 O O . MET B 1 354 ? 6.785 -13.445 -15.812 1 98.06 354 MET B O 1
ATOM 6317 N N . PRO B 1 355 ? 5.258 -14.969 -16.453 1 98 355 PRO B N 1
ATOM 6318 C CA . PRO B 1 355 ? 4.496 -14.75 -15.219 1 98 355 PRO B CA 1
ATOM 6319 C C . PRO B 1 355 ? 5.113 -15.445 -14.016 1 98 355 PRO B C 1
ATOM 6321 O O . PRO B 1 355 ? 4.742 -15.164 -12.875 1 98 355 PRO B O 1
ATOM 6324 N N . PHE B 1 356 ? 6.09 -16.359 -14.18 1 98.12 356 PHE B N 1
ATOM 6325 C CA . PHE B 1 356 ? 6.566 -17.219 -13.102 1 98.12 356 PHE B CA 1
ATOM 6326 C C . PHE B 1 356 ? 8.055 -17.016 -12.852 1 98.12 356 PHE B C 1
ATOM 6328 O O . PHE B 1 356 ? 8.727 -17.891 -12.305 1 98.12 356 PHE B O 1
ATOM 6335 N N . GLY B 1 357 ? 8.594 -15.93 -13.336 1 96.38 357 GLY B N 1
ATOM 6336 C CA . GLY B 1 357 ? 10.016 -15.688 -13.195 1 96.38 357 GLY B CA 1
ATOM 6337 C C . GLY B 1 357 ? 10.844 -16.281 -14.32 1 96.38 357 GLY B C 1
ATOM 6338 O O . GLY B 1 357 ? 10.328 -16.5 -15.422 1 96.38 357 GLY B O 1
ATOM 6339 N N . SER B 1 358 ? 12.141 -16.406 -14.039 1 96.31 358 SER B N 1
ATOM 6340 C CA . SER B 1 358 ? 13.031 -16.875 -15.102 1 96.31 358 SER B CA 1
ATOM 6341 C C . SER B 1 358 ? 14.281 -17.531 -14.523 1 96.31 358 SER B C 1
ATOM 6343 O O . SER B 1 358 ? 14.578 -17.391 -13.336 1 96.31 358 SER B O 1
ATOM 6345 N N . GLY B 1 359 ? 14.859 -18.359 -15.406 1 93.62 359 GLY B N 1
ATOM 6346 C CA . GLY B 1 359 ? 16.156 -18.938 -15.062 1 93.62 359 GLY B CA 1
ATOM 6347 C C . GLY B 1 359 ? 16.062 -19.984 -13.969 1 93.62 359 GLY B C 1
ATOM 6348 O O . GLY B 1 359 ? 15.086 -20.734 -13.891 1 93.62 359 GLY B O 1
ATOM 6349 N N . SER B 1 360 ? 17.078 -20.031 -13.172 1 90.44 360 SER B N 1
ATOM 6350 C CA . SER B 1 360 ? 17.219 -21.078 -12.164 1 90.44 360 SER B CA 1
ATOM 6351 C C . SER B 1 360 ? 16.281 -20.844 -10.992 1 90.44 360 SER B C 1
ATOM 6353 O O . SER B 1 360 ? 16.031 -21.75 -10.188 1 90.44 360 SER B O 1
ATOM 6355 N N . THR B 1 361 ? 15.758 -19.641 -10.922 1 92.12 361 THR B N 1
ATOM 6356 C CA . THR B 1 361 ? 14.914 -19.328 -9.773 1 92.12 361 THR B CA 1
ATOM 6357 C C . THR B 1 361 ? 13.461 -19.188 -10.203 1 92.12 361 THR B C 1
ATOM 6359 O O . THR B 1 361 ? 12.656 -18.562 -9.5 1 92.12 361 THR B O 1
ATOM 6362 N N . MET B 1 362 ? 13.18 -19.719 -11.375 1 95.56 362 MET B N 1
ATOM 6363 C CA . MET B 1 362 ? 11.789 -19.766 -11.828 1 95.56 362 MET B CA 1
ATOM 6364 C C . MET B 1 362 ? 10.906 -20.484 -10.812 1 95.56 362 MET B C 1
ATOM 6366 O O . MET B 1 362 ? 11.336 -21.469 -10.203 1 95.56 362 MET B O 1
ATOM 6370 N N . CYS B 1 363 ? 9.703 -20.031 -10.641 1 96.94 363 CYS B N 1
ATOM 6371 C CA . CYS B 1 363 ? 8.789 -20.547 -9.617 1 96.94 363 CYS B CA 1
ATOM 6372 C C . CYS B 1 363 ? 8.656 -22.062 -9.719 1 96.94 363 CYS B C 1
ATOM 6374 O O . CYS B 1 363 ? 8.18 -22.578 -10.727 1 96.94 363 CYS B O 1
ATOM 6376 N N . PRO B 1 364 ? 8.977 -22.766 -8.727 1 96.44 364 PRO B N 1
ATOM 6377 C CA . PRO B 1 364 ? 8.875 -24.219 -8.773 1 96.44 364 PRO B CA 1
ATOM 6378 C C . PRO B 1 364 ? 7.426 -24.719 -8.719 1 96.44 364 PRO B C 1
ATOM 6380 O O . PRO B 1 364 ? 7.137 -25.844 -9.117 1 96.44 364 PRO B O 1
ATOM 6383 N N . GLY B 1 365 ? 6.547 -23.922 -8.188 1 97.31 365 GLY B N 1
ATOM 6384 C CA . GLY B 1 365 ? 5.152 -24.312 -8.023 1 97.31 365 GLY B CA 1
ATOM 6385 C C . GLY B 1 365 ? 4.293 -23.953 -9.227 1 97.31 365 GLY B C 1
ATOM 6386 O O . GLY B 1 365 ? 3.068 -24.094 -9.18 1 97.31 365 GLY B O 1
ATOM 6387 N N . ARG B 1 366 ? 4.891 -23.531 -10.281 1 97.88 366 ARG B N 1
ATOM 6388 C CA . ARG B 1 366 ? 4.164 -22.969 -11.414 1 97.88 366 ARG B CA 1
ATOM 6389 C C . ARG B 1 366 ? 3.238 -24 -12.039 1 97.88 366 ARG B C 1
ATOM 6391 O O . ARG B 1 366 ? 2.125 -23.672 -12.453 1 97.88 366 ARG B O 1
ATOM 6398 N N . TYR B 1 367 ? 3.621 -25.312 -12.133 1 97.62 367 TYR B N 1
ATOM 6399 C CA . TYR B 1 367 ? 2.795 -26.344 -12.766 1 97.62 367 TYR B CA 1
ATOM 6400 C C . TYR B 1 367 ? 1.562 -26.641 -11.922 1 97.62 367 TYR B C 1
ATOM 6402 O O . TYR B 1 367 ? 0.463 -26.812 -12.461 1 97.62 367 TYR B O 1
ATOM 6410 N N . PHE B 1 368 ? 1.808 -26.703 -10.656 1 98.12 368 PHE B N 1
ATOM 6411 C CA . PHE B 1 368 ? 0.685 -26.906 -9.75 1 98.12 368 PHE B CA 1
ATOM 6412 C C . PHE B 1 368 ? -0.284 -25.734 -9.812 1 98.12 368 PHE B C 1
ATOM 6414 O O . PHE B 1 368 ? -1.502 -25.922 -9.82 1 98.12 368 PHE B O 1
ATOM 6421 N N . ALA B 1 369 ? 0.267 -24.516 -9.828 1 98.5 369 ALA B N 1
ATOM 6422 C CA . ALA B 1 369 ? -0.562 -23.328 -9.898 1 98.5 369 ALA B CA 1
ATOM 6423 C C . ALA B 1 369 ? -1.455 -23.344 -11.141 1 98.5 369 ALA B C 1
ATOM 6425 O O . ALA B 1 369 ? -2.652 -23.062 -11.055 1 98.5 369 ALA B O 1
ATOM 6426 N N . LEU B 1 370 ? -0.907 -23.688 -12.266 1 98.5 370 LEU B N 1
ATOM 6427 C CA . LEU B 1 370 ? -1.674 -23.75 -13.508 1 98.5 370 LEU B CA 1
ATOM 6428 C C . LEU B 1 370 ? -2.758 -24.812 -13.422 1 98.5 370 LEU B C 1
ATOM 6430 O O . LEU B 1 370 ? -3.891 -24.594 -13.859 1 98.5 370 LEU B O 1
ATOM 6434 N N . ASN B 1 371 ? -2.389 -25.938 -12.891 1 98.38 371 ASN B N 1
ATOM 6435 C CA . ASN B 1 371 ? -3.367 -27.016 -12.75 1 98.38 371 ASN B CA 1
ATOM 6436 C C . ASN B 1 371 ? -4.523 -26.609 -11.844 1 98.38 371 ASN B C 1
ATOM 6438 O O . ASN B 1 371 ? -5.684 -26.906 -12.133 1 98.38 371 ASN B O 1
ATOM 6442 N N . GLU B 1 372 ? -4.199 -25.891 -10.734 1 98.31 372 GLU B N 1
ATOM 6443 C CA . GLU B 1 372 ? -5.23 -25.422 -9.812 1 98.31 372 GLU B CA 1
ATOM 6444 C C . GLU B 1 372 ? -6.227 -24.5 -10.523 1 98.31 372 GLU B C 1
ATOM 6446 O O . GLU B 1 372 ? -7.438 -24.656 -10.359 1 98.31 372 GLU B O 1
ATOM 6451 N N . ILE B 1 373 ? -5.691 -23.641 -11.266 1 98.88 373 ILE B N 1
ATOM 6452 C CA . ILE B 1 373 ? -6.535 -22.672 -11.945 1 98.88 373 ILE B CA 1
ATOM 6453 C C . ILE B 1 373 ? -7.398 -23.375 -12.984 1 98.88 373 ILE B C 1
ATOM 6455 O O . ILE B 1 373 ? -8.602 -23.109 -13.086 1 98.88 373 ILE B O 1
ATOM 6459 N N . LYS B 1 374 ? -6.816 -24.312 -13.734 1 98.88 374 LYS B N 1
ATOM 6460 C CA . LYS B 1 374 ? -7.57 -25.078 -14.727 1 98.88 374 LYS B CA 1
ATOM 6461 C C . LYS B 1 374 ? -8.703 -25.859 -14.07 1 98.88 374 LYS B C 1
ATOM 6463 O O . LYS B 1 374 ? -9.828 -25.875 -14.578 1 98.88 374 LYS B O 1
ATOM 6468 N N . GLN B 1 375 ? -8.336 -26.516 -13 1 98.88 375 GLN B N 1
ATOM 6469 C CA . GLN B 1 375 ? -9.328 -27.344 -12.32 1 98.88 375 GLN B CA 1
ATOM 6470 C C . GLN B 1 375 ? -10.484 -26.484 -11.805 1 98.88 375 GLN B C 1
ATOM 6472 O O . GLN B 1 375 ? -11.648 -26.844 -11.969 1 98.88 375 GLN B O 1
ATOM 6477 N N . PHE B 1 376 ? -10.172 -25.422 -11.156 1 98.88 376 PHE B N 1
ATOM 6478 C CA . PHE B 1 376 ? -11.18 -24.516 -10.625 1 98.88 376 PHE B CA 1
ATOM 6479 C C . PHE B 1 376 ? -12.109 -24.031 -11.727 1 98.88 376 PHE B C 1
ATOM 6481 O O . PHE B 1 376 ? -13.336 -24.125 -11.602 1 98.88 376 PHE B O 1
ATOM 6488 N N . LEU B 1 377 ? -11.547 -23.531 -12.805 1 98.94 377 LEU B N 1
ATOM 6489 C CA . LEU B 1 377 ? -12.336 -22.984 -13.906 1 98.94 377 LEU B CA 1
ATOM 6490 C C . LEU B 1 377 ? -13.148 -24.078 -14.586 1 98.94 377 LEU B C 1
ATOM 6492 O O . LEU B 1 377 ? -14.281 -23.859 -15.008 1 98.94 377 LEU B O 1
ATOM 6496 N N . SER B 1 378 ? -12.555 -25.266 -14.75 1 98.62 378 SER B N 1
ATOM 6497 C CA . SER B 1 378 ? -13.273 -26.375 -15.352 1 98.62 378 SER B CA 1
ATOM 6498 C C . SER B 1 378 ? -14.539 -26.703 -14.562 1 98.62 378 SER B C 1
ATOM 6500 O O . SER B 1 378 ? -15.617 -26.875 -15.148 1 98.62 378 SER B O 1
ATOM 6502 N N . LEU B 1 379 ? -14.391 -26.797 -13.281 1 98.12 379 LEU B N 1
ATOM 6503 C CA . LEU B 1 379 ? -15.555 -27.094 -12.453 1 98.12 379 LEU B CA 1
ATOM 6504 C C . LEU B 1 379 ? -16.609 -26 -12.562 1 98.12 379 LEU B C 1
ATOM 6506 O O . LEU B 1 379 ? -17.797 -26.281 -12.688 1 98.12 379 LEU B O 1
ATOM 6510 N N . LEU B 1 380 ? -16.188 -24.75 -12.5 1 98.12 380 LEU B N 1
ATOM 6511 C CA . LEU B 1 380 ? -17.125 -23.641 -12.609 1 98.12 380 LEU B CA 1
ATOM 6512 C C . LEU B 1 380 ? -17.906 -23.703 -13.922 1 98.12 380 LEU B C 1
ATOM 6514 O O . LEU B 1 380 ? -19.125 -23.547 -13.938 1 98.12 380 LEU B O 1
ATOM 6518 N N . LEU B 1 381 ? -17.188 -23.984 -15.008 1 97.81 381 LEU B N 1
ATOM 6519 C CA . LEU B 1 381 ? -17.781 -23.922 -16.344 1 97.81 381 LEU B CA 1
ATOM 6520 C C . LEU B 1 381 ? -18.688 -25.141 -16.562 1 97.81 381 LEU B C 1
ATOM 6522 O O . LEU B 1 381 ? -19.656 -25.047 -17.328 1 97.81 381 LEU B O 1
ATOM 6526 N N . LEU B 1 382 ? -18.391 -26.234 -15.938 1 96.62 382 LEU B N 1
ATOM 6527 C CA . LEU B 1 382 ? -19.203 -27.422 -16.094 1 96.62 382 LEU B CA 1
ATOM 6528 C C . LEU B 1 382 ? -20.5 -27.297 -15.281 1 96.62 382 LEU B C 1
ATOM 6530 O O . LEU B 1 382 ? -21.578 -27.672 -15.766 1 96.62 382 LEU B O 1
ATOM 6534 N N . TYR B 1 383 ? -20.453 -26.719 -14.094 1 95.81 383 TYR B N 1
ATOM 6535 C CA . TYR B 1 383 ? -21.562 -26.844 -13.164 1 95.81 383 TYR B CA 1
ATOM 6536 C C . TYR B 1 383 ? -22.406 -25.578 -13.133 1 95.81 383 TYR B C 1
ATOM 6538 O O . TYR B 1 383 ? -23.531 -25.594 -12.648 1 95.81 383 TYR B O 1
ATOM 6546 N N . PHE B 1 384 ? -21.859 -24.422 -13.633 1 96.19 384 PHE B N 1
ATOM 6547 C CA . PHE B 1 384 ? -22.578 -23.172 -13.375 1 96.19 384 PHE B CA 1
ATOM 6548 C C . PHE B 1 384 ? -22.75 -22.375 -14.656 1 96.19 384 PHE B C 1
ATOM 6550 O O . PHE B 1 384 ? -21.891 -22.422 -15.547 1 96.19 384 PHE B O 1
ATOM 6557 N N . ASP B 1 385 ? -23.891 -21.688 -14.719 1 96.19 385 ASP B N 1
ATOM 6558 C CA . ASP B 1 385 ? -23.984 -20.484 -15.539 1 96.19 385 ASP B CA 1
ATOM 6559 C C . ASP B 1 385 ? -23.406 -19.281 -14.812 1 96.19 385 ASP B C 1
ATOM 6561 O O . ASP B 1 385 ? -23.594 -19.125 -13.609 1 96.19 385 ASP B O 1
ATOM 6565 N N . LEU B 1 386 ? -22.625 -18.516 -15.516 1 97.81 386 LEU B N 1
ATOM 6566 C CA . LEU B 1 386 ? -21.922 -17.391 -14.93 1 97.81 386 LEU B CA 1
ATOM 6567 C C . LEU B 1 386 ? -22.172 -16.109 -15.719 1 97.81 386 LEU B C 1
ATOM 6569 O O . LEU B 1 386 ? -22.094 -16.109 -16.953 1 97.81 386 LEU B O 1
ATOM 6573 N N . GLU B 1 387 ? -22.516 -14.969 -14.969 1 97.94 387 GLU B N 1
ATOM 6574 C CA . GLU B 1 387 ? -22.703 -13.672 -15.609 1 97.94 387 GLU B CA 1
ATOM 6575 C C . GLU B 1 387 ? -22.188 -12.539 -14.727 1 97.94 387 GLU B C 1
ATOM 6577 O O . GLU B 1 387 ? -22.344 -12.578 -13.508 1 97.94 387 GLU B O 1
ATOM 6582 N N . LEU B 1 388 ? -21.531 -11.539 -15.406 1 98.06 388 LEU B N 1
ATOM 6583 C CA . LEU B 1 388 ? -21.25 -10.32 -14.656 1 98.06 388 LEU B CA 1
ATOM 6584 C C . LEU B 1 388 ? -22.516 -9.531 -14.391 1 98.06 388 LEU B C 1
ATOM 6586 O O . LEU B 1 388 ? -23.406 -9.461 -15.242 1 98.06 388 LEU B O 1
ATOM 6590 N N . GLU B 1 389 ? -22.562 -9.016 -13.234 1 97.06 389 GLU B N 1
ATOM 6591 C CA . GLU B 1 389 ? -23.688 -8.117 -12.984 1 97.06 389 GLU B CA 1
ATOM 6592 C C . GLU B 1 389 ? -23.609 -6.875 -13.867 1 97.06 389 GLU B C 1
ATOM 6594 O O . GLU B 1 389 ? -22.516 -6.398 -14.18 1 97.06 389 GLU B O 1
ATOM 6599 N N . GLU B 1 390 ? -24.844 -6.309 -14.188 1 93.88 390 GLU B N 1
ATOM 6600 C CA . GLU B 1 390 ? -24.922 -5.172 -15.102 1 93.88 390 GLU B CA 1
ATOM 6601 C C . GLU B 1 390 ? -24.531 -3.875 -14.398 1 93.88 390 GLU B C 1
ATOM 6603 O O . GLU B 1 390 ? -24.562 -3.789 -13.172 1 93.88 390 GLU B O 1
ATOM 6608 N N . GLY B 1 391 ? -24.109 -2.93 -15.188 1 92.56 391 GLY B N 1
ATOM 6609 C CA . GLY B 1 391 ? -23.906 -1.577 -14.695 1 92.56 391 GLY B CA 1
ATOM 6610 C C . GLY B 1 391 ? -22.547 -1.378 -14.039 1 92.56 391 GLY B C 1
ATOM 6611 O O . GLY B 1 391 ? -22.344 -0.41 -13.297 1 92.56 391 GLY B O 1
ATOM 6612 N N . GLN B 1 392 ? -21.594 -2.332 -14.234 1 93 392 GLN B N 1
ATOM 6613 C CA . GLN B 1 392 ? -20.281 -2.176 -13.633 1 93 392 GLN B CA 1
ATOM 6614 C C . GLN B 1 392 ? -19.234 -1.796 -14.68 1 93 392 GLN B C 1
ATOM 6616 O O . GLN B 1 392 ? -19.312 -2.219 -15.828 1 93 392 GLN B O 1
ATOM 6621 N N . ALA B 1 393 ? -18.344 -1.022 -14.219 1 91.38 393 ALA B N 1
ATOM 6622 C CA . ALA B 1 393 ? -17.219 -0.705 -15.094 1 91.38 393 ALA B CA 1
ATOM 6623 C C . ALA B 1 393 ? -16.297 -1.912 -15.266 1 91.38 393 ALA B C 1
ATOM 6625 O O . ALA B 1 393 ? -16.328 -2.844 -14.461 1 91.38 393 ALA B O 1
ATOM 6626 N N . ARG B 1 394 ? -15.555 -1.895 -16.375 1 95.44 394 ARG B N 1
ATOM 6627 C CA . ARG B 1 394 ? -14.555 -2.936 -16.578 1 95.44 394 ARG B CA 1
ATOM 6628 C C . ARG B 1 394 ? -13.555 -2.971 -15.438 1 95.44 394 ARG B C 1
ATOM 6630 O O . ARG B 1 394 ? -13.141 -1.924 -14.93 1 95.44 394 ARG B O 1
ATOM 6637 N N . ALA B 1 395 ? -13.219 -4.168 -15.031 1 96.31 395 ALA B N 1
ATOM 6638 C CA . ALA B 1 395 ? -12.242 -4.328 -13.953 1 96.31 395 ALA B CA 1
ATOM 6639 C C . ALA B 1 395 ? -10.883 -3.779 -14.367 1 96.31 395 ALA B C 1
ATOM 6641 O O . ALA B 1 395 ? -10.453 -3.959 -15.508 1 96.31 395 ALA B O 1
ATOM 6642 N N . THR B 1 396 ? -10.227 -3.082 -13.461 1 94.38 396 THR B N 1
ATOM 6643 C CA . THR B 1 396 ? -8.883 -2.555 -13.688 1 94.38 396 THR B CA 1
ATOM 6644 C C . THR B 1 396 ? -7.91 -3.094 -12.641 1 94.38 396 THR B C 1
ATOM 6646 O O . THR B 1 396 ? -8.328 -3.668 -11.633 1 94.38 396 THR B O 1
ATOM 6649 N N . LEU B 1 397 ? -6.609 -2.941 -12.922 1 95.19 397 LEU B N 1
ATOM 6650 C CA . LEU B 1 397 ? -5.559 -3.482 -12.062 1 95.19 397 LEU B CA 1
ATOM 6651 C C . LEU B 1 397 ? -5.18 -2.486 -10.969 1 95.19 397 LEU B C 1
ATOM 6653 O O . LEU B 1 397 ? -5.078 -1.284 -11.227 1 95.19 397 LEU B O 1
ATOM 6657 N N . ASP B 1 398 ? -5.074 -2.963 -9.75 1 93.31 398 ASP B N 1
ATOM 6658 C CA . ASP B 1 398 ? -4.52 -2.178 -8.656 1 93.31 398 ASP B CA 1
ATOM 6659 C C . ASP B 1 398 ? -2.994 -2.209 -8.672 1 93.31 398 ASP B C 1
ATOM 6661 O O . ASP B 1 398 ? -2.387 -3.27 -8.516 1 93.31 398 ASP B O 1
ATOM 6665 N N . PRO B 1 399 ? -2.354 -1.088 -8.789 1 90.88 399 PRO B N 1
ATOM 6666 C CA . PRO B 1 399 ? -0.892 -1.098 -8.898 1 90.88 399 PRO B CA 1
ATOM 6667 C C . PRO B 1 399 ? -0.205 -1.29 -7.547 1 90.88 399 PRO B C 1
ATOM 6669 O O . PRO B 1 399 ? 1.024 -1.379 -7.48 1 90.88 399 PRO B O 1
ATOM 6672 N N . GLY B 1 400 ? -0.885 -1.415 -6.523 1 87.19 400 GLY B N 1
ATOM 6673 C CA . GLY B 1 400 ? -0.352 -1.455 -5.172 1 87.19 400 GLY B CA 1
ATOM 6674 C C . GLY B 1 400 ? 0.621 -2.598 -4.945 1 87.19 400 GLY B C 1
ATOM 6675 O O . GLY B 1 400 ? 1.39 -2.584 -3.982 1 87.19 400 GLY B O 1
ATOM 6676 N N . ARG B 1 401 ? 0.615 -3.6 -5.836 1 90.88 401 ARG B N 1
ATOM 6677 C CA . ARG B 1 401 ? 1.522 -4.734 -5.699 1 90.88 401 ARG B CA 1
ATOM 6678 C C . ARG B 1 401 ? 2.424 -4.867 -6.922 1 90.88 401 ARG B C 1
ATOM 6680 O O . ARG B 1 401 ? 2.914 -5.957 -7.227 1 90.88 401 ARG B O 1
ATOM 6687 N N . ALA B 1 402 ? 2.598 -3.789 -7.566 1 89 402 ALA B N 1
ATOM 6688 C CA . ALA B 1 402 ? 3.453 -3.832 -8.75 1 89 402 ALA B CA 1
ATOM 6689 C C . ALA B 1 402 ? 4.855 -4.316 -8.391 1 89 402 ALA B C 1
ATOM 6691 O O . ALA B 1 402 ? 5.426 -3.898 -7.383 1 89 402 ALA B O 1
ATOM 6692 N N . GLY B 1 403 ? 5.293 -5.258 -9.195 1 91.25 403 GLY B N 1
ATOM 6693 C CA . GLY B 1 403 ? 6.629 -5.801 -8.992 1 91.25 403 GLY B CA 1
ATOM 6694 C C . GLY B 1 403 ? 6.637 -7.066 -8.148 1 91.25 403 GLY B C 1
ATOM 6695 O O . GLY B 1 403 ? 7.645 -7.77 -8.094 1 91.25 403 GLY B O 1
ATOM 6696 N N . LEU B 1 404 ? 5.449 -7.414 -7.57 1 92.94 404 LEU B N 1
ATOM 6697 C CA . LEU B 1 404 ? 5.477 -8.453 -6.551 1 92.94 404 LEU B CA 1
ATOM 6698 C C . LEU B 1 404 ? 4.578 -9.625 -6.941 1 92.94 404 LEU B C 1
ATOM 6700 O O . LEU B 1 404 ? 4.164 -10.406 -6.086 1 92.94 404 LEU B O 1
ATOM 6704 N N . GLY B 1 405 ? 4.227 -9.719 -8.195 1 95.19 405 GLY B N 1
ATOM 6705 C CA . GLY B 1 405 ? 3.418 -10.852 -8.625 1 95.19 405 GLY B CA 1
ATOM 6706 C C . GLY B 1 405 ? 2.168 -10.438 -9.383 1 95.19 405 GLY B C 1
ATOM 6707 O O . GLY B 1 405 ? 2.244 -9.68 -10.352 1 95.19 405 GLY B O 1
ATOM 6708 N N . ILE B 1 406 ? 1.036 -11.016 -8.969 1 98.06 406 ILE B N 1
ATOM 6709 C CA . ILE B 1 406 ? -0.232 -10.781 -9.648 1 98.06 406 ILE B CA 1
ATOM 6710 C C . ILE B 1 406 ? -0.932 -9.57 -9.031 1 98.06 406 ILE B C 1
ATOM 6712 O O . ILE B 1 406 ? -1.056 -9.477 -7.805 1 98.06 406 ILE B O 1
ATOM 6716 N N . LEU B 1 407 ? -1.302 -8.641 -9.875 1 97.19 407 LEU B N 1
ATOM 6717 C CA . LEU B 1 407 ? -2.01 -7.453 -9.406 1 97.19 407 LEU B CA 1
ATOM 6718 C C . LEU B 1 407 ? -3.453 -7.789 -9.047 1 97.19 407 LEU B C 1
ATOM 6720 O O . LEU B 1 407 ? -4.07 -8.656 -9.672 1 97.19 407 LEU B O 1
ATOM 6724 N N . LEU B 1 408 ? -3.977 -7.094 -8.031 1 97.06 408 LEU B N 1
ATOM 6725 C CA . LEU B 1 408 ? -5.352 -7.285 -7.586 1 97.06 408 LEU B CA 1
ATOM 6726 C C . LEU B 1 408 ? -6.305 -6.379 -8.359 1 97.06 408 LEU B C 1
ATOM 6728 O O . LEU B 1 408 ? -5.871 -5.441 -9.031 1 97.06 408 LEU B O 1
ATOM 6732 N N . PRO B 1 409 ? -7.625 -6.734 -8.367 1 97.06 409 PRO B N 1
ATOM 6733 C CA . PRO B 1 409 ? -8.57 -5.77 -8.938 1 97.06 409 PRO B CA 1
ATOM 6734 C C . PRO B 1 409 ? -8.664 -4.488 -8.109 1 97.06 409 PRO B C 1
ATOM 6736 O O . PRO B 1 409 ? -8.617 -4.535 -6.879 1 97.06 409 PRO B O 1
ATOM 6739 N N . ALA B 1 410 ? -8.766 -3.396 -8.789 1 92.06 410 ALA B N 1
ATOM 6740 C CA . ALA B 1 410 ? -8.797 -2.088 -8.141 1 92.06 410 ALA B CA 1
ATOM 6741 C C . ALA B 1 410 ? -10.117 -1.866 -7.41 1 92.06 410 ALA B C 1
ATOM 6743 O O . ALA B 1 410 ? -10.195 -1.059 -6.48 1 92.06 410 ALA B O 1
ATOM 6744 N N . ALA B 1 411 ? -11.188 -2.52 -7.895 1 91 411 ALA B N 1
ATOM 6745 C CA . ALA B 1 411 ? -12.523 -2.424 -7.309 1 91 411 ALA B CA 1
ATOM 6746 C C . ALA B 1 411 ? -13.211 -3.787 -7.285 1 91 411 ALA B C 1
ATOM 6748 O O . ALA B 1 411 ? -12.781 -4.715 -7.977 1 91 411 ALA B O 1
ATOM 6749 N N . ASP B 1 412 ? -14.18 -3.852 -6.438 1 94.75 412 ASP B N 1
ATOM 6750 C CA . ASP B 1 412 ? -14.953 -5.09 -6.352 1 94.75 412 ASP B CA 1
ATOM 6751 C C . ASP B 1 412 ? -15.68 -5.379 -7.664 1 94.75 412 ASP B C 1
ATOM 6753 O O . ASP B 1 412 ? -16.188 -4.461 -8.312 1 94.75 412 ASP B O 1
ATOM 6757 N N . VAL B 1 413 ? -15.648 -6.566 -8.109 1 97.81 413 VAL B N 1
ATOM 6758 C CA . VAL B 1 413 ? -16.375 -7.047 -9.273 1 97.81 413 VAL B CA 1
ATOM 6759 C C . VAL B 1 413 ? -17.469 -8.016 -8.836 1 97.81 413 VAL B C 1
ATOM 6761 O O . VAL B 1 413 ? -17.188 -9.047 -8.234 1 97.81 413 VAL B O 1
ATOM 6764 N N . ARG B 1 414 ? -18.703 -7.68 -9.18 1 98.06 414 ARG B N 1
ATOM 6765 C CA . ARG B 1 414 ? -19.844 -8.516 -8.805 1 98.06 414 ARG B CA 1
ATOM 6766 C C . ARG B 1 414 ? -20.281 -9.391 -9.969 1 98.06 414 ARG B C 1
ATOM 6768 O O . ARG B 1 414 ? -20.297 -8.945 -11.117 1 98.06 414 ARG B O 1
ATOM 6775 N N . PHE B 1 415 ? -20.641 -10.633 -9.648 1 98.38 415 PHE B N 1
ATOM 6776 C CA . PHE B 1 415 ? -21.156 -11.555 -10.648 1 98.38 415 PHE B CA 1
ATOM 6777 C C . PHE B 1 415 ? -22.281 -12.406 -10.07 1 98.38 415 PHE B C 1
ATOM 6779 O O . PHE B 1 415 ? -22.5 -12.406 -8.859 1 98.38 415 PHE B O 1
ATOM 6786 N N . ARG B 1 416 ? -23 -13.047 -10.914 1 97.69 416 ARG B N 1
ATOM 6787 C CA . ARG B 1 416 ? -24.031 -13.984 -10.492 1 97.69 416 ARG B CA 1
ATOM 6788 C C . ARG B 1 416 ? -23.828 -15.352 -11.148 1 97.69 416 ARG B C 1
ATOM 6790 O O . ARG B 1 416 ? -23.266 -15.445 -12.234 1 97.69 416 ARG B O 1
ATOM 6797 N N . TYR B 1 417 ? -24.234 -16.422 -10.422 1 96.88 417 TYR B N 1
ATOM 6798 C CA . TYR B 1 417 ? -24.078 -17.781 -10.906 1 96.88 417 TYR B CA 1
ATOM 6799 C C . TYR B 1 417 ? -25.25 -18.656 -10.484 1 96.88 417 TYR B C 1
ATOM 6801 O O . TYR B 1 417 ? -25.922 -18.359 -9.484 1 96.88 417 TYR B O 1
ATOM 6809 N N . ARG B 1 418 ? -25.594 -19.641 -11.281 1 95.25 418 ARG B N 1
ATOM 6810 C CA . ARG B 1 418 ? -26.609 -20.641 -10.984 1 95.25 418 ARG B CA 1
ATOM 6811 C C . ARG B 1 418 ? -26.219 -22 -11.539 1 95.25 418 ARG B C 1
ATOM 6813 O O . ARG B 1 418 ? -25.531 -22.094 -12.562 1 95.25 418 ARG B O 1
ATOM 6820 N N . MET B 1 419 ? -26.578 -23.047 -10.805 1 93.31 419 MET B N 1
ATOM 6821 C CA . MET B 1 419 ? -26.281 -24.406 -11.266 1 93.31 419 MET B CA 1
ATOM 6822 C C . MET B 1 419 ? -26.906 -24.656 -12.633 1 93.31 419 MET B C 1
ATOM 6824 O O . MET B 1 419 ? -28.047 -24.266 -12.883 1 93.31 419 MET B O 1
ATOM 6828 N N . ARG B 1 420 ? -26.094 -25.203 -13.445 1 90.69 420 ARG B N 1
ATOM 6829 C CA . ARG B 1 420 ? -26.578 -25.547 -14.781 1 90.69 420 ARG B CA 1
ATOM 6830 C C . ARG B 1 420 ? -27.484 -26.766 -14.742 1 90.69 420 ARG B C 1
ATOM 6832 O O . ARG B 1 420 ? -27.266 -27.672 -13.938 1 90.69 420 ARG B O 1
ATOM 6839 N N . ARG B 1 421 ? -28.562 -26.719 -15.633 1 79.88 421 ARG B N 1
ATOM 6840 C CA . ARG B 1 421 ? -29.422 -27.891 -15.797 1 79.88 421 ARG B CA 1
ATOM 6841 C C . ARG B 1 421 ? -28.859 -28.828 -16.859 1 79.88 421 ARG B C 1
ATOM 6843 O O . ARG B 1 421 ? -28.953 -28.547 -18.062 1 79.88 421 ARG B O 1
ATOM 6850 N N . VAL B 1 422 ? -27.828 -29.516 -16.562 1 71.25 422 VAL B N 1
ATOM 6851 C CA . VAL B 1 422 ? -27.25 -30.391 -17.578 1 71.25 422 VAL B CA 1
ATOM 6852 C C . VAL B 1 422 ? -27.641 -31.828 -17.297 1 71.25 422 VAL B C 1
ATOM 6854 O O . VAL B 1 422 ? -27.781 -32.219 -16.141 1 71.25 422 VAL B O 1
#

Secondary structure (DSSP, 8-state):
-EEE--GGGHHHHHT-TTTEESHHHHHHHHHHHHT----STTSTTHHHHHHHHGGGGSGGGHHHHHHHHHHHHHHHHHHHT--TT---EEEEHHHHHHHHHHHHHHHHHH-BSSTT---TTHHHHHHHHHHHHHTHHHHHTT--GGGSTTHHHHHHHHHHHT-HHHHTT-BS--HHHHHHHHHHHT-TTS-HHHHHHHHHHHHHHHHTTHHHHHHHHHHHHHT-HHHHHHHHHHHHHHHHHTT----TTS-----HHHHHT-HHHHHHHHHHHHHHB-B-EEEEESS-EEEE-SSS-EEEE-TT-EEEE-HHHHHT-TTTSSSTTS--TTTTEETTEE----EETTEE-S-S--TT--GGGS-TTHHHHHHHHHHHHHHHHHHEEEEEPTT-PPP-EEGGGTBSSBPEESS--EEEEEE---/-EEE--GGGHHHHHT-TTTEESHHHHHHHHHHHHT----STTSTTHHHHHHHHGGGGSGGGHHHHHHHHHHHHHHHHHHHT--TT---EEEEHHHHHHHHHHHHHHHHHH-BSSTT-PPTTHHHHHHHHHHHHHTHHHHHTT--GGGSTTHHHHHHHHHHHT-HHHHTT-BS--HHHHHHHHHHHT-TTS-HHHHHHHHHHHHHHHHTTHHHHHHHHHHHHHT-HHHHHHHHHHHHHHHHHTT----TTS-----HHHHHT-HHHHHHHHHHHHHHB-B-EEEEESS-EEEE-SSS-EEEE-TT-EEEE-HHHHHT-TTTSSSTTS--TTTTEETTEE----EETTEE-S-S--TT--GGGS-TTHHHHHHHHHHHHHHHHHHEEEEEPTT-PPP-EEGGGTBSSBPEESS--EEEEEE---

InterPro domains:
  IPR001128 Cytochrome P450 [PF00067] (60-406)
  IPR001128 Cytochrome P450 [PR00385] (205-222)
  IPR001128 Cytochrome P450 [PR00385] (267-278)
  IPR001128 Cytochrome P450 [PR00385] (354-363)
  IPR001128 Cytochrome P450 [PR00385] (363-374)
  IPR002403 Cytochrome P450, E-class, group IV [PR00465] (196-222)
  IPR002403 Cytochrome P450, E-class, group IV [PR00465] (262-278)
  IPR002403 Cytochrome P450, E-class, group IV [PR00465] (299-313)
  IPR002403 Cytochrome P450, E-class, group IV [PR00465] (315-333)
  IPR002403 Cytochrome P450, E-class, group IV [PR00465] (347-363)
  IPR002403 Cytochrome P450, E-class, group IV [PR00465] (363-381)
  IPR017972 Cytochrome P450, conserved site [PS00086] (356-365)
  IPR036396 Cytochrome P450 superfamily [G3DSA:1.10.630.10] (1-421)
  IPR036396 Cytochrome P450 superfamily [SSF48264] (14-420)
  IPR050529 Lanosterol 14-alpha demethylase-like [PTHR24304] (1-421)

Radius of gyration: 29.76 Å; Cα contacts (8 Å, |Δi|>4): 1290; chains: 2; bounding box: 67×82×74 Å

Solvent-accessible surface area (backbone atoms only — not comparable to full-atom values): 45764 Å² total; per-residue (Å²): 119,44,76,52,74,61,61,88,31,44,67,49,56,52,68,37,54,85,47,36,29,46,60,67,53,50,56,62,34,47,24,72,62,49,56,27,75,67,86,41,86,90,41,75,61,47,66,60,54,56,59,57,46,46,55,44,38,32,76,78,46,30,53,62,54,52,48,44,33,43,52,36,43,48,50,52,43,44,76,72,66,59,56,89,90,54,65,79,43,75,48,48,45,56,57,53,36,40,60,50,47,47,50,20,50,42,37,34,43,53,20,23,70,37,91,94,40,76,68,95,52,52,68,60,53,49,51,34,47,49,57,35,56,72,46,39,58,48,32,67,68,64,45,61,53,79,58,36,59,63,38,50,59,29,48,49,55,54,25,62,67,42,22,56,82,51,50,71,58,31,34,73,47,24,71,46,51,51,51,50,52,55,54,51,67,72,37,81,85,55,46,57,63,32,52,5,14,54,53,45,48,48,49,44,68,60,40,64,38,46,31,48,47,37,32,45,33,49,48,56,32,48,73,29,60,68,56,35,50,52,38,42,50,49,51,52,49,56,36,46,75,72,69,44,80,86,44,62,88,53,90,75,78,77,49,70,69,57,56,72,66,40,55,57,50,51,17,29,42,51,42,33,40,47,69,40,30,28,38,48,46,61,23,30,24,70,44,70,47,74,48,54,45,54,99,85,43,69,44,84,42,45,54,68,37,38,43,30,38,46,46,40,60,50,38,51,28,56,75,54,31,77,61,36,89,56,92,45,46,55,72,35,47,47,95,93,34,81,44,76,88,40,37,50,94,90,36,76,42,89,70,71,77,58,76,52,54,58,66,95,71,33,50,57,54,50,63,50,47,53,49,50,42,50,50,54,52,49,51,48,54,68,40,34,46,71,40,64,50,84,94,62,75,82,87,48,75,27,40,83,37,50,46,72,29,47,34,44,66,61,59,90,47,52,28,33,38,29,68,45,94,94,121,45,76,52,71,61,63,86,30,43,66,50,56,52,69,37,54,84,47,37,30,47,60,69,50,49,56,62,38,49,24,72,63,49,56,28,73,69,86,42,86,90,40,75,60,48,66,61,54,56,59,56,46,45,54,45,38,34,77,77,44,31,53,62,54,51,49,43,34,43,53,36,41,46,51,54,43,43,75,74,66,60,55,89,88,56,66,78,43,76,47,50,45,57,58,51,36,40,58,49,46,46,49,20,50,44,36,34,43,53,20,22,70,36,89,94,39,76,65,87,58,54,67,57,54,50,50,35,47,50,60,35,56,72,46,39,57,49,32,67,68,64,46,61,51,80,58,38,59,62,37,51,58,30,48,50,53,54,25,63,67,43,21,57,82,52,50,71,60,31,34,74,45,25,71,47,50,52,51,50,52,55,55,51,67,72,38,82,86,54,48,58,62,32,53,4,12,55,52,45,49,49,49,45,67,59,40,64,38,45,31,48,48,38,31,45,32,50,49,56,32,49,74,31,60,70,56,35,49,53,40,41,49,51,52,53,50,55,35,46,76,70,68,44,80,87,42,63,88,54,90,76,77,77,50,71,68,58,56,71,66,39,56,56,50,50,19,28,42,51,41,32,39,47,68,39,28,28,38,48,46,59,23,30,25,71,45,69,46,73,48,54,44,53,100,85,43,70,45,85,41,46,55,68,37,38,43,30,39,46,46,42,59,51,37,50,28,54,75,52,30,76,63,36,88,57,91,44,47,55,72,34,47,47,95,92,35,79,46,76,88,40,38,51,94,91,36,76,42,89,70,71,74,58,76,51,54,58,65,94,71,31,51,56,53,50,63,50,48,52,48,51,42,50,50,54,51,50,51,47,53,69,41,33,45,71,40,64,51,83,94,63,76,83,86,46,75,28,40,82,36,52,46,72,29,48,32,44,67,60,59,92,48,53,28,33,38,26,67,44,93,93